Protein AF-0000000071171235 (afdb_homodimer)

Solvent-accessible surface area (backbone atoms only — not comparable to full-atom values): 55321 Å² total; per-residue (Å²): 133,82,75,66,75,70,84,72,61,79,34,48,53,86,42,77,66,57,67,64,59,34,47,54,54,20,49,47,51,46,42,49,50,52,54,53,43,47,44,52,38,50,55,49,35,57,58,43,65,51,60,91,65,40,45,61,52,24,51,51,37,17,49,45,43,26,45,26,19,49,37,15,32,46,30,28,69,70,31,54,55,41,51,48,46,33,30,72,34,66,66,34,40,50,47,46,43,57,58,43,53,75,60,66,70,66,53,70,66,52,48,62,66,48,37,73,67,46,42,48,53,50,32,28,53,49,50,12,38,41,20,22,23,42,31,52,43,16,49,50,36,28,48,38,19,67,69,62,42,46,63,60,46,44,49,69,58,15,56,54,27,44,38,29,23,52,53,38,48,51,59,68,47,44,64,61,38,47,56,33,25,62,72,35,50,66,56,10,50,48,32,44,51,39,26,48,44,27,42,60,64,30,36,78,51,51,49,67,42,73,40,68,44,88,83,84,47,69,45,58,48,63,34,39,53,39,38,70,43,12,60,52,49,22,50,52,51,45,48,51,50,29,42,51,36,43,73,66,60,72,52,61,92,82,41,57,52,38,60,70,82,58,57,63,26,40,75,67,38,56,65,64,55,79,85,45,74,44,70,56,43,74,56,42,82,49,70,49,48,38,59,65,37,45,57,38,48,53,48,46,51,53,50,37,50,52,50,52,41,50,46,22,52,74,66,72,38,78,52,44,68,67,46,48,27,36,34,38,24,44,34,10,50,40,20,30,54,31,15,44,51,64,33,64,44,45,46,30,63,46,69,64,45,54,54,40,29,71,62,63,26,48,34,30,26,61,35,47,42,52,31,18,54,52,40,36,56,51,28,34,34,23,50,56,28,29,52,58,65,45,57,29,49,14,54,43,16,27,51,46,48,50,50,48,36,52,51,46,34,53,41,57,56,42,54,71,51,34,56,78,85,38,65,65,53,40,44,42,34,38,48,15,42,53,50,10,53,48,50,17,50,47,42,68,74,39,52,64,66,60,60,67,74,45,80,53,63,67,60,36,62,44,44,50,62,49,50,53,30,36,35,53,41,11,27,48,45,18,46,52,46,60,69,66,45,76,60,89,47,96,45,50,38,39,34,37,43,42,44,42,48,52,39,41,52,48,43,54,56,61,52,59,54,49,58,63,52,50,61,65,55,66,69,63,78,81,76,71,75,78,78,82,71,80,73,74,59,82,61,53,62,61,55,54,70,74,100,134,81,75,66,75,71,85,72,61,78,34,48,54,86,40,77,68,56,67,65,60,34,47,53,52,17,50,48,52,48,42,50,52,50,54,52,43,50,43,51,36,50,54,48,36,58,59,43,64,50,62,90,66,43,45,62,53,26,51,52,37,19,49,46,43,27,44,25,18,48,36,16,30,45,29,29,70,70,31,54,55,39,50,49,45,33,31,72,34,66,66,34,39,50,48,47,43,57,60,43,53,75,60,65,72,68,52,72,66,53,48,63,67,49,36,74,66,45,42,49,53,49,30,28,53,50,50,12,38,41,21,22,24,41,31,53,41,15,49,50,36,28,49,37,18,68,67,60,40,46,63,60,47,46,48,69,56,16,55,52,27,44,37,31,23,52,54,37,48,49,59,68,46,43,64,60,38,47,56,33,24,62,72,35,49,65,57,10,50,47,32,42,49,40,28,48,44,27,42,59,65,30,34,77,51,51,50,65,43,73,39,68,43,89,82,84,48,69,45,57,47,64,34,39,53,38,39,69,42,13,58,52,50,22,51,54,51,43,49,50,49,28,44,52,36,43,73,67,60,72,52,61,92,82,42,57,55,40,60,70,83,60,57,64,28,40,76,68,36,55,63,64,56,79,87,46,74,45,70,56,43,74,57,41,82,46,70,50,48,38,59,65,38,45,58,38,47,53,47,47,51,52,51,35,48,52,50,52,40,52,46,23,52,73,64,71,37,78,52,45,69,67,46,48,24,38,35,38,24,42,34,11,49,41,18,30,54,31,15,45,50,64,34,67,45,46,48,30,63,46,69,64,45,54,53,39,30,70,60,63,25,48,35,29,24,61,34,48,42,52,30,18,54,52,41,36,56,51,28,33,34,22,50,56,30,29,52,56,67,45,56,28,50,15,55,42,17,29,51,47,47,51,50,48,35,51,52,47,34,53,41,58,57,42,55,72,50,33,57,78,86,38,66,65,53,39,45,42,35,36,46,15,41,52,51,10,54,48,51,16,51,46,42,68,75,38,52,63,66,59,58,67,74,46,79,52,64,67,60,38,60,45,43,49,63,48,49,53,29,36,34,52,41,11,28,48,47,18,46,51,46,60,70,66,44,76,60,88,48,97,46,50,38,40,33,39,43,41,43,43,48,54,39,40,52,47,43,52,56,61,52,57,54,49,57,62,53,50,60,66,55,65,70,64,77,82,78,72,75,78,77,83,70,89,70,65,66,81,62,52,61,59,55,53,69,76,97

Secondary structure (DSSP, 8-state):
---------SB-TT----HHHHHHHHHHHHHHHHHHHHHHHHHHHHHTT--TT-THHHHHHHHHHHHHHHHHHHIIIIIS-SS--EEE-HHHHHHHHHHHHTSPPPPHHHHHHTHHHHHHHHHHHHHHHHHHHHHHHHHHHHHHHHSSTHHHHHHHS-HHHHHHHHHHHHHHHHHHHHHHHHH-HHHHHHHHHHHHIIIIIGGG--EEEEEEETTTEEEEEEE-HHHHTHHHHHHHHHHHHHHHHHHTT-S-TT-TT-SSTTTHHHHHS-SB----TTTT-PPPP-HHHHHHHHHHHHHHHHHHHHHHHHHHHHTT----HHHHHHHHHHHHHHHHHHHHTT--S-EEE-HHHHHHHHHH-B--HHHHHHHHHHHHHHHHBHHHHHHHTTS-HHHHHHHHHHHHHHHHHHHHHHGGGS-TT-HHHHHHHHHHHHHHHHHHHHHHH-THHHHHH---HHHHHHHHHHHT-HHHHHHHHHHHHHHHS--SSTT-SHHHHHHHHHHHHHHHHHHHHHHHHHHHHHHS------------HHHHHHHHHH-/---------SB-TT----HHHHHHHHHHHHHHHHHHHHHHHHHHHHHTT--TT-THHHHHHHHHHHHHHHHHHHIIIIIS-SS--EEE-HHHHHHHHHHHHTSPPPPHHHHHHTHHHHHHHHHHHHHHHHHHHHHHHHHHHHHHHHSSTHHHHHHHS-HHHHHHHHHHHHHHHHHHHHHHHHH-HHHHHHHHHHHHIIIIIGGG--EEEEEEETTTEEEEEEE-HHHHTHHHHHHHHHHHHHHHHHHTT-S-TT-TT-SSTTTHHHHHS-SB----TTTT-PPPP-HHHHHHHHHHHHHHHHHHHHHHHHHHHHTT----HHHHHHHHHHHHHHHHHHHHTT--S-EEE-HHHHHHHHHH-B--HHHHHHHHHHHHHHHHBHHHHHHHTTS-HHHHHHHHHHHHHHHHHHHHHHHTTS-TT-HHHHHHHHHHHHHHHHHHHHHHH-THHHHHH---HHHHHHHHHHHT-HHHHHHHHHHHHHHHS--SSTT-SHHHHHHHHHHHHHHHHHHHHHHHHHHHHHHS-----------SHHHHHHHHHH-

Radius of gyration: 31.89 Å; Cα contacts (8 Å, |Δi|>4): 1685; chains: 2; bounding box: 91×94×74 Å

Foldseek 3Di:
DPCPVVLAFPAFAADDDDPVVLVLVLVLVLLVQLLVLLLLLVLQCVLLLHDLQDLVSLLLSLLQLQLQLVLLQCCCPPALVWQWGKHFAPLQSLLLSLVSPVPPDDPNVVLVVCDPVRVLVSSLVSLQQLLQQLLLLLVVLLVCLPVLCVLVVCLLLFLLLLLLLLVLSLVVCVVVLVVLCVLDVVLLVQLLVQLCCLQPVLQPVQDQDQPADVPPGRRRPSFSSSNLNRNSVSLVVSLVVLDVCQVVVVDDPPRLSHLPPRLVSLVVWDFFRDFDFCPSHHHDHDPLSNLSSNSVSSNQLVVQLVVSCLSCVLSVHQDASNSSSSSSNSQSVSSSVSSRRRNSGGMHTDPSSSVNCSRNSHTYSVSSNVSSVVSNVVSRGSSVSVSSSSRRSSSSSSSSVVSSVVSSVVSVVSCVLADDPDPLSVCLNVVLNVCLVVQLVCCVVCVVVLVPPDPPPVVSVSCSSQRNHSSNSSSVSSSVSLVVDDQPDDQNSSSRSVSCCVVVSNCVVVPVVPPVVVVVVPPDDDPPPPDPPPDDVVVPVVVVVVD/DPCPVVLDFPAFAADDDDPVVLVLVLVLVLLVQLLVLLLLLVLQCVLLLHDLQDLVSLLLSLLQLQLQLVLQQCCCPPALVWQWGKHFAPLQSLLLSLVSPVPPDDPNVVLVVCDPVRVLVSSLVSLQQLLQQLLLLLVVLLVCLPVLCVLVVCLLLFLLLLLLLLVLSLVVCVVVLVVLCVLDVVLLVQLLVQLCCQQPVLQPVQDQDQPADVPPGRHRPSFSSSNLNRNSVSLVVSLVVLDVCQVVVVDDPPRLSHLPPRLVSLVVWDFFRDFDFCPSHHHDHDPLSNLSSNSVSSNQLVVQLVVSCLSCVLSVHQDASNSSSSSSNSQSVSSNVSSRRRNSGGMHTDPSSSVNCSRNSHTYSVSSNVSSVVSNVVSRGSSVSVSSSSRRSSSSSSSSVVSSVVSSVVSVVSCVLADDPDPLSVCLNVVLNVCLVVQLVVCVVCVVVLVPPDPPPVVSVSCSSQRNHSSNSSSVSSSCSLVVDDQPDDRNSSSRSVSCCVVVSNCVVVPVVPPVVVVVVPPDDDPPCPDPPPDDVVVPVVVVVVD

Organism: Bemisia tabaci (NCBI:txid7038)

InterPro domains:
  IPR006043 Nucleobase cation symporter 2 family [PF00860] (23-441)

Sequence (1094 aa):
MNSEHSRKLIYNVNEKPPACVSFTLGFQKILNTLCNTVVTAHLLSTSFCILDEDPLRSHILSSIIFFSAAASFIQSSLGTRLPLSLNVNFLYVVSVVLFLRQDKCSTPGDVFAMGPDGRTKLWHSRIASVQGAVMLAAVLTVVIGSTGCLGKILRFVSPLTVFPMIVLTIFSIFNLVMEKVFLNWYISGGTLLLIVIFSQYLRSSPLPVPTLTFQRGCYMHRTEIFQILAVPFAVILAWIICWFLTYYDALSARDMARTDTHVAIISHTPIINIFSPFYYGFPTLSVSSFLLMLPAVLMTVMESVDQQNACCVLCQKIPSSKITHRGVLVEGVTSALASVFGVPAGMSPSQSDIADIESTKVSSRCVVQGASIILMLISLYGPLGAFLTLVPVPIIGALMLNSCVNSSCQALSYLWYIERKSKRNTFIITASIFLGYIIPNLVATHPELVETSVHSVDVVDSIKPLLKSYVFIGGLVAFLLDVSIPAAAPGESGLSLWRRKVSEDFNLSEVRTCSVCRASIAENGTPTSEHSNNVNVIDACFLAWLAMNSEHSRKLIYNVNEKPPACVSFTLGFQKILNTLCNTVVTAHLLSTSFCILDEDPLRSHILSSIIFFSAAASFIQSSLGTRLPLSLNVNFLYVVSVVLFLRQDKCSTPGDVFAMGPDGRTKLWHSRIASVQGAVMLAAVLTVVIGSTGCLGKILRFVSPLTVFPMIVLTIFSIFNLVMEKVFLNWYISGGTLLLIVIFSQYLRSSPLPVPTLTFQRGCYMHRTEIFQILAVPFAVILAWIICWFLTYYDALSARDMARTDTHVAIISHTPIINIFSPFYYGFPTLSVSSFLLMLPAVLMTVMESVDQQNACCVLCQKIPSSKITHRGVLVEGVTSALASVFGVPAGMSPSQSDIADIESTKVSSRCVVQGASIILMLISLYGPLGAFLTLVPVPIIGALMLNSCVNSSCQALSYLWYIERKSKRNTFIITASIFLGYIIPNLVATHPELVETSVHSVDVVDSIKPLLKSYVFIGGLVAFLLDVSIPAAAPGESGLSLWRRKVSEDFNLSEVRTCSVCRASIAENGTPTSEHSNNVNVIDACFLAWLA

Nearest PDB structures (foldseek):
  8jew-assembly1_A-2  TM=8.778E-01  e=1.219E-29  Homo sapiens
  8jez-assembly1_A-2  TM=8.797E-01  e=2.517E-29  Homo sapiens
  7ytw-assembly1_A  TM=9.002E-01  e=1.028E-26  Mus musculus
  8jf1-assembly1_A-2  TM=7.762E-01  e=1.949E-25  Homo sapiens
  8omz-assembly1_C  TM=7.749E-01  e=2.217E-13  Escherichia coli O157:H7

pLDDT: mean 76.77, std 19.83, range [20.0, 96.0]

Structure (mmCIF, N/CA/C/O backbone):
data_AF-0000000071171235-model_v1
#
loop_
_entity.id
_entity.type
_entity.pdbx_description
1 polymer 'Uncharacterized protein'
#
loop_
_atom_site.group_PDB
_atom_site.id
_atom_site.type_symbol
_atom_site.label_atom_id
_atom_site.label_alt_id
_atom_site.label_comp_id
_atom_site.label_asym_id
_atom_site.label_entity_id
_atom_site.label_seq_id
_atom_site.pdbx_PDB_ins_code
_atom_site.Cartn_x
_atom_site.Cartn_y
_atom_site.Cartn_z
_atom_site.occupancy
_atom_site.B_iso_or_equiv
_atom_site.auth_seq_id
_atom_site.auth_comp_id
_atom_site.auth_asym_id
_atom_site.auth_atom_id
_atom_site.pdbx_PDB_model_num
ATOM 1 N N . MET A 1 1 ? -39.375 -5.719 -12.508 1 20.89 1 MET A N 1
ATOM 2 C CA . MET A 1 1 ? -38.844 -6.918 -13.156 1 20.89 1 MET A CA 1
ATOM 3 C C . MET A 1 1 ? -37.438 -7.227 -12.656 1 20.89 1 MET A C 1
ATOM 5 O O . MET A 1 1 ? -36.5 -6.457 -12.891 1 20.89 1 MET A O 1
ATOM 9 N N . ASN A 1 2 ? -37.281 -7.785 -11.508 1 26.08 2 ASN A N 1
ATOM 10 C CA . ASN A 1 2 ? -36.156 -8.391 -10.797 1 26.08 2 ASN A CA 1
ATOM 11 C C . ASN A 1 2 ? -35.344 -9.32 -11.711 1 26.08 2 ASN A C 1
ATOM 13 O O . ASN A 1 2 ? -35.75 -10.461 -11.945 1 26.08 2 ASN A O 1
ATOM 17 N N . SER A 1 3 ? -35.094 -8.891 -12.875 1 30.05 3 SER A N 1
ATOM 18 C CA . SER A 1 3 ? -34.375 -9.766 -13.805 1 30.05 3 SER A CA 1
ATOM 19 C C . SER A 1 3 ? -33.25 -10.516 -13.102 1 30.05 3 SER A C 1
ATOM 21 O O . SER A 1 3 ? -32.219 -9.922 -12.719 1 30.05 3 SER A O 1
ATOM 23 N N . GLU A 1 4 ? -33.594 -11.297 -12.211 1 34.88 4 GLU A N 1
ATOM 24 C CA . GLU A 1 4 ? -32.75 -12.398 -11.742 1 34.88 4 GLU A CA 1
ATOM 25 C C . GLU A 1 4 ? -32 -13.055 -12.898 1 34.88 4 GLU A C 1
ATOM 27 O O . GLU A 1 4 ? -32.562 -13.875 -13.625 1 34.88 4 GLU A O 1
ATOM 32 N N . HIS A 1 5 ? -31.438 -12.352 -13.812 1 37.25 5 HIS A N 1
ATOM 33 C CA . HIS A 1 5 ? -30.578 -13.008 -14.781 1 37.25 5 HIS A CA 1
ATOM 34 C C . HIS A 1 5 ? -29.984 -14.289 -14.195 1 37.25 5 HIS A C 1
ATOM 36 O O . HIS A 1 5 ? -29.125 -14.227 -13.312 1 37.25 5 HIS A O 1
ATOM 42 N N . SER A 1 6 ? -30.781 -15.227 -13.922 1 40.75 6 SER A N 1
ATOM 43 C CA . SER A 1 6 ? -30.516 -16.609 -13.547 1 40.75 6 SER A CA 1
ATOM 44 C C . SER A 1 6 ? -29.234 -17.125 -14.188 1 40.75 6 SER A C 1
ATOM 46 O O . SER A 1 6 ? -29.125 -17.188 -15.414 1 40.75 6 SER A O 1
ATOM 48 N N . ARG A 1 7 ? -28.031 -16.859 -13.719 1 51.78 7 ARG A N 1
ATOM 49 C CA . ARG A 1 7 ? -26.719 -17.391 -14.023 1 51.78 7 ARG A CA 1
ATOM 50 C C . ARG A 1 7 ? -26.766 -18.906 -14.211 1 51.78 7 ARG A C 1
ATOM 52 O O . ARG A 1 7 ? -26.5 -19.672 -13.281 1 51.78 7 ARG A O 1
ATOM 59 N N . LYS A 1 8 ? -27.562 -19.438 -15.242 1 61.19 8 LYS A N 1
ATOM 60 C CA . LYS A 1 8 ? -27.703 -20.859 -15.5 1 61.19 8 LYS A CA 1
ATOM 61 C C . LYS A 1 8 ? -26.406 -21.453 -16.031 1 61.19 8 LYS A C 1
ATOM 63 O O . LYS A 1 8 ? -25.781 -20.906 -16.938 1 61.19 8 LYS A O 1
ATOM 68 N N . LEU A 1 9 ? -25.828 -22.422 -15.281 1 70.06 9 LEU A N 1
ATOM 69 C CA . LEU A 1 9 ? -24.641 -23.172 -15.672 1 70.06 9 LEU A CA 1
ATOM 70 C C . LEU A 1 9 ? -24.922 -24.047 -16.891 1 70.06 9 LEU A C 1
ATOM 72 O O . LEU A 1 9 ? -26.016 -24.594 -17.031 1 70.06 9 LEU A O 1
ATOM 76 N N . ILE A 1 10 ? -24.031 -24.062 -17.828 1 67.25 10 ILE A N 1
ATOM 77 C CA . ILE A 1 10 ? -24.172 -24.922 -19 1 67.25 10 ILE A CA 1
ATOM 78 C C . ILE A 1 10 ? -23.906 -26.375 -18.594 1 67.25 10 ILE A C 1
ATOM 80 O O . ILE A 1 10 ? -24.672 -27.266 -18.984 1 67.25 10 ILE A O 1
ATOM 84 N N . TYR A 1 11 ? -22.906 -26.547 -17.844 1 71.75 11 TYR A N 1
ATOM 85 C CA . TYR A 1 11 ? -22.578 -27.875 -17.328 1 71.75 11 TYR A CA 1
ATOM 86 C C . TYR A 1 11 ? -22.328 -27.844 -15.828 1 71.75 11 TYR A C 1
ATOM 88 O O . TYR A 1 11 ? -21.578 -26.984 -15.344 1 71.75 11 TYR A O 1
ATOM 96 N N . ASN A 1 12 ? -22.891 -28.781 -15.195 1 75.12 12 ASN A N 1
ATOM 97 C CA . ASN A 1 12 ? -22.797 -28.859 -13.742 1 75.12 12 ASN A CA 1
ATOM 98 C C . ASN A 1 12 ? -21.594 -29.672 -13.297 1 75.12 12 ASN A C 1
ATOM 100 O O . ASN A 1 12 ? -20.859 -30.203 -14.133 1 75.12 12 ASN A O 1
ATOM 104 N N . VAL A 1 13 ? -21.406 -29.812 -12.102 1 78.5 13 VAL A N 1
ATOM 105 C CA . VAL A 1 13 ? -20.203 -30.359 -11.469 1 78.5 13 VAL A CA 1
ATOM 106 C C . VAL A 1 13 ? -20.047 -31.844 -11.852 1 78.5 13 VAL A C 1
ATOM 108 O O . VAL A 1 13 ? -18.938 -32.312 -12.086 1 78.5 13 VAL A O 1
ATOM 111 N N . ASN A 1 14 ? -21.094 -32.5 -12.008 1 77.44 14 ASN A N 1
ATOM 112 C CA . ASN A 1 14 ? -21 -33.938 -12.25 1 77.44 14 ASN A CA 1
ATOM 113 C C . ASN A 1 14 ? -21.25 -34.281 -13.711 1 77.44 14 ASN A C 1
ATOM 115 O O . ASN A 1 14 ? -21.156 -35.438 -14.109 1 77.44 14 ASN A O 1
ATOM 119 N N . GLU A 1 15 ? -21.484 -33.25 -14.508 1 75.62 15 GLU A N 1
ATOM 120 C CA . GLU A 1 15 ? -21.719 -33.5 -15.93 1 75.62 15 GLU A CA 1
ATOM 121 C C . GLU A 1 15 ? -20.422 -33.438 -16.734 1 75.62 15 GLU A C 1
ATOM 123 O O . GLU A 1 15 ? -19.531 -32.625 -16.422 1 75.62 15 GLU A O 1
ATOM 128 N N . LYS A 1 16 ? -20.359 -34.406 -17.609 1 76.12 16 LYS A N 1
ATOM 129 C CA . LYS A 1 16 ? -19.188 -34.438 -18.469 1 76.12 16 LYS A CA 1
ATOM 130 C C . LYS A 1 16 ? -19.438 -33.656 -19.766 1 76.12 16 LYS A C 1
ATOM 132 O O . LYS A 1 16 ? -20.297 -34.062 -20.578 1 76.12 16 LYS A O 1
ATOM 137 N N . PRO A 1 17 ? -18.734 -32.656 -19.891 1 74.12 17 PRO A N 1
ATOM 138 C CA . PRO A 1 17 ? -18.906 -31.891 -21.141 1 74.12 17 PRO A CA 1
ATOM 139 C C . PRO A 1 17 ? -18.359 -32.656 -22.359 1 74.12 17 PRO A C 1
ATOM 141 O O . PRO A 1 17 ? -17.609 -33.625 -22.203 1 74.12 17 PRO A O 1
ATOM 144 N N . PRO A 1 18 ? -18.812 -32.219 -23.484 1 73.56 18 PRO A N 1
ATOM 145 C CA . PRO A 1 18 ? -18.25 -32.844 -24.688 1 73.56 18 PRO A CA 1
ATOM 146 C C . PRO A 1 18 ? -16.734 -32.719 -24.766 1 73.56 18 PRO A C 1
ATOM 148 O O . PRO A 1 18 ? -16.141 -31.859 -24.109 1 73.56 18 PRO A O 1
ATOM 151 N N . ALA A 1 19 ? -16.141 -33.594 -25.469 1 75.19 19 ALA A N 1
ATOM 152 C CA . ALA A 1 19 ? -14.68 -33.719 -25.516 1 75.19 19 ALA A CA 1
ATOM 153 C C . ALA A 1 19 ? -14.023 -32.438 -26.016 1 75.19 19 ALA A C 1
ATOM 155 O O . ALA A 1 19 ? -12.969 -32.031 -25.5 1 75.19 19 ALA A O 1
ATOM 156 N N . CYS A 1 20 ? -14.648 -31.766 -26.906 1 71.06 20 CYS A N 1
ATOM 157 C CA . CYS A 1 20 ? -14.055 -30.562 -27.453 1 71.06 20 CYS A CA 1
ATOM 158 C C . CYS A 1 20 ? -13.977 -29.453 -26.406 1 71.06 20 CYS A C 1
ATOM 160 O O . CYS A 1 20 ? -12.953 -28.781 -26.297 1 71.06 20 CYS A O 1
ATOM 162 N N . VAL A 1 21 ? -15.078 -29.344 -25.703 1 74.62 21 VAL A N 1
ATOM 163 C CA . VAL A 1 21 ? -15.109 -28.328 -24.656 1 74.62 21 VAL A CA 1
ATOM 164 C C . VAL A 1 21 ? -14.156 -28.703 -23.531 1 74.62 21 VAL A C 1
ATOM 166 O O . VAL A 1 21 ? -13.445 -27.844 -23 1 74.62 21 VAL A O 1
ATOM 169 N N . SER A 1 22 ? -14.086 -29.938 -23.266 1 80.38 22 SER A N 1
ATOM 170 C CA . SER A 1 22 ? -13.195 -30.422 -22.203 1 80.38 22 SER A CA 1
ATOM 171 C C . SER A 1 22 ? -11.734 -30.219 -22.594 1 80.38 22 SER A C 1
ATOM 173 O O . SER A 1 22 ? -10.898 -29.906 -21.734 1 80.38 22 SER A O 1
ATOM 175 N N . PHE A 1 23 ? -11.539 -30.391 -23.828 1 80.94 23 PHE A N 1
ATOM 176 C CA . PHE A 1 23 ? -10.164 -30.234 -24.297 1 80.94 23 PHE A CA 1
ATOM 177 C C . PHE A 1 23 ? -9.742 -28.766 -24.266 1 80.94 23 PHE A C 1
ATOM 179 O O . PHE A 1 23 ? -8.625 -28.438 -23.844 1 80.94 23 PHE A O 1
ATOM 186 N N . THR A 1 24 ? -10.602 -27.938 -24.688 1 77.44 24 THR A N 1
ATOM 187 C CA . THR A 1 24 ? -10.266 -26.531 -24.719 1 77.44 24 THR A CA 1
ATOM 188 C C . THR A 1 24 ? -10.102 -25.969 -23.297 1 77.44 24 THR A C 1
ATOM 190 O O . THR A 1 24 ? -9.148 -25.234 -23.031 1 77.44 24 THR A O 1
ATOM 193 N N . LEU A 1 25 ? -10.953 -26.375 -22.469 1 80.56 25 LEU A N 1
ATOM 194 C CA . LEU A 1 25 ? -10.875 -25.875 -21.109 1 80.56 25 LEU A CA 1
ATOM 195 C C . LEU A 1 25 ? -9.703 -26.516 -20.359 1 80.56 25 LEU A C 1
ATOM 197 O O . LEU A 1 25 ? -9.062 -25.859 -19.531 1 80.56 25 LEU A O 1
ATOM 201 N N . GLY A 1 26 ? -9.5 -27.75 -20.656 1 85.44 26 GLY A N 1
ATOM 202 C CA . GLY A 1 26 ? -8.336 -28.406 -20.078 1 85.44 26 GLY A CA 1
ATOM 203 C C . GLY A 1 26 ? -7.023 -27.812 -20.547 1 85.44 26 GLY A C 1
ATOM 204 O O . GLY A 1 26 ? -6.098 -27.641 -19.75 1 85.44 26 GLY A O 1
ATOM 205 N N . PHE A 1 27 ? -7 -27.484 -21.781 1 86.38 27 PHE A N 1
ATOM 206 C CA . PHE A 1 27 ? -5.812 -26.844 -22.328 1 86.38 27 PHE A CA 1
ATOM 207 C C . PHE A 1 27 ? -5.559 -25.5 -21.672 1 86.38 27 PHE A C 1
ATOM 209 O O . PHE A 1 27 ? -4.414 -25.141 -21.391 1 86.38 27 PHE A O 1
ATOM 216 N N . GLN A 1 28 ? -6.559 -24.859 -21.453 1 83.69 28 GLN A N 1
ATOM 217 C CA . GLN A 1 28 ? -6.449 -23.562 -20.766 1 83.69 28 GLN A CA 1
ATOM 218 C C . GLN A 1 28 ? -5.906 -23.734 -19.359 1 83.69 28 GLN A C 1
ATOM 220 O O . GLN A 1 28 ? -5.059 -22.953 -18.922 1 83.69 28 GLN A O 1
ATOM 225 N N . LYS A 1 29 ? -6.43 -24.672 -18.734 1 88.19 29 LYS A N 1
ATOM 226 C CA . LYS A 1 29 ? -5.98 -24.922 -17.359 1 88.19 29 LYS A CA 1
ATOM 227 C C . LYS A 1 29 ? -4.504 -25.312 -17.328 1 88.19 29 LYS A C 1
ATOM 229 O O . LYS A 1 29 ? -3.766 -24.891 -16.438 1 88.19 29 LYS A O 1
ATOM 234 N N . ILE A 1 30 ? -4.141 -26.047 -18.312 1 91.81 30 ILE A N 1
ATOM 235 C CA . ILE A 1 30 ? -2.754 -26.484 -18.422 1 91.81 30 ILE A CA 1
ATOM 236 C C . ILE A 1 30 ? -1.851 -25.266 -18.656 1 91.81 30 ILE A C 1
ATOM 238 O O . ILE A 1 30 ? -0.838 -25.094 -17.984 1 91.81 30 ILE A O 1
ATOM 242 N N . LEU A 1 31 ? -2.254 -24.391 -19.516 1 88.81 31 LEU A N 1
ATOM 243 C CA . LEU A 1 31 ? -1.444 -23.219 -19.844 1 88.81 31 LEU A CA 1
ATOM 244 C C . LEU A 1 31 ? -1.344 -22.266 -18.656 1 88.81 31 LEU A C 1
ATOM 246 O O . LEU A 1 31 ? -0.278 -21.703 -18.391 1 88.81 31 LEU A O 1
ATOM 250 N N . ASN A 1 32 ? -2.373 -22.125 -17.984 1 88.19 32 ASN A N 1
ATOM 251 C CA . ASN A 1 32 ? -2.363 -21.25 -16.812 1 88.19 32 ASN A CA 1
ATOM 252 C C . ASN A 1 32 ? -1.46 -21.797 -15.711 1 88.19 32 ASN A C 1
ATOM 254 O O . ASN A 1 32 ? -0.743 -21.047 -15.062 1 88.19 32 ASN A O 1
ATOM 258 N N . THR A 1 33 ? -1.573 -23.062 -15.523 1 91.12 33 THR A N 1
ATOM 259 C CA . THR A 1 33 ? -0.731 -23.703 -14.508 1 91.12 33 THR A CA 1
ATOM 260 C C . THR A 1 33 ? 0.743 -23.578 -14.883 1 91.12 33 THR A C 1
ATOM 262 O O . THR A 1 33 ? 1.591 -23.344 -14.023 1 91.12 33 THR A O 1
ATOM 265 N N . LEU A 1 34 ? 1.041 -23.719 -16.156 1 92.31 34 LEU A N 1
ATOM 266 C CA . LEU A 1 34 ? 2.42 -23.625 -16.609 1 92.31 34 LEU A CA 1
ATOM 267 C C . LEU A 1 34 ? 2.951 -22.203 -16.438 1 92.31 34 LEU A C 1
ATOM 269 O O . LEU A 1 34 ? 4.094 -22.016 -16.016 1 92.31 34 LEU A O 1
ATOM 273 N N . CYS A 1 35 ? 2.139 -21.25 -16.719 1 90.69 35 CYS A N 1
ATOM 274 C CA . CYS A 1 35 ? 2.557 -19.859 -16.547 1 90.69 35 CYS A CA 1
ATOM 275 C C . CYS A 1 35 ? 2.84 -19.547 -15.078 1 90.69 35 CYS A C 1
ATOM 277 O O . CYS A 1 35 ? 3.826 -18.875 -14.766 1 90.69 35 CYS A O 1
ATOM 279 N N . ASN A 1 36 ? 2.006 -20.016 -14.273 1 91.69 36 ASN A N 1
ATOM 280 C CA . ASN A 1 36 ? 2.203 -19.797 -12.836 1 91.69 36 ASN A CA 1
ATOM 281 C C . ASN A 1 36 ? 3.465 -20.5 -12.344 1 91.69 36 ASN A C 1
ATOM 283 O O . ASN A 1 36 ? 4.199 -19.953 -11.516 1 91.69 36 ASN A O 1
ATOM 287 N N . THR A 1 37 ? 3.717 -21.656 -12.82 1 93.44 37 THR A N 1
ATOM 288 C CA . THR A 1 37 ? 4.863 -22.438 -12.375 1 93.44 37 THR A CA 1
ATOM 289 C C . THR A 1 37 ? 6.168 -21.797 -12.844 1 93.44 37 THR A C 1
ATOM 291 O O . THR A 1 37 ? 7.176 -21.844 -12.133 1 93.44 37 THR A O 1
ATOM 294 N N . VAL A 1 38 ? 6.16 -21.266 -13.992 1 93.19 38 VAL A N 1
ATOM 295 C CA . VAL A 1 38 ? 7.363 -20.641 -14.523 1 93.19 38 VAL A CA 1
ATOM 296 C C . VAL A 1 38 ? 7.793 -19.484 -13.617 1 93.19 38 VAL A C 1
ATOM 298 O O . VAL A 1 38 ? 8.977 -19.344 -13.312 1 93.19 38 VAL A O 1
ATOM 301 N N . VAL A 1 39 ? 6.836 -18.766 -13.164 1 93.44 39 VAL A N 1
ATOM 302 C CA . VAL A 1 39 ? 7.117 -17.609 -12.305 1 93.44 39 VAL A CA 1
ATOM 303 C C . VAL A 1 39 ? 7.633 -18.094 -10.953 1 93.44 39 VAL A C 1
ATOM 305 O O . VAL A 1 39 ? 8.656 -17.609 -10.461 1 93.44 39 VAL A O 1
ATOM 308 N N . THR A 1 40 ? 6.988 -19.016 -10.406 1 93.81 40 THR A N 1
ATOM 309 C CA . THR A 1 40 ? 7.312 -19.484 -9.062 1 93.81 40 THR A CA 1
ATOM 310 C C . THR A 1 40 ? 8.633 -20.25 -9.055 1 93.81 40 THR A C 1
ATOM 312 O O . THR A 1 40 ? 9.438 -20.094 -8.141 1 93.81 40 THR A O 1
ATOM 315 N N . ALA A 1 41 ? 8.844 -21.016 -10.094 1 93.19 41 ALA A N 1
ATOM 316 C CA . ALA A 1 41 ? 10.086 -21.766 -10.172 1 93.19 41 ALA A CA 1
ATOM 317 C C . ALA A 1 41 ? 11.289 -20.844 -10.344 1 93.19 41 ALA A C 1
ATOM 319 O O . ALA A 1 41 ? 12.352 -21.078 -9.766 1 93.19 41 ALA A O 1
ATOM 320 N N . HIS A 1 42 ? 11.078 -19.875 -11.117 1 92.38 42 HIS A N 1
ATOM 321 C CA . HIS A 1 42 ? 12.164 -18.922 -11.32 1 92.38 42 HIS A CA 1
ATOM 322 C C . HIS A 1 42 ? 12.492 -18.188 -10.023 1 92.38 42 HIS A C 1
ATOM 324 O O . HIS A 1 42 ? 13.672 -18 -9.695 1 92.38 42 HIS A O 1
ATOM 330 N N . LEU A 1 43 ? 11.5 -17.766 -9.344 1 92.06 43 LEU A N 1
ATOM 331 C CA . LEU A 1 43 ? 11.688 -17.062 -8.086 1 92.06 43 LEU A CA 1
ATOM 332 C C . LEU A 1 43 ? 12.398 -17.938 -7.066 1 92.06 43 LEU A C 1
ATOM 334 O O . LEU A 1 43 ? 13.312 -17.484 -6.379 1 92.06 43 LEU A O 1
ATOM 338 N N . LEU A 1 44 ? 12.062 -19.156 -7.031 1 92.12 44 LEU A N 1
ATOM 339 C CA . LEU A 1 44 ? 12.641 -20.078 -6.066 1 92.12 44 LEU A CA 1
ATOM 340 C C . LEU A 1 44 ? 14.07 -20.438 -6.457 1 92.12 44 LEU A C 1
ATOM 342 O O . LEU A 1 44 ? 14.969 -20.453 -5.613 1 92.12 44 LEU A O 1
ATOM 346 N N . SER A 1 45 ? 14.297 -20.688 -7.695 1 90.19 45 SER A N 1
ATOM 347 C CA . SER A 1 45 ? 15.625 -21.094 -8.156 1 90.19 45 SER A CA 1
ATOM 348 C C . SER A 1 45 ? 16.656 -19.984 -7.934 1 90.19 45 SER A C 1
ATOM 350 O O . SER A 1 45 ? 17.781 -20.266 -7.539 1 90.19 45 SER A O 1
ATOM 352 N N . THR A 1 46 ? 16.203 -18.812 -8.188 1 87.56 46 THR A N 1
ATOM 353 C CA . THR A 1 46 ? 17.094 -17.672 -7.973 1 87.56 46 THR A CA 1
ATOM 354 C C . THR A 1 46 ? 17.391 -17.484 -6.484 1 87.56 46 THR A C 1
ATOM 356 O O . THR A 1 46 ? 18.5 -17.125 -6.105 1 87.56 46 THR A O 1
ATOM 359 N N . SER A 1 47 ? 16.438 -17.781 -5.66 1 88.56 47 SER A N 1
ATOM 360 C CA . SER A 1 47 ? 16.609 -17.609 -4.223 1 88.56 47 SER A CA 1
ATOM 361 C C . SER A 1 47 ? 17.453 -18.734 -3.629 1 88.56 47 SER A C 1
ATOM 363 O O . SER A 1 47 ? 18.062 -18.578 -2.564 1 88.56 47 SER A O 1
ATOM 365 N N . PHE A 1 48 ? 17.562 -19.906 -4.309 1 88.94 48 PHE A N 1
ATOM 366 C CA . PHE A 1 48 ? 18.406 -21.016 -3.881 1 88.94 48 PHE A CA 1
ATOM 367 C C . PHE A 1 48 ? 19.828 -20.828 -4.371 1 88.94 48 PHE A C 1
ATOM 369 O O . PHE A 1 48 ? 20.703 -21.656 -4.074 1 88.94 48 PHE A O 1
ATOM 376 N N . CYS A 1 49 ? 20.094 -19.812 -5.047 1 86.19 49 CYS A N 1
ATOM 377 C CA . CYS A 1 49 ? 21.406 -19.484 -5.578 1 86.19 49 CYS A CA 1
ATOM 378 C C . CYS A 1 49 ? 21.844 -20.5 -6.621 1 86.19 49 CYS A C 1
ATOM 380 O O . CYS A 1 49 ? 23.016 -20.906 -6.648 1 86.19 49 CYS A O 1
ATOM 382 N N . ILE A 1 50 ? 20.891 -20.984 -7.367 1 86.12 50 ILE A N 1
ATOM 383 C CA . ILE A 1 50 ? 21.203 -21.906 -8.453 1 86.12 50 ILE A CA 1
ATOM 384 C C . ILE A 1 50 ? 21.516 -21.125 -9.719 1 86.12 50 ILE A C 1
ATOM 386 O O . ILE A 1 50 ? 20.797 -20.188 -10.086 1 86.12 50 ILE A O 1
ATOM 390 N N . LEU A 1 51 ? 22.547 -21.484 -10.305 1 81.75 51 LEU A N 1
ATOM 391 C CA . LEU A 1 51 ? 22.984 -20.797 -11.508 1 81.75 51 LEU A CA 1
ATOM 392 C C . LEU A 1 51 ? 21.969 -20.984 -12.633 1 81.75 51 LEU A C 1
ATOM 394 O O . LEU A 1 51 ? 21.219 -21.953 -12.641 1 81.75 51 LEU A O 1
ATOM 398 N N . ASP A 1 52 ? 21.875 -20.156 -13.594 1 77.5 52 ASP A N 1
ATOM 399 C CA . ASP A 1 52 ? 20.875 -20.125 -14.664 1 77.5 52 ASP A CA 1
ATOM 400 C C . ASP A 1 52 ? 21.016 -21.344 -15.578 1 77.5 52 ASP A C 1
ATOM 402 O O . ASP A 1 52 ? 20.031 -21.812 -16.156 1 77.5 52 ASP A O 1
ATOM 406 N N . GLU A 1 53 ? 22.188 -21.875 -15.641 1 77.62 53 GLU A N 1
ATOM 407 C CA . GLU A 1 53 ? 22.406 -22.969 -16.578 1 77.62 53 GLU A CA 1
ATOM 408 C C . GLU A 1 53 ? 22.344 -24.328 -15.883 1 77.62 53 GLU A C 1
ATOM 410 O O . GLU A 1 53 ? 22.438 -25.375 -16.531 1 77.62 53 GLU A O 1
ATOM 415 N N . ASP A 1 54 ? 22.047 -24.312 -14.711 1 82.75 54 ASP A N 1
ATOM 416 C CA . ASP A 1 54 ? 22.016 -25.562 -13.953 1 82.75 54 ASP A CA 1
ATOM 417 C C . ASP A 1 54 ? 20.75 -26.359 -14.242 1 82.75 54 ASP A C 1
ATOM 419 O O . ASP A 1 54 ? 19.641 -25.828 -14.156 1 82.75 54 ASP A O 1
ATOM 423 N N . PRO A 1 55 ? 20.953 -27.609 -14.578 1 84.62 55 PRO A N 1
ATOM 424 C CA . PRO A 1 55 ? 19.797 -28.453 -14.875 1 84.62 55 PRO A CA 1
ATOM 425 C C . PRO A 1 55 ? 18.875 -28.641 -13.672 1 84.62 55 PRO A C 1
ATOM 427 O O . PRO A 1 55 ? 17.734 -29.062 -13.82 1 84.62 55 PRO A O 1
ATOM 430 N N . LEU A 1 56 ? 19.312 -28.344 -12.547 1 85.06 56 LEU A N 1
ATOM 431 C CA . LEU A 1 56 ? 18.516 -28.469 -11.336 1 85.06 56 LEU A CA 1
ATOM 432 C C . LEU A 1 56 ? 17.281 -27.547 -11.406 1 85.06 56 LEU A C 1
ATOM 434 O O . LEU A 1 56 ? 16.25 -27.844 -10.797 1 85.06 56 LEU A O 1
ATOM 438 N N . ARG A 1 57 ? 17.359 -26.453 -12.117 1 88.81 57 ARG A N 1
ATOM 439 C CA . ARG A 1 57 ? 16.219 -25.547 -12.266 1 88.81 57 ARG A CA 1
ATOM 440 C C . ARG A 1 57 ? 15.055 -26.234 -12.969 1 88.81 57 ARG A C 1
ATOM 442 O O . ARG A 1 57 ? 13.898 -26.031 -12.602 1 88.81 57 ARG A O 1
ATOM 449 N N . SER A 1 58 ? 15.5 -27.016 -14 1 89.62 58 SER A N 1
ATOM 450 C CA . SER A 1 58 ? 14.469 -27.75 -14.727 1 89.62 58 SER A CA 1
ATOM 451 C C . SER A 1 58 ? 13.844 -28.828 -13.852 1 89.62 58 SER A C 1
ATOM 453 O O . SER A 1 58 ? 12.648 -29.109 -13.969 1 89.62 58 SER A O 1
ATOM 455 N N . HIS A 1 59 ? 14.609 -29.391 -13.008 1 89.5 59 HIS A N 1
ATOM 456 C CA . HIS A 1 59 ? 14.109 -30.422 -12.109 1 89.5 59 HIS A CA 1
ATOM 457 C C . HIS A 1 59 ? 13.125 -29.859 -11.094 1 89.5 59 HIS A C 1
ATOM 459 O O . HIS A 1 59 ? 12.109 -30.469 -10.797 1 89.5 59 HIS A O 1
ATOM 465 N N . ILE A 1 60 ? 13.438 -28.719 -10.57 1 90.06 60 ILE A N 1
ATOM 466 C CA . ILE A 1 60 ? 12.562 -28.062 -9.609 1 90.06 60 ILE A CA 1
ATOM 467 C C . ILE A 1 60 ? 11.25 -27.688 -10.289 1 90.06 60 ILE A C 1
ATOM 469 O O . ILE A 1 60 ? 10.172 -27.891 -9.734 1 90.06 60 ILE A O 1
ATOM 473 N N . LEU A 1 61 ? 11.32 -27.141 -11.453 1 93.25 61 LEU A N 1
ATOM 474 C CA . LEU A 1 61 ? 10.141 -26.734 -12.203 1 93.25 61 LEU A CA 1
ATOM 475 C C . LEU A 1 61 ? 9.242 -27.938 -12.492 1 93.25 61 LEU A C 1
ATOM 477 O O . LEU A 1 61 ? 8.023 -27.875 -12.289 1 93.25 61 LEU A O 1
ATOM 481 N N . SER A 1 62 ? 9.859 -29.016 -12.906 1 93.19 62 SER A N 1
ATOM 482 C CA . SER A 1 62 ? 9.094 -30.219 -13.219 1 93.19 62 SER A CA 1
ATOM 483 C C . SER A 1 62 ? 8.469 -30.828 -11.969 1 93.19 62 SER A C 1
ATOM 485 O O . SER A 1 62 ? 7.363 -31.359 -12.016 1 93.19 62 SER A O 1
ATOM 487 N N . SER A 1 63 ? 9.172 -30.781 -10.922 1 92.44 63 SER A N 1
ATOM 488 C CA . SER A 1 63 ? 8.625 -31.281 -9.664 1 92.44 63 SER A CA 1
ATOM 489 C C . SER A 1 63 ? 7.418 -30.469 -9.219 1 92.44 63 SER A C 1
ATOM 491 O O . SER A 1 63 ? 6.441 -31.016 -8.711 1 92.44 63 SER A O 1
ATOM 493 N N . ILE A 1 64 ? 7.434 -29.156 -9.352 1 94.38 64 ILE A N 1
ATOM 494 C CA . ILE A 1 64 ? 6.324 -28.297 -8.977 1 94.38 64 ILE A CA 1
ATOM 495 C C . ILE A 1 64 ? 5.102 -28.625 -9.836 1 94.38 64 ILE A C 1
ATOM 497 O O . ILE A 1 64 ? 3.984 -28.719 -9.32 1 94.38 64 ILE A O 1
ATOM 501 N N . ILE A 1 65 ? 5.34 -28.844 -11.109 1 94.81 65 ILE A N 1
ATOM 502 C CA . ILE A 1 65 ? 4.238 -29.156 -12.008 1 94.81 65 ILE A CA 1
ATOM 503 C C . ILE A 1 65 ? 3.609 -30.5 -11.602 1 94.81 65 ILE A C 1
ATOM 505 O O . ILE A 1 65 ? 2.387 -30.609 -11.492 1 94.81 65 ILE A O 1
ATOM 509 N N . PHE A 1 66 ? 4.398 -31.406 -11.344 1 95.25 66 PHE A N 1
ATOM 510 C CA . PHE A 1 66 ? 3.924 -32.75 -11.039 1 95.25 66 PHE A CA 1
ATOM 511 C C . PHE A 1 66 ? 3.088 -32.75 -9.766 1 95.25 66 PHE A C 1
ATOM 513 O O . PHE A 1 66 ? 1.973 -33.281 -9.75 1 95.25 66 PHE A O 1
ATOM 520 N N . PHE A 1 67 ? 3.545 -32.281 -8.805 1 94.81 67 PHE A N 1
ATOM 521 C CA . PHE A 1 67 ? 2.861 -32.375 -7.52 1 94.81 67 PHE A CA 1
ATOM 522 C C . PHE A 1 67 ? 1.681 -31.406 -7.465 1 94.81 67 PHE A C 1
ATOM 524 O O . PHE A 1 67 ? 0.707 -31.656 -6.75 1 94.81 67 PHE A O 1
ATOM 531 N N . SER A 1 68 ? 1.751 -30.219 -8.125 1 94.88 68 SER A N 1
ATOM 532 C CA . SER A 1 68 ? 0.566 -29.375 -8.258 1 94.88 68 SER A CA 1
ATOM 533 C C . SER A 1 68 ? -0.559 -30.109 -8.977 1 94.88 68 SER A C 1
ATOM 535 O O . SER A 1 68 ? -1.723 -30.016 -8.586 1 94.88 68 SER A O 1
ATOM 537 N N . ALA A 1 69 ? -0.168 -30.812 -10.047 1 95.5 69 ALA A N 1
ATOM 538 C CA . ALA A 1 69 ? -1.147 -31.594 -10.797 1 95.5 69 ALA A CA 1
ATOM 539 C C . ALA A 1 69 ? -1.708 -32.75 -9.961 1 95.5 69 ALA A C 1
ATOM 541 O O . ALA A 1 69 ? -2.91 -33 -10 1 95.5 69 ALA A O 1
ATOM 542 N N . ALA A 1 70 ? -0.863 -33.375 -9.234 1 95.44 70 ALA A N 1
ATOM 543 C CA . ALA A 1 70 ? -1.31 -34.438 -8.359 1 95.44 70 ALA A CA 1
ATOM 544 C C . ALA A 1 70 ? -2.256 -33.906 -7.281 1 95.44 70 ALA A C 1
ATOM 546 O O . ALA A 1 70 ? -3.262 -34.562 -6.961 1 95.44 70 ALA A O 1
ATOM 547 N N . ALA A 1 71 ? -1.85 -32.844 -6.746 1 95.75 71 ALA A N 1
ATOM 548 C CA . ALA A 1 71 ? -2.695 -32.219 -5.727 1 95.75 71 ALA A CA 1
ATOM 549 C C . ALA A 1 71 ? -4.059 -31.844 -6.301 1 95.75 71 ALA A C 1
ATOM 551 O O . ALA A 1 71 ? -5.086 -32 -5.641 1 95.75 71 ALA A O 1
ATOM 552 N N . SER A 1 72 ? -4.062 -31.266 -7.48 1 95.38 72 SER A N 1
ATOM 553 C CA . SER A 1 72 ? -5.312 -30.906 -8.141 1 95.38 72 SER A CA 1
ATOM 554 C C . SER A 1 72 ? -6.188 -32.125 -8.367 1 95.38 72 SER A C 1
ATOM 556 O O . SER A 1 72 ? -7.406 -32.094 -8.195 1 95.38 72 SER A O 1
ATOM 558 N N . PHE A 1 73 ? -5.555 -33.188 -8.75 1 96 73 PHE A N 1
ATOM 559 C CA . PHE A 1 73 ? -6.277 -34.438 -8.992 1 96 73 PHE A CA 1
ATOM 560 C C . PHE A 1 73 ? -6.898 -34.969 -7.707 1 96 73 PHE A C 1
ATOM 562 O O . PHE A 1 73 ? -8.062 -35.375 -7.688 1 96 73 PHE A O 1
ATOM 569 N N . ILE A 1 74 ? -6.172 -34.969 -6.656 1 95.56 74 ILE A N 1
ATOM 570 C CA . ILE A 1 74 ? -6.645 -35.469 -5.375 1 95.56 74 ILE A CA 1
ATOM 571 C C . ILE A 1 74 ? -7.754 -34.594 -4.84 1 95.56 74 ILE A C 1
ATOM 573 O O . ILE A 1 74 ? -8.766 -35.062 -4.324 1 95.56 74 ILE A O 1
ATOM 577 N N . GLN A 1 75 ? -7.59 -33.281 -4.961 1 94.25 75 GLN A N 1
ATOM 578 C CA . GLN A 1 75 ? -8.578 -32.312 -4.465 1 94.25 75 GLN A CA 1
ATOM 579 C C . GLN A 1 75 ? -9.906 -32.469 -5.195 1 94.25 75 GLN A C 1
ATOM 581 O O . GLN A 1 75 ? -10.969 -32.438 -4.574 1 94.25 75 GLN A O 1
ATOM 586 N N . SER A 1 76 ? -9.891 -32.625 -6.5 1 92.12 76 SER A N 1
ATOM 587 C CA . SER A 1 76 ? -11.102 -32.719 -7.301 1 92.12 76 SER A CA 1
ATOM 588 C C . SER A 1 76 ? -11.758 -34.094 -7.137 1 92.12 76 SER A C 1
ATOM 590 O O . SER A 1 76 ? -12.961 -34.25 -7.348 1 92.12 76 SER A O 1
ATOM 592 N N . SER A 1 77 ? -11.016 -35.094 -6.758 1 92.31 77 SER A N 1
ATOM 593 C CA . SER A 1 77 ? -11.555 -36.438 -6.641 1 92.31 77 SER A CA 1
ATOM 594 C C . SER A 1 77 ? -11.992 -36.75 -5.211 1 92.31 77 SER A C 1
ATOM 596 O O . SER A 1 77 ? -13.062 -37.312 -4.988 1 92.31 77 SER A O 1
ATOM 598 N N . LEU A 1 78 ? -11.117 -36.344 -4.238 1 90.75 78 LEU A N 1
ATOM 599 C CA . LEU A 1 78 ? -11.367 -36.781 -2.863 1 90.75 78 LEU A CA 1
ATOM 600 C C . LEU A 1 78 ? -11.602 -35.562 -1.966 1 90.75 78 LEU A C 1
ATOM 602 O O . LEU A 1 78 ? -12.195 -35.688 -0.893 1 90.75 78 LEU A O 1
ATOM 606 N N . GLY A 1 79 ? -11.164 -34.5 -2.33 1 91.25 79 GLY A N 1
ATOM 607 C CA . GLY A 1 79 ? -11.234 -33.312 -1.478 1 91.25 79 GLY A CA 1
ATOM 608 C C . GLY A 1 79 ? -12.594 -32.625 -1.507 1 91.25 79 GLY A C 1
ATOM 609 O O . GLY A 1 79 ? -13.57 -33.188 -0.98 1 91.25 79 GLY A O 1
ATOM 610 N N . THR A 1 80 ? -12.68 -31.5 -2.137 1 88.62 80 THR A N 1
ATOM 611 C CA . THR A 1 80 ? -13.922 -30.75 -2.217 1 88.62 80 THR A CA 1
ATOM 612 C C . THR A 1 80 ? -14.836 -31.328 -3.295 1 88.62 80 THR A C 1
ATOM 614 O O . THR A 1 80 ? -16.047 -31.094 -3.277 1 88.62 80 THR A O 1
ATOM 617 N N . ARG A 1 81 ? -14.328 -32.031 -4.273 1 89.69 81 ARG A N 1
ATOM 618 C CA . ARG A 1 81 ? -15.055 -32.562 -5.43 1 89.69 81 ARG A CA 1
ATOM 619 C C . ARG A 1 81 ? -15.664 -31.406 -6.246 1 89.69 81 ARG A C 1
ATOM 621 O O . ARG A 1 81 ? -16.812 -31.516 -6.699 1 89.69 81 ARG A O 1
ATOM 628 N N . LEU A 1 82 ? -14.984 -30.328 -6.148 1 90.38 82 LEU A N 1
ATOM 629 C CA . LEU A 1 82 ? -15.289 -29.156 -6.965 1 90.38 82 LEU A CA 1
ATOM 630 C C . LEU A 1 82 ? -14.234 -28.969 -8.055 1 90.38 82 LEU A C 1
ATOM 632 O O . LEU A 1 82 ? -13.156 -29.562 -7.988 1 90.38 82 LEU A O 1
ATOM 636 N N . PRO A 1 83 ? -14.578 -28.375 -9.102 1 89.88 83 PRO A N 1
ATOM 637 C CA . PRO A 1 83 ? -13.609 -28.141 -10.164 1 89.88 83 PRO A CA 1
ATOM 638 C C . PRO A 1 83 ? -12.562 -27.094 -9.797 1 89.88 83 PRO A C 1
ATOM 640 O O . PRO A 1 83 ? -12.469 -26.047 -10.445 1 89.88 83 PRO A O 1
ATOM 643 N N . LEU A 1 84 ? -11.812 -27.359 -8.789 1 91.06 84 LEU A N 1
ATOM 644 C CA . LEU A 1 84 ? -10.758 -26.469 -8.32 1 91.06 84 LEU A CA 1
ATOM 645 C C . LEU A 1 84 ? -9.383 -27.125 -8.484 1 91.06 84 LEU A C 1
ATOM 647 O O . LEU A 1 84 ? -9.18 -28.25 -8.062 1 91.06 84 LEU A O 1
ATOM 651 N N . SER A 1 85 ? -8.602 -26.438 -9.18 1 92.88 85 SER A N 1
ATOM 652 C CA . SER A 1 85 ? -7.219 -26.875 -9.32 1 92.88 85 SER A CA 1
ATOM 653 C C . SER A 1 85 ? -6.336 -26.266 -8.234 1 92.88 85 SER A C 1
ATOM 655 O O . SER A 1 85 ? -6.617 -25.172 -7.738 1 92.88 85 SER A O 1
ATOM 657 N N . LEU A 1 86 ? -5.324 -27 -7.812 1 94.38 86 LEU A N 1
ATOM 658 C CA . LEU A 1 86 ? -4.367 -26.516 -6.82 1 94.38 86 LEU A CA 1
ATOM 659 C C . LEU A 1 86 ? -3.039 -26.156 -7.477 1 94.38 86 LEU A C 1
ATOM 661 O O . LEU A 1 86 ? -2.561 -26.875 -8.352 1 94.38 86 LEU A O 1
ATOM 665 N N . ASN A 1 87 ? -2.582 -25.016 -7.238 1 92.56 87 ASN A N 1
ATOM 666 C CA . ASN A 1 87 ? -1.28 -24.531 -7.695 1 92.56 87 ASN A CA 1
ATOM 667 C C . ASN A 1 87 ? -0.457 -23.969 -6.543 1 92.56 87 ASN A C 1
ATOM 669 O O . ASN A 1 87 ? -0.981 -23.734 -5.453 1 92.56 87 ASN A O 1
ATOM 673 N N . VAL A 1 88 ? 0.792 -23.844 -6.859 1 93 88 VAL A N 1
ATOM 674 C CA . VAL A 1 88 ? 1.656 -23.188 -5.875 1 93 88 VAL A CA 1
ATOM 675 C C . VAL A 1 88 ? 1.227 -21.734 -5.688 1 93 88 VAL A C 1
ATOM 677 O O . VAL A 1 88 ? 0.979 -21.031 -6.664 1 93 88 VAL A O 1
ATOM 680 N N . ASN A 1 89 ? 1.051 -21.391 -4.516 1 92.56 89 ASN A N 1
ATOM 681 C CA . ASN A 1 89 ? 0.571 -20.047 -4.184 1 92.56 89 ASN A CA 1
ATOM 682 C C . ASN A 1 89 ? 1.69 -19.016 -4.27 1 92.56 89 ASN A C 1
ATOM 684 O O . ASN A 1 89 ? 2.766 -19.203 -3.699 1 92.56 89 ASN A O 1
ATOM 688 N N . PHE A 1 90 ? 1.41 -17.953 -4.93 1 91.38 90 PHE A N 1
ATOM 689 C CA . PHE A 1 90 ? 2.404 -16.906 -5.129 1 91.38 90 PHE A CA 1
ATOM 690 C C . PHE A 1 90 ? 2.828 -16.297 -3.793 1 91.38 90 PHE A C 1
ATOM 692 O O . PHE A 1 90 ? 4.016 -16.062 -3.566 1 91.38 90 PHE A O 1
ATOM 699 N N . LEU A 1 91 ? 1.9 -16.016 -2.895 1 89.94 91 LEU A N 1
ATOM 700 C CA . LEU A 1 91 ? 2.205 -15.414 -1.604 1 89.94 91 LEU A CA 1
ATOM 701 C C . LEU A 1 91 ? 3.062 -16.344 -0.753 1 89.94 91 LEU A C 1
ATOM 703 O O . LEU A 1 91 ? 3.928 -15.883 -0.003 1 89.94 91 LEU A O 1
ATOM 707 N N . TYR A 1 92 ? 2.805 -17.578 -0.893 1 91.5 92 TYR A N 1
ATOM 708 C CA . TYR A 1 92 ? 3.613 -18.562 -0.188 1 91.5 92 TYR A CA 1
ATOM 709 C C . TYR A 1 92 ? 5.051 -18.547 -0.694 1 91.5 92 TYR A C 1
ATOM 711 O O . TYR A 1 92 ? 5.996 -18.594 0.098 1 91.5 92 TYR A O 1
ATOM 719 N N . VAL A 1 93 ? 5.207 -18.469 -1.919 1 92.75 93 VAL A N 1
ATOM 720 C CA . VAL A 1 93 ? 6.527 -18.453 -2.545 1 92.75 93 VAL A CA 1
ATOM 721 C C . VAL A 1 93 ? 7.285 -17.188 -2.121 1 92.75 93 VAL A C 1
ATOM 723 O O . VAL A 1 93 ? 8.477 -17.25 -1.813 1 92.75 93 VAL A O 1
ATOM 726 N N . VAL A 1 94 ? 6.566 -16.125 -2.104 1 90.19 94 VAL A N 1
ATOM 727 C CA . VAL A 1 94 ? 7.195 -14.867 -1.72 1 90.19 94 VAL A CA 1
ATOM 728 C C . VAL A 1 94 ? 7.676 -14.945 -0.273 1 90.19 94 VAL A C 1
ATOM 730 O O . VAL A 1 94 ? 8.766 -14.469 0.053 1 90.19 94 VAL A O 1
ATOM 733 N N . SER A 1 95 ? 6.906 -15.562 0.522 1 89.31 95 SER A N 1
ATOM 734 C CA . SER A 1 95 ? 7.297 -15.711 1.921 1 89.31 95 SER A CA 1
ATOM 735 C C . SER A 1 95 ? 8.547 -16.562 2.059 1 89.31 95 SER A C 1
ATOM 737 O O . SER A 1 95 ? 9.406 -16.297 2.896 1 89.31 95 SER A O 1
ATOM 739 N N . VAL A 1 96 ? 8.672 -17.531 1.242 1 90.56 96 VAL A N 1
ATOM 740 C CA . VAL A 1 96 ? 9.852 -18.391 1.245 1 90.56 96 VAL A CA 1
ATOM 741 C C . VAL A 1 96 ? 11.07 -17.609 0.762 1 90.56 96 VAL A C 1
ATOM 743 O O . VAL A 1 96 ? 12.156 -17.734 1.325 1 90.56 96 VAL A O 1
ATOM 746 N N . VAL A 1 97 ? 10.844 -16.844 -0.223 1 89.12 97 VAL A N 1
ATOM 747 C CA . VAL A 1 97 ? 11.93 -16.047 -0.78 1 89.12 97 VAL A CA 1
ATOM 748 C C . VAL A 1 97 ? 12.43 -15.055 0.268 1 89.12 97 VAL A C 1
ATOM 750 O O . VAL A 1 97 ? 13.633 -14.859 0.42 1 89.12 97 VAL A O 1
ATOM 753 N N . LEU A 1 98 ? 11.453 -14.492 0.979 1 82.56 98 LEU A N 1
ATOM 754 C CA . LEU A 1 98 ? 11.82 -13.531 2.016 1 82.56 98 LEU A CA 1
ATOM 755 C C . LEU A 1 98 ? 12.578 -14.219 3.146 1 82.56 98 LEU A C 1
ATOM 757 O O . LEU A 1 98 ? 13.492 -13.625 3.732 1 82.56 98 LEU A O 1
ATOM 761 N N . PHE A 1 99 ? 12.211 -15.43 3.363 1 82.81 99 PHE A N 1
ATOM 762 C CA . PHE A 1 99 ? 12.906 -16.25 4.355 1 82.81 99 PHE A CA 1
ATOM 763 C C . PHE A 1 99 ? 14.344 -16.516 3.924 1 82.81 99 PHE A C 1
ATOM 765 O O . PHE A 1 99 ? 15.273 -16.375 4.723 1 82.81 99 PHE A O 1
ATOM 772 N N . LEU A 1 100 ? 14.586 -16.75 2.717 1 86.62 100 LEU A N 1
ATOM 773 C CA . LEU A 1 100 ? 15.898 -17.109 2.195 1 86.62 100 LEU A CA 1
ATOM 774 C C . LEU A 1 100 ? 16.766 -15.859 2.045 1 86.62 100 LEU A C 1
ATOM 776 O O . LEU A 1 100 ? 18 -15.953 2.088 1 86.62 100 LEU A O 1
ATOM 780 N N . ARG A 1 101 ? 16.141 -14.75 1.918 1 79.44 101 ARG A N 1
ATOM 781 C CA . ARG A 1 101 ? 16.875 -13.516 1.675 1 79.44 101 ARG A CA 1
ATOM 782 C C . ARG A 1 101 ? 17.5 -12.992 2.961 1 79.44 101 ARG A C 1
ATOM 784 O O . ARG A 1 101 ? 18.359 -12.109 2.924 1 79.44 101 ARG A O 1
ATOM 791 N N . GLN A 1 102 ? 17.062 -13.5 3.994 1 73.94 102 GLN A N 1
ATOM 792 C CA . GLN A 1 102 ? 17.719 -13.125 5.246 1 73.94 102 GLN A CA 1
ATOM 793 C C . GLN A 1 102 ? 19.203 -13.5 5.23 1 73.94 102 GLN A C 1
ATOM 795 O O . GLN A 1 102 ? 20.016 -12.836 5.855 1 73.94 102 GLN A O 1
ATOM 800 N N . ASP A 1 103 ? 19.469 -14.578 4.516 1 71 103 ASP A N 1
ATOM 801 C CA . ASP A 1 103 ? 20.859 -14.992 4.262 1 71 103 ASP A CA 1
ATOM 802 C C . ASP A 1 103 ? 21.219 -14.797 2.791 1 71 103 ASP A C 1
ATOM 804 O O . ASP A 1 103 ? 20.969 -15.672 1.96 1 71 103 ASP A O 1
ATOM 808 N N . LYS A 1 104 ? 21.719 -13.609 2.514 1 66.75 104 LYS A N 1
ATOM 809 C CA . LYS A 1 104 ? 21.938 -13.211 1.124 1 66.75 104 LYS A CA 1
ATOM 810 C C . LYS A 1 104 ? 22.969 -14.102 0.448 1 66.75 104 LYS A C 1
ATOM 812 O O . LYS A 1 104 ? 23.938 -14.523 1.081 1 66.75 104 LYS A O 1
ATOM 817 N N . CYS A 1 105 ? 22.484 -14.484 -0.766 1 67.75 105 CYS A N 1
ATOM 818 C CA . CYS A 1 105 ? 23.422 -15.227 -1.614 1 67.75 105 CYS A CA 1
ATOM 819 C C . CYS A 1 105 ? 24.656 -14.398 -1.914 1 67.75 105 CYS A C 1
ATOM 821 O O . CYS A 1 105 ? 24.578 -13.18 -2.059 1 67.75 105 CYS A O 1
ATOM 823 N N . SER A 1 106 ? 25.719 -15.031 -1.687 1 65.75 106 SER A N 1
ATOM 824 C CA . SER A 1 106 ? 26.922 -14.359 -2.152 1 65.75 106 SER A CA 1
ATOM 825 C C . SER A 1 106 ? 26.828 -14.016 -3.633 1 65.75 106 SER A C 1
ATOM 827 O O . SER A 1 106 ? 25.875 -14.406 -4.309 1 65.75 106 SER A O 1
ATOM 829 N N . THR A 1 107 ? 27.578 -13.164 -4.168 1 64.56 107 THR A N 1
ATOM 830 C CA . THR A 1 107 ? 27.609 -12.742 -5.566 1 64.56 107 THR A CA 1
ATOM 831 C C . THR A 1 107 ? 27.734 -13.945 -6.492 1 64.56 107 THR A C 1
ATOM 833 O O . THR A 1 107 ? 28.266 -14.984 -6.105 1 64.56 107 THR A O 1
ATOM 836 N N . PRO A 1 108 ? 26.938 -13.867 -7.578 1 63.38 108 PRO A N 1
ATOM 837 C CA . PRO A 1 108 ? 27.047 -14.969 -8.539 1 63.38 108 PRO A CA 1
ATOM 838 C C . PRO A 1 108 ? 28.5 -15.406 -8.766 1 63.38 108 PRO A C 1
ATOM 840 O O . PRO A 1 108 ? 28.766 -16.594 -8.945 1 63.38 108 PRO A O 1
ATOM 843 N N . GLY A 1 109 ? 29.281 -14.453 -8.719 1 61.97 109 GLY A N 1
ATOM 844 C CA . GLY A 1 109 ? 30.688 -14.773 -8.859 1 61.97 109 GLY A CA 1
ATOM 845 C C . GLY A 1 109 ? 31.219 -15.633 -7.727 1 61.97 109 GLY A C 1
ATOM 846 O O . GLY A 1 109 ? 31.984 -16.578 -7.961 1 61.97 109 GLY A O 1
ATOM 847 N N . ASP A 1 110 ? 30.734 -15.352 -6.609 1 70.94 110 ASP A N 1
ATOM 848 C CA . ASP A 1 110 ? 31.188 -16.109 -5.449 1 70.94 110 ASP A CA 1
ATOM 849 C C . ASP A 1 110 ? 30.625 -17.531 -5.48 1 70.94 110 ASP A C 1
ATOM 851 O O . ASP A 1 110 ? 31.328 -18.484 -5.102 1 70.94 110 ASP A O 1
ATOM 855 N N . VAL A 1 111 ? 29.531 -17.672 -6.039 1 72.12 111 VAL A N 1
ATOM 856 C CA . VAL A 1 111 ? 28.875 -18.969 -6.117 1 72.12 111 VAL A CA 1
ATOM 857 C C . VAL A 1 111 ? 29.594 -19.844 -7.148 1 72.12 111 VAL A C 1
ATOM 859 O O . VAL A 1 111 ? 29.766 -21.047 -6.941 1 72.12 111 VAL A O 1
ATOM 862 N N . PHE A 1 112 ? 29.938 -19.156 -8.234 1 70.75 112 PHE A N 1
ATOM 863 C CA . PHE A 1 112 ? 30.688 -19.859 -9.266 1 70.75 112 PHE A CA 1
ATOM 864 C C . PHE A 1 112 ? 32.031 -20.328 -8.734 1 70.75 112 PHE A C 1
ATOM 866 O O . PHE A 1 112 ? 32.5 -21.422 -9.055 1 70.75 112 PHE A O 1
ATOM 873 N N . ALA A 1 113 ? 32.531 -19.516 -7.871 1 70.62 113 ALA A N 1
ATOM 874 C CA . ALA A 1 113 ? 33.875 -19.766 -7.352 1 70.62 113 ALA A CA 1
ATOM 875 C C . ALA A 1 113 ? 33.875 -20.906 -6.336 1 70.62 113 ALA A C 1
ATOM 877 O O . ALA A 1 113 ? 34.906 -21.531 -6.09 1 70.62 113 ALA A O 1
ATOM 878 N N . MET A 1 114 ? 32.781 -21.172 -5.754 1 77.56 114 MET A N 1
ATOM 879 C CA . MET A 1 114 ? 32.656 -22.203 -4.73 1 77.56 114 MET A CA 1
ATOM 880 C C . MET A 1 114 ? 32.875 -23.594 -5.34 1 77.56 114 MET A C 1
ATOM 882 O O . MET A 1 114 ? 33.188 -24.547 -4.625 1 77.56 114 MET A O 1
ATOM 886 N N . GLY A 1 115 ? 32.844 -23.719 -6.695 1 73.44 115 GLY A N 1
ATOM 887 C CA . GLY A 1 115 ? 32.969 -25.031 -7.32 1 73.44 115 GLY A CA 1
ATOM 888 C C . GLY A 1 115 ? 31.656 -25.797 -7.355 1 73.44 115 GLY A C 1
ATOM 889 O O . GLY A 1 115 ? 30.688 -25.406 -6.711 1 73.44 115 GLY A O 1
ATOM 890 N N . PRO A 1 116 ? 31.672 -26.875 -8.094 1 76.06 116 PRO A N 1
ATOM 891 C CA . PRO A 1 116 ? 30.438 -27.656 -8.227 1 76.06 116 PRO A CA 1
ATOM 892 C C . PRO A 1 116 ? 29.984 -28.266 -6.902 1 76.06 116 PRO A C 1
ATOM 894 O O . PRO A 1 116 ? 28.781 -28.266 -6.598 1 76.06 116 PRO A O 1
ATOM 897 N N . ASP A 1 117 ? 30.906 -28.719 -6.129 1 79.38 117 ASP A N 1
ATOM 898 C CA . ASP A 1 117 ? 30.578 -29.328 -4.848 1 79.38 117 ASP A CA 1
ATOM 899 C C . ASP A 1 117 ? 30.078 -28.281 -3.852 1 79.38 117 ASP A C 1
ATOM 901 O O . ASP A 1 117 ? 29.156 -28.531 -3.088 1 79.38 117 ASP A O 1
ATOM 905 N N . GLY A 1 118 ? 30.75 -27.188 -3.883 1 78.75 118 GLY A N 1
ATOM 906 C CA . GLY A 1 118 ? 30.359 -26.109 -3.002 1 78.75 118 GLY A CA 1
ATOM 907 C C . GLY A 1 118 ? 28.969 -25.562 -3.311 1 78.75 118 GLY A C 1
ATOM 908 O O . GLY A 1 118 ? 28.203 -25.25 -2.398 1 78.75 118 GLY A O 1
ATOM 909 N N . ARG A 1 119 ? 28.688 -25.562 -4.531 1 82.38 119 ARG A N 1
ATOM 910 C CA . ARG A 1 119 ? 27.375 -25.078 -4.961 1 82.38 119 ARG A CA 1
ATOM 911 C C . ARG A 1 119 ? 26.281 -26.062 -4.566 1 82.38 119 ARG A C 1
ATOM 913 O O . ARG A 1 119 ? 25.188 -25.641 -4.156 1 82.38 119 ARG A O 1
ATOM 920 N N . THR A 1 120 ? 26.641 -27.312 -4.68 1 80.25 120 THR A N 1
ATOM 921 C CA . THR A 1 120 ? 25.656 -28.344 -4.34 1 80.25 120 THR A CA 1
ATOM 922 C C . THR A 1 120 ? 25.344 -28.328 -2.846 1 80.25 120 THR A C 1
ATOM 924 O O . THR A 1 120 ? 24.188 -28.469 -2.449 1 80.25 120 THR A O 1
ATOM 927 N N . LYS A 1 121 ? 26.344 -28.109 -2.084 1 80.94 121 LYS A N 1
ATOM 928 C CA . LYS A 1 121 ? 26.125 -28.031 -0.643 1 80.94 121 LYS A CA 1
ATOM 929 C C . LYS A 1 121 ? 25.297 -26.812 -0.272 1 80.94 121 LYS A C 1
ATOM 931 O O . LYS A 1 121 ? 24.453 -26.875 0.628 1 80.94 121 LYS A O 1
ATOM 936 N N . LEU A 1 122 ? 25.531 -25.812 -0.991 1 82.19 122 LEU A N 1
ATOM 937 C CA . LEU A 1 122 ? 24.844 -24.562 -0.71 1 82.19 122 LEU A CA 1
ATOM 938 C C . LEU A 1 122 ? 23.344 -24.688 -1.01 1 82.19 122 LEU A C 1
ATOM 940 O O . LEU A 1 122 ? 22.516 -24.359 -0.163 1 82.19 122 LEU A O 1
ATOM 944 N N . TRP A 1 123 ? 23.094 -25.156 -2.176 1 83 123 TRP A N 1
ATOM 945 C CA . TRP A 1 123 ? 21.672 -25.203 -2.518 1 83 123 TRP A CA 1
ATOM 946 C C . TRP A 1 123 ? 20.969 -26.328 -1.757 1 83 123 TRP A C 1
ATOM 948 O O . TRP A 1 123 ? 19.781 -26.219 -1.425 1 83 123 TRP A O 1
ATOM 958 N N . HIS A 1 124 ? 21.688 -27.344 -1.405 1 83.5 124 HIS A N 1
ATOM 959 C CA . HIS A 1 124 ? 21.094 -28.422 -0.613 1 83.5 124 HIS A CA 1
ATOM 960 C C . HIS A 1 124 ? 20.703 -27.922 0.774 1 83.5 124 HIS A C 1
ATOM 962 O O . HIS A 1 124 ? 19.625 -28.266 1.273 1 83.5 124 HIS A O 1
ATOM 968 N N . SER A 1 125 ? 21.531 -27.219 1.311 1 83.31 125 SER A N 1
ATOM 969 C CA . SER A 1 125 ? 21.25 -26.703 2.65 1 83.31 125 SER A CA 1
ATOM 970 C C . SER A 1 125 ? 20.062 -25.734 2.637 1 83.31 125 SER A C 1
ATOM 972 O O . SER A 1 125 ? 19.219 -25.766 3.537 1 83.31 125 SER A O 1
ATOM 974 N N . ARG A 1 126 ? 19.969 -24.953 1.629 1 86.88 126 ARG A N 1
ATOM 975 C CA . ARG A 1 126 ? 18.891 -23.969 1.529 1 86.88 126 ARG A CA 1
ATOM 976 C C . ARG A 1 126 ? 17.562 -24.641 1.241 1 86.88 126 ARG A C 1
ATOM 978 O O . ARG A 1 126 ? 16.547 -24.297 1.842 1 86.88 126 ARG A O 1
ATOM 985 N N . ILE A 1 127 ? 17.641 -25.641 0.395 1 88 127 ILE A N 1
ATOM 986 C CA . ILE A 1 127 ? 16.406 -26.344 0.048 1 88 127 ILE A CA 1
ATOM 987 C C . ILE A 1 127 ? 15.93 -27.172 1.236 1 88 127 ILE A C 1
ATOM 989 O O . ILE A 1 127 ? 14.734 -27.234 1.516 1 88 127 ILE A O 1
ATOM 993 N N . ALA A 1 128 ? 16.844 -27.703 1.931 1 87.75 128 ALA A N 1
ATOM 994 C CA . ALA A 1 128 ? 16.5 -28.516 3.1 1 87.75 128 ALA A CA 1
ATOM 995 C C . ALA A 1 128 ? 15.859 -27.656 4.191 1 87.75 128 ALA A C 1
ATOM 997 O O . ALA A 1 128 ? 14.938 -28.094 4.875 1 87.75 128 ALA A O 1
ATOM 998 N N . SER A 1 129 ? 16.359 -26.531 4.324 1 87 129 SER A N 1
ATOM 999 C CA . SER A 1 129 ? 15.805 -25.625 5.324 1 87 129 SER A CA 1
ATOM 1000 C C . SER A 1 129 ? 14.383 -25.219 4.965 1 87 129 SER A C 1
ATOM 1002 O O . SER A 1 129 ? 13.508 -25.172 5.832 1 87 129 SER A O 1
ATOM 1004 N N . VAL A 1 130 ? 14.203 -24.953 3.723 1 89.38 130 VAL A N 1
ATOM 1005 C CA . VAL A 1 130 ? 12.875 -24.531 3.271 1 89.38 130 VAL A CA 1
ATOM 1006 C C . VAL A 1 130 ? 11.914 -25.719 3.332 1 89.38 130 VAL A C 1
ATOM 1008 O O . VAL A 1 130 ? 10.742 -25.562 3.688 1 89.38 130 VAL A O 1
ATOM 1011 N N . GLN A 1 131 ? 12.438 -26.828 2.973 1 89.56 131 GLN A N 1
ATOM 1012 C CA . GLN A 1 131 ? 11.617 -28.031 3.02 1 89.56 131 GLN A CA 1
ATOM 1013 C C . GLN A 1 131 ? 11.109 -28.297 4.434 1 89.56 131 GLN A C 1
ATOM 1015 O O . GLN A 1 131 ? 9.953 -28.688 4.621 1 89.56 131 GLN A O 1
ATOM 1020 N N . GLY A 1 132 ? 11.922 -28.078 5.34 1 88.81 132 GLY A N 1
ATOM 1021 C CA . GLY A 1 132 ? 11.508 -28.25 6.723 1 88.81 132 GLY A CA 1
ATOM 1022 C C . GLY A 1 132 ? 10.469 -27.234 7.164 1 88.81 132 GLY A C 1
ATOM 1023 O O . GLY A 1 132 ? 9.5 -27.578 7.844 1 88.81 132 GLY A O 1
ATOM 1024 N N . ALA A 1 133 ? 10.672 -26.078 6.773 1 90.31 133 ALA A N 1
ATOM 1025 C CA . ALA A 1 133 ? 9.742 -25.016 7.141 1 90.31 133 ALA A CA 1
ATOM 1026 C C . ALA A 1 133 ? 8.367 -25.234 6.512 1 90.31 133 ALA A C 1
ATOM 1028 O O . ALA A 1 133 ? 7.344 -25.062 7.176 1 90.31 133 ALA A O 1
ATOM 1029 N N . VAL A 1 134 ? 8.352 -25.625 5.285 1 90.5 134 VAL A N 1
ATOM 1030 C CA . VAL A 1 134 ? 7.102 -25.828 4.566 1 90.5 134 VAL A CA 1
ATOM 1031 C C . VAL A 1 134 ? 6.395 -27.062 5.094 1 90.5 134 VAL A C 1
ATOM 1033 O O . VAL A 1 134 ? 5.164 -27.109 5.172 1 90.5 134 VAL A O 1
ATOM 1036 N N . MET A 1 135 ? 7.152 -28.047 5.441 1 91.44 135 MET A N 1
ATOM 1037 C CA . MET A 1 135 ? 6.566 -29.266 6 1 91.44 135 MET A CA 1
ATOM 1038 C C . MET A 1 135 ? 5.836 -28.969 7.305 1 91.44 135 MET A C 1
ATOM 1040 O O . MET A 1 135 ? 4.711 -29.422 7.508 1 91.44 135 MET A O 1
ATOM 1044 N N . LEU A 1 136 ? 6.469 -28.203 8.102 1 90.62 136 LEU A N 1
ATOM 1045 C CA . LEU A 1 136 ? 5.84 -27.828 9.359 1 90.62 136 LEU A CA 1
ATOM 1046 C C . LEU A 1 136 ? 4.605 -26.969 9.117 1 90.62 136 LEU A C 1
ATOM 1048 O O . LEU A 1 136 ? 3.596 -27.109 9.812 1 90.62 136 LEU A O 1
ATOM 1052 N N . ALA A 1 137 ? 4.73 -26.109 8.203 1 90.94 137 ALA A N 1
ATOM 1053 C CA . ALA A 1 137 ? 3.598 -25.25 7.855 1 90.94 137 ALA A CA 1
ATOM 1054 C C . ALA A 1 137 ? 2.439 -26.078 7.305 1 90.94 137 ALA A C 1
ATOM 1056 O O . ALA A 1 137 ? 1.273 -25.797 7.586 1 90.94 137 ALA A O 1
ATOM 1057 N N . ALA A 1 138 ? 2.785 -27.047 6.516 1 92.69 138 ALA A N 1
ATOM 1058 C CA . ALA A 1 138 ? 1.766 -27.922 5.945 1 92.69 138 ALA A CA 1
ATOM 1059 C C . ALA A 1 138 ? 1.071 -28.734 7.035 1 92.69 138 ALA A C 1
ATOM 1061 O O . ALA A 1 138 ? -0.135 -28.984 6.961 1 92.69 138 ALA A O 1
ATOM 1062 N N . VAL A 1 139 ? 1.786 -29.109 7.988 1 90.88 139 VAL A N 1
ATOM 1063 C CA . VAL A 1 139 ? 1.209 -29.844 9.102 1 90.88 139 VAL A CA 1
ATOM 1064 C C . VAL A 1 139 ? 0.224 -28.969 9.859 1 90.88 139 VAL A C 1
ATOM 1066 O O . VAL A 1 139 ? -0.834 -29.422 10.289 1 90.88 139 VAL A O 1
ATOM 1069 N N . LEU A 1 140 ? 0.587 -27.781 9.984 1 89.56 140 LEU A N 1
ATOM 1070 C CA . LEU A 1 140 ? -0.328 -26.844 10.625 1 89.56 140 LEU A CA 1
ATOM 1071 C C . LEU A 1 140 ? -1.62 -26.719 9.828 1 89.56 140 LEU A C 1
ATOM 1073 O O . LEU A 1 140 ? -2.707 -26.625 10.406 1 89.56 140 LEU A O 1
ATOM 1077 N N . THR A 1 141 ? -1.501 -26.656 8.57 1 91 141 THR A N 1
ATOM 1078 C CA . THR A 1 141 ? -2.68 -26.578 7.715 1 91 141 THR A CA 1
ATOM 1079 C C . THR A 1 141 ? -3.539 -27.828 7.855 1 91 141 THR A C 1
ATOM 1081 O O . THR A 1 141 ? -4.77 -27.75 7.844 1 91 141 THR A O 1
ATOM 1084 N N . VAL A 1 142 ? -2.895 -28.953 8 1 92.06 142 VAL A N 1
ATOM 1085 C CA . VAL A 1 142 ? -3.607 -30.219 8.188 1 92.06 142 VAL A CA 1
ATOM 1086 C C . VAL A 1 142 ? -4.359 -30.188 9.516 1 92.06 142 VAL A C 1
ATOM 1088 O O . VAL A 1 142 ? -5.512 -30.625 9.594 1 92.06 142 VAL A O 1
ATOM 1091 N N . VAL A 1 143 ? -3.727 -29.641 10.477 1 89.12 143 VAL A N 1
ATOM 1092 C CA . VAL A 1 143 ? -4.34 -29.562 11.797 1 89.12 143 VAL A CA 1
ATOM 1093 C C . VAL A 1 143 ? -5.543 -28.625 11.758 1 89.12 143 VAL A C 1
ATOM 1095 O O . VAL A 1 143 ? -6.594 -28.922 12.328 1 89.12 143 VAL A O 1
ATOM 1098 N N . ILE A 1 144 ? -5.395 -27.562 11.086 1 85.25 144 ILE A N 1
ATOM 1099 C CA . ILE A 1 144 ? -6.48 -26.609 10.961 1 85.25 144 ILE A CA 1
ATOM 1100 C C . ILE A 1 144 ? -7.652 -27.234 10.219 1 85.25 144 ILE A C 1
ATOM 1102 O O . ILE A 1 144 ? -8.812 -27.078 10.602 1 85.25 144 ILE A O 1
ATOM 1106 N N . GLY A 1 145 ? -7.375 -27.969 9.188 1 85 145 GLY A N 1
ATOM 1107 C CA . GLY A 1 145 ? -8.406 -28.609 8.383 1 85 145 GLY A CA 1
ATOM 1108 C C . GLY A 1 145 ? -9.078 -29.781 9.086 1 85 145 GLY A C 1
ATOM 1109 O O . GLY A 1 145 ? -10.273 -30 8.914 1 85 145 GLY A O 1
ATOM 1110 N N . SER A 1 146 ? -8.367 -30.469 9.945 1 86.06 146 SER A N 1
ATOM 1111 C CA . SER A 1 146 ? -8.891 -31.688 10.578 1 86.06 146 SER A CA 1
ATOM 1112 C C . SER A 1 146 ? -9.672 -31.359 11.844 1 86.06 146 SER A C 1
ATOM 1114 O O . SER A 1 146 ? -10.648 -32.031 12.172 1 86.06 146 SER A O 1
ATOM 1116 N N . THR A 1 147 ? -9.211 -30.422 12.711 1 78.5 147 THR A N 1
ATOM 1117 C CA . THR A 1 147 ? -9.828 -30.141 14 1 78.5 147 THR A CA 1
ATOM 1118 C C . THR A 1 147 ? -11.055 -29.25 13.836 1 78.5 147 THR A C 1
ATOM 1120 O O . THR A 1 147 ? -11.805 -29.031 14.797 1 78.5 147 THR A O 1
ATOM 1123 N N . GLY A 1 148 ? -11.43 -28.938 12.758 1 67.25 148 GLY A N 1
ATOM 1124 C CA . GLY A 1 148 ? -12.578 -28.047 12.586 1 67.25 148 GLY A CA 1
ATOM 1125 C C . GLY A 1 148 ? -12.367 -26.672 13.195 1 67.25 148 GLY A C 1
ATOM 1126 O O . GLY A 1 148 ? -13.328 -25.938 13.422 1 67.25 148 GLY A O 1
ATOM 1127 N N . CYS A 1 149 ? -11.195 -26.375 13.664 1 65.38 149 CYS A N 1
ATOM 1128 C CA . CYS A 1 149 ? -10.906 -25.109 14.32 1 65.38 149 CYS A CA 1
ATOM 1129 C C . CYS A 1 149 ? -10.82 -23.969 13.312 1 65.38 149 CYS A C 1
ATOM 1131 O O . CYS A 1 149 ? -10.406 -22.859 13.648 1 65.38 149 CYS A O 1
ATOM 1133 N N . LEU A 1 150 ? -11.07 -24.375 12.148 1 67.06 150 LEU A N 1
ATOM 1134 C CA . LEU A 1 150 ? -11.023 -23.344 11.117 1 67.06 150 LEU A CA 1
ATOM 1135 C C . LEU A 1 150 ? -11.859 -22.141 11.523 1 67.06 150 LEU A C 1
ATOM 1137 O O . LEU A 1 150 ? -11.438 -21 11.336 1 67.06 150 LEU A O 1
ATOM 1141 N N . GLY A 1 151 ? -12.977 -22.469 12.102 1 60.72 151 GLY A N 1
ATOM 1142 C CA . GLY A 1 151 ? -13.844 -21.391 12.547 1 60.72 151 GLY A CA 1
ATOM 1143 C C . GLY A 1 151 ? -13.211 -20.516 13.617 1 60.72 151 GLY A C 1
ATOM 1144 O O . GLY A 1 151 ? -13.32 -19.281 13.578 1 60.72 151 GLY A O 1
ATOM 1145 N N . LYS A 1 152 ? -12.539 -21.219 14.516 1 63.28 152 LYS A N 1
ATOM 1146 C CA . LYS A 1 152 ? -11.906 -20.484 15.609 1 63.28 152 LYS A CA 1
ATOM 1147 C C . LYS A 1 152 ? -10.719 -19.672 15.109 1 63.28 152 LYS A C 1
ATOM 1149 O O . LYS A 1 152 ? -10.508 -18.531 15.562 1 63.28 152 LYS A O 1
ATOM 1154 N N . ILE A 1 153 ? -10.023 -20.281 14.234 1 65.19 153 ILE A N 1
ATOM 1155 C CA . ILE A 1 153 ? -8.844 -19.594 13.711 1 65.19 153 ILE A CA 1
ATOM 1156 C C . ILE A 1 153 ? -9.281 -18.422 12.836 1 65.19 153 ILE A C 1
ATOM 1158 O O . ILE A 1 153 ? -8.664 -17.359 12.867 1 65.19 153 ILE A O 1
ATOM 1162 N N . LEU A 1 154 ? -10.305 -18.719 12.156 1 61.44 154 LEU A N 1
ATOM 1163 C CA . LEU A 1 154 ? -10.797 -17.656 11.289 1 61.44 154 LEU A CA 1
ATOM 1164 C C . LEU A 1 154 ? -11.297 -16.469 12.117 1 61.44 154 LEU A C 1
ATOM 1166 O O . LEU A 1 154 ? -11.383 -15.344 11.609 1 61.44 154 LEU A O 1
ATOM 1170 N N . ARG A 1 155 ? -11.523 -16.812 13.359 1 58.81 155 ARG A N 1
ATOM 1171 C CA . ARG A 1 155 ? -11.875 -15.719 14.258 1 58.81 155 ARG A CA 1
ATOM 1172 C C . ARG A 1 155 ? -10.664 -14.844 14.555 1 58.81 155 ARG A C 1
ATOM 1174 O O . ARG A 1 155 ? -10.805 -13.633 14.75 1 58.81 155 ARG A O 1
ATOM 1181 N N . PHE A 1 156 ? -9.57 -15.555 14.594 1 60.75 156 PHE A N 1
ATOM 1182 C CA . PHE A 1 156 ? -8.336 -14.836 14.898 1 60.75 156 PHE A CA 1
ATOM 1183 C C . PHE A 1 156 ? -7.695 -14.289 13.625 1 60.75 156 PHE A C 1
ATOM 1185 O O . PHE A 1 156 ? -7.027 -13.258 13.656 1 60.75 156 PHE A O 1
ATOM 1192 N N . VAL A 1 157 ? -7.914 -15.055 12.594 1 69.5 157 VAL A N 1
ATOM 1193 C CA . VAL A 1 157 ? -7.379 -14.625 11.305 1 69.5 157 VAL A CA 1
ATOM 1194 C C . VAL A 1 157 ? -8.406 -13.766 10.578 1 69.5 157 VAL A C 1
ATOM 1196 O O . VAL A 1 157 ? -9.148 -14.266 9.727 1 69.5 157 VAL A O 1
ATOM 1199 N N . SER A 1 158 ? -8.609 -12.57 11.07 1 74.19 158 SER A N 1
ATOM 1200 C CA . SER A 1 158 ? -9.555 -11.602 10.539 1 74.19 158 SER A CA 1
ATOM 1201 C C . SER A 1 158 ? -8.984 -10.875 9.32 1 74.19 158 SER A C 1
ATOM 1203 O O . SER A 1 158 ? -7.77 -10.859 9.117 1 74.19 158 SER A O 1
ATOM 1205 N N . PRO A 1 159 ? -9.906 -10.609 8.453 1 81.44 159 PRO A N 1
ATOM 1206 C CA . PRO A 1 159 ? -9.445 -9.789 7.328 1 81.44 159 PRO A CA 1
ATOM 1207 C C . PRO A 1 159 ? -8.609 -8.586 7.77 1 81.44 159 PRO A C 1
ATOM 1209 O O . PRO A 1 159 ? -7.812 -8.062 6.992 1 81.44 159 PRO A O 1
ATOM 1212 N N . LEU A 1 160 ? -8.695 -8.266 9.086 1 85.25 160 LEU A N 1
ATOM 1213 C CA . LEU A 1 160 ? -7.938 -7.148 9.633 1 85.25 160 LEU A CA 1
ATOM 1214 C C . LEU A 1 160 ? -6.461 -7.504 9.75 1 85.25 160 LEU A C 1
ATOM 1216 O O . LEU A 1 160 ? -5.598 -6.625 9.68 1 85.25 160 LEU A O 1
ATOM 1220 N N . THR A 1 161 ? -6.203 -8.758 9.93 1 87.12 161 THR A N 1
ATOM 1221 C CA . THR A 1 161 ? -4.82 -9.195 10.078 1 87.12 161 THR A CA 1
ATOM 1222 C C . THR A 1 161 ? -4.254 -9.672 8.75 1 87.12 161 THR A C 1
ATOM 1224 O O . THR A 1 161 ? -3.074 -9.461 8.461 1 87.12 161 THR A O 1
ATOM 1227 N N . VAL A 1 162 ? -5.094 -10.203 7.902 1 89.69 162 VAL A N 1
ATOM 1228 C CA . VAL A 1 162 ? -4.633 -10.828 6.664 1 89.69 162 VAL A CA 1
ATOM 1229 C C . VAL A 1 162 ? -4.34 -9.75 5.621 1 89.69 162 VAL A C 1
ATOM 1231 O O . VAL A 1 162 ? -3.379 -9.867 4.855 1 89.69 162 VAL A O 1
ATOM 1234 N N . PHE A 1 163 ? -5.141 -8.688 5.621 1 91.62 163 PHE A N 1
ATOM 1235 C CA . PHE A 1 163 ? -4.961 -7.637 4.629 1 91.62 163 PHE A CA 1
ATOM 1236 C C . PHE A 1 163 ? -3.576 -7.012 4.75 1 91.62 163 PHE A C 1
ATOM 1238 O O . PHE A 1 163 ? -2.826 -6.953 3.775 1 91.62 163 PHE A O 1
ATOM 1245 N N . PRO A 1 164 ? -3.213 -6.578 5.965 1 93.19 164 PRO A N 1
ATOM 1246 C CA . PRO A 1 164 ? -1.874 -5.996 6.094 1 93.19 164 PRO A CA 1
ATOM 1247 C C . PRO A 1 164 ? -0.765 -6.996 5.773 1 93.19 164 PRO A C 1
ATOM 1249 O O . PRO A 1 164 ? 0.284 -6.613 5.25 1 93.19 164 PRO A O 1
ATOM 1252 N N . MET A 1 165 ? -0.973 -8.227 6.062 1 93.69 165 MET A N 1
ATOM 1253 C CA . MET A 1 165 ? 0.032 -9.25 5.777 1 93.69 165 MET A CA 1
ATOM 1254 C C . MET A 1 165 ? 0.264 -9.375 4.273 1 93.69 165 MET A C 1
ATOM 1256 O O . MET A 1 165 ? 1.408 -9.438 3.822 1 93.69 165 MET A O 1
ATOM 1260 N N . ILE A 1 166 ? -0.802 -9.414 3.514 1 94.44 166 ILE A N 1
ATOM 1261 C CA . ILE A 1 166 ? -0.692 -9.562 2.066 1 94.44 166 ILE A CA 1
ATOM 1262 C C . ILE A 1 166 ? -0.01 -8.328 1.476 1 94.44 166 ILE A C 1
ATOM 1264 O O . ILE A 1 166 ? 0.897 -8.453 0.649 1 94.44 166 ILE A O 1
ATOM 1268 N N . VAL A 1 167 ? -0.398 -7.148 1.946 1 94 167 VAL A N 1
ATOM 1269 C CA . VAL A 1 167 ? 0.155 -5.902 1.433 1 94 167 VAL A CA 1
ATOM 1270 C C . VAL A 1 167 ? 1.656 -5.848 1.708 1 94 167 VAL A C 1
ATOM 1272 O O . VAL A 1 167 ? 2.445 -5.516 0.82 1 94 167 VAL A O 1
ATOM 1275 N N . LEU A 1 168 ? 2.043 -6.238 2.881 1 94.62 168 LEU A N 1
ATOM 1276 C CA . LEU A 1 168 ? 3.451 -6.184 3.258 1 94.62 168 LEU A CA 1
ATOM 1277 C C . LEU A 1 168 ? 4.254 -7.246 2.51 1 94.62 168 LEU A C 1
ATOM 1279 O O . LEU A 1 168 ? 5.422 -7.023 2.178 1 94.62 168 LEU A O 1
ATOM 1283 N N . THR A 1 169 ? 3.594 -8.391 2.229 1 93.94 169 THR A N 1
ATOM 1284 C CA . THR A 1 169 ? 4.25 -9.43 1.438 1 93.94 169 THR A CA 1
ATOM 1285 C C . THR A 1 169 ? 4.551 -8.93 0.028 1 93.94 169 THR A C 1
ATOM 1287 O O . THR A 1 169 ? 5.668 -9.078 -0.466 1 93.94 169 THR A O 1
ATOM 1290 N N . ILE A 1 170 ? 3.6 -8.328 -0.552 1 93 170 ILE A N 1
ATOM 1291 C CA . ILE A 1 170 ? 3.738 -7.832 -1.916 1 93 170 ILE A CA 1
ATOM 1292 C C . ILE A 1 170 ? 4.773 -6.707 -1.952 1 93 170 ILE A C 1
ATOM 1294 O O . ILE A 1 170 ? 5.629 -6.672 -2.838 1 93 170 ILE A O 1
ATOM 1298 N N . PHE A 1 171 ? 4.773 -5.879 -0.917 1 88.94 171 PHE A N 1
ATOM 1299 C CA . PHE A 1 171 ? 5.703 -4.758 -0.866 1 88.94 171 PHE A CA 1
ATOM 1300 C C . PHE A 1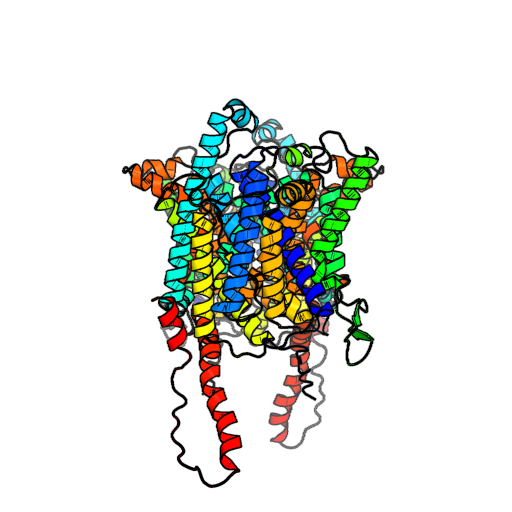 171 ? 7.137 -5.246 -0.694 1 88.94 171 PHE A C 1
ATOM 1302 O O . PHE A 1 171 ? 8.07 -4.633 -1.209 1 88.94 171 PHE A O 1
ATOM 1309 N N . SER A 1 172 ? 7.285 -6.258 -0.058 1 89.19 172 SER A N 1
ATOM 1310 C CA . SER A 1 172 ? 8.617 -6.77 0.251 1 89.19 172 SER A CA 1
ATOM 1311 C C . SER A 1 172 ? 9.289 -7.332 -0.994 1 89.19 172 SER A C 1
ATOM 1313 O O . SER A 1 172 ? 10.523 -7.305 -1.104 1 89.19 172 SER A O 1
ATOM 1315 N N . ILE A 1 173 ? 8.508 -7.848 -1.901 1 91 173 ILE A N 1
ATOM 1316 C CA . ILE A 1 173 ? 9.109 -8.492 -3.062 1 91 173 ILE A CA 1
ATOM 1317 C C . ILE A 1 173 ? 9.133 -7.52 -4.238 1 91 173 ILE A C 1
ATOM 1319 O O . ILE A 1 173 ? 9.758 -7.793 -5.266 1 91 173 ILE A O 1
ATOM 1323 N N . PHE A 1 174 ? 8.617 -6.379 -4.113 1 89.44 174 PHE A N 1
ATOM 1324 C CA . PHE A 1 174 ? 8.391 -5.473 -5.234 1 89.44 174 PHE A CA 1
ATOM 1325 C C . PHE A 1 174 ? 9.711 -4.996 -5.824 1 89.44 174 PHE A C 1
ATOM 1327 O O . PHE A 1 174 ? 9.82 -4.781 -7.031 1 89.44 174 PHE A O 1
ATOM 1334 N N . ASN A 1 175 ? 10.734 -4.855 -5.016 1 87.62 175 ASN A N 1
ATOM 1335 C CA . ASN A 1 175 ? 12.039 -4.465 -5.531 1 87.62 175 ASN A CA 1
ATOM 1336 C C . ASN A 1 175 ? 12.609 -5.516 -6.477 1 87.62 175 ASN A C 1
ATOM 1338 O O . ASN A 1 175 ? 13.25 -5.18 -7.477 1 87.62 175 ASN A O 1
ATOM 1342 N N . LEU A 1 176 ? 12.367 -6.723 -6.133 1 89 176 LEU A N 1
ATOM 1343 C CA . LEU A 1 176 ? 12.828 -7.816 -6.98 1 89 176 LEU A CA 1
ATOM 1344 C C . LEU A 1 176 ? 12.07 -7.832 -8.305 1 89 176 LEU A C 1
ATOM 1346 O O . LEU A 1 176 ? 12.664 -8.102 -9.359 1 89 176 LEU A O 1
ATOM 1350 N N . VAL A 1 177 ? 10.805 -7.59 -8.25 1 92.75 177 VAL A N 1
ATOM 1351 C CA . VAL A 1 177 ? 9.992 -7.531 -9.461 1 92.75 177 VAL A CA 1
ATOM 1352 C C . VAL A 1 177 ? 10.484 -6.402 -10.359 1 92.75 177 VAL A C 1
ATOM 1354 O O . VAL A 1 177 ? 10.641 -6.586 -11.57 1 92.75 177 VAL A O 1
ATOM 1357 N N . MET A 1 178 ? 10.797 -5.32 -9.773 1 92 178 MET A N 1
ATOM 1358 C CA . MET A 1 178 ? 11.25 -4.16 -10.539 1 92 178 MET A CA 1
ATOM 1359 C C . MET A 1 178 ? 12.586 -4.441 -11.211 1 92 178 MET A C 1
ATOM 1361 O O . MET A 1 178 ? 12.797 -4.047 -12.359 1 92 178 MET A O 1
ATOM 1365 N N . GLU A 1 179 ? 13.453 -5.109 -10.539 1 90.62 179 GLU A N 1
ATOM 1366 C CA . GLU A 1 179 ? 14.758 -5.449 -11.094 1 90.62 179 GLU A CA 1
ATOM 1367 C C . GLU A 1 179 ? 14.617 -6.309 -12.352 1 90.62 179 GLU A C 1
ATOM 1369 O O . GLU A 1 179 ? 15.336 -6.113 -13.328 1 90.62 179 GLU A O 1
ATOM 1374 N N . LYS A 1 180 ? 13.68 -7.211 -12.281 1 92.25 180 LYS A N 1
ATOM 1375 C CA . LYS A 1 180 ? 13.469 -8.094 -13.422 1 92.25 180 LYS A CA 1
ATOM 1376 C C . LYS A 1 180 ? 12.781 -7.363 -14.57 1 92.25 180 LYS A C 1
ATOM 1378 O O . LYS A 1 180 ? 13.094 -7.605 -15.742 1 92.25 180 LYS A O 1
ATOM 1383 N N . VAL A 1 181 ? 11.938 -6.461 -14.266 1 91.88 181 VAL A N 1
ATOM 1384 C CA . VAL A 1 181 ? 11.219 -5.695 -15.273 1 91.88 181 VAL A CA 1
ATOM 1385 C C . VAL A 1 181 ? 12.164 -4.723 -15.969 1 91.88 181 VAL A C 1
ATOM 1387 O O . VAL A 1 181 ? 12.055 -4.477 -17.172 1 91.88 181 VAL A O 1
ATOM 1390 N N . PHE A 1 182 ? 13.188 -4.219 -15.25 1 90.56 182 PHE A N 1
ATOM 1391 C CA . PHE A 1 182 ? 14.078 -3.18 -15.75 1 90.56 182 PHE A CA 1
ATOM 1392 C C . PHE A 1 182 ? 15.133 -3.773 -16.672 1 90.56 182 PHE A C 1
ATOM 1394 O O . PHE A 1 182 ? 15.805 -3.045 -17.406 1 90.56 182 PHE A O 1
ATOM 1401 N N . LEU A 1 183 ? 15.32 -5.148 -16.641 1 87.94 183 LEU A N 1
ATOM 1402 C CA . LEU A 1 183 ? 16.312 -5.777 -17.516 1 87.94 183 LEU A CA 1
ATOM 1403 C C . LEU A 1 183 ? 16.031 -5.477 -18.984 1 87.94 183 LEU A C 1
ATOM 1405 O O . LEU A 1 183 ? 16.938 -5.207 -19.75 1 87.94 183 LEU A O 1
ATOM 1409 N N . ASN A 1 184 ? 14.805 -5.582 -19.391 1 89.56 184 ASN A N 1
ATOM 1410 C CA . ASN A 1 184 ? 14.297 -5.168 -20.703 1 89.56 184 ASN A CA 1
ATOM 1411 C C . ASN A 1 184 ? 12.883 -4.605 -20.594 1 89.56 184 ASN A C 1
ATOM 1413 O O . ASN A 1 184 ? 11.898 -5.352 -20.688 1 89.56 184 ASN A O 1
ATOM 1417 N N . TRP A 1 185 ? 12.82 -3.348 -20.562 1 86.75 185 TRP A N 1
ATOM 1418 C CA . TRP A 1 185 ? 11.555 -2.691 -20.25 1 86.75 185 TRP A CA 1
ATOM 1419 C C . TRP A 1 185 ? 10.609 -2.74 -21.438 1 86.75 185 TRP A C 1
ATOM 1421 O O . TRP A 1 185 ? 9.391 -2.676 -21.281 1 86.75 185 TRP A O 1
ATOM 1431 N N . TYR A 1 186 ? 11.102 -2.932 -22.641 1 85.94 186 TYR A N 1
ATOM 1432 C CA . TYR A 1 186 ? 10.25 -3.02 -23.812 1 85.94 186 TYR A CA 1
ATOM 1433 C C . TYR A 1 186 ? 9.453 -4.316 -23.812 1 85.94 186 TYR A C 1
ATOM 1435 O O . TYR A 1 186 ? 8.242 -4.312 -24.062 1 85.94 186 TYR A O 1
ATOM 1443 N N . ILE A 1 187 ? 10.195 -5.312 -23.516 1 90.94 187 ILE A N 1
ATOM 1444 C CA . ILE A 1 187 ? 9.547 -6.621 -23.547 1 90.94 187 ILE A CA 1
ATOM 1445 C C . ILE A 1 187 ? 8.625 -6.77 -22.344 1 90.94 187 ILE A C 1
ATOM 1447 O O . ILE A 1 187 ? 7.5 -7.258 -22.484 1 90.94 187 ILE A O 1
ATOM 1451 N N . SER A 1 188 ? 9.086 -6.328 -21.188 1 92.88 188 SER A N 1
ATOM 1452 C CA . SER A 1 188 ? 8.258 -6.43 -19.984 1 92.88 188 SER A CA 1
ATOM 1453 C C . SER A 1 188 ? 7.008 -5.566 -20.109 1 92.88 188 SER A C 1
ATOM 1455 O O . SER A 1 188 ? 5.902 -6.02 -19.812 1 92.88 188 SER A O 1
ATOM 1457 N N . GLY A 1 189 ? 7.219 -4.324 -20.547 1 90.44 189 GLY A N 1
ATOM 1458 C CA . GLY A 1 189 ? 6.086 -3.432 -20.734 1 90.44 189 GLY A CA 1
ATOM 1459 C C . GLY A 1 189 ? 5.125 -3.91 -21.812 1 90.44 189 GLY A C 1
ATOM 1460 O O . GLY A 1 189 ? 3.908 -3.791 -21.672 1 90.44 189 GLY A O 1
ATOM 1461 N N . GLY A 1 190 ? 5.711 -4.426 -22.891 1 90.56 190 GLY A N 1
ATOM 1462 C CA . GLY A 1 190 ? 4.883 -4.977 -23.953 1 90.56 190 GLY A CA 1
ATOM 1463 C C . GLY A 1 190 ? 4.059 -6.168 -23.5 1 90.56 190 GLY A C 1
ATOM 1464 O O . GLY A 1 190 ? 2.887 -6.289 -23.875 1 90.56 190 GLY A O 1
ATOM 1465 N N . THR A 1 191 ? 4.68 -6.992 -22.766 1 91.5 191 THR A N 1
ATOM 1466 C CA . THR A 1 191 ? 3.979 -8.164 -22.266 1 91.5 191 THR A CA 1
ATOM 1467 C C . THR A 1 191 ? 2.832 -7.758 -21.344 1 91.5 191 THR A C 1
ATOM 1469 O O . THR A 1 191 ? 1.727 -8.297 -21.453 1 91.5 191 THR A O 1
ATOM 1472 N N . LEU A 1 192 ? 3.066 -6.832 -20.469 1 91.19 192 LEU A N 1
ATOM 1473 C CA . LEU A 1 192 ? 2.029 -6.352 -19.562 1 91.19 192 LEU A CA 1
ATOM 1474 C C . LEU A 1 192 ? 0.883 -5.711 -20.344 1 91.19 192 LEU A C 1
ATOM 1476 O O . LEU A 1 192 ? -0.287 -5.91 -20 1 91.19 192 LEU A O 1
ATOM 1480 N N . LEU A 1 193 ? 1.239 -4.941 -21.297 1 88.38 193 LEU A N 1
ATOM 1481 C CA . LEU A 1 193 ? 0.23 -4.312 -22.141 1 88.38 193 LEU A CA 1
ATOM 1482 C C . LEU A 1 193 ? -0.631 -5.367 -22.828 1 88.38 193 LEU A C 1
ATOM 1484 O O . LEU A 1 193 ? -1.849 -5.207 -22.938 1 88.38 193 LEU A O 1
ATOM 1488 N N . LEU A 1 194 ? 0.005 -6.379 -23.297 1 89.38 194 LEU A N 1
ATOM 1489 C CA . LEU A 1 194 ? -0.724 -7.465 -23.938 1 89.38 194 LEU A CA 1
ATOM 1490 C C . LEU A 1 194 ? -1.666 -8.148 -22.953 1 89.38 194 LEU A C 1
ATOM 1492 O O . LEU A 1 194 ? -2.797 -8.492 -23.312 1 89.38 194 LEU A O 1
ATOM 1496 N N . ILE A 1 195 ? -1.223 -8.336 -21.797 1 87.56 195 ILE A N 1
ATOM 1497 C CA . ILE A 1 195 ? -2.055 -8.961 -20.781 1 87.56 195 ILE A CA 1
ATOM 1498 C C . ILE A 1 195 ? -3.279 -8.094 -20.5 1 87.56 195 ILE A C 1
ATOM 1500 O O . ILE A 1 195 ? -4.402 -8.594 -20.438 1 87.56 195 ILE A O 1
ATOM 1504 N N . VAL A 1 196 ? -3.074 -6.805 -20.391 1 84.5 196 VAL A N 1
ATOM 1505 C CA . VAL A 1 196 ? -4.156 -5.875 -20.078 1 84.5 196 VAL A CA 1
ATOM 1506 C C . VAL A 1 196 ? -5.137 -5.82 -21.25 1 84.5 196 VAL A C 1
ATOM 1508 O O . VAL A 1 196 ? -6.355 -5.828 -21.047 1 84.5 196 VAL A O 1
ATOM 1511 N N . ILE A 1 197 ? -4.641 -5.801 -22.406 1 82.88 197 ILE A N 1
ATOM 1512 C CA . ILE A 1 197 ? -5.484 -5.727 -23.594 1 82.88 197 ILE A CA 1
ATOM 1513 C C . ILE A 1 197 ? -6.34 -6.984 -23.703 1 82.88 197 ILE A C 1
ATOM 1515 O O . ILE A 1 197 ? -7.547 -6.906 -23.938 1 82.88 197 ILE A O 1
ATOM 1519 N N . PHE A 1 198 ? -5.77 -8.094 -23.453 1 81.5 198 PHE A N 1
ATOM 1520 C CA . PHE A 1 198 ? -6.484 -9.359 -23.594 1 81.5 198 PHE A CA 1
ATOM 1521 C C . PHE A 1 198 ? -7.441 -9.57 -22.422 1 81.5 198 PHE A C 1
ATOM 1523 O O . PHE A 1 198 ? -8.531 -10.125 -22.609 1 81.5 198 PHE A O 1
ATOM 1530 N N . SER A 1 199 ? -7.078 -9.18 -21.328 1 76.81 199 SER A N 1
ATOM 1531 C CA . SER A 1 199 ? -7.875 -9.445 -20.125 1 76.81 199 SER A CA 1
ATOM 1532 C C . SER A 1 199 ? -9.008 -8.438 -19.984 1 76.81 199 SER A C 1
ATOM 1534 O O . SER A 1 199 ? -10.117 -8.789 -19.578 1 76.81 199 SER A O 1
ATOM 1536 N N . GLN A 1 200 ? -8.75 -7.203 -20.297 1 71.69 200 GLN A N 1
ATOM 1537 C CA . GLN A 1 200 ? -9.734 -6.172 -20 1 71.69 200 GLN A CA 1
ATOM 1538 C C . GLN A 1 200 ? -10.477 -5.734 -21.25 1 71.69 200 GLN A C 1
ATOM 1540 O O . GLN A 1 200 ? -11.688 -5.492 -21.219 1 71.69 200 GLN A O 1
ATOM 1545 N N . TYR A 1 201 ? -9.852 -5.609 -22.281 1 66.62 201 TYR A N 1
ATOM 1546 C CA . TYR A 1 201 ? -10.461 -5.012 -23.453 1 66.62 201 TYR A CA 1
ATOM 1547 C C . TYR A 1 201 ? -11.164 -6.066 -24.297 1 66.62 201 TYR A C 1
ATOM 1549 O O . TYR A 1 201 ? -12.188 -5.785 -24.922 1 66.62 201 TYR A O 1
ATOM 1557 N N . LEU A 1 202 ? -10.641 -7.141 -24.328 1 59.66 202 LEU A N 1
ATOM 1558 C CA . LEU A 1 202 ? -11.219 -8.141 -25.219 1 59.66 202 LEU A CA 1
ATOM 1559 C C . LEU A 1 202 ? -12.133 -9.086 -24.453 1 59.66 202 LEU A C 1
ATOM 1561 O O . LEU A 1 202 ? -12.406 -10.203 -24.922 1 59.66 202 LEU A O 1
ATOM 1565 N N . ARG A 1 203 ? -12.414 -8.641 -23.344 1 59.25 203 ARG A N 1
ATOM 1566 C CA . ARG A 1 203 ? -13.32 -9.438 -22.516 1 59.25 203 ARG A CA 1
ATOM 1567 C C . ARG A 1 203 ? -14.641 -9.695 -23.25 1 59.25 203 ARG A C 1
ATOM 1569 O O . ARG A 1 203 ? -15.18 -10.797 -23.188 1 59.25 203 ARG A O 1
ATOM 1576 N N . SER A 1 204 ? -15.086 -8.656 -23.891 1 54.91 204 SER A N 1
ATOM 1577 C CA . SER A 1 204 ? -16.422 -8.758 -24.484 1 54.91 204 SER A CA 1
ATOM 1578 C C . SER A 1 204 ? -16.328 -9.219 -25.938 1 54.91 204 SER A C 1
ATOM 1580 O O . SER A 1 204 ? -17.359 -9.297 -26.625 1 54.91 204 SER A O 1
ATOM 1582 N N . SER A 1 205 ? -15.141 -9.438 -26.422 1 55.41 205 SER A N 1
ATOM 1583 C CA . SER A 1 205 ? -15.156 -9.852 -27.812 1 55.41 205 SER A CA 1
ATOM 1584 C C . SER A 1 205 ? -15.344 -11.359 -27.938 1 55.41 205 SER A C 1
ATOM 1586 O O . SER A 1 205 ? -14.422 -12.133 -27.656 1 55.41 205 SER A O 1
ATOM 1588 N N . PRO A 1 206 ? -16.578 -11.828 -27.969 1 52.12 206 PRO A N 1
ATOM 1589 C CA . PRO A 1 206 ? -16.891 -13.258 -28.062 1 52.12 206 PRO A CA 1
ATOM 1590 C C . PRO A 1 206 ? -16.266 -13.914 -29.297 1 52.12 206 PRO A C 1
ATOM 1592 O O . PRO A 1 206 ? -16.375 -13.383 -30.391 1 52.12 206 PRO A O 1
ATOM 1595 N N . LEU A 1 207 ? -15.133 -14.43 -29.25 1 50.66 207 LEU A N 1
ATOM 1596 C CA . LEU A 1 207 ? -14.727 -15.242 -30.391 1 50.66 207 LEU A CA 1
ATOM 1597 C C . LEU A 1 207 ? -15.562 -16.516 -30.469 1 50.66 207 LEU A C 1
ATOM 1599 O O . LEU A 1 207 ? -15.719 -17.219 -29.469 1 50.66 207 LEU A O 1
ATOM 1603 N N . PRO A 1 208 ? -16.391 -16.672 -31.547 1 46.19 208 PRO A N 1
ATOM 1604 C CA . PRO A 1 208 ? -17.203 -17.859 -31.734 1 46.19 208 PRO A CA 1
ATOM 1605 C C . PRO A 1 208 ? -16.375 -19.156 -31.703 1 46.19 208 PRO A C 1
ATOM 1607 O O . PRO A 1 208 ? -15.398 -19.281 -32.438 1 46.19 208 PRO A O 1
ATOM 1610 N N . VAL A 1 209 ? -16.234 -19.734 -30.641 1 48.81 209 VAL A N 1
ATOM 1611 C CA . VAL A 1 209 ? -15.586 -21.047 -30.656 1 48.81 209 VAL A CA 1
ATOM 1612 C C . VAL A 1 209 ? -16.578 -22.094 -31.141 1 48.81 209 VAL A C 1
ATOM 1614 O O . VAL A 1 209 ? -17.688 -22.219 -30.609 1 48.81 209 VAL A O 1
ATOM 1617 N N . PRO A 1 210 ? -16.328 -22.672 -32.375 1 44.81 210 PRO A N 1
ATOM 1618 C CA . PRO A 1 210 ? -17.219 -23.703 -32.938 1 44.81 210 PRO A CA 1
ATOM 1619 C C . PRO A 1 210 ? -17.344 -24.906 -32.031 1 44.81 210 PRO A C 1
ATOM 1621 O O . PRO A 1 210 ? -16.344 -25.438 -31.547 1 44.81 210 PRO A O 1
ATOM 1624 N N . THR A 1 211 ? -18.188 -24.969 -31.078 1 45.88 211 THR A N 1
ATOM 1625 C CA . THR A 1 211 ? -18.406 -26.156 -30.266 1 45.88 211 THR A CA 1
ATOM 1626 C C . THR A 1 211 ? -19.156 -27.234 -31.062 1 45.88 211 THR A C 1
ATOM 1628 O O . THR A 1 211 ? -20.234 -26.953 -31.609 1 45.88 211 THR A O 1
ATOM 1631 N N . LEU A 1 212 ? -18.438 -28.125 -31.672 1 40.12 212 LEU A N 1
ATOM 1632 C CA . LEU A 1 212 ? -19.016 -29.234 -32.406 1 40.12 212 LEU A CA 1
ATOM 1633 C C . LEU A 1 212 ? -19.641 -30.25 -31.453 1 40.12 212 LEU A C 1
ATOM 1635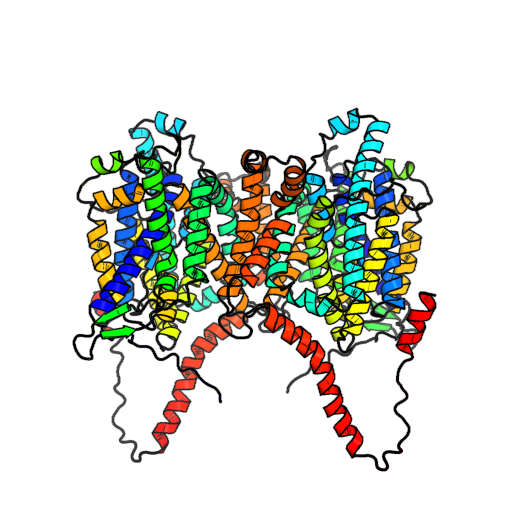 O O . LEU A 1 212 ? -18.953 -30.797 -30.594 1 40.12 212 LEU A O 1
ATOM 1639 N N . THR A 1 213 ? -20.812 -30.078 -30.938 1 43.84 213 THR A N 1
ATOM 1640 C CA . THR A 1 213 ? -21.438 -31.188 -30.219 1 43.84 213 THR A CA 1
ATOM 1641 C C . THR A 1 213 ? -21.875 -32.281 -31.188 1 43.84 213 THR A C 1
ATOM 1643 O O . THR A 1 213 ? -22.344 -31.984 -32.281 1 43.84 213 THR A O 1
ATOM 1646 N N . PHE A 1 214 ? -21.328 -33.469 -31.078 1 39.44 214 PHE A N 1
ATOM 1647 C CA . PHE A 1 214 ? -21.766 -34.594 -31.891 1 39.44 214 PHE A CA 1
ATOM 1648 C C . PHE A 1 214 ? -23.281 -34.562 -32.094 1 39.44 214 PHE A C 1
ATOM 1650 O O . PHE A 1 214 ? -23.781 -34.969 -33.125 1 39.44 214 PHE A O 1
ATOM 1657 N N . GLN A 1 215 ? -24 -34.469 -30.938 1 38.44 215 GLN A N 1
ATOM 1658 C CA . GLN A 1 215 ? -25.438 -34.625 -31.172 1 38.44 215 GLN A CA 1
ATOM 1659 C C . GLN A 1 215 ? -26 -33.438 -31.906 1 38.44 215 GLN A C 1
ATOM 1661 O O . GLN A 1 215 ? -26.938 -33.562 -32.719 1 38.44 215 GLN A O 1
ATOM 1666 N N . ARG A 1 216 ? -26.125 -32.219 -31.172 1 45.38 216 ARG A N 1
ATOM 1667 C CA . ARG A 1 216 ? -27.047 -31.172 -31.625 1 45.38 216 ARG A CA 1
ATOM 1668 C C . ARG A 1 216 ? -26.328 -30.141 -32.469 1 45.38 216 ARG A C 1
ATOM 1670 O O . ARG A 1 216 ? -26.906 -29.078 -32.781 1 45.38 216 ARG A O 1
ATOM 1677 N N . GLY A 1 217 ? -25.484 -30.312 -33.375 1 40.56 217 GLY A N 1
ATOM 1678 C CA . GLY A 1 217 ? -24.953 -29.391 -34.375 1 40.56 217 GLY A CA 1
ATOM 1679 C C . GLY A 1 217 ? -23.938 -28.406 -33.812 1 40.56 217 GLY A C 1
ATOM 1680 O O . GLY A 1 217 ? -23.688 -28.406 -32.625 1 40.56 217 GLY A O 1
ATOM 1681 N N . CYS A 1 218 ? -23.109 -27.641 -34.719 1 39.72 218 CYS A N 1
ATOM 1682 C CA . CYS A 1 218 ? -22.016 -26.672 -34.5 1 39.72 218 CYS A CA 1
ATOM 1683 C C . CYS A 1 218 ? -22.516 -25.453 -33.719 1 39.72 218 CYS A C 1
ATOM 1685 O O . CYS A 1 218 ? -23.328 -24.688 -34.219 1 39.72 218 CYS A O 1
ATOM 1687 N N . TYR A 1 219 ? -22.922 -25.547 -32.562 1 42.59 219 TYR A N 1
ATOM 1688 C CA . TYR A 1 219 ? -23.359 -24.312 -31.922 1 42.59 219 TYR A CA 1
ATOM 1689 C C . TYR A 1 219 ? -22.156 -23.484 -31.469 1 42.59 219 TYR A C 1
ATOM 1691 O O . TYR A 1 219 ? -21.109 -24.047 -31.141 1 42.59 219 TYR A O 1
ATOM 1699 N N . MET A 1 220 ? -22 -22.359 -32.125 1 43.16 220 MET A N 1
ATOM 1700 C CA . MET A 1 220 ? -20.984 -21.359 -31.844 1 43.16 220 MET A CA 1
ATOM 1701 C C . MET A 1 220 ? -21.203 -20.734 -30.469 1 43.16 220 MET A C 1
ATOM 1703 O O . MET A 1 220 ? -22.281 -20.172 -30.203 1 43.16 220 MET A O 1
ATOM 1707 N N . HIS A 1 221 ? -20.844 -21.406 -29.438 1 48.38 221 HIS A N 1
ATOM 1708 C CA . HIS A 1 221 ? -20.984 -20.766 -28.141 1 48.38 221 HIS A CA 1
ATOM 1709 C C . HIS A 1 221 ? -20 -19.609 -27.984 1 48.38 221 HIS A C 1
ATOM 1711 O O . HIS A 1 221 ? -18.812 -19.766 -28.328 1 48.38 221 HIS A O 1
ATOM 1717 N N . ARG A 1 222 ? -20.5 -18.453 -28.047 1 48.75 222 ARG A N 1
ATOM 1718 C CA . ARG A 1 222 ? -19.75 -17.219 -27.844 1 48.75 222 ARG A CA 1
ATOM 1719 C C . ARG A 1 222 ? -19.078 -17.188 -26.484 1 48.75 222 ARG A C 1
ATOM 1721 O O . ARG A 1 222 ? -19.75 -16.953 -25.469 1 48.75 222 ARG A O 1
ATOM 1728 N N . THR A 1 223 ? -18.078 -18.094 -26.391 1 53.22 223 THR A N 1
ATOM 1729 C CA . THR A 1 223 ? -17.375 -18.078 -25.109 1 53.22 223 THR A CA 1
ATOM 1730 C C . THR A 1 223 ? -16.281 -17.016 -25.094 1 53.22 223 THR A C 1
ATOM 1732 O O . THR A 1 223 ? -15.703 -16.703 -26.141 1 53.22 223 THR A O 1
ATOM 1735 N N . GLU A 1 224 ? -16.281 -16.266 -24.125 1 57.94 224 GLU A N 1
ATOM 1736 C CA . GLU A 1 224 ? -15.281 -15.219 -23.938 1 57.94 224 GLU A CA 1
ATOM 1737 C C . GLU A 1 224 ? -13.914 -15.82 -23.656 1 57.94 224 GLU A C 1
ATOM 1739 O O . GLU A 1 224 ? -13.414 -15.742 -22.531 1 57.94 224 GLU A O 1
ATOM 1744 N N . ILE A 1 225 ? -13.344 -16.5 -24.703 1 55.38 225 ILE A N 1
ATOM 1745 C CA . ILE A 1 225 ? -12.102 -17.25 -24.594 1 55.38 225 ILE A CA 1
ATOM 1746 C C . ILE A 1 225 ? -10.945 -16.297 -24.281 1 55.38 225 ILE A C 1
ATOM 1748 O O . ILE A 1 225 ? -10.023 -16.656 -23.547 1 55.38 225 ILE A O 1
ATOM 1752 N N . PHE A 1 226 ? -11.023 -15.148 -24.734 1 58.44 226 PHE A N 1
ATOM 1753 C CA . PHE A 1 226 ? -9.906 -14.227 -24.547 1 58.44 226 PHE A CA 1
ATOM 1754 C C . PHE A 1 226 ? -9.781 -13.789 -23.094 1 58.44 226 PHE A C 1
ATOM 1756 O O . PHE A 1 226 ? -8.688 -13.508 -22.609 1 58.44 226 PHE A O 1
ATOM 1763 N N . GLN A 1 227 ? -10.852 -13.867 -22.516 1 62.03 227 GLN A N 1
ATOM 1764 C CA . GLN A 1 227 ? -10.781 -13.438 -21.125 1 62.03 227 GLN A CA 1
ATOM 1765 C C . GLN A 1 227 ? -10.086 -14.484 -20.266 1 62.03 227 GLN A C 1
ATOM 1767 O O . GLN A 1 227 ? -9.328 -14.141 -19.359 1 62.03 227 GLN A O 1
ATOM 1772 N N . ILE A 1 228 ? -10.273 -15.672 -20.766 1 64.44 228 ILE A N 1
ATOM 1773 C CA . ILE A 1 228 ? -9.781 -16.75 -19.922 1 64.44 228 ILE A CA 1
ATOM 1774 C C . ILE A 1 228 ? -8.328 -17.078 -20.266 1 64.44 228 ILE A C 1
ATOM 1776 O O . ILE A 1 228 ? -7.547 -17.469 -19.406 1 64.44 228 ILE A O 1
ATOM 1780 N N . LEU A 1 229 ? -7.953 -16.766 -21.469 1 75.62 229 LEU A N 1
ATOM 1781 C CA . LEU A 1 229 ? -6.609 -17.109 -21.922 1 75.62 229 LEU A CA 1
ATOM 1782 C C . LEU A 1 229 ? -5.77 -15.859 -22.141 1 75.62 229 LEU A C 1
ATOM 1784 O O . LEU A 1 229 ? -4.867 -15.852 -22.984 1 75.62 229 LEU A O 1
ATOM 1788 N N . ALA A 1 230 ? -6.035 -14.938 -21.328 1 79.69 230 ALA A N 1
ATOM 1789 C CA . ALA A 1 230 ? -5.363 -13.656 -21.547 1 79.69 230 ALA A CA 1
ATOM 1790 C C . ALA A 1 230 ? -3.879 -13.75 -21.219 1 79.69 230 ALA A C 1
ATOM 1792 O O . ALA A 1 230 ? -3.031 -13.367 -22.031 1 79.69 230 ALA A O 1
ATOM 1793 N N . VAL A 1 231 ? -3.58 -14.398 -20.172 1 84.44 231 VAL A N 1
ATOM 1794 C CA . VAL A 1 231 ? -2.207 -14.383 -19.688 1 84.44 231 VAL A CA 1
ATOM 1795 C C . VAL A 1 231 ? -1.349 -15.336 -20.516 1 84.44 231 VAL A C 1
ATOM 1797 O O . VAL A 1 231 ? -0.304 -14.945 -21.031 1 84.44 231 VAL A O 1
ATOM 1800 N N . PRO A 1 232 ? -1.827 -16.531 -20.781 1 87.38 232 PRO A N 1
ATOM 1801 C CA . PRO A 1 232 ? -1.007 -17.438 -21.594 1 87.38 232 PRO A CA 1
ATOM 1802 C C . PRO A 1 232 ? -0.803 -16.938 -23.016 1 87.38 232 PRO A C 1
ATOM 1804 O O . PRO A 1 232 ? 0.287 -17.078 -23.578 1 87.38 232 PRO A O 1
ATOM 1807 N N . PHE A 1 233 ? -1.75 -16.328 -23.531 1 87.94 233 PHE A N 1
ATOM 1808 C CA . PHE A 1 233 ? -1.623 -15.805 -24.891 1 87.94 233 PHE A CA 1
ATOM 1809 C C . PHE A 1 233 ? -0.615 -14.664 -24.938 1 87.94 233 PHE A C 1
ATOM 1811 O O . PHE A 1 233 ? 0.15 -14.539 -25.891 1 87.94 233 PHE A O 1
ATOM 1818 N N . ALA A 1 234 ? -0.707 -13.898 -23.953 1 90.69 234 ALA A N 1
ATOM 1819 C CA . ALA A 1 234 ? 0.242 -12.789 -23.875 1 90.69 234 ALA A CA 1
ATOM 1820 C C . ALA A 1 234 ? 1.676 -13.305 -23.766 1 90.69 234 ALA A C 1
ATOM 1822 O O . ALA A 1 234 ? 2.582 -12.766 -24.406 1 90.69 234 ALA A O 1
ATOM 1823 N N . VAL A 1 235 ? 1.856 -14.344 -23.062 1 91.31 235 VAL A N 1
ATOM 1824 C CA . VAL A 1 235 ? 3.189 -14.898 -22.844 1 91.31 235 VAL A CA 1
ATOM 1825 C C . VAL A 1 235 ? 3.701 -15.539 -24.125 1 91.31 235 VAL A C 1
ATOM 1827 O O . VAL A 1 235 ? 4.863 -15.352 -24.5 1 91.31 235 VAL A O 1
ATOM 1830 N N . ILE A 1 236 ? 2.871 -16.25 -24.766 1 91.12 236 ILE A N 1
ATOM 1831 C CA . ILE A 1 236 ? 3.25 -16.906 -26.016 1 91.12 236 ILE A CA 1
ATOM 1832 C C . ILE A 1 236 ? 3.607 -15.852 -27.062 1 91.12 236 ILE A C 1
ATOM 1834 O O . ILE A 1 236 ? 4.629 -15.969 -27.75 1 91.12 236 ILE A O 1
ATOM 1838 N N . LEU A 1 237 ? 2.789 -14.852 -27.141 1 91.69 237 LEU A N 1
ATOM 1839 C CA . LEU A 1 237 ? 3.051 -13.789 -28.109 1 91.69 237 LEU A CA 1
ATOM 1840 C C . LEU A 1 237 ? 4.34 -13.047 -27.766 1 91.69 237 LEU A C 1
ATOM 1842 O O . LEU A 1 237 ? 5.109 -12.695 -28.656 1 91.69 237 LEU A O 1
ATOM 1846 N N . ALA A 1 238 ? 4.52 -12.789 -26.547 1 93.56 238 ALA A N 1
ATOM 1847 C CA . ALA A 1 238 ? 5.746 -12.125 -26.125 1 93.56 238 ALA A CA 1
ATOM 1848 C C . ALA A 1 238 ? 6.973 -12.977 -26.453 1 93.56 238 ALA A C 1
ATOM 1850 O O . ALA A 1 238 ? 8.016 -12.453 -26.859 1 93.56 238 ALA A O 1
ATOM 1851 N N . TRP A 1 239 ? 6.895 -14.258 -26.25 1 91.62 239 TRP A N 1
ATOM 1852 C CA . TRP A 1 239 ? 7.992 -15.172 -26.562 1 91.62 239 TRP A CA 1
ATOM 1853 C C . TRP A 1 239 ? 8.297 -15.164 -28.047 1 91.62 239 TRP A C 1
ATOM 1855 O O . TRP A 1 239 ? 9.461 -15.188 -28.453 1 91.62 239 TRP A O 1
ATOM 1865 N N . ILE A 1 240 ? 7.25 -15.141 -28.812 1 92.38 240 ILE A N 1
ATOM 1866 C CA . ILE A 1 240 ? 7.418 -15.109 -30.25 1 92.38 240 ILE A CA 1
ATOM 1867 C C . ILE A 1 240 ? 8.125 -13.82 -30.672 1 92.38 240 ILE A C 1
ATOM 1869 O O . ILE A 1 240 ? 9.016 -13.844 -31.516 1 92.38 240 ILE A O 1
ATOM 1873 N N . ILE A 1 241 ? 7.73 -12.797 -30.078 1 92.88 241 ILE A N 1
ATOM 1874 C CA . ILE A 1 241 ? 8.367 -11.516 -30.375 1 92.88 241 ILE A CA 1
ATOM 1875 C C . ILE A 1 241 ? 9.844 -11.57 -29.984 1 92.88 241 ILE A C 1
ATOM 1877 O O . ILE A 1 241 ? 10.703 -11.094 -30.734 1 92.88 241 ILE A O 1
ATOM 1881 N N . CYS A 1 242 ? 10.125 -12.125 -28.844 1 91.44 242 CYS A N 1
ATOM 1882 C CA . CYS A 1 242 ? 11.516 -12.266 -28.406 1 91.44 242 CYS A CA 1
ATOM 1883 C C . CYS A 1 242 ? 12.297 -13.148 -29.359 1 91.44 242 CYS A C 1
ATOM 1885 O O . CYS A 1 242 ? 13.469 -12.891 -29.641 1 91.44 242 CYS A O 1
ATOM 1887 N N . TRP A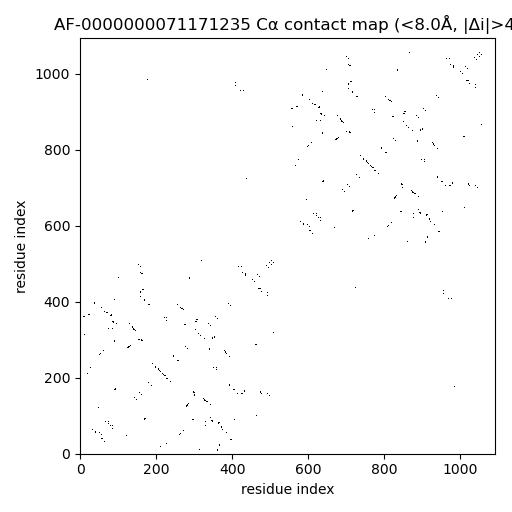 1 243 ? 11.664 -14.148 -29.812 1 90.12 243 TRP A N 1
ATOM 1888 C CA . TRP A 1 243 ? 12.312 -15.047 -30.766 1 90.12 243 TRP A CA 1
ATOM 1889 C C . TRP A 1 243 ? 12.656 -14.32 -32.062 1 90.12 243 TRP A C 1
ATOM 1891 O O . TRP A 1 243 ? 13.742 -14.492 -32.625 1 90.12 243 TRP A O 1
ATOM 1901 N N . PHE A 1 244 ? 11.719 -13.523 -32.531 1 91.5 244 PHE A N 1
ATOM 1902 C CA . PHE A 1 244 ? 11.945 -12.75 -33.75 1 91.5 244 PHE A CA 1
ATOM 1903 C C . PHE A 1 244 ? 13.062 -11.734 -33.562 1 91.5 244 PHE A C 1
ATOM 1905 O O . PHE A 1 244 ? 13.891 -11.531 -34.438 1 91.5 244 PHE A O 1
ATOM 1912 N N . LEU A 1 245 ? 13.023 -11.109 -32.438 1 90.38 245 LEU A N 1
ATOM 1913 C CA . LEU A 1 245 ? 14.047 -10.109 -32.125 1 90.38 245 LEU A CA 1
ATOM 1914 C C . LEU A 1 245 ? 15.422 -10.766 -32 1 90.38 245 LEU A C 1
ATOM 1916 O O . LEU A 1 245 ? 16.438 -10.156 -32.375 1 90.38 245 LEU A O 1
ATOM 1920 N N . THR A 1 246 ? 15.469 -11.938 -31.438 1 87.56 246 THR A N 1
ATOM 1921 C CA . THR A 1 246 ? 16.719 -12.672 -31.312 1 87.56 246 THR A CA 1
ATOM 1922 C C . THR A 1 246 ? 17.219 -13.141 -32.688 1 87.56 246 THR A C 1
ATOM 1924 O O . THR A 1 246 ? 18.406 -13.07 -32.969 1 87.56 246 THR A O 1
ATOM 1927 N N . TYR A 1 247 ? 16.281 -13.562 -33.5 1 87.56 247 TYR A N 1
ATOM 1928 C CA . TYR A 1 247 ? 16.609 -14.055 -34.844 1 87.56 247 TYR A CA 1
ATOM 1929 C C . TYR A 1 247 ? 17.188 -12.938 -35.688 1 87.56 247 TYR A C 1
ATOM 1931 O O . TYR A 1 247 ? 18.141 -13.148 -36.438 1 87.56 247 TYR A O 1
ATOM 1939 N N . TYR A 1 248 ? 16.656 -11.781 -35.562 1 89.69 248 TYR A N 1
ATOM 1940 C CA . TYR A 1 248 ? 17.125 -10.648 -36.344 1 89.69 248 TYR A CA 1
ATOM 1941 C C . TYR A 1 248 ? 18.266 -9.914 -35.625 1 89.69 248 TYR A C 1
ATOM 1943 O O . TYR A 1 248 ? 18.703 -8.859 -36.094 1 89.69 248 TYR A O 1
ATOM 1951 N N . ASP A 1 249 ? 18.766 -10.375 -34.562 1 84.19 249 ASP A N 1
ATOM 1952 C CA . ASP A 1 249 ? 19.906 -9.836 -33.812 1 84.19 249 ASP A CA 1
ATOM 1953 C C . ASP A 1 249 ? 19.656 -8.383 -33.438 1 84.19 249 ASP A C 1
ATOM 1955 O O . ASP A 1 249 ? 20.531 -7.535 -33.562 1 84.19 249 ASP A O 1
ATOM 1959 N N . ALA A 1 250 ? 18.453 -8.133 -33.062 1 83.81 250 ALA A N 1
ATOM 1960 C CA . ALA A 1 250 ? 18.094 -6.781 -32.656 1 83.81 250 ALA A CA 1
ATOM 1961 C C . ALA A 1 250 ? 18.406 -6.559 -31.172 1 83.81 250 ALA A C 1
ATOM 1963 O O . ALA A 1 250 ? 18.469 -5.418 -30.719 1 83.81 250 ALA A O 1
ATOM 1964 N N . LEU A 1 251 ? 18.703 -7.578 -30.531 1 83.31 251 LEU A N 1
ATOM 1965 C CA . LEU A 1 251 ? 19.016 -7.504 -29.109 1 83.31 251 LEU A CA 1
ATOM 1966 C C . LEU A 1 251 ? 20.5 -7.684 -28.859 1 83.31 251 LEU A C 1
ATOM 1968 O O . LEU A 1 251 ? 21.188 -8.398 -29.609 1 83.31 251 LEU A O 1
ATOM 1972 N N . SER A 1 252 ? 20.906 -6.973 -27.906 1 79.38 252 SER A N 1
ATOM 1973 C CA . SER A 1 252 ? 22.312 -7.117 -27.562 1 79.38 252 SER A CA 1
ATOM 1974 C C . SER A 1 252 ? 22.625 -8.531 -27.078 1 79.38 252 SER A C 1
ATOM 1976 O O . SER A 1 252 ? 21.719 -9.258 -26.641 1 79.38 252 SER A O 1
ATOM 1978 N N . ALA A 1 253 ? 23.844 -8.938 -27.172 1 71.69 253 ALA A N 1
ATOM 1979 C CA . ALA A 1 253 ? 24.266 -10.297 -26.844 1 71.69 253 ALA A CA 1
ATOM 1980 C C . ALA A 1 253 ? 24 -10.609 -25.375 1 71.69 253 ALA A C 1
ATOM 1982 O O . ALA A 1 253 ? 23.828 -11.766 -25 1 71.69 253 ALA A O 1
ATOM 1983 N N . ARG A 1 254 ? 23.938 -9.586 -24.578 1 71.81 254 ARG A N 1
ATOM 1984 C CA . ARG A 1 254 ? 23.797 -9.844 -23.141 1 71.81 254 ARG A CA 1
ATOM 1985 C C . ARG A 1 254 ? 22.391 -9.516 -22.656 1 71.81 254 ARG A C 1
ATOM 1987 O O . ARG A 1 254 ? 22.141 -9.477 -21.453 1 71.81 254 ARG A O 1
ATOM 1994 N N . ASP A 1 255 ? 21.609 -9.406 -23.656 1 81.12 255 ASP A N 1
ATOM 1995 C CA . ASP A 1 255 ? 20.25 -9.039 -23.297 1 81.12 255 ASP A CA 1
ATOM 1996 C C . ASP A 1 255 ? 19.469 -10.25 -22.766 1 81.12 255 ASP A C 1
ATOM 1998 O O . ASP A 1 255 ? 19.531 -11.328 -23.359 1 81.12 255 ASP A O 1
ATOM 2002 N N . MET A 1 256 ? 18.828 -10.148 -21.75 1 79.62 256 MET A N 1
ATOM 2003 C CA . MET A 1 256 ? 18.141 -11.242 -21.062 1 79.62 256 MET A CA 1
ATOM 2004 C C . MET A 1 256 ? 16.828 -11.562 -21.766 1 79.62 256 MET A C 1
ATOM 2006 O O . MET A 1 256 ? 16.125 -12.5 -21.375 1 79.62 256 MET A O 1
ATOM 2010 N N . ALA A 1 257 ? 16.562 -10.836 -22.859 1 81.06 257 ALA A N 1
ATOM 2011 C CA . ALA A 1 257 ? 15.352 -11.102 -23.641 1 81.06 257 ALA A CA 1
ATOM 2012 C C . ALA A 1 257 ? 15.641 -12.109 -24.75 1 81.06 257 ALA A C 1
ATOM 2014 O O . ALA A 1 257 ? 14.719 -12.57 -25.438 1 81.06 257 ALA A O 1
ATOM 2015 N N . ARG A 1 258 ? 16.859 -12.492 -24.812 1 79.81 258 ARG A N 1
ATOM 2016 C CA . ARG A 1 258 ? 17.219 -13.422 -25.891 1 79.81 258 ARG A CA 1
ATOM 2017 C C . ARG A 1 258 ? 16.766 -14.836 -25.562 1 79.81 258 ARG A C 1
ATOM 2019 O O . ARG A 1 258 ? 16.719 -15.234 -24.391 1 79.81 258 ARG A O 1
ATOM 2026 N N . THR A 1 259 ? 16.375 -15.531 -26.594 1 79.94 259 THR A N 1
ATOM 2027 C CA . THR A 1 259 ? 15.844 -16.875 -26.422 1 79.94 259 THR A CA 1
ATOM 2028 C C . THR A 1 259 ? 16.922 -17.922 -26.656 1 79.94 259 THR A C 1
ATOM 2030 O O . THR A 1 259 ? 16.703 -19.109 -26.422 1 79.94 259 THR A O 1
ATOM 2033 N N . ASP A 1 260 ? 18.156 -17.531 -27 1 76.44 260 ASP A N 1
ATOM 2034 C CA . ASP A 1 260 ? 19.172 -18.5 -27.391 1 76.44 260 ASP A CA 1
ATOM 2035 C C . ASP A 1 260 ? 20.234 -18.656 -26.297 1 76.44 260 ASP A C 1
ATOM 2037 O O . ASP A 1 260 ? 21.141 -19.484 -26.406 1 76.44 260 ASP A O 1
ATOM 2041 N N . THR A 1 261 ? 20.281 -17.984 -25.266 1 68.88 261 THR A N 1
ATOM 2042 C CA . THR A 1 261 ? 21.406 -17.922 -24.328 1 68.88 261 THR A CA 1
ATOM 2043 C C . THR A 1 261 ? 21.469 -19.188 -23.469 1 68.88 261 THR A C 1
ATOM 2045 O O . THR A 1 261 ? 22.547 -19.625 -23.094 1 68.88 261 THR A O 1
ATOM 2048 N N . HIS A 1 262 ? 20.406 -19.891 -23.188 1 70.56 262 HIS A N 1
ATOM 2049 C CA . HIS A 1 262 ? 20.453 -20.984 -22.219 1 70.56 262 HIS A CA 1
ATOM 2050 C C . HIS A 1 262 ? 19.891 -22.266 -22.812 1 70.56 262 HIS A C 1
ATOM 2052 O O . HIS A 1 262 ? 19.359 -23.109 -22.078 1 70.56 262 HIS A O 1
ATOM 2058 N N . VAL A 1 263 ? 20.188 -22.422 -24.031 1 76.94 263 VAL A N 1
ATOM 2059 C CA . VAL A 1 263 ? 19.625 -23.578 -24.719 1 76.94 263 VAL A CA 1
ATOM 2060 C C . VAL A 1 263 ? 20.359 -24.844 -24.312 1 76.94 263 VAL A C 1
ATOM 2062 O O . VAL A 1 263 ? 19.812 -25.953 -24.406 1 76.94 263 VAL A O 1
ATOM 2065 N N . ALA A 1 264 ? 21.5 -24.703 -23.672 1 74.75 264 ALA A N 1
ATOM 2066 C CA . ALA A 1 264 ? 22.328 -25.828 -23.25 1 74.75 264 ALA A CA 1
ATOM 2067 C C . ALA A 1 264 ? 21.641 -26.641 -22.156 1 74.75 264 ALA A C 1
ATOM 2069 O O . ALA A 1 264 ? 21.906 -27.828 -21.984 1 74.75 264 ALA A O 1
ATOM 2070 N N . ILE A 1 265 ? 20.812 -26.047 -21.516 1 77.19 265 ILE A N 1
ATOM 2071 C CA . ILE A 1 265 ? 20.125 -26.703 -20.406 1 77.19 265 ILE A CA 1
ATOM 2072 C C . ILE A 1 265 ? 19.281 -27.859 -20.938 1 77.19 265 ILE A C 1
ATOM 2074 O O . ILE A 1 265 ? 19.125 -28.891 -20.266 1 77.19 265 ILE A O 1
ATOM 2078 N N . ILE A 1 266 ? 18.828 -27.797 -22.172 1 81.81 266 ILE A N 1
ATOM 2079 C CA . ILE A 1 266 ? 17.953 -28.812 -22.75 1 81.81 266 ILE A CA 1
ATOM 2080 C C . ILE A 1 266 ? 18.75 -30.094 -22.984 1 81.81 266 ILE A C 1
ATOM 2082 O O . ILE A 1 266 ? 18.25 -31.203 -22.703 1 81.81 266 ILE A O 1
ATOM 2086 N N . SER A 1 267 ? 19.984 -29.875 -23.344 1 79.75 267 SER A N 1
ATOM 2087 C CA . SER A 1 267 ? 20.812 -31.047 -23.641 1 79.75 267 SER A CA 1
ATOM 2088 C C . SER A 1 267 ? 21.359 -31.688 -22.375 1 79.75 267 SER A C 1
ATOM 2090 O O . SER A 1 267 ? 21.688 -32.875 -22.359 1 79.75 267 SER A O 1
ATOM 2092 N N . HIS A 1 268 ? 21.375 -30.953 -21.312 1 81.25 268 HIS A N 1
ATOM 2093 C CA . HIS A 1 268 ? 21.969 -31.469 -20.078 1 81.25 268 HIS A CA 1
ATOM 2094 C C . HIS A 1 268 ? 20.891 -32.031 -19.141 1 81.25 268 HIS A C 1
ATOM 2096 O O . HIS A 1 268 ? 21.219 -32.562 -18.078 1 81.25 268 HIS A O 1
ATOM 2102 N N . THR A 1 269 ? 19.656 -31.969 -19.578 1 83.69 269 THR A N 1
ATOM 2103 C CA . THR A 1 269 ? 18.578 -32.469 -18.734 1 83.69 269 THR A CA 1
ATOM 2104 C C . THR A 1 269 ? 18.203 -33.906 -19.109 1 83.69 269 THR A C 1
ATOM 2106 O O . THR A 1 269 ? 18.172 -34.25 -20.281 1 83.69 269 THR A O 1
ATOM 2109 N N . PRO A 1 270 ? 18.031 -34.75 -18.125 1 86.19 270 PRO A N 1
ATOM 2110 C CA . PRO A 1 270 ? 17.594 -36.125 -18.406 1 86.19 270 PRO A CA 1
ATOM 2111 C C . PRO A 1 270 ? 16.234 -36.188 -19.078 1 86.19 270 PRO A C 1
ATOM 2113 O O . PRO A 1 270 ? 15.398 -35.281 -18.875 1 86.19 270 PRO A O 1
ATOM 2116 N N . ILE A 1 271 ? 15.961 -37.188 -19.828 1 87.62 271 ILE A N 1
ATOM 2117 C CA . ILE A 1 271 ? 14.734 -37.344 -20.609 1 87.62 271 ILE A CA 1
ATOM 2118 C C . ILE A 1 271 ? 13.562 -37.625 -19.656 1 87.62 271 ILE A C 1
ATOM 2120 O O . ILE A 1 271 ? 12.461 -37.094 -19.875 1 87.62 271 ILE A O 1
ATOM 2124 N N . ILE A 1 272 ? 13.852 -38.406 -18.672 1 90.06 272 ILE A N 1
ATOM 2125 C CA . ILE A 1 272 ? 12.805 -38.719 -17.703 1 90.06 272 ILE A CA 1
ATOM 2126 C C . ILE A 1 272 ? 13.211 -38.188 -16.328 1 90.06 272 ILE A C 1
ATOM 2128 O O . ILE A 1 272 ? 14.312 -38.469 -15.852 1 90.06 272 ILE A O 1
ATOM 2132 N N . ASN A 1 273 ? 12.289 -37.375 -15.82 1 87.62 273 ASN A N 1
ATOM 2133 C CA . ASN A 1 273 ? 12.516 -36.875 -14.477 1 87.62 273 ASN A CA 1
ATOM 2134 C C . ASN A 1 273 ? 12.008 -37.812 -13.406 1 87.62 273 ASN A C 1
ATOM 2136 O O . ASN A 1 273 ? 10.859 -38.281 -13.461 1 87.62 273 ASN A O 1
ATOM 2140 N N . ILE A 1 274 ? 12.891 -38.188 -12.555 1 85.25 274 ILE A N 1
ATOM 2141 C CA . ILE A 1 274 ? 12.5 -39.031 -11.422 1 85.25 274 ILE A CA 1
ATOM 2142 C C . ILE A 1 274 ? 12.555 -38.219 -10.133 1 85.25 274 ILE A C 1
ATOM 2144 O O . ILE A 1 274 ? 13.562 -37.562 -9.844 1 85.25 274 ILE A O 1
ATOM 2148 N N . PHE A 1 275 ? 11.375 -38.25 -9.461 1 87.38 275 PHE A N 1
ATOM 2149 C CA . PHE A 1 275 ? 11.305 -37.5 -8.211 1 87.38 275 PHE A CA 1
ATOM 2150 C C . PHE A 1 275 ? 11.477 -38.406 -7.012 1 87.38 275 PHE A C 1
ATOM 2152 O O . PHE A 1 275 ? 10.742 -39.406 -6.863 1 87.38 275 PHE A O 1
ATOM 2159 N N . SER A 1 276 ? 12.555 -38.281 -6.289 1 85.81 276 SER A N 1
ATOM 2160 C CA . SER A 1 276 ? 12.836 -39.062 -5.098 1 85.81 276 SER A CA 1
ATOM 2161 C C . SER A 1 276 ? 12.578 -38.281 -3.824 1 85.81 276 SER A C 1
ATOM 2163 O O . SER A 1 276 ? 12.82 -37.062 -3.787 1 85.81 276 SER A O 1
ATOM 2165 N N . PRO A 1 277 ? 11.969 -39 -2.855 1 88.06 277 PRO A N 1
ATOM 2166 C CA . PRO A 1 277 ? 11.75 -38.312 -1.582 1 88.06 277 PRO A CA 1
ATOM 2167 C C . PRO A 1 277 ? 13.055 -37.906 -0.907 1 88.06 277 PRO A C 1
ATOM 2169 O O . PRO A 1 277 ? 14.039 -38.625 -0.934 1 88.06 277 PRO A O 1
ATOM 2172 N N . PHE A 1 278 ? 13.156 -36.688 -0.398 1 84.81 278 PHE A N 1
ATOM 2173 C CA . PHE A 1 278 ? 14.297 -36.156 0.326 1 84.81 278 PHE A CA 1
ATOM 2174 C C . PHE A 1 278 ? 15.547 -36.156 -0.551 1 84.81 278 PHE A C 1
ATOM 2176 O O . PHE A 1 278 ? 16.625 -36.531 -0.097 1 84.81 278 PHE A O 1
ATOM 2183 N N . TYR A 1 279 ? 15.289 -35.812 -1.808 1 78.56 279 TYR A N 1
ATOM 2184 C CA . TYR A 1 279 ? 16.375 -35.75 -2.777 1 78.56 279 TYR A CA 1
ATOM 2185 C C . TYR A 1 279 ? 17.422 -34.719 -2.334 1 78.56 279 TYR A C 1
ATOM 2187 O O . TYR A 1 279 ? 18.625 -34.938 -2.564 1 78.56 279 TYR A O 1
ATOM 2195 N N . TYR A 1 280 ? 17.016 -33.75 -1.616 1 80.25 280 TYR A N 1
ATOM 2196 C CA . TYR A 1 280 ? 17.922 -32.688 -1.257 1 80.25 280 TYR A CA 1
ATOM 2197 C C . TYR A 1 280 ? 18.406 -32.812 0.177 1 80.25 280 TYR A C 1
ATOM 2199 O O . TYR A 1 280 ? 19.078 -31.922 0.708 1 80.25 280 TYR A O 1
ATOM 2207 N N . GLY A 1 281 ? 18.141 -33.844 0.838 1 78.94 281 GLY A N 1
ATOM 2208 C CA . GLY A 1 281 ? 18.547 -34.094 2.215 1 78.94 281 GLY A CA 1
ATOM 2209 C C . GLY A 1 281 ? 17.391 -34.031 3.195 1 78.94 281 GLY A C 1
ATOM 2210 O O . GLY A 1 281 ? 16.25 -33.719 2.814 1 78.94 281 GLY A O 1
ATOM 2211 N N . PHE A 1 282 ? 17.766 -34.281 4.367 1 84.75 282 PHE A N 1
ATOM 2212 C CA . PHE A 1 282 ? 16.734 -34.312 5.41 1 84.75 282 PHE A CA 1
ATOM 2213 C C . PHE A 1 282 ? 16.391 -32.875 5.828 1 84.75 282 PHE A C 1
ATOM 2215 O O . PHE A 1 282 ? 17.266 -32 5.918 1 84.75 282 PHE A O 1
ATOM 2222 N N . PRO A 1 283 ? 15.148 -32.656 5.973 1 86.81 283 PRO A N 1
ATOM 2223 C CA . PRO A 1 283 ? 14.68 -31.312 6.332 1 86.81 283 PRO A CA 1
ATOM 2224 C C . PRO A 1 283 ? 15.227 -30.844 7.68 1 86.81 283 PRO A C 1
ATOM 2226 O O . PRO A 1 283 ? 15.383 -31.656 8.602 1 86.81 283 PRO A O 1
ATOM 2229 N N . THR A 1 284 ? 15.648 -29.609 7.719 1 84.75 284 THR A N 1
ATOM 2230 C CA . THR A 1 284 ? 16.078 -28.984 8.961 1 84.75 284 THR A CA 1
ATOM 2231 C C . THR A 1 284 ? 14.93 -28.219 9.617 1 84.75 284 THR A C 1
ATOM 2233 O O . THR A 1 284 ? 14.312 -27.359 8.977 1 84.75 284 THR A O 1
ATOM 2236 N N . LEU A 1 285 ? 14.664 -28.625 10.852 1 84.25 285 LEU A N 1
ATOM 2237 C CA . LEU A 1 285 ? 13.555 -28 11.562 1 84.25 285 LEU A CA 1
ATOM 2238 C C . LEU A 1 285 ? 14.055 -26.906 12.5 1 84.25 285 LEU A C 1
ATOM 2240 O O . LEU A 1 285 ? 15.008 -27.109 13.242 1 84.25 285 LEU A O 1
ATOM 2244 N N . SER A 1 286 ? 13.648 -25.734 12.211 1 82.44 286 SER A N 1
ATOM 2245 C CA . SER A 1 286 ? 13.938 -24.594 13.078 1 82.44 286 SER A CA 1
ATOM 2246 C C . SER A 1 286 ? 12.656 -23.875 13.5 1 82.44 286 SER A C 1
ATOM 2248 O O . SER A 1 286 ? 11.719 -23.766 12.711 1 82.44 286 SER A O 1
ATOM 2250 N N . VAL A 1 287 ? 12.594 -23.5 14.734 1 82.12 287 VAL A N 1
ATOM 2251 C CA . VAL A 1 287 ? 11.422 -22.797 15.258 1 82.12 287 VAL A CA 1
ATOM 2252 C C . VAL A 1 287 ? 11.266 -21.453 14.562 1 82.12 287 VAL A C 1
ATOM 2254 O O . VAL A 1 287 ? 10.148 -21.016 14.281 1 82.12 287 VAL A O 1
ATOM 2257 N N . SER A 1 288 ? 12.391 -20.812 14.328 1 82.5 288 SER A N 1
ATOM 2258 C CA . SER A 1 288 ? 12.352 -19.516 13.664 1 82.5 288 SER A CA 1
ATOM 2259 C C . SER A 1 288 ? 11.773 -19.641 12.258 1 82.5 288 SER A C 1
ATOM 2261 O O . SER A 1 288 ? 10.992 -18.781 11.82 1 82.5 288 SER A O 1
ATOM 2263 N N . SER A 1 289 ? 12.188 -20.766 11.656 1 84.06 289 SER A N 1
ATOM 2264 C CA . SER A 1 289 ? 11.688 -20.953 10.305 1 84.06 289 SER A CA 1
ATOM 2265 C C . SER A 1 289 ? 10.188 -21.25 10.305 1 84.06 289 SER A C 1
ATOM 2267 O O . SER A 1 289 ? 9.469 -20.828 9.406 1 84.06 289 SER A O 1
ATOM 2269 N N . PHE A 1 290 ? 9.758 -21.922 11.289 1 85.88 290 PHE A N 1
ATOM 2270 C CA . PHE A 1 290 ? 8.344 -22.25 11.414 1 85.88 290 PHE A CA 1
ATOM 2271 C C . PHE A 1 290 ? 7.512 -20.984 11.641 1 85.88 290 PHE A C 1
ATOM 2273 O O . PHE A 1 290 ? 6.488 -20.781 10.992 1 85.88 290 PHE A O 1
ATOM 2280 N N . LEU A 1 291 ? 7.984 -20.141 12.484 1 85.88 291 LEU A N 1
ATOM 2281 C CA . LEU A 1 291 ? 7.242 -18.922 12.82 1 85.88 291 LEU A CA 1
ATOM 2282 C C . LEU A 1 291 ? 7.227 -17.953 11.648 1 85.88 291 LEU A C 1
ATOM 2284 O O . LEU A 1 291 ? 6.254 -17.219 11.453 1 85.88 291 LEU A O 1
ATOM 2288 N N . LEU A 1 292 ? 8.25 -18 10.93 1 86.19 292 LEU A N 1
ATOM 2289 C CA . LEU A 1 292 ? 8.336 -17.109 9.773 1 86.19 292 LEU A CA 1
ATOM 2290 C C . LEU A 1 292 ? 7.355 -17.531 8.688 1 86.19 292 LEU A C 1
ATOM 2292 O O . LEU A 1 292 ? 6.945 -16.719 7.859 1 86.19 292 LEU A O 1
ATOM 2296 N N . MET A 1 293 ? 6.945 -18.859 8.703 1 90.06 293 MET A N 1
ATOM 2297 C CA . MET A 1 293 ? 6.035 -19.359 7.672 1 90.06 293 MET A CA 1
ATOM 2298 C C . MET A 1 293 ? 4.586 -19.266 8.141 1 90.06 293 MET A C 1
ATOM 2300 O O . MET A 1 293 ? 3.66 -19.453 7.344 1 90.06 293 MET A O 1
ATOM 2304 N N . LEU A 1 294 ? 4.363 -18.859 9.32 1 88.31 294 LEU A N 1
ATOM 2305 C CA . LEU A 1 294 ? 3.02 -18.812 9.891 1 88.31 294 LEU A CA 1
ATOM 2306 C C . LEU A 1 294 ? 2.139 -17.828 9.117 1 88.31 294 LEU A C 1
ATOM 2308 O O . LEU A 1 294 ? 1.002 -18.156 8.766 1 88.31 294 LEU A O 1
ATOM 2312 N N . PRO A 1 295 ? 2.648 -16.609 8.859 1 89.06 295 PRO A N 1
ATOM 2313 C CA . PRO A 1 295 ? 1.798 -15.688 8.102 1 89.06 295 PRO A CA 1
ATOM 2314 C C . PRO A 1 295 ? 1.409 -16.25 6.73 1 89.06 295 PRO A C 1
ATOM 2316 O O . PRO A 1 295 ? 0.283 -16.031 6.273 1 89.06 295 PRO A O 1
ATOM 2319 N N . ALA A 1 296 ? 2.307 -16.969 6.109 1 90.25 296 ALA A N 1
ATOM 2320 C CA . ALA A 1 296 ? 2.01 -17.562 4.809 1 90.25 296 ALA A CA 1
ATOM 2321 C C . ALA A 1 296 ? 0.87 -18.578 4.91 1 90.25 296 ALA A C 1
ATOM 2323 O O . ALA A 1 296 ? -0.002 -18.625 4.039 1 90.25 296 ALA A O 1
ATOM 2324 N N . VAL A 1 297 ? 0.874 -19.312 5.953 1 90.06 297 VAL A N 1
ATOM 2325 C CA . VAL A 1 297 ? -0.162 -20.312 6.168 1 90.06 297 VAL A CA 1
ATOM 2326 C C . VAL A 1 297 ? -1.507 -19.625 6.398 1 90.06 297 VAL A C 1
ATOM 2328 O O . VAL A 1 297 ? -2.521 -20.031 5.824 1 90.06 297 VAL A O 1
ATOM 2331 N N . LEU A 1 298 ? -1.47 -18.594 7.121 1 88 298 LEU A N 1
ATOM 2332 C CA . LEU A 1 298 ? -2.709 -17.906 7.445 1 88 298 LEU A CA 1
ATOM 2333 C C . LEU A 1 298 ? -3.301 -17.234 6.211 1 88 298 LEU A C 1
ATOM 2335 O O . LEU A 1 298 ? -4.512 -17.297 5.984 1 88 298 LEU A O 1
ATOM 2339 N N . MET A 1 299 ? -2.488 -16.641 5.457 1 89.75 299 MET A N 1
ATOM 2340 C CA . MET A 1 299 ? -2.959 -15.977 4.242 1 89.75 299 MET A CA 1
ATOM 2341 C C . MET A 1 299 ? -3.512 -17 3.25 1 89.75 299 MET A C 1
ATOM 2343 O O . MET A 1 299 ? -4.547 -16.766 2.625 1 89.75 299 MET A O 1
ATOM 2347 N N . THR A 1 300 ? -2.885 -18.109 3.127 1 89.44 300 THR A N 1
ATOM 2348 C CA . THR A 1 300 ? -3.301 -19.109 2.148 1 89.44 300 THR A CA 1
ATOM 2349 C C . THR A 1 300 ? -4.59 -19.797 2.588 1 89.44 300 THR A C 1
ATOM 2351 O O . THR A 1 300 ? -5.438 -20.125 1.757 1 89.44 300 THR A O 1
ATOM 2354 N N . VAL A 1 301 ? -4.688 -20.031 3.85 1 87.12 301 VAL A N 1
ATOM 2355 C CA . VAL A 1 301 ? -5.906 -20.656 4.352 1 87.12 301 VAL A CA 1
ATOM 2356 C C . VAL A 1 301 ? -7.102 -19.734 4.109 1 87.12 301 VAL A C 1
ATOM 2358 O O . VAL A 1 301 ? -8.164 -20.188 3.686 1 87.12 301 VAL A O 1
ATOM 2361 N N . MET A 1 302 ? -6.895 -18.469 4.34 1 85.88 302 MET A N 1
ATOM 2362 C CA . MET A 1 302 ? -7.969 -17.516 4.09 1 85.88 302 MET A CA 1
ATOM 2363 C C . MET A 1 302 ? -8.336 -17.469 2.609 1 85.88 302 MET A C 1
ATOM 2365 O O . MET A 1 302 ? -9.516 -17.422 2.256 1 85.88 302 MET A O 1
ATOM 2369 N N . GLU A 1 303 ? -7.348 -17.484 1.866 1 87.06 303 GLU A N 1
ATOM 2370 C CA . GLU A 1 303 ? -7.562 -17.469 0.422 1 87.06 303 GLU A CA 1
ATOM 2371 C C . GLU A 1 303 ? -8.297 -18.734 -0.033 1 87.06 303 GLU A C 1
ATOM 2373 O O . GLU A 1 303 ? -9.172 -18.672 -0.894 1 87.06 303 GLU A O 1
ATOM 2378 N N . SER A 1 304 ? -7.914 -19.844 0.525 1 89.38 304 SER A N 1
ATOM 2379 C CA . SER A 1 304 ? -8.531 -21.109 0.16 1 89.38 304 SER A CA 1
ATOM 2380 C C . SER A 1 304 ? -10.008 -21.141 0.552 1 89.38 304 SER A C 1
ATOM 2382 O O . SER A 1 304 ? -10.852 -21.594 -0.224 1 89.38 304 SER A O 1
ATOM 2384 N N . VAL A 1 305 ? -10.273 -20.672 1.69 1 84.75 305 VAL A N 1
ATOM 2385 C CA . VAL A 1 305 ? -11.656 -20.656 2.156 1 84.75 305 VAL A CA 1
ATOM 2386 C C . VAL A 1 305 ? -12.492 -19.75 1.271 1 84.75 305 VAL A C 1
ATOM 2388 O O . VAL A 1 305 ? -13.617 -20.078 0.898 1 84.75 305 VAL A O 1
ATOM 2391 N N . ASP A 1 306 ? -11.938 -18.672 0.972 1 82.75 306 ASP A N 1
ATOM 2392 C CA . ASP A 1 306 ? -12.641 -17.703 0.122 1 82.75 306 ASP A CA 1
ATOM 2393 C C . ASP A 1 306 ? -12.906 -18.297 -1.262 1 82.75 306 ASP A C 1
ATOM 2395 O O . ASP A 1 306 ? -14.016 -18.172 -1.786 1 82.75 306 ASP A O 1
ATOM 2399 N N . GLN A 1 307 ? -11.953 -18.922 -1.822 1 88.38 307 GLN A N 1
ATOM 2400 C CA . GLN A 1 307 ? -12.094 -19.469 -3.168 1 88.38 307 GLN A CA 1
ATOM 2401 C C . GLN A 1 307 ? -13.031 -20.672 -3.178 1 88.38 307 GLN A C 1
ATOM 2403 O O . GLN A 1 307 ? -13.789 -20.875 -4.129 1 88.38 307 GLN A O 1
ATOM 2408 N N . GLN A 1 308 ? -12.969 -21.438 -2.199 1 89.12 308 GLN A N 1
ATOM 2409 C CA . GLN A 1 308 ? -13.852 -22.609 -2.125 1 89.12 308 GLN A CA 1
ATOM 2410 C C . GLN A 1 308 ? -15.312 -22.172 -1.959 1 89.12 308 GLN A C 1
ATOM 2412 O O . GLN A 1 308 ? -16.203 -22.75 -2.572 1 89.12 308 GLN A O 1
ATOM 2417 N N . ASN A 1 309 ? -15.469 -21.188 -1.169 1 83.38 309 ASN A N 1
ATOM 2418 C CA . ASN A 1 309 ? -16.828 -20.656 -1.017 1 83.38 309 ASN A CA 1
ATOM 2419 C C . ASN A 1 309 ? -17.328 -20.031 -2.311 1 83.38 309 ASN A C 1
ATOM 2421 O O . ASN A 1 309 ? -18.5 -20.219 -2.682 1 83.38 309 ASN A O 1
ATOM 2425 N N . ALA A 1 310 ? -16.5 -19.328 -2.9 1 82.31 310 ALA A N 1
ATOM 2426 C CA . ALA A 1 310 ? -16.875 -18.719 -4.18 1 82.31 310 ALA A CA 1
ATOM 2427 C C . ALA A 1 310 ? -17.203 -19.797 -5.215 1 82.31 310 ALA A C 1
ATOM 2429 O O . ALA A 1 310 ? -18.141 -19.641 -6 1 82.31 310 ALA A O 1
ATOM 2430 N N . CYS A 1 311 ? -16.453 -20.844 -5.219 1 87.62 311 CYS A N 1
ATOM 2431 C CA . CYS A 1 311 ? -16.672 -21.938 -6.16 1 87.62 311 CYS A CA 1
ATOM 2432 C C . CYS A 1 311 ? -17.984 -22.656 -5.863 1 87.62 311 CYS A C 1
ATOM 2434 O O . CYS A 1 311 ? -18.703 -23.047 -6.785 1 87.62 311 CYS A O 1
ATOM 2436 N N . CYS A 1 312 ? -18.297 -22.766 -4.633 1 85.06 312 CYS A N 1
ATOM 2437 C CA . CYS A 1 312 ? -19.547 -23.406 -4.25 1 85.06 312 CYS A CA 1
ATOM 2438 C C . CYS A 1 312 ? -20.734 -22.594 -4.75 1 85.06 312 CYS A C 1
ATOM 2440 O O . CYS A 1 312 ? -21.688 -23.156 -5.301 1 85.06 312 CYS A O 1
ATOM 2442 N N . VAL A 1 313 ? -20.578 -21.375 -4.594 1 80 313 VAL A N 1
ATOM 2443 C CA . VAL A 1 313 ? -21.672 -20.5 -5.008 1 80 313 VAL A CA 1
ATOM 2444 C C . VAL A 1 313 ? -21.828 -20.562 -6.527 1 80 313 VAL A C 1
ATOM 2446 O O . VAL A 1 313 ? -22.938 -20.625 -7.043 1 80 313 VAL A O 1
ATOM 2449 N N . LEU A 1 314 ? -20.75 -20.578 -7.18 1 81.5 314 LEU A N 1
ATOM 2450 C CA . LEU A 1 314 ? -20.781 -20.594 -8.641 1 81.5 314 LEU A CA 1
ATOM 2451 C C . LEU A 1 314 ? -21.312 -21.938 -9.148 1 81.5 314 LEU A C 1
ATOM 2453 O O . LEU A 1 314 ? -21.953 -22 -10.195 1 81.5 314 LEU A O 1
ATOM 2457 N N . CYS A 1 315 ? -21.047 -22.984 -8.438 1 82.75 315 CYS A N 1
ATOM 2458 C CA . CYS A 1 315 ? -21.5 -24.312 -8.805 1 82.75 315 CYS A CA 1
ATOM 2459 C C . CYS A 1 315 ? -22.906 -24.578 -8.281 1 82.75 315 CYS A C 1
ATOM 2461 O O . CYS A 1 315 ? -23.422 -25.688 -8.398 1 82.75 315 CYS A O 1
ATOM 2463 N N . GLN A 1 316 ? -23.469 -23.516 -7.68 1 79.12 316 GLN A N 1
ATOM 2464 C CA . GLN A 1 316 ? -24.828 -23.578 -7.156 1 79.12 316 GLN A CA 1
ATOM 2465 C C . GLN A 1 316 ? -24.938 -24.609 -6.035 1 79.12 316 GLN A C 1
ATOM 2467 O O . GLN A 1 316 ? -25.875 -25.391 -5.996 1 79.12 316 GLN A O 1
ATOM 2472 N N . LYS A 1 317 ? -23.891 -24.703 -5.406 1 80.06 317 LYS A N 1
ATOM 2473 C CA . LYS A 1 317 ? -23.859 -25.5 -4.184 1 80.06 317 LYS A CA 1
ATOM 2474 C C . LYS A 1 317 ? -23.828 -24.609 -2.943 1 80.06 317 LYS A C 1
ATOM 2476 O O . LYS A 1 317 ? -23.359 -23.469 -3.002 1 80.06 317 LYS A O 1
ATOM 2481 N N . ILE A 1 318 ? -24.344 -25.031 -1.902 1 73.31 318 ILE A N 1
ATOM 2482 C CA . ILE A 1 318 ? -24.328 -24.281 -0.652 1 73.31 318 ILE A CA 1
ATOM 2483 C C . ILE A 1 318 ? -22.984 -24.469 0.05 1 73.31 318 ILE A C 1
ATOM 2485 O O . ILE A 1 318 ? -22.547 -25.594 0.279 1 73.31 318 ILE A O 1
ATOM 2489 N N . PRO A 1 319 ? -22.422 -23.406 0.233 1 79.38 319 PRO A N 1
ATOM 2490 C CA . PRO A 1 319 ? -21.141 -23.484 0.958 1 79.38 319 PRO A CA 1
ATOM 2491 C C . PRO A 1 319 ? -21.297 -24.125 2.334 1 79.38 319 PRO A C 1
ATOM 2493 O O . PRO A 1 319 ? -22.25 -23.828 3.061 1 79.38 319 PRO A O 1
ATOM 2496 N N . SER A 1 320 ? -20.531 -25.141 2.584 1 75.75 320 SER A N 1
ATOM 2497 C CA . SER A 1 320 ? -20.578 -25.875 3.85 1 75.75 320 SER A CA 1
ATOM 2498 C C . SER A 1 320 ? -19.203 -25.906 4.508 1 75.75 320 SER A C 1
ATOM 2500 O O . SER A 1 320 ? -18.172 -25.906 3.82 1 75.75 320 SER A O 1
ATOM 2502 N N . SER A 1 321 ? -19.219 -25.844 5.816 1 77.88 321 SER A N 1
ATOM 2503 C CA . SER A 1 321 ? -17.984 -25.922 6.57 1 77.88 321 SER A CA 1
ATOM 2504 C C . SER A 1 321 ? -17.281 -27.266 6.359 1 77.88 321 SER A C 1
ATOM 2506 O O . SER A 1 321 ? -16.062 -27.359 6.426 1 77.88 321 SER A O 1
ATOM 2508 N N . LYS A 1 322 ? -18.125 -28.203 6.078 1 79.75 322 LYS A N 1
ATOM 2509 C CA . LYS A 1 322 ? -17.562 -29.531 5.871 1 79.75 322 LYS A CA 1
ATOM 2510 C C . LYS A 1 322 ? -16.719 -29.578 4.598 1 79.75 322 LYS A C 1
ATOM 2512 O O . LYS A 1 322 ? -15.648 -30.188 4.574 1 79.75 322 LYS A O 1
ATOM 2517 N N . ILE A 1 323 ? -17.203 -28.938 3.602 1 85.31 323 ILE A N 1
ATOM 2518 C CA . ILE A 1 323 ? -16.5 -28.922 2.324 1 85.31 323 ILE A CA 1
ATOM 2519 C C . ILE A 1 323 ? -15.219 -28.109 2.463 1 85.31 323 ILE A C 1
ATOM 2521 O O . ILE A 1 323 ? -14.164 -28.516 1.956 1 85.31 323 ILE A O 1
ATOM 2525 N N . THR A 1 324 ? -15.344 -27.047 3.201 1 85.06 324 THR A N 1
ATOM 2526 C CA . THR A 1 324 ? -14.18 -26.188 3.367 1 85.06 324 THR A CA 1
ATOM 2527 C C . THR A 1 324 ? -13.125 -26.859 4.234 1 85.06 324 THR A C 1
ATOM 2529 O O . THR A 1 324 ? -11.922 -26.719 3.977 1 85.06 324 THR A O 1
ATOM 2532 N N . HIS A 1 325 ? -13.539 -27.609 5.227 1 86.12 325 HIS A N 1
ATOM 2533 C CA . HIS A 1 325 ? -12.602 -28.328 6.082 1 86.12 325 HIS A CA 1
ATOM 2534 C C . HIS A 1 325 ? -11.883 -29.438 5.309 1 86.12 325 HIS A C 1
ATOM 2536 O O . HIS A 1 325 ? -10.68 -29.625 5.465 1 86.12 325 HIS A O 1
ATOM 2542 N N . ARG A 1 326 ? -12.594 -30.078 4.516 1 89.31 326 ARG A N 1
ATOM 2543 C CA . ARG A 1 326 ? -12 -31.141 3.707 1 89.31 326 ARG A CA 1
ATOM 2544 C C . ARG A 1 326 ? -11.039 -30.562 2.674 1 89.31 326 ARG A C 1
ATOM 2546 O O . ARG A 1 326 ? -10.008 -31.172 2.379 1 89.31 326 ARG A O 1
ATOM 2553 N N . GLY A 1 327 ? -11.453 -29.469 2.129 1 92 327 GLY A N 1
ATOM 2554 C CA . GLY A 1 327 ? -10.578 -28.828 1.168 1 92 327 GLY A CA 1
ATOM 2555 C C . GLY A 1 327 ? -9.25 -28.391 1.768 1 92 327 GLY A C 1
ATOM 2556 O O . GLY A 1 327 ? -8.188 -28.641 1.191 1 92 327 GLY A O 1
ATOM 2557 N N . VAL A 1 328 ? -9.328 -27.828 2.918 1 91.44 328 VAL A N 1
ATOM 2558 C CA . VAL A 1 328 ? -8.133 -27.344 3.588 1 91.44 328 VAL A CA 1
ATOM 2559 C C . VAL A 1 328 ? -7.273 -28.531 4.035 1 91.44 328 VAL A C 1
ATOM 2561 O O . VAL A 1 328 ? -6.043 -28.469 3.986 1 91.44 328 VAL A O 1
ATOM 2564 N N . LEU A 1 329 ? -7.902 -29.547 4.438 1 92.56 329 LEU A N 1
ATOM 2565 C CA . LEU A 1 329 ? -7.188 -30.75 4.848 1 92.56 329 LEU A CA 1
ATOM 2566 C C . LEU A 1 329 ? -6.398 -31.328 3.684 1 92.56 329 LEU A C 1
ATOM 2568 O O . LEU A 1 329 ? -5.223 -31.672 3.834 1 92.56 329 LEU A O 1
ATOM 2572 N N . VAL A 1 330 ? -7.039 -31.484 2.564 1 94.12 330 VAL A N 1
ATOM 2573 C CA . VAL A 1 330 ? -6.375 -32.031 1.394 1 94.12 330 VAL A CA 1
ATOM 2574 C C . VAL A 1 330 ? -5.246 -31.125 0.941 1 94.12 330 VAL A C 1
ATOM 2576 O O . VAL A 1 330 ? -4.199 -31.578 0.49 1 94.12 330 VAL A O 1
ATOM 2579 N N . GLU A 1 331 ? -5.441 -29.828 1.047 1 94.31 331 GLU A N 1
ATOM 2580 C CA . GLU A 1 331 ? -4.395 -28.875 0.717 1 94.31 331 GLU A CA 1
ATOM 2581 C C . GLU A 1 331 ? -3.172 -29.047 1.614 1 94.31 331 GLU A C 1
ATOM 2583 O O . GLU A 1 331 ? -2.035 -29 1.142 1 94.31 331 GLU A O 1
ATOM 2588 N N . GLY A 1 332 ? -3.467 -29.25 2.875 1 93.56 332 GLY A N 1
ATOM 2589 C CA . GLY A 1 332 ? -2.373 -29.484 3.805 1 93.56 332 GLY A CA 1
ATOM 2590 C C . GLY A 1 332 ? -1.629 -30.781 3.543 1 93.56 332 GLY A C 1
ATOM 2591 O O . GLY A 1 332 ? -0.397 -30.797 3.535 1 93.56 332 GLY A O 1
ATOM 2592 N N . VAL A 1 333 ? -2.32 -31.781 3.232 1 94.31 333 VAL A N 1
ATOM 2593 C CA . VAL A 1 333 ? -1.727 -33.094 3.014 1 94.31 333 VAL A CA 1
ATOM 2594 C C . VAL A 1 333 ? -0.906 -33.094 1.726 1 94.31 333 VAL A C 1
ATOM 2596 O O . VAL A 1 333 ? 0.208 -33.594 1.688 1 94.31 333 VAL A O 1
ATOM 2599 N N . THR A 1 334 ? -1.483 -32.531 0.749 1 94.62 334 THR A N 1
ATOM 2600 C CA . THR A 1 334 ? -0.777 -32.5 -0.528 1 94.62 334 THR A CA 1
ATOM 2601 C C . THR A 1 334 ? 0.442 -31.594 -0.451 1 94.62 334 THR A C 1
ATOM 2603 O O . THR A 1 334 ? 1.468 -31.875 -1.081 1 94.62 334 THR A O 1
ATOM 2606 N N . SER A 1 335 ? 0.358 -30.484 0.286 1 94.5 335 SER A N 1
ATOM 2607 C CA . SER A 1 335 ? 1.519 -29.625 0.48 1 94.5 335 SER A CA 1
ATOM 2608 C C . SER A 1 335 ? 2.613 -30.344 1.265 1 94.5 335 SER A C 1
ATOM 2610 O O . SER A 1 335 ? 3.801 -30.156 0.982 1 94.5 335 SER A O 1
ATOM 2612 N N . ALA A 1 336 ? 2.193 -31.125 2.258 1 92.81 336 ALA A N 1
ATOM 2613 C CA . ALA A 1 336 ? 3.158 -31.922 3.023 1 92.81 336 ALA A CA 1
ATOM 2614 C C . ALA A 1 336 ? 3.842 -32.969 2.143 1 92.81 336 ALA A C 1
ATOM 2616 O O . ALA A 1 336 ? 5.059 -33.156 2.223 1 92.81 336 ALA A O 1
ATOM 2617 N N . LEU A 1 337 ? 3.078 -33.562 1.34 1 91.62 337 LEU A N 1
ATOM 2618 C CA . LEU A 1 337 ? 3.629 -34.562 0.426 1 91.62 337 LEU A CA 1
ATOM 2619 C C . LEU A 1 337 ? 4.582 -33.938 -0.572 1 91.62 337 LEU A C 1
ATOM 2621 O O . LEU A 1 337 ? 5.656 -34.469 -0.852 1 91.62 337 LEU A O 1
ATOM 2625 N N . ALA A 1 338 ? 4.145 -32.844 -1.098 1 92.31 338 ALA A N 1
ATOM 2626 C CA . ALA A 1 338 ? 4.984 -32.125 -2.057 1 92.31 338 ALA A CA 1
ATOM 2627 C C . ALA A 1 338 ? 6.301 -31.703 -1.417 1 92.31 338 ALA A C 1
ATOM 2629 O O . ALA A 1 338 ? 7.352 -31.734 -2.059 1 92.31 338 ALA A O 1
ATOM 2630 N N . SER A 1 339 ? 6.266 -31.297 -0.184 1 90.75 339 SER A N 1
ATOM 2631 C CA . SER A 1 339 ? 7.469 -30.844 0.506 1 90.75 339 SER A CA 1
ATOM 2632 C C . SER A 1 339 ? 8.453 -31.984 0.713 1 90.75 339 SER A C 1
ATOM 2634 O O . SER A 1 339 ? 9.664 -31.781 0.701 1 90.75 339 SER A O 1
ATOM 2636 N N . VAL A 1 340 ? 7.992 -33.125 0.898 1 89.62 340 VAL A N 1
ATOM 2637 C CA . VAL A 1 340 ? 8.844 -34.312 1.074 1 89.62 340 VAL A CA 1
ATOM 2638 C C . VAL A 1 340 ? 9.648 -34.562 -0.201 1 89.62 340 VAL A C 1
ATOM 2640 O O . VAL A 1 340 ? 10.797 -35 -0.141 1 89.62 340 VAL A O 1
ATOM 2643 N N . PHE A 1 341 ? 9.062 -34.188 -1.31 1 89 341 PHE A N 1
ATOM 2644 C CA . PHE A 1 341 ? 9.719 -34.438 -2.586 1 89 341 PHE A CA 1
ATOM 2645 C C . PHE A 1 341 ? 10.484 -33.219 -3.055 1 89 341 PHE A C 1
ATOM 2647 O O . PHE A 1 341 ? 10.969 -33.156 -4.188 1 89 341 PHE A O 1
ATOM 2654 N N . GLY A 1 342 ? 10.508 -32.188 -2.273 1 83.94 342 GLY A N 1
ATOM 2655 C CA . GLY A 1 342 ? 11.383 -31.078 -2.562 1 83.94 342 GLY A CA 1
ATOM 2656 C C . GLY A 1 342 ? 10.648 -29.859 -3.109 1 83.94 342 GLY A C 1
ATOM 2657 O O . GLY A 1 342 ? 11.281 -28.906 -3.568 1 83.94 342 GLY A O 1
ATOM 2658 N N . VAL A 1 343 ? 9.367 -29.844 -3.135 1 86.69 343 VAL A N 1
ATOM 2659 C CA . VAL A 1 343 ? 8.617 -28.656 -3.545 1 86.69 343 VAL A CA 1
ATOM 2660 C C . VAL A 1 343 ? 8.523 -27.688 -2.379 1 86.69 343 VAL A C 1
ATOM 2662 O O . VAL A 1 343 ? 7.898 -27.969 -1.36 1 86.69 343 VAL A O 1
ATOM 2665 N N . PRO A 1 344 ? 9.164 -26.547 -2.51 1 81.38 344 PRO A N 1
ATOM 2666 C CA . PRO A 1 344 ? 9.289 -25.641 -1.366 1 81.38 344 PRO A CA 1
ATOM 2667 C C . PRO A 1 344 ? 8.156 -24.625 -1.292 1 81.38 344 PRO A C 1
ATOM 2669 O O . PRO A 1 344 ? 8.406 -23.438 -1.092 1 81.38 344 PRO A O 1
ATOM 2672 N N . ALA A 1 345 ? 6.945 -25 -1.501 1 86 345 ALA A N 1
ATOM 2673 C CA . ALA A 1 345 ? 5.848 -24.047 -1.391 1 86 345 ALA A CA 1
ATOM 2674 C C . ALA A 1 345 ? 4.516 -24.766 -1.181 1 86 345 ALA A C 1
ATOM 2676 O O . ALA A 1 345 ? 4.363 -25.922 -1.549 1 86 345 ALA A O 1
ATOM 2677 N N . GLY A 1 346 ? 3.664 -24.062 -0.55 1 89.12 346 GLY A N 1
ATOM 2678 C CA . GLY A 1 346 ? 2.334 -24.609 -0.313 1 89.12 346 GLY A CA 1
ATOM 2679 C C . GLY A 1 346 ? 1.408 -24.453 -1.504 1 89.12 346 GLY A C 1
ATOM 2680 O O . GLY A 1 346 ? 1.617 -23.594 -2.355 1 89.12 346 GLY A O 1
ATOM 2681 N N . MET A 1 347 ? 0.417 -25.344 -1.527 1 92 347 MET A N 1
ATOM 2682 C CA . MET A 1 347 ? -0.548 -25.359 -2.623 1 92 347 MET A CA 1
ATOM 2683 C C . MET A 1 347 ? -1.864 -24.719 -2.197 1 92 347 MET A C 1
ATOM 2685 O O . MET A 1 347 ? -2.273 -24.844 -1.042 1 92 347 MET A O 1
ATOM 2689 N N . SER A 1 348 ? -2.381 -23.922 -3.092 1 91.81 348 SER A N 1
ATOM 2690 C CA . SER A 1 348 ? -3.676 -23.281 -2.875 1 91.81 348 SER A CA 1
ATOM 2691 C C . SER A 1 348 ? -4.508 -23.266 -4.152 1 91.81 348 SER A C 1
ATOM 2693 O O . SER A 1 348 ? -3.971 -23.453 -5.25 1 91.81 348 SER A O 1
ATOM 2695 N N . PRO A 1 349 ? -5.812 -23.141 -3.969 1 92.06 349 PRO A N 1
ATOM 2696 C CA . PRO A 1 349 ? -6.668 -23.109 -5.16 1 92.06 349 PRO A CA 1
ATOM 2697 C C . PRO A 1 349 ? -6.375 -21.906 -6.059 1 92.06 349 PRO A C 1
ATOM 2699 O O . PRO A 1 349 ? -6.059 -20.828 -5.562 1 92.06 349 PRO A O 1
ATOM 2702 N N . SER A 1 350 ? -6.473 -22.172 -7.309 1 86.62 350 SER A N 1
ATOM 2703 C CA . SER A 1 350 ? -6.16 -21.141 -8.297 1 86.62 350 SER A CA 1
ATOM 2704 C C . SER A 1 350 ? -7.34 -20.203 -8.5 1 86.62 350 SER A C 1
ATOM 2706 O O . SER A 1 350 ? -8.484 -20.641 -8.633 1 86.62 350 SER A O 1
ATOM 2708 N N . GLN A 1 351 ? -7.035 -18.984 -8.578 1 83.5 351 GLN A N 1
ATOM 2709 C CA . GLN A 1 351 ? -8.055 -17.953 -8.812 1 83.5 351 GLN A CA 1
ATOM 2710 C C . GLN A 1 351 ? -8.562 -18.016 -10.25 1 83.5 351 GLN A C 1
ATOM 2712 O O . GLN A 1 351 ? -9.688 -17.594 -10.523 1 83.5 351 GLN A O 1
ATOM 2717 N N . SER A 1 352 ? -7.789 -18.562 -11.086 1 82.31 352 SER A N 1
ATOM 2718 C CA . SER A 1 352 ? -8.164 -18.625 -12.492 1 82.31 352 SER A CA 1
ATOM 2719 C C . SER A 1 352 ? -9.344 -19.562 -12.711 1 82.31 352 SER A C 1
ATOM 2721 O O . SER A 1 352 ? -10.117 -19.391 -13.648 1 82.31 352 SER A O 1
ATOM 2723 N N . ASP A 1 353 ? -9.523 -20.5 -11.797 1 87.81 353 ASP A N 1
ATOM 2724 C CA . ASP A 1 353 ? -10.633 -21.438 -11.938 1 87.81 353 ASP A CA 1
ATOM 2725 C C . ASP A 1 353 ? -11.977 -20.75 -11.711 1 87.81 353 ASP A C 1
ATOM 2727 O O . ASP A 1 353 ? -12.961 -21.031 -12.391 1 87.81 353 ASP A O 1
ATOM 2731 N N . ILE A 1 354 ? -11.93 -19.875 -10.797 1 83.62 354 ILE A N 1
ATOM 2732 C CA . ILE A 1 354 ? -13.148 -19.125 -10.492 1 83.62 354 ILE A CA 1
ATOM 2733 C C . ILE A 1 354 ? -13.508 -18.219 -11.672 1 83.62 354 ILE A C 1
ATOM 2735 O O . ILE A 1 354 ? -14.672 -18.141 -12.062 1 83.62 354 ILE A O 1
ATOM 2739 N N . ALA A 1 355 ? -12.531 -17.641 -12.125 1 76.5 355 ALA A N 1
ATOM 2740 C CA . ALA A 1 355 ? -12.75 -16.781 -13.273 1 76.5 355 ALA A CA 1
ATOM 2741 C C . ALA A 1 355 ? -13.234 -17.578 -14.484 1 76.5 355 ALA A C 1
ATOM 2743 O O . ALA A 1 355 ? -14.078 -17.094 -15.25 1 76.5 355 ALA A O 1
ATOM 2744 N N . ASP A 1 356 ? -12.758 -18.719 -14.633 1 79.12 356 ASP A N 1
ATOM 2745 C CA . ASP A 1 356 ? -13.133 -19.578 -15.742 1 79.12 356 ASP A CA 1
ATOM 2746 C C . ASP A 1 356 ? -14.594 -20.016 -15.633 1 79.12 356 ASP A C 1
ATOM 2748 O O . ASP A 1 356 ? -15.32 -20.016 -16.625 1 79.12 356 ASP A O 1
ATOM 2752 N N . ILE A 1 357 ? -14.984 -20.359 -14.5 1 82.31 357 ILE A N 1
ATOM 2753 C CA . ILE A 1 357 ? -16.344 -20.844 -14.281 1 82.31 357 ILE A CA 1
ATOM 2754 C C . ILE A 1 357 ? -17.344 -19.703 -14.492 1 82.31 357 ILE A C 1
ATOM 2756 O O . ILE A 1 357 ? -18.422 -19.891 -15.055 1 82.31 357 ILE A O 1
ATOM 2760 N N . GLU A 1 358 ? -16.875 -18.578 -14 1 76.19 358 GLU A N 1
ATOM 2761 C CA . GLU A 1 358 ? -17.75 -17.422 -14.148 1 76.19 358 GLU A CA 1
ATOM 2762 C C . GLU A 1 358 ? -17.938 -17.047 -15.617 1 76.19 358 GLU A C 1
ATOM 2764 O O . GLU A 1 358 ? -19.031 -16.641 -16.016 1 76.19 358 GLU A O 1
ATOM 2769 N N . SER A 1 359 ? -16.938 -17.25 -16.359 1 72.44 359 SER A N 1
ATOM 2770 C CA . SER A 1 359 ? -16.969 -16.812 -17.75 1 72.44 359 SER A CA 1
ATOM 2771 C C . SER A 1 359 ? -17.562 -17.891 -18.656 1 72.44 359 SER A C 1
ATOM 2773 O O . SER A 1 359 ? -18.297 -17.578 -19.594 1 72.44 359 SER A O 1
ATOM 2775 N N . THR A 1 360 ? -17.266 -19.125 -18.5 1 73.62 360 THR A N 1
ATOM 2776 C CA . THR A 1 360 ? -17.672 -20.203 -19.391 1 73.62 360 THR A CA 1
ATOM 2777 C C . THR A 1 360 ? -18.938 -20.875 -18.875 1 73.62 360 THR A C 1
ATOM 2779 O O . THR A 1 360 ? -19.625 -21.578 -19.625 1 73.62 360 THR A O 1
ATOM 2782 N N . LYS A 1 361 ? -19.188 -20.734 -17.578 1 77.62 361 LYS A N 1
ATOM 2783 C CA . LYS A 1 361 ? -20.344 -21.344 -16.922 1 77.62 361 LYS A CA 1
ATOM 2784 C C . LYS A 1 361 ? -20.25 -22.875 -16.969 1 77.62 361 LYS A C 1
ATOM 2786 O O . LYS A 1 361 ? -21.281 -23.562 -16.984 1 77.62 361 LYS A O 1
ATOM 2791 N N . VAL A 1 362 ? -19.031 -23.344 -17.188 1 78.25 362 VAL A N 1
ATOM 2792 C CA . VAL A 1 362 ? -18.766 -24.781 -17.141 1 78.25 362 VAL A CA 1
ATOM 2793 C C . VAL A 1 362 ? -18.109 -25.141 -15.812 1 78.25 362 VAL A C 1
ATOM 2795 O O . VAL A 1 362 ? -17 -24.672 -15.508 1 78.25 362 VAL A O 1
ATOM 2798 N N . SER A 1 363 ? -18.797 -25.953 -15.07 1 80.62 363 SER A N 1
ATOM 2799 C CA . SER A 1 363 ? -18.281 -26.312 -13.758 1 80.62 363 SER A CA 1
ATOM 2800 C C . SER A 1 363 ? -18.062 -27.812 -13.641 1 80.62 363 SER A C 1
ATOM 2802 O O . SER A 1 363 ? -18.406 -28.422 -12.625 1 80.62 363 SER A O 1
ATOM 2804 N N . SER A 1 364 ? -17.391 -28.391 -14.562 1 85 364 SER A N 1
ATOM 2805 C CA . SER A 1 364 ? -17.219 -29.844 -14.539 1 85 364 SER A CA 1
ATOM 2806 C C . SER A 1 364 ? -15.906 -30.219 -13.852 1 85 364 SER A C 1
ATOM 2808 O O . SER A 1 364 ? -14.852 -29.688 -14.18 1 85 364 SER A O 1
ATOM 2810 N N . ARG A 1 365 ? -16 -31.219 -12.992 1 89.06 365 ARG A N 1
ATOM 2811 C CA . ARG A 1 365 ? -14.812 -31.672 -12.289 1 89.06 365 ARG A CA 1
ATOM 2812 C C . ARG A 1 365 ? -13.953 -32.562 -13.195 1 89.06 365 ARG A C 1
ATOM 2814 O O . ARG A 1 365 ? -12.75 -32.688 -12.984 1 89.06 365 ARG A O 1
ATOM 2821 N N . CYS A 1 366 ? -14.484 -33.156 -14.195 1 89.38 366 CYS A N 1
ATOM 2822 C CA . CYS A 1 366 ? -13.773 -34.031 -15.109 1 89.38 366 CYS A CA 1
ATOM 2823 C C . CYS A 1 366 ? -12.742 -33.281 -15.922 1 89.38 366 CYS A C 1
ATOM 2825 O O . CYS A 1 366 ? -11.703 -33.812 -16.297 1 89.38 366 CYS A O 1
ATOM 2827 N N . VAL A 1 367 ? -13.062 -32.125 -16.125 1 88.31 367 VAL A N 1
ATOM 2828 C CA . VAL A 1 367 ? -12.133 -31.281 -16.891 1 88.31 367 VAL A CA 1
ATOM 2829 C C . VAL A 1 367 ? -10.852 -31.078 -16.078 1 88.31 367 VAL A C 1
ATOM 2831 O O . VAL A 1 367 ? -9.75 -31.172 -16.625 1 88.31 367 VAL A O 1
ATOM 2834 N N . VAL A 1 368 ? -10.992 -30.828 -14.789 1 91.69 368 VAL A N 1
ATOM 2835 C CA . VAL A 1 368 ? -9.844 -30.609 -13.914 1 91.69 368 VAL A CA 1
ATOM 2836 C C . VAL A 1 368 ? -9.062 -31.906 -13.742 1 91.69 368 VAL A C 1
ATOM 2838 O O . VAL A 1 368 ? -7.828 -31.906 -13.758 1 91.69 368 VAL A O 1
ATOM 2841 N N . GLN A 1 369 ? -9.727 -33 -13.664 1 93.56 369 GLN A N 1
ATOM 2842 C CA . GLN A 1 369 ? -9.086 -34.312 -13.5 1 93.56 369 GLN A CA 1
ATOM 2843 C C . GLN A 1 369 ? -8.32 -34.688 -14.758 1 93.56 369 GLN A C 1
ATOM 2845 O O . GLN A 1 369 ? -7.188 -35.188 -14.68 1 93.56 369 GLN A O 1
ATOM 2850 N N . GLY A 1 370 ? -8.93 -34.469 -15.836 1 92 370 GLY A N 1
ATOM 2851 C CA . GLY A 1 370 ? -8.25 -34.75 -17.094 1 92 370 GLY A CA 1
ATOM 2852 C C . GLY A 1 370 ? -7.027 -33.906 -17.328 1 92 370 GLY A C 1
ATOM 2853 O O . GLY A 1 370 ? -5.984 -34.406 -17.75 1 92 370 GLY A O 1
ATOM 2854 N N . ALA A 1 371 ? -7.176 -32.656 -17.047 1 93.19 371 ALA A N 1
ATOM 2855 C CA . ALA A 1 371 ? -6.055 -31.75 -17.203 1 93.19 371 ALA A CA 1
ATOM 2856 C C . ALA A 1 371 ? -4.914 -32.094 -16.266 1 93.19 371 ALA A C 1
ATOM 2858 O O . ALA A 1 371 ? -3.74 -31.984 -16.625 1 93.19 371 ALA A O 1
ATOM 2859 N N . SER A 1 372 ? -5.23 -32.531 -15.078 1 95.56 372 SER A N 1
ATOM 2860 C CA . SER A 1 372 ? -4.223 -32.875 -14.078 1 95.56 372 SER A CA 1
ATOM 2861 C C . SER A 1 372 ? -3.439 -34.125 -14.508 1 95.56 372 SER A C 1
ATOM 2863 O O . SER A 1 372 ? -2.225 -34.188 -14.305 1 95.56 372 SER A O 1
ATOM 2865 N N . ILE A 1 373 ? -4.039 -35.031 -15.094 1 95.38 373 ILE A N 1
ATOM 2866 C CA . ILE A 1 373 ? -3.371 -36.25 -15.547 1 95.38 373 ILE A CA 1
ATOM 2867 C C . ILE A 1 373 ? -2.406 -35.938 -16.688 1 95.38 373 ILE A C 1
ATOM 2869 O O . ILE A 1 373 ? -1.277 -36.438 -16.703 1 95.38 373 ILE A O 1
ATOM 2873 N N . ILE A 1 374 ? -2.836 -35.125 -17.531 1 94.62 374 ILE A N 1
ATOM 2874 C CA . ILE A 1 374 ? -1.988 -34.719 -18.641 1 94.62 374 ILE A CA 1
ATOM 2875 C C . ILE A 1 374 ? -0.776 -33.938 -18.125 1 94.62 374 ILE A C 1
ATOM 2877 O O . ILE A 1 374 ? 0.345 -34.156 -18.594 1 94.62 374 ILE A O 1
ATOM 2881 N N . LEU A 1 375 ? -1.007 -33.094 -17.188 1 95.56 375 LEU A N 1
ATOM 2882 C CA . LEU A 1 375 ? 0.077 -32.312 -16.609 1 95.56 375 LEU A CA 1
ATOM 2883 C C . LEU A 1 375 ? 1.081 -33.219 -15.898 1 95.56 375 LEU A C 1
ATOM 2885 O O . LEU A 1 375 ? 2.287 -32.969 -15.945 1 95.56 375 LEU A O 1
ATOM 2889 N N . MET A 1 376 ? 0.634 -34.219 -15.242 1 95.69 376 MET A N 1
ATOM 2890 C CA . MET A 1 376 ? 1.523 -35.156 -14.57 1 95.69 376 MET A CA 1
ATOM 2891 C C . MET A 1 376 ? 2.406 -35.875 -15.578 1 95.69 376 MET A C 1
ATOM 2893 O O . MET A 1 376 ? 3.607 -36.062 -15.359 1 95.69 376 MET A O 1
ATOM 2897 N N . LEU A 1 377 ? 1.871 -36.156 -16.688 1 94 377 LEU A N 1
ATOM 2898 C CA . LEU A 1 377 ? 2.617 -36.875 -17.719 1 94 377 LEU A CA 1
ATOM 2899 C C . LEU A 1 377 ? 3.635 -35.938 -18.375 1 94 377 LEU A C 1
ATOM 2901 O O . LEU A 1 377 ? 4.777 -36.344 -18.625 1 94 377 LEU A O 1
ATOM 2905 N N . ILE A 1 378 ? 3.186 -34.781 -18.594 1 91.81 378 ILE A N 1
ATOM 2906 C CA . ILE A 1 378 ? 4.059 -33.812 -19.234 1 91.81 378 ILE A CA 1
ATOM 2907 C C . ILE A 1 378 ? 5.223 -33.469 -18.312 1 91.81 378 ILE A C 1
ATOM 2909 O O . ILE A 1 378 ? 6.344 -33.25 -18.766 1 91.81 378 ILE A O 1
ATOM 2913 N N . SER A 1 379 ? 5.004 -33.438 -17.047 1 93.5 379 SER A N 1
ATOM 2914 C CA . SER A 1 379 ? 6.035 -33.062 -16.078 1 93.5 379 SER A CA 1
ATOM 2915 C C . SER A 1 379 ? 7.121 -34.125 -16 1 93.5 379 SER A C 1
ATOM 2917 O O . SER A 1 379 ? 8.25 -33.844 -15.602 1 93.5 379 SER A O 1
ATOM 2919 N N . LEU A 1 380 ? 6.855 -35.344 -16.406 1 93.88 380 LEU A N 1
ATOM 2920 C CA . LEU A 1 380 ? 7.828 -36.406 -16.391 1 93.88 380 LEU A CA 1
ATOM 2921 C C . LEU A 1 380 ? 8.781 -36.312 -17.562 1 93.88 380 LEU A C 1
ATOM 2923 O O . LEU A 1 380 ? 9.859 -36.906 -17.547 1 93.88 380 LEU A O 1
ATOM 2927 N N . TYR A 1 381 ? 8.359 -35.594 -18.547 1 92.94 381 TYR A N 1
ATOM 2928 C CA . TYR A 1 381 ? 9.211 -35.344 -19.703 1 92.94 381 TYR A CA 1
ATOM 2929 C C . TYR A 1 381 ? 10.203 -34.219 -19.422 1 92.94 381 TYR A C 1
ATOM 2931 O O . TYR A 1 381 ? 9.844 -33.062 -19.422 1 92.94 381 TYR A O 1
ATOM 2939 N N . GLY A 1 382 ? 11.453 -34.5 -19.297 1 87.81 382 GLY A N 1
ATOM 2940 C CA . GLY A 1 382 ? 12.508 -33.594 -18.859 1 87.81 382 GLY A CA 1
ATOM 2941 C C . GLY A 1 382 ? 12.719 -32.406 -19.797 1 87.81 382 GLY A C 1
ATOM 2942 O O . GLY A 1 382 ? 12.742 -31.266 -19.359 1 87.81 382 GLY A O 1
ATOM 2943 N N . PRO A 1 383 ? 12.797 -32.594 -21.078 1 88.88 383 PRO A N 1
ATOM 2944 C CA . PRO A 1 383 ? 13.07 -31.516 -22.016 1 88.88 383 PRO A CA 1
ATOM 2945 C C . PRO A 1 383 ? 12 -30.422 -22 1 88.88 383 PRO A C 1
ATOM 2947 O O . PRO A 1 383 ? 12.289 -29.266 -22.281 1 88.88 383 PRO A O 1
ATOM 2950 N N . LEU A 1 384 ? 10.805 -30.766 -21.625 1 88.81 384 LEU A N 1
ATOM 2951 C CA . LEU A 1 384 ? 9.766 -29.75 -21.516 1 88.81 384 LEU A CA 1
ATOM 2952 C C . LEU A 1 384 ? 10.039 -28.797 -20.359 1 88.81 384 LEU A C 1
ATOM 2954 O O . LEU A 1 384 ? 9.828 -27.594 -20.469 1 88.81 384 LEU A O 1
ATOM 2958 N N . GLY A 1 385 ? 10.375 -29.375 -19.297 1 87.31 385 GLY A N 1
ATOM 2959 C CA . GLY A 1 385 ? 10.766 -28.547 -18.172 1 87.31 385 GLY A CA 1
ATOM 2960 C C . GLY A 1 385 ? 11.906 -27.609 -18.5 1 87.31 385 GLY A C 1
ATOM 2961 O O . GLY A 1 385 ? 11.891 -26.438 -18.109 1 87.31 385 GLY A O 1
ATOM 2962 N N . ALA A 1 386 ? 12.875 -28.125 -19.188 1 88.19 386 ALA A N 1
ATOM 2963 C CA . ALA A 1 386 ? 14.016 -27.312 -19.594 1 88.19 386 ALA A CA 1
ATOM 2964 C C . ALA A 1 386 ? 13.594 -26.203 -20.547 1 88.19 386 ALA A C 1
ATOM 2966 O O . ALA A 1 386 ? 14.117 -25.078 -20.469 1 88.19 386 ALA A O 1
ATOM 2967 N N . PHE A 1 387 ? 12.672 -26.5 -21.359 1 87.62 387 PHE A N 1
ATOM 2968 C CA . PHE A 1 387 ? 12.172 -25.516 -22.297 1 87.62 387 PHE A CA 1
ATOM 2969 C C . PHE A 1 387 ? 11.477 -24.359 -21.578 1 87.62 387 PHE A C 1
ATOM 2971 O O . PHE A 1 387 ? 11.625 -23.203 -21.953 1 87.62 387 PHE A O 1
ATOM 2978 N N . LEU A 1 388 ? 10.734 -24.656 -20.609 1 88.81 388 LEU A N 1
ATOM 2979 C CA . LEU A 1 388 ? 9.992 -23.656 -19.859 1 88.81 388 LEU A CA 1
ATOM 2980 C C . LEU A 1 388 ? 10.93 -22.766 -19.047 1 88.81 388 LEU A C 1
ATOM 2982 O O . LEU A 1 388 ? 10.594 -21.625 -18.734 1 88.81 388 LEU A O 1
ATOM 2986 N N . THR A 1 389 ? 12.086 -23.25 -18.734 1 85.75 389 THR A N 1
ATOM 2987 C CA . THR A 1 389 ? 13.047 -22.453 -17.984 1 85.75 389 THR A CA 1
ATOM 2988 C C . THR A 1 389 ? 13.719 -21.438 -18.906 1 85.75 389 THR A C 1
ATOM 2990 O O . THR A 1 389 ? 14.367 -20.5 -18.422 1 85.75 389 THR A O 1
ATOM 2993 N N . LEU A 1 390 ? 13.508 -21.594 -20.234 1 84.5 390 LEU A N 1
ATOM 2994 C CA . LEU A 1 390 ? 14.156 -20.719 -21.188 1 84.5 390 LEU A CA 1
ATOM 2995 C C . LEU A 1 390 ? 13.32 -19.469 -21.438 1 84.5 390 LEU A C 1
ATOM 2997 O O . LEU A 1 390 ? 13.711 -18.594 -22.234 1 84.5 390 LEU A O 1
ATOM 3001 N N . VAL A 1 391 ? 12.211 -19.359 -20.781 1 89.88 391 VAL A N 1
ATOM 3002 C CA . VAL A 1 391 ? 11.414 -18.141 -20.922 1 89.88 391 VAL A CA 1
ATOM 3003 C C . VAL A 1 391 ? 12.242 -16.938 -20.5 1 89.88 391 VAL A C 1
ATOM 3005 O O . VAL A 1 391 ? 12.836 -16.922 -19.422 1 89.88 391 VAL A O 1
ATOM 3008 N N . PRO A 1 392 ? 12.305 -15.93 -21.344 1 91.94 392 PRO A N 1
ATOM 3009 C CA . PRO A 1 392 ? 13.117 -14.75 -21.047 1 91.94 392 PRO A CA 1
ATOM 3010 C C . PRO A 1 392 ? 12.719 -14.086 -19.719 1 91.94 392 PRO A C 1
ATOM 3012 O O . PRO A 1 392 ? 11.531 -14.008 -19.406 1 91.94 392 PRO A O 1
ATOM 3015 N N . VAL A 1 393 ? 13.688 -13.602 -19.016 1 92.31 393 VAL A N 1
ATOM 3016 C CA . VAL A 1 393 ? 13.516 -13.07 -17.672 1 92.31 393 VAL A CA 1
ATOM 3017 C C . VAL A 1 393 ? 12.594 -11.859 -17.703 1 92.31 393 VAL A C 1
ATOM 3019 O O . VAL A 1 393 ? 11.742 -11.695 -16.828 1 92.31 393 VAL A O 1
ATOM 3022 N N . PRO A 1 394 ? 12.656 -10.992 -18.734 1 93.81 394 PRO A N 1
ATOM 3023 C CA . PRO A 1 394 ? 11.734 -9.852 -18.75 1 93.81 394 PRO A CA 1
ATOM 3024 C C . PRO A 1 394 ? 10.273 -10.273 -18.828 1 93.81 394 PRO A C 1
ATOM 3026 O O . PRO A 1 394 ? 9.398 -9.586 -18.312 1 93.81 394 PRO A O 1
ATOM 3029 N N . ILE A 1 395 ? 10.008 -11.375 -19.531 1 95 395 ILE A N 1
ATOM 3030 C CA . ILE A 1 395 ? 8.648 -11.898 -19.578 1 95 395 ILE A CA 1
ATOM 3031 C C . ILE A 1 395 ? 8.234 -12.391 -18.188 1 95 395 ILE A C 1
ATOM 3033 O O . ILE A 1 395 ? 7.102 -12.148 -17.75 1 95 395 ILE A O 1
ATOM 3037 N N . ILE A 1 396 ? 9.141 -13.031 -17.5 1 94.56 396 ILE A N 1
ATOM 3038 C CA . ILE A 1 396 ? 8.891 -13.5 -16.156 1 94.56 396 ILE A CA 1
ATOM 3039 C C . ILE A 1 396 ? 8.625 -12.312 -15.227 1 94.56 396 ILE A C 1
ATOM 3041 O O . ILE A 1 396 ? 7.754 -12.367 -14.359 1 94.56 396 ILE A O 1
ATOM 3045 N N . GLY A 1 397 ? 9.391 -11.258 -15.461 1 94.31 397 GLY A N 1
ATOM 3046 C CA . GLY A 1 397 ? 9.156 -10.047 -14.695 1 94.31 397 GLY A CA 1
ATOM 3047 C C . GLY A 1 397 ? 7.746 -9.508 -14.852 1 94.31 397 GLY A C 1
ATOM 3048 O O . GLY A 1 397 ? 7.121 -9.102 -13.875 1 94.31 397 GLY A O 1
ATOM 3049 N N . ALA A 1 398 ? 7.262 -9.508 -16.031 1 94.94 398 ALA A N 1
ATOM 3050 C CA . ALA A 1 398 ? 5.898 -9.055 -16.297 1 94.94 398 ALA A CA 1
ATOM 3051 C C . ALA A 1 398 ? 4.871 -9.969 -15.641 1 94.94 398 ALA A C 1
ATOM 3053 O O . ALA A 1 398 ? 3.859 -9.5 -15.117 1 94.94 398 ALA A O 1
ATOM 3054 N N . LEU A 1 399 ? 5.145 -11.234 -15.68 1 94.81 399 LEU A N 1
ATOM 3055 C CA . LEU A 1 399 ? 4.242 -12.195 -15.055 1 94.81 399 LEU A CA 1
ATOM 3056 C C . LEU A 1 399 ? 4.238 -12.031 -13.539 1 94.81 399 LEU A C 1
ATOM 3058 O O . LEU A 1 399 ? 3.193 -12.18 -12.898 1 94.81 399 LEU A O 1
ATOM 3062 N N . MET A 1 400 ? 5.363 -11.75 -13.008 1 95.19 400 MET A N 1
ATOM 3063 C CA . MET A 1 400 ? 5.449 -11.5 -11.578 1 95.19 400 MET A CA 1
ATOM 3064 C C . MET A 1 400 ? 4.648 -10.258 -11.195 1 95.19 400 MET A C 1
ATOM 3066 O O . MET A 1 400 ? 3.951 -10.25 -10.18 1 95.19 400 MET A O 1
ATOM 3070 N N . LEU A 1 401 ? 4.754 -9.25 -11.977 1 94.94 401 LEU A N 1
ATOM 3071 C CA . LEU A 1 401 ? 3.982 -8.039 -11.742 1 94.94 401 LEU A CA 1
ATOM 3072 C C . LEU A 1 401 ? 2.486 -8.328 -11.812 1 94.94 401 LEU A C 1
ATOM 3074 O O . LEU A 1 401 ? 1.711 -7.805 -11.008 1 94.94 401 LEU A O 1
ATOM 3078 N N . ASN A 1 402 ? 2.135 -9.086 -12.758 1 93.19 402 ASN A N 1
ATOM 3079 C CA . ASN A 1 402 ? 0.733 -9.477 -12.867 1 93.19 402 ASN A CA 1
ATOM 3080 C C . ASN A 1 402 ? 0.262 -10.234 -11.633 1 93.19 402 ASN A C 1
ATOM 3082 O O . ASN A 1 402 ? -0.872 -10.062 -11.188 1 93.19 402 ASN A O 1
ATOM 3086 N N . SER A 1 403 ? 1.072 -11.102 -11.148 1 93 403 SER A N 1
ATOM 3087 C CA . SER A 1 403 ? 0.725 -11.844 -9.945 1 93 403 SER A CA 1
ATOM 3088 C C . SER A 1 403 ? 0.59 -10.922 -8.742 1 93 403 SER A C 1
ATOM 3090 O O . SER A 1 403 ? -0.266 -11.133 -7.879 1 93 403 SER A O 1
ATOM 3092 N N . CYS A 1 404 ? 1.406 -9.906 -8.672 1 94.25 404 CYS A N 1
ATOM 3093 C CA . CYS A 1 404 ? 1.305 -8.914 -7.605 1 94.25 404 CYS A CA 1
ATOM 3094 C C . CYS A 1 404 ? -0.01 -8.148 -7.699 1 94.25 404 CYS A C 1
ATOM 3096 O O . CYS A 1 404 ? -0.675 -7.922 -6.688 1 94.25 404 CYS A O 1
ATOM 3098 N N . VAL A 1 405 ? -0.329 -7.785 -8.898 1 93.25 405 VAL A N 1
ATOM 3099 C CA . VAL A 1 405 ? -1.576 -7.059 -9.109 1 93.25 405 VAL A CA 1
ATOM 3100 C C . VAL A 1 405 ? -2.762 -7.934 -8.711 1 93.25 405 VAL A C 1
ATOM 3102 O O . VAL A 1 405 ? -3.656 -7.484 -7.992 1 93.25 405 VAL A O 1
ATOM 3105 N N . ASN A 1 406 ? -2.766 -9.188 -9.078 1 90.31 406 ASN A N 1
ATOM 3106 C CA . ASN A 1 406 ? -3.861 -10.102 -8.766 1 90.31 406 ASN A CA 1
ATOM 3107 C C . ASN A 1 406 ? -3.969 -10.359 -7.27 1 90.31 406 ASN A C 1
ATOM 3109 O O . ASN A 1 406 ? -5.07 -10.43 -6.723 1 90.31 406 ASN A O 1
ATOM 3113 N N . SER A 1 407 ? -2.883 -10.523 -6.688 1 92.5 407 SER A N 1
ATOM 3114 C CA . SER A 1 407 ? -2.896 -10.734 -5.246 1 92.5 407 SER A CA 1
ATOM 3115 C C . SER A 1 407 ? -3.404 -9.5 -4.508 1 92.5 407 SER A C 1
ATOM 3117 O O . SER A 1 407 ? -4.082 -9.617 -3.486 1 92.5 407 SER A O 1
ATOM 3119 N N . SER A 1 408 ? -3.082 -8.352 -4.988 1 93.38 408 SER A N 1
ATOM 3120 C CA . SER A 1 408 ? -3.57 -7.117 -4.383 1 93.38 408 SER A CA 1
ATOM 3121 C C . SER A 1 408 ? -5.074 -6.961 -4.582 1 93.38 408 SER A C 1
ATOM 3123 O O . SER A 1 408 ? -5.77 -6.426 -3.717 1 93.38 408 SER A O 1
ATOM 3125 N N . CYS A 1 409 ? -5.488 -7.367 -5.75 1 90.62 409 CYS A N 1
ATOM 3126 C CA . CYS A 1 409 ? -6.926 -7.348 -5.984 1 90.62 409 CYS A CA 1
ATOM 3127 C C . CYS A 1 409 ? -7.656 -8.242 -4.984 1 90.62 409 CYS A C 1
ATOM 3129 O O . CYS A 1 409 ? -8.703 -7.859 -4.453 1 90.62 409 CYS A O 1
ATOM 3131 N N . GLN A 1 410 ? -7.074 -9.312 -4.762 1 88.31 410 GLN A N 1
ATOM 3132 C CA . GLN A 1 410 ? -7.66 -10.227 -3.789 1 88.31 410 GLN A CA 1
ATOM 3133 C C . GLN A 1 410 ? -7.621 -9.633 -2.385 1 88.31 410 GLN A C 1
ATOM 3135 O O . GLN A 1 410 ? -8.578 -9.773 -1.62 1 88.31 410 GLN A O 1
ATOM 3140 N N . ALA A 1 411 ? -6.598 -9.023 -2.072 1 90.19 411 ALA A N 1
ATOM 3141 C CA . ALA A 1 411 ? -6.477 -8.383 -0.767 1 90.19 411 ALA A CA 1
ATOM 3142 C C . ALA A 1 411 ? -7.559 -7.32 -0.58 1 90.19 411 ALA A C 1
ATOM 3144 O O . ALA A 1 411 ? -8.18 -7.238 0.484 1 90.19 411 ALA A O 1
ATOM 3145 N N . LEU A 1 412 ? -7.801 -6.535 -1.59 1 88.5 412 LEU A N 1
ATOM 3146 C CA . LEU A 1 412 ? -8.805 -5.48 -1.519 1 88.5 412 LEU A CA 1
ATOM 3147 C C . LEU A 1 412 ? -10.203 -6.07 -1.329 1 88.5 412 LEU A C 1
ATOM 3149 O O . LEU A 1 412 ? -11.047 -5.473 -0.664 1 88.5 412 LEU A O 1
ATOM 3153 N N . SER A 1 413 ? -10.375 -7.199 -1.868 1 83.38 413 SER A N 1
ATOM 3154 C CA . SER A 1 413 ? -11.68 -7.84 -1.737 1 83.38 413 SER A CA 1
ATOM 3155 C C . SER A 1 413 ? -11.961 -8.234 -0.291 1 83.38 413 SER A C 1
ATOM 3157 O O . SER A 1 413 ? -13.117 -8.328 0.121 1 83.38 413 SER A O 1
ATOM 3159 N N . TYR A 1 414 ? -10.93 -8.43 0.428 1 83.81 414 TYR A N 1
ATOM 3160 C CA . TYR A 1 414 ? -11.094 -8.805 1.83 1 83.81 414 TYR A CA 1
ATOM 3161 C C . TYR A 1 414 ? -11.594 -7.617 2.65 1 83.81 414 TYR A C 1
ATOM 3163 O O . TYR A 1 414 ? -12.195 -7.801 3.713 1 83.81 414 TYR A O 1
ATOM 3171 N N . LEU A 1 415 ? -11.398 -6.406 2.197 1 82.19 415 LEU A N 1
ATOM 3172 C CA . LEU A 1 415 ? -11.82 -5.219 2.928 1 82.19 415 LEU A CA 1
ATOM 3173 C C . LEU A 1 415 ? -13.344 -5.102 2.939 1 82.19 415 LEU A C 1
ATOM 3175 O O . LEU A 1 415 ? -13.914 -4.438 3.811 1 82.19 415 LEU A O 1
ATOM 3179 N N . TRP A 1 416 ? -13.906 -5.762 2.014 1 76.25 416 TRP A N 1
ATOM 3180 C CA . TRP A 1 416 ? -15.359 -5.668 1.912 1 76.25 416 TRP A CA 1
ATOM 3181 C C . TRP A 1 416 ? -16.031 -6.477 3.016 1 76.25 416 TRP A C 1
ATOM 3183 O O . TRP A 1 416 ? -17.219 -6.301 3.281 1 76.25 416 TRP A O 1
ATOM 3193 N N . TYR A 1 417 ? -15.172 -7.246 3.615 1 71.62 417 TYR A N 1
ATOM 3194 C CA . TYR A 1 417 ? -15.727 -8.062 4.688 1 71.62 417 TYR A CA 1
ATOM 3195 C C . TYR A 1 417 ? -15.664 -7.328 6.023 1 71.62 417 TYR A C 1
ATOM 3197 O O . TYR A 1 417 ? -16.188 -7.812 7.031 1 71.62 417 TYR A O 1
ATOM 3205 N N . ILE A 1 418 ? -15.086 -6.168 6.008 1 72.44 418 ILE A N 1
ATOM 3206 C CA . ILE A 1 418 ? -14.938 -5.391 7.234 1 72.44 418 ILE A CA 1
ATOM 3207 C C . ILE A 1 418 ? -15.992 -4.293 7.285 1 72.44 418 ILE A C 1
ATOM 3209 O O . ILE A 1 418 ? -16.469 -3.83 6.242 1 72.44 418 ILE A O 1
ATOM 3213 N N . GLU A 1 419 ? -16.328 -4.047 8.523 1 65.62 419 GLU A N 1
ATOM 3214 C CA . GLU A 1 419 ? -17.281 -2.961 8.688 1 65.62 419 GLU A CA 1
ATOM 3215 C C . GLU A 1 419 ? -16.719 -1.636 8.203 1 65.62 419 GLU A C 1
ATOM 3217 O O . GLU A 1 419 ? -15.656 -1.199 8.672 1 65.62 419 GLU A O 1
ATOM 3222 N N . ARG A 1 420 ? -17.375 -1.172 7.301 1 63 420 ARG A N 1
ATOM 3223 C CA . ARG A 1 420 ? -16.875 -0.03 6.539 1 63 420 ARG A CA 1
ATOM 3224 C C . ARG A 1 420 ? -16.75 1.207 7.422 1 63 420 ARG A C 1
ATOM 3226 O O . ARG A 1 420 ? -15.836 2.01 7.246 1 63 420 ARG A O 1
ATOM 3233 N N . LYS A 1 421 ? -17.641 1.307 8.289 1 63.28 421 LYS A N 1
ATOM 3234 C CA . LYS A 1 421 ? -17.734 2.615 8.93 1 63.28 421 LYS A CA 1
ATOM 3235 C C . LYS A 1 421 ? -16.969 2.641 10.25 1 63.28 421 LYS A C 1
ATOM 3237 O O . LYS A 1 421 ? -16.906 3.672 10.922 1 63.28 421 LYS A O 1
ATOM 3242 N N . SER A 1 422 ? -16.188 1.63 10.383 1 75.25 422 SER A N 1
ATOM 3243 C CA . SER A 1 422 ? -15.508 1.62 11.672 1 75.25 422 SER A CA 1
ATOM 3244 C C . SER A 1 422 ? -14.133 2.27 11.57 1 75.25 422 SER A C 1
ATOM 3246 O O . SER A 1 422 ? -13.258 1.776 10.859 1 75.25 422 SER A O 1
ATOM 3248 N N . LYS A 1 423 ? -13.945 3.344 12.305 1 76.94 423 LYS A N 1
ATOM 3249 C CA . LYS A 1 423 ? -12.664 4.035 12.367 1 76.94 423 LYS A CA 1
ATOM 3250 C C . LYS A 1 423 ? -11.602 3.17 13.039 1 76.94 423 LYS A C 1
ATOM 3252 O O . LYS A 1 423 ? -10.414 3.27 12.719 1 76.94 423 LYS A O 1
ATOM 3257 N N . ARG A 1 424 ? -12.062 2.324 13.891 1 82 424 ARG A N 1
ATOM 3258 C CA . ARG A 1 424 ? -11.156 1.416 14.578 1 82 424 ARG A CA 1
ATOM 3259 C C . ARG A 1 424 ? -10.477 0.467 13.594 1 82 424 ARG A C 1
ATOM 3261 O O . ARG A 1 424 ? -9.258 0.303 13.625 1 82 424 ARG A O 1
ATOM 3268 N N . ASN A 1 425 ? -11.297 -0.088 12.734 1 85.62 425 ASN A N 1
ATOM 3269 C CA . ASN A 1 425 ? -10.773 -1.073 11.789 1 85.62 425 ASN A CA 1
ATOM 3270 C C . ASN A 1 425 ? -9.82 -0.439 10.781 1 85.62 425 ASN A C 1
ATOM 3272 O O . ASN A 1 425 ? -8.781 -1.02 10.453 1 85.62 425 ASN A O 1
ATOM 3276 N N . THR A 1 426 ? -10.195 0.704 10.398 1 87.31 426 THR A N 1
ATOM 3277 C CA . THR A 1 426 ? -9.328 1.37 9.43 1 87.31 426 THR A CA 1
ATOM 3278 C C . THR A 1 426 ? -8.008 1.772 10.078 1 87.31 426 THR A C 1
ATOM 3280 O O . THR A 1 426 ? -6.949 1.714 9.445 1 87.31 426 THR A O 1
ATOM 3283 N N . PHE A 1 427 ? -8.062 2.105 11.344 1 89.5 427 PHE A N 1
ATOM 3284 C CA . PHE A 1 427 ? -6.844 2.459 12.062 1 89.5 427 PHE A CA 1
ATOM 3285 C C . PHE A 1 427 ? -5.945 1.24 12.234 1 89.5 427 PHE A C 1
ATOM 3287 O O . PHE A 1 427 ? -4.73 1.325 12.047 1 89.5 427 PHE A O 1
ATOM 3294 N N . ILE A 1 428 ? -6.473 0.168 12.562 1 89.81 428 ILE A N 1
ATOM 3295 C CA . ILE A 1 428 ? -5.703 -1.05 12.797 1 89.81 428 ILE A CA 1
ATOM 3296 C C . ILE A 1 428 ? -4.996 -1.475 11.516 1 89.81 428 ILE A C 1
ATOM 3298 O O . ILE A 1 428 ? -3.809 -1.802 11.531 1 89.81 428 ILE A O 1
ATOM 3302 N N . ILE A 1 429 ? -5.707 -1.41 10.43 1 92 429 ILE A N 1
ATOM 3303 C CA . ILE A 1 429 ? -5.168 -1.835 9.141 1 92 429 ILE A CA 1
ATOM 3304 C C . ILE A 1 429 ? -3.994 -0.936 8.75 1 92 429 ILE A C 1
ATOM 3306 O O . ILE A 1 429 ? -2.912 -1.426 8.422 1 92 429 ILE A O 1
ATOM 3310 N N . THR A 1 430 ? -4.16 0.301 8.898 1 92.75 430 THR A N 1
ATOM 3311 C CA . THR A 1 430 ? -3.154 1.243 8.422 1 92.75 430 THR A CA 1
ATOM 3312 C C . THR A 1 430 ? -1.968 1.291 9.383 1 92.75 430 THR A C 1
ATOM 3314 O O . THR A 1 430 ? -0.812 1.271 8.953 1 92.75 430 THR A O 1
ATOM 3317 N N . ALA A 1 431 ? -2.238 1.291 10.633 1 93.25 431 ALA A N 1
ATOM 3318 C CA . ALA A 1 431 ? -1.163 1.318 11.625 1 93.25 431 ALA A CA 1
ATOM 3319 C C . ALA A 1 431 ? -0.293 0.068 11.523 1 93.25 431 ALA A C 1
ATOM 3321 O O . ALA A 1 431 ? 0.93 0.143 11.656 1 93.25 431 ALA A O 1
ATOM 3322 N N . SER A 1 432 ? -0.937 -0.999 11.242 1 94.38 432 SER A N 1
ATOM 3323 C CA . SER A 1 432 ? -0.199 -2.254 11.148 1 94.38 432 SER A CA 1
ATOM 3324 C C . SER A 1 432 ? 0.705 -2.271 9.922 1 94.38 432 SER A C 1
ATOM 3326 O O . SER A 1 432 ? 1.817 -2.801 9.969 1 94.38 432 SER A O 1
ATOM 3328 N N . ILE A 1 433 ? 0.271 -1.742 8.852 1 94.94 433 ILE A N 1
ATOM 3329 C CA . ILE A 1 433 ? 1.069 -1.704 7.637 1 94.94 433 ILE A CA 1
ATOM 3330 C C . ILE A 1 433 ? 2.307 -0.837 7.855 1 94.94 433 ILE A C 1
ATOM 3332 O O . ILE A 1 433 ? 3.424 -1.244 7.527 1 94.94 433 ILE A O 1
ATOM 3336 N N . PHE A 1 434 ? 2.17 0.278 8.508 1 94.06 434 PHE A N 1
ATOM 3337 C CA . PHE A 1 434 ? 3.277 1.21 8.68 1 94.06 434 PHE A CA 1
ATOM 3338 C C . PHE A 1 434 ? 4.254 0.7 9.734 1 94.06 434 PHE A C 1
ATOM 3340 O O . PHE A 1 434 ? 5.469 0.728 9.523 1 94.06 434 PHE A O 1
ATOM 3347 N N . LEU A 1 435 ? 3.719 0.195 10.812 1 93.56 435 LEU A N 1
ATOM 3348 C CA . LEU A 1 435 ? 4.598 -0.334 11.852 1 93.56 435 LEU A CA 1
ATOM 3349 C C . LEU A 1 435 ? 5.285 -1.611 11.383 1 93.56 435 LEU A C 1
ATOM 3351 O O . LEU A 1 435 ? 6.426 -1.882 11.766 1 93.56 435 LEU A O 1
ATOM 3355 N N . GLY A 1 436 ? 4.527 -2.361 10.57 1 93.38 436 GLY A N 1
ATOM 3356 C CA . GLY A 1 436 ? 5.121 -3.559 10 1 93.38 436 GLY A CA 1
ATOM 3357 C C . GLY A 1 436 ? 6.281 -3.262 9.07 1 93.38 436 GLY A C 1
ATOM 3358 O O . GLY A 1 436 ? 7.184 -4.086 8.906 1 93.38 436 GLY A O 1
ATOM 3359 N N . TYR A 1 437 ? 6.258 -2.16 8.508 1 91.5 437 TYR A N 1
ATOM 3360 C CA . TYR A 1 437 ? 7.324 -1.772 7.594 1 91.5 437 TYR A CA 1
ATOM 3361 C C . TYR A 1 437 ? 8.461 -1.082 8.336 1 91.5 437 TYR A C 1
ATOM 3363 O O . TYR A 1 437 ? 9.633 -1.308 8.039 1 91.5 437 TYR A O 1
ATOM 3371 N N . ILE A 1 438 ? 8.203 -0.293 9.383 1 91.75 438 ILE A N 1
ATOM 3372 C CA . ILE A 1 438 ? 9.18 0.561 10.055 1 91.75 438 ILE A CA 1
ATOM 3373 C C . ILE A 1 438 ? 10.023 -0.275 11.016 1 91.75 438 ILE A C 1
ATOM 3375 O O . ILE A 1 438 ? 11.242 -0.12 11.078 1 91.75 438 ILE A O 1
ATOM 3379 N N . ILE A 1 439 ? 9.445 -1.201 11.766 1 90.38 439 ILE A N 1
ATOM 3380 C CA . ILE A 1 439 ? 10.117 -1.924 12.836 1 90.38 439 ILE A CA 1
ATOM 3381 C C . ILE A 1 439 ? 11.211 -2.814 12.25 1 90.38 439 ILE A C 1
ATOM 3383 O O . ILE A 1 439 ? 12.352 -2.789 12.711 1 90.38 439 ILE A O 1
ATOM 3387 N N . PRO A 1 440 ? 10.914 -3.574 11.234 1 89.5 440 PRO A N 1
ATOM 3388 C CA . PRO A 1 440 ? 11.984 -4.391 10.656 1 89.5 440 PRO A CA 1
ATOM 3389 C C . PRO A 1 440 ? 13.125 -3.547 10.086 1 89.5 440 PRO A C 1
ATOM 3391 O O . PRO A 1 440 ? 14.289 -3.939 10.172 1 89.5 440 PRO A O 1
ATOM 3394 N N . ASN A 1 441 ? 12.812 -2.443 9.5 1 88.12 441 ASN A N 1
ATOM 3395 C CA . ASN A 1 441 ? 13.852 -1.564 8.977 1 88.12 441 ASN A CA 1
ATOM 3396 C C . ASN A 1 441 ? 14.672 -0.938 10.102 1 88.12 441 ASN A C 1
ATOM 3398 O O . ASN A 1 441 ? 15.867 -0.675 9.93 1 88.12 441 ASN A O 1
ATOM 3402 N N . LEU A 1 442 ? 14.016 -0.709 11.227 1 88.38 442 LEU A N 1
ATOM 3403 C CA . LEU A 1 442 ? 14.727 -0.203 12.391 1 88.38 442 LEU A CA 1
ATOM 3404 C C . LEU A 1 442 ? 15.742 -1.226 12.898 1 88.38 442 LEU A C 1
ATOM 3406 O O . LEU A 1 442 ? 16.875 -0.874 13.211 1 88.38 442 LEU A O 1
ATOM 3410 N N . VAL A 1 443 ? 15.336 -2.443 12.914 1 84.81 443 VAL A N 1
ATOM 3411 C CA . VAL A 1 443 ? 16.203 -3.516 13.391 1 84.81 443 VAL A CA 1
ATOM 3412 C C . VAL A 1 443 ? 17.328 -3.744 12.398 1 84.81 443 VAL A C 1
ATOM 3414 O O . VAL A 1 443 ? 18.469 -4.047 12.797 1 84.81 443 VAL A O 1
ATOM 3417 N N . ALA A 1 444 ? 17.031 -3.553 11.156 1 81.94 444 ALA A N 1
ATOM 3418 C CA . ALA A 1 444 ? 18.047 -3.725 10.117 1 81.94 444 ALA A CA 1
ATOM 3419 C C . ALA A 1 444 ? 19.094 -2.613 10.18 1 81.94 444 ALA A C 1
ATOM 3421 O O . ALA A 1 444 ? 20.281 -2.854 9.938 1 81.94 444 ALA A O 1
ATOM 3422 N N . THR A 1 445 ? 18.688 -1.403 10.477 1 81.12 445 THR A N 1
ATOM 3423 C CA . THR A 1 445 ? 19.578 -0.258 10.523 1 81.12 445 THR A CA 1
ATOM 3424 C C . THR A 1 445 ? 20.344 -0.212 11.844 1 81.12 445 THR A C 1
ATOM 3426 O O . THR A 1 445 ? 21.484 0.239 11.898 1 81.12 445 THR A O 1
ATOM 3429 N N . HIS A 1 446 ? 19.578 -0.635 12.859 1 80.12 446 HIS A N 1
ATOM 3430 C CA . HIS A 1 446 ? 20.188 -0.648 14.18 1 80.12 446 HIS A CA 1
ATOM 3431 C C . HIS A 1 446 ? 20.203 -2.055 14.766 1 80.12 446 HIS A C 1
ATOM 3433 O O . HIS A 1 446 ? 19.5 -2.33 15.742 1 80.12 446 HIS A O 1
ATOM 3439 N N . PRO A 1 447 ? 21.094 -2.865 14.172 1 73.44 447 PRO A N 1
ATOM 3440 C CA . PRO A 1 447 ? 21.125 -4.242 14.672 1 73.44 447 PRO A CA 1
ATOM 3441 C C . PRO A 1 447 ? 21.531 -4.328 16.141 1 73.44 447 PRO A C 1
ATOM 3443 O O . PRO A 1 447 ? 21.234 -5.32 16.812 1 73.44 447 PRO A O 1
ATOM 3446 N N . GLU A 1 448 ? 22.188 -3.314 16.641 1 71.62 448 GLU A N 1
ATOM 3447 C CA . GLU A 1 448 ? 22.656 -3.273 18.016 1 71.62 448 GLU A CA 1
ATOM 3448 C C . GLU A 1 448 ? 21.484 -3.326 19 1 71.62 448 GLU A C 1
ATOM 3450 O O . GLU A 1 448 ? 21.656 -3.721 20.156 1 71.62 448 GLU A O 1
ATOM 3455 N N . LEU A 1 449 ? 20.375 -2.955 18.547 1 64.38 449 LEU A N 1
ATOM 3456 C CA . LEU A 1 449 ? 19.188 -2.896 19.375 1 64.38 449 LEU A CA 1
ATOM 3457 C C . LEU A 1 449 ? 18.828 -4.277 19.922 1 64.38 449 LEU A C 1
ATOM 3459 O O . LEU A 1 449 ? 18.359 -4.402 21.062 1 64.38 449 LEU A O 1
ATOM 3463 N N . VAL A 1 450 ? 18.969 -5.25 19.109 1 62.94 450 VAL A N 1
ATOM 3464 C CA . VAL A 1 450 ? 18.547 -6.594 19.484 1 62.94 450 VAL A CA 1
ATOM 3465 C C . VAL A 1 450 ? 19.688 -7.312 20.188 1 62.94 450 VAL A C 1
ATOM 3467 O O . VAL A 1 450 ? 19.453 -8.156 21.062 1 62.94 450 VAL A O 1
ATOM 3470 N N . GLU A 1 451 ? 20.891 -6.973 19.812 1 60.78 451 GLU A N 1
ATOM 3471 C CA . GLU A 1 451 ? 22.031 -7.66 20.406 1 60.78 451 GLU A CA 1
ATOM 3472 C C . GLU A 1 451 ? 22.188 -7.309 21.875 1 60.78 451 GLU A C 1
ATOM 3474 O O . GLU A 1 451 ? 22.641 -8.133 22.672 1 60.78 451 GLU A O 1
ATOM 3479 N N . THR A 1 452 ? 22.016 -6.121 22.219 1 51.31 452 THR A N 1
ATOM 3480 C CA . THR A 1 452 ? 22.375 -5.676 23.562 1 51.31 452 THR A CA 1
ATOM 3481 C C . THR A 1 452 ? 21.406 -6.23 24.609 1 51.31 452 THR A C 1
ATOM 3483 O O . THR A 1 452 ? 21.797 -6.516 25.734 1 51.31 452 THR A O 1
ATOM 3486 N N . SER A 1 453 ? 20.109 -6.23 24.281 1 49.16 453 SER A N 1
ATOM 3487 C CA . SER A 1 453 ? 19.234 -6.328 25.453 1 49.16 453 SER A CA 1
ATOM 3488 C C . SER A 1 453 ? 19.172 -7.762 25.969 1 49.16 453 SER A C 1
ATOM 3490 O O . SER A 1 453 ? 18.656 -8.008 27.062 1 49.16 453 SER A O 1
ATOM 3492 N N . VAL A 1 454 ? 19.141 -8.773 25.141 1 49.06 454 VAL A N 1
ATOM 3493 C CA . VAL A 1 454 ? 18.938 -10.117 25.656 1 49.06 454 VAL A CA 1
ATOM 3494 C C . VAL A 1 454 ? 20.234 -10.914 25.578 1 49.06 454 VAL A C 1
ATOM 3496 O O . VAL A 1 454 ? 20.797 -11.094 24.5 1 49.06 454 VAL A O 1
ATOM 3499 N N . HIS A 1 455 ? 20.875 -11.062 26.594 1 52.72 455 HIS A N 1
ATOM 3500 C CA . HIS A 1 455 ? 22.109 -11.82 26.781 1 52.72 455 HIS A CA 1
ATOM 3501 C C . HIS A 1 455 ? 21.984 -13.227 26.188 1 52.72 455 HIS A C 1
ATOM 3503 O O . HIS A 1 455 ? 22.984 -13.922 26.031 1 52.72 455 HIS A O 1
ATOM 3509 N N . SER A 1 456 ? 20.828 -13.758 26.188 1 53.03 456 SER A N 1
ATOM 3510 C CA . SER A 1 456 ? 20.859 -15.141 25.734 1 53.03 456 SER A CA 1
ATOM 3511 C C . SER A 1 456 ? 20.859 -15.227 24.219 1 53.03 456 SER A C 1
ATOM 3513 O O . SER A 1 456 ? 19.906 -14.828 23.562 1 53.03 456 SER A O 1
ATOM 3515 N N . VAL A 1 457 ? 22.031 -15.477 23.703 1 54.25 457 VAL A N 1
ATOM 3516 C CA . VAL A 1 457 ? 22.453 -15.516 22.312 1 54.25 457 VAL A CA 1
ATOM 3517 C C . VAL A 1 457 ? 21.438 -16.297 21.484 1 54.25 457 VAL A C 1
ATOM 3519 O O . VAL A 1 457 ? 21.078 -15.883 20.375 1 54.25 457 VAL A O 1
ATOM 3522 N N . ASP A 1 458 ? 20.891 -17.391 22.062 1 57.97 458 ASP A N 1
ATOM 3523 C CA . ASP A 1 458 ? 20.031 -18.297 21.297 1 57.97 458 ASP A CA 1
ATOM 3524 C C . ASP A 1 458 ? 18.672 -17.656 21.016 1 57.97 458 ASP A C 1
ATOM 3526 O O . ASP A 1 458 ? 18.156 -17.766 19.891 1 57.97 458 ASP A O 1
ATOM 3530 N N . VAL A 1 459 ? 18.234 -16.953 22.078 1 60.81 459 VAL A N 1
ATOM 3531 C CA . VAL A 1 459 ? 16.906 -16.359 21.938 1 60.81 459 VAL A CA 1
ATOM 3532 C C . VAL A 1 459 ? 16.984 -15.156 20.984 1 60.81 459 VAL A C 1
ATOM 3534 O O . VAL A 1 459 ? 16.094 -14.961 20.156 1 60.81 459 VAL A O 1
ATOM 3537 N N . VAL A 1 460 ? 18.094 -14.633 21.062 1 62.91 460 VAL A N 1
ATOM 3538 C CA . VAL A 1 460 ? 18.297 -13.469 20.219 1 62.91 460 VAL A CA 1
ATOM 3539 C C . VAL A 1 460 ? 18.375 -13.906 18.75 1 62.91 460 VAL A C 1
ATOM 3541 O O . VAL A 1 460 ? 17.812 -13.258 17.875 1 62.91 460 VAL A O 1
ATOM 3544 N N . ASP A 1 461 ? 19.016 -15.008 18.609 1 67.88 461 ASP A N 1
ATOM 3545 C CA . ASP A 1 461 ? 19.188 -15.492 17.25 1 67.88 461 ASP A CA 1
ATOM 3546 C C . ASP A 1 461 ? 17.875 -15.984 16.672 1 67.88 461 ASP A C 1
ATOM 3548 O O . ASP A 1 461 ? 17.672 -15.945 15.453 1 67.88 461 ASP A O 1
ATOM 3552 N N . SER A 1 462 ? 17.062 -16.391 17.562 1 73.69 462 SER A N 1
ATOM 3553 C CA . SER A 1 462 ? 15.773 -16.891 17.109 1 73.69 462 SER A CA 1
ATOM 3554 C C . SER A 1 462 ? 14.789 -15.742 16.859 1 73.69 462 SER A C 1
ATOM 3556 O O . SER A 1 462 ? 13.906 -15.844 16.016 1 73.69 462 SER A O 1
ATOM 3558 N N . ILE A 1 463 ? 15.016 -14.68 17.484 1 78.44 463 ILE A N 1
ATOM 3559 C CA . ILE A 1 463 ? 14.031 -13.602 17.438 1 78.44 463 ILE A CA 1
ATOM 3560 C C . ILE A 1 463 ? 14.445 -12.578 16.375 1 78.44 463 ILE A C 1
ATOM 3562 O O . ILE A 1 463 ? 13.586 -11.938 15.758 1 78.44 463 ILE A O 1
ATOM 3566 N N . LYS A 1 464 ? 15.711 -12.578 16.078 1 81.12 464 LYS A N 1
ATOM 3567 C CA . LYS A 1 464 ? 16.234 -11.57 15.164 1 81.12 464 LYS A CA 1
ATOM 3568 C C . LYS A 1 464 ? 15.609 -11.719 13.781 1 81.12 464 LYS A C 1
ATOM 3570 O O . LYS A 1 464 ? 15.133 -10.742 13.195 1 81.12 464 LYS A O 1
ATOM 3575 N N . PRO A 1 465 ? 15.523 -13.031 13.367 1 82.31 465 PRO A N 1
ATOM 3576 C CA . PRO A 1 465 ? 14.914 -13.164 12.039 1 82.31 465 PRO A CA 1
ATOM 3577 C C . PRO A 1 465 ? 13.43 -12.797 12.031 1 82.31 465 PRO A C 1
ATOM 3579 O O . PRO A 1 465 ? 12.922 -12.312 11.016 1 82.31 465 PRO A O 1
ATOM 3582 N N . LEU A 1 466 ? 12.836 -12.961 13.125 1 86.94 466 LEU A N 1
ATOM 3583 C CA . LEU A 1 466 ? 11.422 -12.633 13.234 1 86.94 466 LEU A CA 1
ATOM 3584 C C . LEU A 1 466 ? 11.203 -11.125 13.219 1 86.94 466 LEU A C 1
ATOM 3586 O O . LEU A 1 466 ? 10.25 -10.633 12.617 1 86.94 466 LEU A O 1
ATOM 3590 N N . LEU A 1 467 ? 12.102 -10.43 13.797 1 87 467 LEU A N 1
ATOM 3591 C CA . LEU A 1 467 ? 11.977 -8.984 13.906 1 87 467 LEU A CA 1
ATOM 3592 C C . LEU A 1 467 ? 12.336 -8.312 12.586 1 87 467 LEU A C 1
ATOM 3594 O O . LEU A 1 467 ? 11.977 -7.152 12.359 1 87 467 LEU A O 1
ATOM 3598 N N . LYS A 1 468 ? 12.953 -9.047 11.758 1 86.44 468 LYS A N 1
ATOM 3599 C CA . LYS A 1 468 ? 13.344 -8.492 10.461 1 86.44 468 LYS A CA 1
ATOM 3600 C C . LYS A 1 468 ? 12.305 -8.805 9.391 1 86.44 468 LYS A C 1
ATOM 3602 O O . LYS A 1 468 ? 12.398 -8.312 8.266 1 86.44 468 LYS A O 1
ATOM 3607 N N . SER A 1 469 ? 11.32 -9.562 9.766 1 89.69 469 SER A N 1
ATOM 3608 C CA . SER A 1 469 ? 10.289 -9.93 8.805 1 89.69 469 SER A CA 1
ATOM 3609 C C . SER A 1 469 ? 9.148 -8.922 8.797 1 89.69 469 SER A C 1
ATOM 3611 O O . SER A 1 469 ? 8.445 -8.766 9.797 1 89.69 469 SER A O 1
ATOM 3613 N N . TYR A 1 470 ? 8.906 -8.273 7.621 1 91.94 470 TYR A N 1
ATOM 3614 C CA . TYR A 1 470 ? 7.828 -7.301 7.473 1 91.94 470 TYR A CA 1
ATOM 3615 C C . TYR A 1 470 ? 6.473 -7.941 7.742 1 91.94 470 TYR A C 1
ATOM 3617 O O . TYR A 1 470 ? 5.641 -7.367 8.445 1 91.94 470 TYR A O 1
ATOM 3625 N N . VAL A 1 471 ? 6.32 -9.133 7.219 1 92.5 471 VAL A N 1
ATOM 3626 C CA . VAL A 1 471 ? 5.02 -9.789 7.227 1 92.5 471 VAL A CA 1
ATOM 3627 C C . VAL A 1 471 ? 4.688 -10.258 8.641 1 92.5 471 VAL A C 1
ATOM 3629 O O . VAL A 1 471 ? 3.559 -10.086 9.109 1 92.5 471 VAL A O 1
ATOM 3632 N N . PHE A 1 472 ? 5.633 -10.797 9.281 1 91.25 472 PHE A N 1
ATOM 3633 C CA . PHE A 1 472 ? 5.41 -11.297 10.633 1 91.25 472 PHE A CA 1
ATOM 3634 C C . PHE A 1 472 ? 5.086 -10.156 11.586 1 91.25 472 PHE A C 1
ATOM 3636 O O . PHE A 1 472 ? 4.129 -10.242 12.359 1 91.25 472 PHE A O 1
ATOM 3643 N N . ILE A 1 473 ? 5.859 -9.117 11.555 1 92.69 473 ILE A N 1
ATOM 3644 C CA . ILE A 1 473 ? 5.664 -7.992 12.461 1 92.69 473 ILE A CA 1
ATOM 3645 C C . ILE A 1 473 ? 4.336 -7.305 12.141 1 92.69 473 ILE A C 1
ATOM 3647 O O . ILE A 1 473 ? 3.592 -6.93 13.055 1 92.69 473 ILE A O 1
ATOM 3651 N N . GLY A 1 474 ? 4.078 -7.078 10.883 1 93.25 474 GLY A N 1
ATOM 3652 C CA . GLY A 1 474 ? 2.805 -6.484 10.508 1 93.25 474 GLY A CA 1
ATOM 3653 C C . GLY A 1 474 ? 1.609 -7.277 11 1 93.25 474 GLY A C 1
ATOM 3654 O O . GLY A 1 474 ? 0.649 -6.707 11.516 1 93.25 474 GLY A O 1
ATOM 3655 N N . GLY A 1 475 ? 1.681 -8.602 10.797 1 90.94 475 GLY A N 1
ATOM 3656 C CA . GLY A 1 475 ? 0.614 -9.461 11.289 1 90.94 475 GLY A CA 1
ATOM 3657 C C . GLY A 1 475 ? 0.49 -9.453 12.797 1 90.94 475 GLY A C 1
ATOM 3658 O O . GLY A 1 475 ? -0.62 -9.438 13.336 1 90.94 475 GLY A O 1
ATOM 3659 N N . LEU A 1 476 ? 1.592 -9.461 13.438 1 91.25 476 LEU A N 1
ATOM 3660 C CA . LEU A 1 476 ? 1.593 -9.461 14.891 1 91.25 476 LEU A CA 1
ATOM 3661 C C . LEU A 1 476 ? 0.992 -8.172 15.438 1 91.25 476 LEU A C 1
ATOM 3663 O O . LEU A 1 476 ? 0.195 -8.195 16.375 1 91.25 476 LEU A O 1
ATOM 3667 N N . VAL A 1 477 ? 1.387 -7.082 14.875 1 92.69 477 VAL A N 1
ATOM 3668 C CA . VAL A 1 477 ? 0.869 -5.793 15.32 1 92.69 477 VAL A CA 1
ATOM 3669 C C . VAL A 1 477 ? -0.637 -5.727 15.07 1 92.69 477 VAL A C 1
ATOM 3671 O O . VAL A 1 477 ? -1.392 -5.25 15.922 1 92.69 477 VAL A O 1
ATOM 3674 N N . ALA A 1 478 ? -1.028 -6.141 13.914 1 91.62 478 ALA A N 1
ATOM 3675 C CA . ALA A 1 478 ? -2.457 -6.152 13.609 1 91.62 478 ALA A CA 1
ATOM 3676 C C . ALA A 1 478 ? -3.225 -7.012 14.609 1 91.62 478 ALA A C 1
ATOM 3678 O O . ALA A 1 478 ? -4.289 -6.617 15.086 1 91.62 478 ALA A O 1
ATOM 3679 N N . PHE A 1 479 ? -2.666 -8.102 14.922 1 87.31 479 PHE A N 1
ATOM 3680 C CA . PHE A 1 479 ? -3.293 -9.023 15.867 1 87.31 479 PHE A CA 1
ATOM 3681 C C . PHE A 1 479 ? -3.357 -8.406 17.25 1 87.31 479 PHE A C 1
ATOM 3683 O O . PHE A 1 479 ? -4.395 -8.469 17.922 1 87.31 479 PHE A O 1
ATOM 3690 N N . LEU A 1 480 ? -2.281 -7.848 17.688 1 88.38 480 LEU A N 1
ATOM 3691 C CA . LEU A 1 480 ? -2.221 -7.246 19.016 1 88.38 480 LEU A CA 1
ATOM 3692 C C . LEU A 1 480 ? -3.18 -6.066 19.125 1 88.38 480 LEU A C 1
ATOM 3694 O O . LEU A 1 480 ? -3.852 -5.895 20.141 1 88.38 480 LEU A O 1
ATOM 3698 N N . LEU A 1 481 ? -3.23 -5.266 18.141 1 87.81 481 LEU A N 1
ATOM 3699 C CA . LEU A 1 481 ? -4.133 -4.121 18.156 1 87.81 481 LEU A CA 1
ATOM 3700 C C . LEU A 1 481 ? -5.586 -4.574 18.094 1 87.81 481 LEU A C 1
ATOM 3702 O O . LEU A 1 481 ? -6.461 -3.971 18.719 1 87.81 481 LEU A O 1
ATOM 3706 N N . ASP A 1 482 ? -5.84 -5.562 17.281 1 83 482 ASP A N 1
ATOM 3707 C CA . ASP A 1 482 ? -7.203 -6.07 17.141 1 83 482 ASP A CA 1
ATOM 3708 C C . ASP A 1 482 ? -7.723 -6.617 18.469 1 83 482 ASP A C 1
ATOM 3710 O O . ASP A 1 482 ? -8.891 -6.422 18.812 1 83 482 ASP A O 1
ATOM 3714 N N . VAL A 1 483 ? -6.824 -7.23 19.203 1 80.31 483 VAL A N 1
ATOM 3715 C CA . VAL A 1 483 ? -7.23 -7.84 20.469 1 80.31 483 VAL A CA 1
ATOM 3716 C C . VAL A 1 483 ? -7.246 -6.789 21.578 1 80.31 483 VAL A C 1
ATOM 3718 O O . VAL A 1 483 ? -8.078 -6.844 22.484 1 80.31 483 VAL A O 1
ATOM 3721 N N . SER A 1 484 ? -6.414 -5.867 21.562 1 81.38 484 SER A N 1
ATOM 3722 C CA . SER A 1 484 ? -6.25 -4.906 22.656 1 81.38 484 SER A CA 1
ATOM 3723 C C . SER A 1 484 ? -7.273 -3.779 22.547 1 81.38 484 SER A C 1
ATOM 3725 O O . SER A 1 484 ? -7.727 -3.254 23.562 1 81.38 484 SER A O 1
ATOM 3727 N N . ILE A 1 485 ? -7.59 -3.309 21.375 1 77.88 485 ILE A N 1
ATOM 3728 C CA . ILE A 1 485 ? -8.516 -2.195 21.219 1 77.88 485 ILE A CA 1
ATOM 3729 C C . ILE A 1 485 ? -9.953 -2.709 21.297 1 77.88 485 ILE A C 1
ATOM 3731 O O . ILE A 1 485 ? -10.352 -3.588 20.531 1 77.88 485 ILE A O 1
ATOM 3735 N N . PRO A 1 486 ? -10.602 -2.215 22.266 1 70.94 486 PRO A N 1
ATOM 3736 C CA . PRO A 1 486 ? -11.977 -2.688 22.438 1 70.94 486 PRO A CA 1
ATOM 3737 C C . PRO A 1 486 ? -12.898 -2.273 21.297 1 70.94 486 PRO A C 1
ATOM 3739 O O . PRO A 1 486 ? -12.734 -1.194 20.719 1 70.94 486 PRO A O 1
ATOM 3742 N N . ALA A 1 487 ? -13.711 -3.158 20.797 1 62.53 487 ALA A N 1
ATOM 3743 C CA . ALA A 1 487 ? -14.664 -2.871 19.734 1 62.53 487 ALA A CA 1
ATOM 3744 C C . ALA A 1 487 ? -15.852 -2.064 20.266 1 62.53 487 ALA A C 1
ATOM 3746 O O . ALA A 1 487 ? -16.312 -2.287 21.391 1 62.53 487 ALA A O 1
ATOM 3747 N N . ALA A 1 488 ? -16 -0.75 19.859 1 56.25 488 ALA A N 1
ATOM 3748 C CA . ALA A 1 488 ? -17.078 0.105 20.344 1 56.25 488 ALA A CA 1
ATOM 3749 C C . ALA A 1 488 ? -18.438 -0.597 20.219 1 56.25 488 ALA A C 1
ATOM 3751 O O . ALA A 1 488 ? -19.312 -0.41 21.047 1 56.25 488 ALA A O 1
ATOM 3752 N N . ALA A 1 489 ? -18.922 -1.073 19.078 1 51.69 489 ALA A N 1
ATOM 3753 C CA . ALA A 1 489 ? -20.203 -1.745 18.891 1 51.69 489 ALA A CA 1
ATOM 3754 C C . ALA A 1 489 ? -20 -3.229 18.594 1 51.69 489 ALA A C 1
ATOM 3756 O O . ALA A 1 489 ? -18.969 -3.625 18.031 1 51.69 489 ALA A O 1
ATOM 3757 N N . PRO A 1 490 ? -20.922 -3.922 19.172 1 46.41 490 PRO A N 1
ATOM 3758 C CA . PRO A 1 490 ? -20.984 -5.344 18.828 1 46.41 490 PRO A CA 1
ATOM 3759 C C . PRO A 1 490 ? -20.953 -5.582 17.312 1 46.41 490 PRO A C 1
ATOM 3761 O O . PRO A 1 490 ? -21.609 -4.855 16.562 1 46.41 490 PRO A O 1
ATOM 3764 N N . GLY A 1 491 ? -19.797 -6.047 16.641 1 48.56 491 GLY A N 1
ATOM 3765 C CA . GLY A 1 491 ? -19.719 -6.312 15.211 1 48.56 491 GLY A CA 1
ATOM 3766 C C . GLY A 1 491 ? -18.516 -5.648 14.555 1 48.56 491 GLY A C 1
ATOM 3767 O O . GLY A 1 491 ? -18.234 -5.895 13.375 1 48.56 491 GLY A O 1
ATOM 3768 N N . GLU A 1 492 ? -18.25 -4.641 15.375 1 51.47 492 GLU A N 1
ATOM 3769 C CA . GLU A 1 492 ? -17.172 -3.84 14.797 1 51.47 492 GLU A CA 1
ATOM 3770 C C . GLU A 1 492 ? -15.859 -4.621 14.758 1 51.47 492 GLU A C 1
ATOM 3772 O O . GLU A 1 492 ? -14.93 -4.254 14.031 1 51.47 492 GLU A O 1
ATOM 3777 N N . SER A 1 493 ? -15.93 -5.566 15.57 1 49.09 493 SER A N 1
ATOM 3778 C CA . SER A 1 493 ? -14.695 -6.336 15.477 1 49.09 493 SER A CA 1
ATOM 3779 C C . SER A 1 493 ? -14.578 -7.031 14.125 1 49.09 493 SER A C 1
ATOM 3781 O O . SER A 1 493 ? -15.586 -7.477 13.562 1 49.09 493 SER A O 1
ATOM 3783 N N . GLY A 1 494 ? -13.758 -6.652 13.297 1 48.78 494 GLY A N 1
ATOM 3784 C CA . GLY A 1 494 ? -13.57 -7.324 12.023 1 48.78 494 GLY A CA 1
ATOM 3785 C C . GLY A 1 494 ? -13.922 -8.797 12.07 1 48.78 494 GLY A C 1
ATOM 3786 O O . GLY A 1 494 ? -14.305 -9.383 11.047 1 48.78 494 GLY A O 1
ATOM 3787 N N . LEU A 1 495 ? -13.914 -9.289 13.266 1 49.03 495 LEU A N 1
ATOM 3788 C CA . LEU A 1 495 ? -14.188 -10.711 13.469 1 49.03 495 LEU A CA 1
ATOM 3789 C C . LEU A 1 495 ? -15.688 -10.992 13.406 1 49.03 495 LEU A C 1
ATOM 3791 O O . LEU A 1 495 ? -16.109 -12.062 12.953 1 49.03 495 LEU A O 1
ATOM 3795 N N . SER A 1 496 ? -16.375 -10.016 13.734 1 48.34 496 SER A N 1
ATOM 3796 C CA . SER A 1 496 ? -17.781 -10.32 13.922 1 48.34 496 SER A CA 1
ATOM 3797 C C . SER A 1 496 ? -18.5 -10.469 12.578 1 48.34 496 SER A C 1
ATOM 3799 O O . SER A 1 496 ? -19.281 -11.406 12.391 1 48.34 496 SER A O 1
ATOM 3801 N N . LEU A 1 497 ? -18.281 -9.5 11.758 1 48.69 497 LEU A N 1
ATOM 3802 C CA . LEU A 1 497 ? -19 -9.602 10.484 1 48.69 497 LEU A CA 1
ATOM 3803 C C . LEU A 1 497 ? -18.516 -10.812 9.695 1 48.69 497 LEU A C 1
ATOM 3805 O O . LEU A 1 497 ? -19.312 -11.492 9.047 1 48.69 497 LEU A O 1
ATOM 3809 N N . TRP A 1 498 ? -17.281 -10.992 9.898 1 48.59 498 TRP A N 1
ATOM 3810 C CA . TRP A 1 498 ? -16.703 -12.172 9.258 1 48.59 498 TRP A CA 1
ATOM 3811 C C . TRP A 1 498 ? -17.297 -13.453 9.844 1 48.59 498 TRP A C 1
ATOM 3813 O O . TRP A 1 498 ? -17.625 -14.375 9.102 1 48.59 498 TRP A O 1
ATOM 3823 N N . ARG A 1 499 ? -17.469 -13.391 11.125 1 50.69 499 ARG A N 1
ATOM 3824 C CA . ARG A 1 499 ? -18.078 -14.531 11.797 1 50.69 499 ARG A CA 1
ATOM 3825 C C . ARG A 1 499 ? -19.516 -14.727 11.352 1 50.69 499 ARG A C 1
ATOM 3827 O O . ARG A 1 499 ? -19.969 -15.859 11.172 1 50.69 499 ARG A O 1
ATOM 3834 N N . ARG A 1 500 ? -20.125 -13.555 11.273 1 50.03 500 ARG A N 1
ATOM 3835 C CA . ARG A 1 500 ? -21.516 -13.641 10.875 1 50.03 500 ARG A CA 1
ATOM 3836 C C . ARG A 1 500 ? -21.641 -14.133 9.438 1 50.03 500 ARG A C 1
ATOM 3838 O O . ARG A 1 500 ? -22.531 -14.938 9.125 1 50.03 500 ARG A O 1
ATOM 3845 N N . LYS A 1 501 ? -20.844 -13.602 8.703 1 49.5 501 LYS A N 1
ATOM 3846 C CA . LYS A 1 501 ? -20.875 -14.062 7.316 1 49.5 501 LYS A CA 1
ATOM 3847 C C . LYS A 1 501 ? -20.5 -15.539 7.215 1 49.5 501 LYS A C 1
ATOM 3849 O O . LYS A 1 501 ? -21.156 -16.297 6.484 1 49.5 501 LYS A O 1
ATOM 3854 N N . VAL A 1 502 ? -19.516 -15.773 8.008 1 47.06 502 VAL A N 1
ATOM 3855 C CA . VAL A 1 502 ? -19.125 -17.172 8.039 1 47.06 502 VAL A CA 1
ATOM 3856 C C . VAL A 1 502 ? -20.234 -18 8.68 1 47.06 502 VAL A C 1
ATOM 3858 O O . VAL A 1 502 ? -20.547 -19.094 8.211 1 47.06 502 VAL A O 1
ATOM 3861 N N . SER A 1 503 ? -20.734 -17.422 9.703 1 45.66 503 SER A N 1
ATOM 3862 C CA . SER A 1 503 ? -21.828 -18.109 10.375 1 45.66 503 SER A CA 1
ATOM 3863 C C . SER A 1 503 ? -23.094 -18.094 9.523 1 45.66 503 SER A C 1
ATOM 3865 O O . SER A 1 503 ? -23.828 -19.094 9.477 1 45.66 503 SER A O 1
ATOM 3867 N N . GLU A 1 504 ? -23.453 -16.875 9.062 1 45.81 504 GLU A N 1
ATOM 3868 C CA . GLU A 1 504 ? -24.656 -16.797 8.227 1 45.81 504 GLU A CA 1
ATOM 3869 C C . GLU A 1 504 ? -24.516 -17.688 6.984 1 45.81 504 GLU A C 1
ATOM 3871 O O . GLU A 1 504 ? -25.469 -18.328 6.566 1 45.81 504 GLU A O 1
ATOM 3876 N N . ASP A 1 505 ? -23.484 -17.5 6.418 1 42.44 505 ASP A N 1
ATOM 3877 C CA . ASP A 1 505 ? -23.266 -18.422 5.309 1 42.44 505 ASP A CA 1
ATOM 3878 C C . ASP A 1 505 ? -23.297 -19.875 5.785 1 42.44 505 ASP A C 1
ATOM 3880 O O . ASP A 1 505 ? -23.797 -20.75 5.078 1 42.44 505 ASP A O 1
ATOM 3884 N N . PHE A 1 506 ? -22.875 -20 7.012 1 38.09 506 PHE A N 1
ATOM 3885 C CA . PHE A 1 506 ? -23 -21.312 7.613 1 38.09 506 PHE A CA 1
ATOM 3886 C C . PHE A 1 506 ? -24.422 -21.562 8.094 1 38.09 506 PHE A C 1
ATOM 3888 O O . PHE A 1 506 ? -24.922 -22.688 8.008 1 38.09 506 PHE A O 1
ATOM 3895 N N . ASN A 1 507 ? -25.078 -20.547 8.664 1 36.47 507 ASN A N 1
ATOM 3896 C CA . ASN A 1 507 ? -26.438 -20.766 9.148 1 36.47 507 ASN A CA 1
ATOM 3897 C C . ASN A 1 507 ? -27.453 -20.703 8.016 1 36.47 507 ASN A C 1
ATOM 3899 O O . ASN A 1 507 ? -28.578 -21.188 8.148 1 36.47 507 ASN A O 1
ATOM 3903 N N . LEU A 1 508 ? -27.359 -19.859 7.09 1 33.5 508 LEU A N 1
ATOM 3904 C CA . LEU A 1 508 ? -28.344 -19.938 6.012 1 33.5 508 LEU A CA 1
ATOM 3905 C C . LEU A 1 508 ? -28.422 -21.359 5.461 1 33.5 508 LEU A C 1
ATOM 3907 O O . LEU A 1 508 ? -29.359 -21.688 4.727 1 33.5 508 LEU A O 1
ATOM 3911 N N . SER A 1 509 ? -27.562 -22.125 5.633 1 32.62 509 SER A N 1
ATOM 3912 C CA . SER A 1 509 ? -27.75 -23.531 5.289 1 32.62 509 SER A CA 1
ATOM 3913 C C . SER A 1 509 ? -28.844 -24.156 6.156 1 32.62 509 SER A C 1
ATOM 3915 O O . SER A 1 509 ? -29.594 -25.016 5.688 1 32.62 509 SER A O 1
ATOM 3917 N N . GLU A 1 510 ? -28.984 -23.719 7.383 1 31.2 510 GLU A N 1
ATOM 3918 C CA . GLU A 1 510 ? -29.984 -24.391 8.203 1 31.2 510 GLU A CA 1
ATOM 3919 C C . GLU A 1 510 ? -31.391 -23.859 7.898 1 31.2 510 GLU A C 1
ATOM 3921 O O . GLU A 1 510 ? -32.375 -24.625 7.922 1 31.2 510 GLU A O 1
ATOM 3926 N N . VAL A 1 511 ? -31.5 -22.547 7.633 1 30.92 511 VAL A N 1
ATOM 3927 C CA . VAL A 1 511 ? -32.875 -22.094 7.547 1 30.92 511 VAL A CA 1
ATOM 3928 C C . VAL A 1 511 ? -33.469 -22.422 6.176 1 30.92 511 VAL A C 1
ATOM 3930 O O . VAL A 1 511 ? -34.656 -22.672 6.043 1 30.92 511 VAL A O 1
ATOM 3933 N N . ARG A 1 512 ? -32.75 -22.312 5.051 1 32.56 512 ARG A N 1
ATOM 3934 C CA . ARG A 1 512 ? -33.469 -22.625 3.822 1 32.56 512 ARG A CA 1
ATOM 3935 C C . ARG A 1 512 ? -33.844 -24.094 3.75 1 32.56 512 ARG A C 1
ATOM 3937 O O . ARG A 1 512 ? -34.562 -24.516 2.861 1 32.56 512 ARG A O 1
ATOM 3944 N N . THR A 1 513 ? -33.281 -24.953 4.492 1 29.28 513 THR A N 1
ATOM 3945 C CA . THR A 1 513 ? -33.875 -26.281 4.48 1 29.28 513 THR A CA 1
ATOM 3946 C C . THR A 1 513 ? -35.312 -26.203 4.992 1 29.28 513 THR A C 1
ATOM 3948 O O . THR A 1 513 ? -36.188 -26.969 4.535 1 29.28 513 THR A O 1
ATOM 3951 N N . CYS A 1 514 ? -35.562 -25.281 5.922 1 27.53 514 CYS A N 1
ATOM 3952 C CA . CYS A 1 514 ? -36.906 -25.438 6.488 1 27.53 514 CYS A CA 1
ATOM 3953 C C . CYS A 1 514 ? -37.969 -24.859 5.57 1 27.53 514 CYS A C 1
ATOM 3955 O O . CYS A 1 514 ? -39.031 -25.422 5.43 1 27.53 514 CYS A O 1
ATOM 3957 N N . SER A 1 515 ? -37.75 -23.672 4.949 1 30.05 515 SER A N 1
ATOM 3958 C CA . SER A 1 515 ? -38.969 -23.109 4.336 1 30.05 515 SER A CA 1
ATOM 3959 C C . SER A 1 515 ? -39.25 -23.797 3.006 1 30.05 515 SER A C 1
ATOM 3961 O O . SER A 1 515 ? -40.438 -23.969 2.646 1 30.05 515 SER A O 1
ATOM 3963 N N . VAL A 1 516 ? -38.25 -24.156 2.189 1 29.36 516 VAL A N 1
ATOM 3964 C CA . VAL A 1 516 ? -38.656 -24.812 0.957 1 29.36 516 VAL A CA 1
ATOM 3965 C C . VAL A 1 516 ? -39.188 -26.203 1.275 1 29.36 516 VAL A C 1
ATOM 3967 O O . VAL A 1 516 ? -40.094 -26.703 0.605 1 29.36 516 VAL A O 1
ATOM 3970 N N . CYS A 1 517 ? -38.656 -26.812 2.324 1 28.56 517 CYS A N 1
ATOM 3971 C CA . CYS A 1 517 ? -39.25 -28.109 2.625 1 28.56 517 CYS A CA 1
ATOM 3972 C C . CYS A 1 517 ? -40.688 -27.953 3.145 1 28.56 517 CYS A C 1
ATOM 3974 O O . CYS A 1 517 ? -41.469 -28.875 3.043 1 28.56 517 CYS A O 1
ATOM 3976 N N . ARG A 1 518 ? -40.969 -26.812 3.766 1 29.33 518 ARG A N 1
ATOM 3977 C CA . ARG A 1 518 ? -42.312 -26.75 4.305 1 29.33 518 ARG A CA 1
ATOM 3978 C C . ARG A 1 518 ? -43.344 -26.578 3.188 1 29.33 518 ARG A C 1
ATOM 3980 O O . ARG A 1 518 ? -44.5 -27.031 3.309 1 29.33 518 ARG A O 1
ATOM 3987 N N . ALA A 1 519 ? -43 -25.844 2.109 1 30.73 519 ALA A N 1
ATOM 3988 C CA . ALA A 1 519 ? -44.125 -25.625 1.177 1 30.73 519 ALA A CA 1
ATOM 3989 C C . ALA A 1 519 ? -44.438 -26.906 0.406 1 30.73 519 ALA A C 1
ATOM 3991 O O . ALA A 1 519 ? -45.594 -27.156 0.063 1 30.73 519 ALA A O 1
ATOM 3992 N N . SER A 1 520 ? -43.406 -27.75 0.049 1 28.42 520 SER A N 1
ATOM 3993 C CA . SER A 1 520 ? -43.812 -28.922 -0.715 1 28.42 520 SER A CA 1
ATOM 3994 C C . SER A 1 520 ? -44.562 -29.922 0.158 1 28.42 520 SER A C 1
ATOM 3996 O O . SER A 1 520 ? -45.219 -30.828 -0.354 1 28.42 520 SER A O 1
ATOM 3998 N N . ILE A 1 521 ? -44.281 -29.875 1.508 1 30.33 521 ILE A N 1
ATOM 3999 C CA . ILE A 1 521 ? -44.938 -30.891 2.336 1 30.33 521 ILE A CA 1
ATOM 4000 C C . ILE A 1 521 ? -46.438 -30.625 2.42 1 30.33 521 ILE A C 1
ATOM 4002 O O . ILE A 1 521 ? -47.219 -31.516 2.73 1 30.33 521 ILE A O 1
ATOM 4006 N N . ALA A 1 522 ? -46.844 -29.375 2.332 1 29.48 522 ALA A N 1
ATOM 4007 C CA . ALA A 1 522 ? -48.25 -29.188 2.701 1 29.48 522 ALA A CA 1
ATOM 4008 C C . ALA A 1 522 ? -49.188 -29.812 1.665 1 29.48 522 ALA A C 1
ATOM 4010 O O . ALA A 1 522 ? -50.375 -29.969 1.904 1 29.48 522 ALA A O 1
ATOM 4011 N N . GLU A 1 523 ? -48.781 -29.75 0.354 1 30.77 523 GLU A N 1
ATOM 4012 C CA . GLU A 1 523 ? -49.938 -30.172 -0.464 1 30.77 523 GLU A CA 1
ATOM 4013 C C . GLU A 1 523 ? -50.188 -31.656 -0.299 1 30.77 523 GLU A C 1
ATOM 4015 O O . GLU A 1 523 ? -51.375 -32.094 -0.279 1 30.77 523 GLU A O 1
ATOM 4020 N N . ASN A 1 524 ? -49.25 -32.562 -0.704 1 28.14 524 ASN A N 1
ATOM 4021 C CA . ASN A 1 524 ? -49.75 -33.938 -0.844 1 28.14 524 ASN A CA 1
ATOM 4022 C C . ASN A 1 524 ? -49.969 -34.594 0.514 1 28.14 524 ASN A C 1
ATOM 4024 O O . ASN A 1 524 ? -49.312 -34.219 1.494 1 28.14 524 ASN A O 1
ATOM 4028 N N . GLY A 1 525 ? -51.094 -35.406 0.733 1 27.81 525 GLY A N 1
ATOM 4029 C CA . GLY A 1 525 ? -51.719 -36.094 1.826 1 27.81 525 GLY A CA 1
ATOM 4030 C C . GLY A 1 525 ? -50.75 -36.75 2.787 1 27.81 525 GLY A C 1
ATOM 4031 O O . GLY A 1 525 ? -49.625 -36.312 2.91 1 27.81 525 GLY A O 1
ATOM 4032 N N . THR A 1 526 ? -50.938 -38.219 2.893 1 26.44 526 THR A N 1
ATOM 4033 C CA . THR A 1 526 ? -50.719 -39.156 3.98 1 26.44 526 THR A CA 1
ATOM 4034 C C . THR A 1 526 ? -49.219 -39.344 4.215 1 26.44 526 THR A C 1
ATOM 4036 O O . THR A 1 526 ? -48.469 -39.625 3.277 1 26.44 526 THR A O 1
ATOM 4039 N N . PRO A 1 527 ? -48.656 -38.75 5.281 1 27.98 527 PRO A N 1
ATOM 4040 C CA . PRO A 1 527 ? -47.25 -38.812 5.652 1 27.98 527 PRO A CA 1
ATOM 4041 C C . PRO A 1 527 ? -46.719 -40.219 5.797 1 27.98 527 PRO A C 1
ATOM 4043 O O . PRO A 1 527 ? -47.156 -40.969 6.68 1 27.98 527 PRO A O 1
ATOM 4046 N N . THR A 1 528 ? -47 -41.156 4.703 1 27.19 528 THR A N 1
ATOM 4047 C CA . THR A 1 528 ? -46.562 -42.5 5.039 1 27.19 528 THR A CA 1
ATOM 4048 C C . THR A 1 528 ? -45.219 -42.469 5.746 1 27.19 528 THR A C 1
ATOM 4050 O O . THR A 1 528 ? -44.344 -41.656 5.418 1 27.19 528 THR A O 1
ATOM 4053 N N . SER A 1 529 ? -45.156 -43 7.02 1 25.89 529 SER A N 1
ATOM 4054 C CA . SER A 1 529 ? -44.156 -43.125 8.062 1 25.89 529 SER A CA 1
ATOM 4055 C C . SER A 1 529 ? -42.812 -43.656 7.496 1 25.89 529 SER A C 1
ATOM 4057 O O . SER A 1 529 ? -41.938 -44.094 8.242 1 25.89 529 SER A O 1
ATOM 4059 N N . GLU A 1 530 ? -42.812 -43.938 6.16 1 25.75 530 GLU A N 1
ATOM 4060 C CA . GLU A 1 530 ? -41.625 -44.75 5.863 1 25.75 530 GLU A CA 1
ATOM 4061 C C . GLU A 1 530 ? -40.375 -44.094 6.402 1 25.75 530 GLU A C 1
ATOM 4063 O O . GLU A 1 530 ? -40.188 -42.875 6.262 1 25.75 530 GLU A O 1
ATOM 4068 N N . HIS A 1 531 ? -39.719 -44.75 7.418 1 25.11 531 HIS A N 1
ATOM 4069 C CA . HIS A 1 531 ? -38.531 -44.688 8.242 1 25.11 531 HIS A CA 1
ATOM 4070 C C . HIS A 1 531 ? -37.344 -44.125 7.449 1 25.11 531 HIS A C 1
ATOM 4072 O O . HIS A 1 531 ? -37.094 -44.531 6.309 1 25.11 531 HIS A O 1
ATOM 4078 N N . SER A 1 532 ? -36.969 -42.938 7.785 1 24.66 532 SER A N 1
ATOM 4079 C CA . SER A 1 532 ? -35.969 -41.938 7.496 1 24.66 532 SER A CA 1
ATOM 4080 C C . SER A 1 532 ? -34.562 -42.531 7.535 1 24.66 532 SER A C 1
ATOM 4082 O O . SER A 1 532 ? -33.781 -42.281 8.469 1 24.66 532 SER A O 1
ATOM 4084 N N . ASN A 1 533 ? -34.375 -43.844 7.191 1 22.97 533 ASN A N 1
ATOM 4085 C CA . ASN A 1 533 ? -33.062 -44.469 7.281 1 22.97 533 ASN A CA 1
ATOM 4086 C C . ASN A 1 533 ? -32.031 -43.75 6.406 1 22.97 533 ASN A C 1
ATOM 4088 O O . ASN A 1 533 ? -31.547 -44.312 5.426 1 22.97 533 ASN A O 1
ATOM 4092 N N . ASN A 1 534 ? -32.344 -42.719 5.871 1 25.14 534 ASN A N 1
ATOM 4093 C CA . ASN A 1 534 ? -31.328 -42.125 5.004 1 25.14 534 ASN A CA 1
ATOM 4094 C C . ASN A 1 534 ? -30.016 -41.938 5.742 1 25.14 534 ASN A C 1
ATOM 4096 O O . ASN A 1 534 ? -29.828 -40.938 6.441 1 25.14 534 ASN A O 1
ATOM 4100 N N . VAL A 1 535 ? -29.391 -43.031 6.387 1 24.84 535 VAL A N 1
ATOM 4101 C CA . VAL A 1 535 ? -28.109 -43.281 7.043 1 24.84 535 VAL A CA 1
ATOM 4102 C C . VAL A 1 535 ? -26.984 -42.594 6.246 1 24.84 535 VAL A C 1
ATOM 4104 O O . VAL A 1 535 ? -27.125 -42.344 5.051 1 24.84 535 VAL A O 1
ATOM 4107 N N . ASN A 1 536 ? -25.766 -42.406 7.02 1 25.91 536 ASN A N 1
ATOM 4108 C CA . ASN A 1 536 ? -24.469 -41.75 7.145 1 25.91 536 ASN A CA 1
ATOM 4109 C C . ASN A 1 536 ? -23.469 -42.25 6.094 1 25.91 536 ASN A C 1
ATOM 4111 O O . ASN A 1 536 ? -22.672 -43.156 6.367 1 25.91 536 ASN A O 1
ATOM 4115 N N . VAL A 1 537 ? -23.891 -42.656 5.008 1 26.78 537 VAL A N 1
ATOM 4116 C CA . VAL A 1 537 ? -23.016 -43.312 4.027 1 26.78 537 VAL A CA 1
ATOM 4117 C C . VAL A 1 537 ? -21.797 -42.438 3.762 1 26.78 537 VAL A C 1
ATOM 4119 O O . VAL A 1 537 ? -20.703 -42.969 3.486 1 26.78 537 VAL A O 1
ATOM 4122 N N . ILE A 1 538 ? -21.953 -41.281 3.848 1 25.95 538 ILE A N 1
ATOM 4123 C CA . ILE A 1 538 ? -20.828 -40.438 3.398 1 25.95 538 ILE A CA 1
ATOM 4124 C C . ILE A 1 538 ? -19.672 -40.562 4.391 1 25.95 538 ILE A C 1
ATOM 4126 O O . ILE A 1 538 ? -18.516 -40.438 4.012 1 25.95 538 ILE A O 1
ATOM 4130 N N . ASP A 1 539 ? -19.891 -41.031 5.633 1 27.05 539 ASP A N 1
ATOM 4131 C CA . ASP A 1 539 ? -18.859 -41.281 6.637 1 27.05 539 ASP A CA 1
ATOM 4132 C C . ASP A 1 539 ? -18.094 -42.562 6.34 1 27.05 539 ASP A C 1
ATOM 4134 O O . ASP A 1 539 ? -16.891 -42.625 6.582 1 27.05 539 ASP A O 1
ATOM 4138 N N . ALA A 1 540 ? -18.656 -43.594 5.801 1 27.66 540 ALA A N 1
ATOM 4139 C CA . ALA A 1 540 ? -18.016 -44.906 5.688 1 27.66 540 ALA A CA 1
ATOM 4140 C C . ALA A 1 540 ? -16.844 -44.875 4.711 1 27.66 540 ALA A C 1
ATOM 4142 O O . ALA A 1 540 ? -15.82 -45.5 4.938 1 27.66 540 ALA A O 1
ATOM 4143 N N . CYS A 1 541 ? -16.906 -44.281 3.635 1 25.23 541 CYS A N 1
ATOM 4144 C CA . CYS A 1 541 ? -15.844 -44.406 2.645 1 25.23 541 CYS A CA 1
ATOM 4145 C C . CYS A 1 541 ? -14.562 -43.75 3.133 1 25.23 541 CYS A C 1
ATOM 4147 O O . CYS A 1 541 ? -13.469 -44.281 2.926 1 25.23 541 CYS A O 1
ATOM 4149 N N . PHE A 1 542 ? -14.609 -42.781 3.879 1 26.11 542 PHE A N 1
ATOM 4150 C CA . PHE A 1 542 ? -13.383 -42.188 4.383 1 26.11 542 PHE A CA 1
ATOM 4151 C C . PHE A 1 542 ? -12.68 -43.125 5.359 1 26.11 542 PHE A C 1
ATOM 4153 O O . PHE A 1 542 ? -11.461 -43.281 5.305 1 26.11 542 PHE A O 1
ATOM 4160 N N . LEU A 1 543 ? -13.375 -43.875 6.164 1 26.44 543 LEU A N 1
ATOM 4161 C CA . LEU A 1 543 ? -12.75 -44.781 7.125 1 26.44 543 LEU A CA 1
ATOM 4162 C C . LEU A 1 543 ? -12.039 -45.938 6.406 1 26.44 543 LEU A C 1
ATOM 4164 O O . LEU A 1 543 ? -10.969 -46.375 6.836 1 26.44 543 LEU A O 1
ATOM 4168 N N . ALA A 1 544 ? -12.586 -46.438 5.402 1 27.2 544 ALA A N 1
ATOM 4169 C CA . ALA A 1 544 ? -11.945 -47.562 4.754 1 27.2 544 ALA A CA 1
ATOM 4170 C C . ALA A 1 544 ? -10.594 -47.188 4.168 1 27.2 544 ALA A C 1
ATOM 4172 O O . ALA A 1 544 ? -9.641 -47.969 4.215 1 27.2 544 ALA A O 1
ATOM 4173 N N . TRP A 1 545 ? -10.461 -46.031 3.607 1 26.06 545 TRP A N 1
ATOM 4174 C CA . TRP A 1 545 ? -9.18 -45.719 2.982 1 26.06 545 TRP A CA 1
ATOM 4175 C C . TRP A 1 545 ? -8.102 -45.5 4.039 1 26.06 545 TRP A C 1
ATOM 4177 O O . TRP A 1 545 ? -6.945 -45.875 3.83 1 26.06 545 TRP A O 1
ATOM 4187 N N . LEU A 1 546 ? -8.461 -45.094 5.203 1 25.03 546 LEU A N 1
ATOM 4188 C CA . LEU A 1 546 ? -7.449 -45.062 6.258 1 25.03 546 LEU A CA 1
ATOM 4189 C C . LEU A 1 546 ? -7.102 -46.469 6.73 1 25.03 546 LEU A C 1
ATOM 4191 O O . LEU A 1 546 ? -6.023 -46.688 7.293 1 25.03 546 LEU A O 1
ATOM 4195 N N . ALA A 1 547 ? -7.824 -47.469 6.598 1 28.05 547 ALA A N 1
ATOM 4196 C CA . ALA A 1 547 ? -7.434 -48.812 7.023 1 28.05 547 ALA A CA 1
ATOM 4197 C C . ALA A 1 547 ? -6.551 -49.5 5.977 1 28.05 547 ALA A C 1
ATOM 4199 O O . ALA A 1 547 ? -6.832 -49.406 4.777 1 28.05 547 ALA A O 1
ATOM 4200 N N . MET B 1 1 ? -37.312 -2.479 18.094 1 20 1 MET B N 1
ATOM 4201 C CA . MET B 1 1 ? -36.969 -1.195 18.672 1 20 1 MET B CA 1
ATOM 4202 C C . MET B 1 1 ? -35.719 -0.606 17.984 1 20 1 MET B C 1
ATOM 4204 O O . MET B 1 1 ? -34.625 -1.161 18.062 1 20 1 MET B O 1
ATOM 4208 N N . ASN B 1 2 ? -35.875 -0.037 16.828 1 25.67 2 ASN B N 1
ATOM 4209 C CA . ASN B 1 2 ? -35.031 0.781 15.984 1 25.67 2 ASN B CA 1
ATOM 4210 C C . ASN B 1 2 ? -34.312 1.879 16.781 1 25.67 2 ASN B C 1
ATOM 4212 O O . ASN B 1 2 ? -34.906 2.93 17.047 1 25.67 2 ASN B O 1
ATOM 4216 N N . SER B 1 3 ? -33.812 1.568 17.906 1 29.77 3 SER B N 1
ATOM 4217 C CA . SER B 1 3 ? -33.188 2.588 18.75 1 29.77 3 SER B CA 1
ATOM 4218 C C . SER B 1 3 ? -32.312 3.541 17.906 1 29.77 3 SER B C 1
ATOM 4220 O O . SER B 1 3 ? -31.266 3.158 17.406 1 29.77 3 SER B O 1
ATOM 4222 N N . GLU B 1 4 ? -32.938 4.211 17.078 1 34.56 4 GLU B N 1
ATOM 4223 C CA . GLU B 1 4 ? -32.438 5.453 16.516 1 34.56 4 GLU B CA 1
ATOM 4224 C C . GLU B 1 4 ? -31.672 6.266 17.578 1 34.56 4 GLU B C 1
ATOM 4226 O O . GLU B 1 4 ? -32.312 6.953 18.391 1 34.56 4 GLU B O 1
ATOM 4231 N N . HIS B 1 5 ? -30.875 5.727 18.406 1 37.19 5 HIS B N 1
ATOM 4232 C CA . HIS B 1 5 ? -30.047 6.574 19.25 1 37.19 5 HIS B CA 1
ATOM 4233 C C . HIS B 1 5 ? -29.797 7.93 18.609 1 37.19 5 HIS B C 1
ATOM 4235 O O . HIS B 1 5 ? -29.078 8.031 17.609 1 37.19 5 HIS B O 1
ATOM 4241 N N . SER B 1 6 ? -30.797 8.695 18.453 1 40.53 6 SER B N 1
ATOM 4242 C CA . SER B 1 6 ? -30.875 10.102 18.062 1 40.53 6 SER B CA 1
ATOM 4243 C C . SER B 1 6 ? -29.656 10.875 18.516 1 40.53 6 SER B C 1
ATOM 4245 O O . SER B 1 6 ? -29.375 10.969 19.719 1 40.53 6 SER B O 1
ATOM 4247 N N . ARG B 1 7 ? -28.531 10.859 17.875 1 51.75 7 ARG B N 1
ATOM 4248 C CA . ARG B 1 7 ? -27.312 11.664 18 1 51.75 7 ARG B CA 1
ATOM 4249 C C . ARG B 1 7 ? -27.656 13.133 18.234 1 51.75 7 ARG B C 1
ATOM 4251 O O . ARG B 1 7 ? -27.703 13.922 17.281 1 51.75 7 ARG B O 1
ATOM 4258 N N . LYS B 1 8 ? -28.375 13.492 19.375 1 60.81 8 LYS B N 1
ATOM 4259 C CA . LYS B 1 8 ? -28.766 14.859 19.688 1 60.81 8 LYS B CA 1
ATOM 4260 C C . LYS B 1 8 ? -27.547 15.727 20.016 1 60.81 8 LYS B C 1
ATOM 4262 O O . LYS B 1 8 ? -26.703 15.328 20.828 1 60.81 8 LYS B O 1
ATOM 4267 N N . LEU B 1 9 ? -27.312 16.781 19.219 1 69.81 9 LEU B N 1
ATOM 4268 C CA . LEU B 1 9 ? -26.266 17.766 19.453 1 69.81 9 LEU B CA 1
ATOM 4269 C C . LEU B 1 9 ? -26.547 18.578 20.703 1 69.81 9 LEU B C 1
ATOM 4271 O O . LEU B 1 9 ? -27.703 18.875 21.016 1 69.81 9 LEU B O 1
ATOM 4275 N N . ILE B 1 10 ? -25.531 18.797 21.484 1 66.69 10 ILE B N 1
ATOM 4276 C CA . ILE B 1 10 ? -25.672 19.625 22.672 1 66.69 10 ILE B CA 1
ATOM 4277 C C . ILE B 1 10 ? -25.797 21.094 22.281 1 66.69 10 ILE B C 1
ATOM 4279 O O . ILE B 1 10 ? -26.672 21.812 22.781 1 66.69 10 ILE B O 1
ATOM 4283 N N . TYR B 1 11 ? -24.984 21.469 21.375 1 71 11 TYR B N 1
ATOM 4284 C CA . TYR B 1 11 ? -25.016 22.828 20.844 1 71 11 TYR B CA 1
ATOM 4285 C C . TYR B 1 11 ? -25.016 22.828 19.328 1 71 11 TYR B C 1
ATOM 4287 O O . TYR B 1 11 ? -24.188 22.141 18.703 1 71 11 TYR B O 1
ATOM 4295 N N . ASN B 1 12 ? -25.859 23.609 18.812 1 74.62 12 ASN B N 1
ATOM 4296 C CA . ASN B 1 12 ? -26 23.688 17.359 1 74.62 12 ASN B CA 1
ATOM 4297 C C . ASN B 1 12 ? -25.078 24.719 16.75 1 74.62 12 ASN B C 1
ATOM 4299 O O . ASN B 1 12 ? -24.359 25.422 17.469 1 74.62 12 ASN B O 1
ATOM 4303 N N . VAL B 1 13 ? -25.109 24.891 15.531 1 78.25 13 VAL B N 1
ATOM 4304 C CA . VAL B 1 13 ? -24.156 25.656 14.742 1 78.25 13 VAL B CA 1
ATOM 4305 C C . VAL B 1 13 ? -24.266 27.141 15.117 1 78.25 13 VAL B C 1
ATOM 4307 O O . VAL B 1 13 ? -23.25 27.844 15.18 1 78.25 13 VAL B O 1
ATOM 4310 N N . ASN B 1 14 ? -25.391 27.578 15.445 1 76.5 14 ASN B N 1
ATOM 4311 C CA . ASN B 1 14 ? -25.562 29 15.703 1 76.5 14 ASN B CA 1
ATOM 4312 C C . ASN B 1 14 ? -25.641 29.312 17.188 1 76.5 14 ASN B C 1
ATOM 4314 O O . ASN B 1 14 ? -25.734 30.469 17.594 1 76.5 14 ASN B O 1
ATOM 4318 N N . GLU B 1 15 ? -25.531 28.266 18 1 75.25 15 GLU B N 1
ATOM 4319 C CA . GLU B 1 15 ? -25.594 28.469 19.438 1 75.25 15 GLU B CA 1
ATOM 4320 C C . GLU B 1 15 ? -24.203 28.688 20.031 1 75.25 15 GLU B C 1
ATOM 4322 O O . GLU B 1 15 ? -23.234 28.094 19.578 1 75.25 15 GLU B O 1
ATOM 4327 N N . LYS B 1 16 ? -24.219 29.672 20.906 1 75.81 16 LYS B N 1
ATOM 4328 C CA . LYS B 1 16 ? -22.953 29.969 21.578 1 75.81 16 LYS B CA 1
ATOM 4329 C C . LYS B 1 16 ? -22.828 29.188 22.875 1 75.81 16 LYS B C 1
ATOM 4331 O O . LYS B 1 16 ? -23.609 29.391 23.812 1 75.81 16 LYS B O 1
ATOM 4336 N N . PRO B 1 17 ? -21.922 28.344 22.875 1 73.56 17 PRO B N 1
ATOM 4337 C CA . PRO B 1 17 ? -21.734 27.578 24.125 1 73.56 17 PRO B CA 1
ATOM 4338 C C . PRO B 1 17 ? -21.172 28.453 25.25 1 73.56 17 PRO B C 1
ATOM 4340 O O . PRO B 1 17 ? -20.688 29.547 25 1 73.56 17 PRO B O 1
ATOM 4343 N N . PRO B 1 18 ? -21.344 27.953 26.422 1 72.44 18 PRO B N 1
ATOM 4344 C CA . PRO B 1 18 ? -20.75 28.688 27.547 1 72.44 18 PRO B CA 1
ATOM 4345 C C . PRO B 1 18 ? -19.25 28.891 27.391 1 72.44 18 PRO B C 1
ATOM 4347 O O . PRO B 1 18 ? -18.594 28.172 26.641 1 72.44 18 PRO B O 1
ATOM 4350 N N . ALA B 1 19 ? -18.75 29.875 28 1 74.44 19 ALA B N 1
ATOM 4351 C CA . ALA B 1 19 ? -17.359 30.312 27.828 1 74.44 19 ALA B CA 1
ATOM 4352 C C . ALA B 1 19 ? -16.375 29.203 28.188 1 74.44 19 ALA B C 1
ATOM 4354 O O . ALA B 1 19 ? -15.359 29.031 27.516 1 74.44 19 ALA B O 1
ATOM 4355 N N . CYS B 1 20 ? -16.688 28.453 29.172 1 70.5 20 CYS B N 1
ATOM 4356 C CA . CYS B 1 20 ? -15.781 27.391 29.594 1 70.5 20 CYS B CA 1
ATOM 4357 C C . CYS B 1 20 ? -15.641 26.328 28.531 1 70.5 20 CYS B C 1
ATOM 4359 O O . CYS B 1 20 ? -14.531 25.859 28.25 1 70.5 20 CYS B O 1
ATOM 4361 N N . VAL B 1 21 ? -16.797 25.969 28 1 74.25 21 VAL B N 1
ATOM 4362 C CA . VAL B 1 21 ? -16.766 24.938 26.953 1 74.25 21 VAL B CA 1
ATOM 4363 C C . VAL B 1 21 ? -16.109 25.5 25.703 1 74.25 21 VAL B C 1
ATOM 4365 O O . VAL B 1 21 ? -15.32 24.797 25.047 1 74.25 21 VAL B O 1
ATOM 4368 N N . SER B 1 22 ? -16.328 26.719 25.453 1 80 22 SER B N 1
ATOM 4369 C CA . SER B 1 22 ? -15.734 27.359 24.281 1 80 22 SER B CA 1
ATOM 4370 C C . SER B 1 22 ? -14.227 27.484 24.422 1 80 22 SER B C 1
ATOM 4372 O O . SER B 1 22 ? -13.484 27.328 23.453 1 80 22 SER B O 1
ATOM 4374 N N . PHE B 1 23 ? -13.883 27.703 25.609 1 80.62 23 PHE B N 1
ATOM 4375 C CA . PHE B 1 23 ? -12.453 27.844 25.859 1 80.62 23 PHE B CA 1
ATOM 4376 C C . PHE B 1 23 ? -11.742 26.5 25.734 1 80.62 23 PHE B C 1
ATOM 4378 O O . PHE B 1 23 ? -10.664 26.406 25.156 1 80.62 23 PHE B O 1
ATOM 4385 N N . THR B 1 24 ? -12.328 25.516 26.281 1 77.25 24 THR B N 1
ATOM 4386 C CA . THR B 1 24 ? -11.703 24.203 26.234 1 77.25 24 THR B CA 1
ATOM 4387 C C . THR B 1 24 ? -11.641 23.688 24.797 1 77.25 24 THR B C 1
ATOM 4389 O O . THR B 1 24 ? -10.617 23.156 24.359 1 77.25 24 THR B O 1
ATOM 4392 N N . LEU B 1 25 ? -12.68 23.891 24.125 1 80.19 25 LEU B N 1
ATOM 4393 C CA . LEU B 1 25 ? -12.719 23.406 22.734 1 80.19 25 LEU B CA 1
ATOM 4394 C C . LEU B 1 25 ? -11.828 24.25 21.844 1 80.19 25 LEU B C 1
ATOM 4396 O O . LEU B 1 25 ? -11.203 23.734 20.906 1 80.19 25 LEU B O 1
ATOM 4400 N N . GLY B 1 26 ? -11.859 25.516 22.125 1 85.12 26 GLY B N 1
ATOM 4401 C CA . GLY B 1 26 ? -10.961 26.391 21.391 1 85.12 26 GLY B CA 1
ATOM 4402 C C . GLY B 1 26 ? -9.5 26.094 21.625 1 85.12 26 GLY B C 1
ATOM 4403 O O . GLY B 1 26 ? -8.688 26.125 20.703 1 85.12 26 GLY B O 1
ATOM 4404 N N . PHE B 1 27 ? -9.211 25.781 22.844 1 86 27 PHE B N 1
ATOM 4405 C CA . PHE B 1 27 ? -7.848 25.422 23.203 1 86 27 PHE B CA 1
ATOM 4406 C C . PHE B 1 27 ? -7.422 24.141 22.484 1 86 27 PHE B C 1
ATOM 4408 O O . PHE B 1 27 ? -6.285 24.031 22.031 1 86 27 PHE B O 1
ATOM 4415 N N . GLN B 1 28 ? -8.289 23.312 22.406 1 83.62 28 GLN B N 1
ATOM 4416 C CA . GLN B 1 28 ? -8.016 22.062 21.688 1 83.62 28 GLN B CA 1
ATOM 4417 C C . GLN B 1 28 ? -7.746 22.312 20.219 1 83.62 28 GLN B C 1
ATOM 4419 O O . GLN B 1 28 ? -6.832 21.734 19.625 1 83.62 28 GLN B O 1
ATOM 4424 N N . LYS B 1 29 ? -8.547 23.109 19.688 1 88.12 29 LYS B N 1
ATOM 4425 C CA . LYS B 1 29 ? -8.375 23.438 18.281 1 88.12 29 LYS B CA 1
ATOM 4426 C C . LYS B 1 29 ? -7.035 24.125 18.031 1 88.12 29 LYS B C 1
ATOM 4428 O O . LYS B 1 29 ? -6.379 23.859 17.016 1 88.12 29 LYS B O 1
ATOM 4433 N N . ILE B 1 30 ? -6.695 24.938 18.953 1 91.69 30 ILE B N 1
ATOM 4434 C CA . ILE B 1 30 ? -5.43 25.656 18.844 1 91.69 30 ILE B CA 1
ATOM 4435 C C . ILE B 1 30 ? -4.266 24.672 18.922 1 91.69 30 ILE B C 1
ATOM 4437 O O . ILE B 1 30 ? -3.359 24.703 18.094 1 91.69 30 ILE B O 1
ATOM 4441 N N . LEU B 1 31 ? -4.328 23.734 19.828 1 88.62 31 LEU B N 1
ATOM 4442 C CA . LEU B 1 31 ? -3.25 22.766 20 1 88.62 31 LEU B CA 1
ATOM 4443 C C . LEU B 1 31 ? -3.139 21.844 18.797 1 88.62 31 LEU B C 1
ATOM 4445 O O . LEU B 1 31 ? -2.031 21.516 18.375 1 88.62 31 LEU B O 1
ATOM 4449 N N . ASN B 1 32 ? -4.211 21.469 18.297 1 88.12 32 ASN B N 1
ATOM 4450 C CA . ASN B 1 32 ? -4.199 20.609 17.125 1 88.12 32 ASN B CA 1
ATOM 4451 C C . ASN B 1 32 ? -3.611 21.312 15.906 1 88.12 32 ASN B C 1
ATOM 4453 O O . ASN B 1 32 ? -2.863 20.703 15.133 1 88.12 32 ASN B O 1
ATOM 4457 N N . THR B 1 33 ? -4.016 22.516 15.758 1 91 33 THR B N 1
ATOM 4458 C CA . THR B 1 33 ? -3.49 23.297 14.633 1 91 33 THR B CA 1
ATOM 4459 C C . THR B 1 33 ? -1.984 23.5 14.781 1 91 33 THR B C 1
ATOM 4461 O O . THR B 1 33 ? -1.246 23.422 13.797 1 91 33 THR B O 1
ATOM 4464 N N . LEU B 1 34 ? -1.532 23.734 15.984 1 92.19 34 LEU B N 1
ATOM 4465 C CA . LEU B 1 34 ? -0.108 23.922 16.234 1 92.19 34 LEU B CA 1
ATOM 4466 C C . LEU B 1 34 ? 0.676 22.656 15.938 1 92.19 34 LEU B C 1
ATOM 4468 O O . LEU B 1 34 ? 1.755 22.703 15.344 1 92.19 34 LEU B O 1
ATOM 4472 N N . CYS B 1 35 ? 0.136 21.547 16.312 1 90.62 35 CYS B N 1
ATOM 4473 C CA . CYS B 1 35 ? 0.806 20.281 16.062 1 90.62 35 CYS B CA 1
ATOM 4474 C C . CYS B 1 35 ? 0.921 20.016 14.57 1 90.62 35 CYS B C 1
ATOM 4476 O O . CYS B 1 35 ? 1.965 19.562 14.094 1 90.62 35 CYS B O 1
ATOM 4478 N N . ASN B 1 36 ? -0.106 20.266 13.906 1 91.56 36 ASN B N 1
ATOM 4479 C CA . ASN B 1 36 ? -0.091 20.094 12.461 1 91.56 36 ASN B CA 1
ATOM 4480 C C . ASN B 1 36 ? 0.905 21.031 11.781 1 91.56 36 ASN B C 1
ATOM 4482 O O . ASN B 1 36 ? 1.595 20.641 10.844 1 91.56 36 ASN B O 1
ATOM 4486 N N . THR B 1 37 ? 0.98 22.219 12.234 1 93.31 37 THR B N 1
ATOM 4487 C CA . THR B 1 37 ? 1.852 23.219 11.641 1 93.31 37 THR B CA 1
ATOM 4488 C C . THR B 1 37 ? 3.318 22.891 11.891 1 93.31 37 THR B C 1
ATOM 4490 O O . THR B 1 37 ? 4.172 23.125 11.031 1 93.31 37 THR B O 1
ATOM 4493 N N . VAL B 1 38 ? 3.602 22.375 13.023 1 93.06 38 VAL B N 1
ATOM 4494 C CA . VAL B 1 38 ? 4.98 22.031 13.352 1 93.06 38 VAL B CA 1
ATOM 4495 C C . VAL B 1 38 ? 5.496 20.984 12.367 1 93.06 38 VAL B C 1
ATOM 4497 O O . VAL B 1 38 ? 6.625 21.078 11.891 1 93.06 38 VAL B O 1
ATOM 4500 N N . VAL B 1 39 ? 4.656 20.062 12.055 1 93.31 39 VAL B N 1
ATOM 4501 C CA . VAL B 1 39 ? 5.039 18.984 11.141 1 93.31 39 VAL B CA 1
ATOM 4502 C C . VAL B 1 39 ? 5.227 19.531 9.734 1 93.31 39 VAL B C 1
ATOM 4504 O O . VAL B 1 39 ? 6.246 19.281 9.086 1 93.31 39 VAL B O 1
ATOM 4507 N N . THR B 1 40 ? 4.324 20.297 9.312 1 93.75 40 THR B N 1
ATOM 4508 C CA . THR B 1 40 ? 4.328 20.797 7.945 1 93.75 40 THR B CA 1
ATOM 4509 C C . THR B 1 40 ? 5.441 21.812 7.75 1 93.75 40 THR B C 1
ATOM 4511 O O . THR B 1 40 ? 6.117 21.828 6.715 1 93.75 40 THR B O 1
ATOM 4514 N N . ALA B 1 41 ? 5.648 22.625 8.742 1 93.06 41 ALA B N 1
ATOM 4515 C CA . ALA B 1 41 ? 6.699 23.625 8.648 1 93.06 41 ALA B CA 1
ATOM 4516 C C . ALA B 1 41 ? 8.078 22.984 8.617 1 93.06 41 ALA B C 1
ATOM 4518 O O . ALA B 1 41 ? 8.969 23.422 7.891 1 93.06 41 ALA B O 1
ATOM 4519 N N . HIS B 1 42 ? 8.203 22 9.398 1 92.31 42 HIS B N 1
ATOM 4520 C CA . HIS B 1 42 ? 9.477 21.297 9.414 1 92.31 42 HIS B CA 1
ATOM 4521 C C . HIS B 1 42 ? 9.758 20.625 8.07 1 92.31 42 HIS B C 1
ATOM 4523 O O . HIS B 1 42 ? 10.875 20.688 7.562 1 92.31 42 HIS B O 1
ATOM 4529 N N . LEU B 1 43 ? 8.773 20 7.543 1 92 43 LEU B N 1
ATOM 4530 C CA . LEU B 1 43 ? 8.914 19.328 6.254 1 92 43 LEU B CA 1
ATOM 4531 C C . LEU B 1 43 ? 9.258 20.328 5.156 1 92 43 LEU B C 1
ATOM 4533 O O . LEU B 1 43 ? 10.133 20.062 4.324 1 92 43 LEU B O 1
ATOM 4537 N N . LEU B 1 44 ? 8.68 21.438 5.199 1 92.06 44 LEU B N 1
ATOM 4538 C CA . LEU B 1 44 ? 8.898 22.453 4.176 1 92.06 44 LEU B CA 1
ATOM 4539 C C . LEU B 1 44 ? 10.258 23.125 4.352 1 92.06 44 LEU B C 1
ATOM 4541 O O . LEU B 1 44 ? 10.992 23.297 3.381 1 92.06 44 LEU B O 1
ATOM 4545 N N . SER B 1 45 ? 10.617 23.422 5.539 1 90.06 45 SER B N 1
ATOM 4546 C CA . SER B 1 45 ? 11.883 24.109 5.801 1 90.06 45 SER B CA 1
ATOM 4547 C C . SER B 1 45 ? 13.07 23.25 5.406 1 90.06 45 SER B C 1
ATOM 4549 O O . SER B 1 45 ? 14.047 23.734 4.848 1 90.06 45 SER B O 1
ATOM 4551 N N . THR B 1 46 ? 12.922 22 5.703 1 87.44 46 THR B N 1
ATOM 4552 C CA . THR B 1 46 ? 14 21.078 5.332 1 87.44 46 THR B CA 1
ATOM 4553 C C . THR B 1 46 ? 14.094 20.938 3.816 1 87.44 46 THR B C 1
ATOM 4555 O O . THR B 1 46 ? 15.188 20.797 3.268 1 87.44 46 THR B O 1
ATOM 4558 N N . SER B 1 47 ? 12.992 21.016 3.154 1 88.5 47 SER B N 1
ATOM 4559 C CA . SER B 1 47 ? 12.977 20.859 1.703 1 88.5 47 SER B CA 1
ATOM 4560 C C . SER B 1 47 ? 13.461 22.125 1.009 1 88.5 47 SER B C 1
ATOM 4562 O O . SER B 1 47 ? 13.898 22.078 -0.141 1 88.5 47 SER B O 1
ATOM 4564 N N . PHE B 1 48 ? 13.422 23.297 1.69 1 88.81 48 PHE B N 1
ATOM 4565 C CA . PHE B 1 48 ? 13.93 24.562 1.16 1 88.81 48 PHE B CA 1
ATOM 4566 C C . PHE B 1 48 ? 15.43 24.688 1.423 1 88.81 48 PHE B C 1
ATOM 4568 O O . PHE B 1 48 ? 16.047 25.672 1.009 1 88.81 48 PHE B O 1
ATOM 4575 N N . CYS B 1 49 ? 15.992 23.75 2.02 1 85.94 49 CYS B N 1
ATOM 4576 C CA . CYS B 1 49 ? 17.422 23.719 2.338 1 85.94 49 CYS B CA 1
ATOM 4577 C C . CYS B 1 49 ? 17.781 24.828 3.324 1 85.94 49 CYS B C 1
ATOM 4579 O O . CYS B 1 49 ? 18.828 25.469 3.182 1 85.94 49 CYS B O 1
ATOM 4581 N N . ILE B 1 50 ? 16.875 25.094 4.211 1 85.94 50 ILE B N 1
ATOM 4582 C CA . ILE B 1 50 ? 17.141 26.078 5.25 1 85.94 50 ILE B CA 1
ATOM 4583 C C . ILE B 1 50 ? 17.812 25.406 6.445 1 85.94 50 ILE B C 1
ATOM 4585 O O . ILE B 1 50 ? 17.375 24.344 6.898 1 85.94 50 ILE B O 1
ATOM 4589 N N . LEU B 1 51 ? 18.828 25.984 6.863 1 81.25 51 LEU B N 1
ATOM 4590 C CA . LEU B 1 51 ? 19.562 25.406 7.977 1 81.25 51 LEU B CA 1
ATOM 4591 C C . LEU B 1 51 ? 18.734 25.406 9.25 1 81.25 51 LEU B C 1
ATOM 4593 O O . LEU B 1 51 ? 17.797 26.203 9.391 1 81.25 51 LEU B O 1
ATOM 4597 N N . ASP B 1 52 ? 18.953 24.594 10.195 1 77.25 52 ASP B N 1
ATOM 4598 C CA . ASP B 1 52 ? 18.172 24.375 11.406 1 77.25 52 ASP B CA 1
ATOM 4599 C C . ASP B 1 52 ? 18.188 25.594 12.312 1 77.25 52 ASP B C 1
ATOM 4601 O O . ASP B 1 52 ? 17.234 25.859 13.039 1 77.25 52 ASP B O 1
ATOM 4605 N N . GLU B 1 53 ? 19.203 26.375 12.211 1 77.31 53 GLU B N 1
ATOM 4606 C CA . GLU B 1 53 ? 19.344 27.5 13.125 1 77.31 53 GLU B CA 1
ATOM 4607 C C . GLU B 1 53 ? 18.891 28.797 12.469 1 77.31 53 GLU B C 1
ATOM 4609 O O . GLU B 1 53 ? 18.875 29.859 13.102 1 77.31 53 GLU B O 1
ATOM 4614 N N . ASP B 1 54 ? 18.406 28.703 11.359 1 82.56 54 ASP B N 1
ATOM 4615 C CA . ASP B 1 54 ? 18.016 29.906 10.633 1 82.56 54 ASP B CA 1
ATOM 4616 C C . ASP B 1 54 ? 16.656 30.422 11.117 1 82.56 54 ASP B C 1
ATOM 4618 O O . ASP B 1 54 ? 15.688 29.672 11.203 1 82.56 54 ASP B O 1
ATOM 4622 N N . PRO B 1 55 ? 16.656 31.688 11.453 1 84.31 55 PRO B N 1
ATOM 4623 C CA . PRO B 1 55 ? 15.398 32.281 11.93 1 84.31 55 PRO B CA 1
ATOM 4624 C C . PRO B 1 55 ? 14.289 32.25 10.883 1 84.31 55 PRO B C 1
ATOM 4626 O O . PRO B 1 55 ? 13.117 32.438 11.219 1 84.31 55 PRO B O 1
ATOM 4629 N N . LEU B 1 56 ? 14.594 32.031 9.711 1 84.62 56 LEU B N 1
ATOM 4630 C CA . LEU B 1 56 ? 13.609 31.969 8.641 1 84.62 56 LEU B CA 1
ATOM 4631 C C . LEU B 1 56 ? 12.633 30.828 8.875 1 84.62 56 LEU B C 1
ATOM 4633 O O . LEU B 1 56 ? 11.477 30.875 8.438 1 84.62 56 LEU B O 1
ATOM 4637 N N . ARG B 1 57 ? 13.031 29.781 9.539 1 88.69 57 ARG B N 1
ATOM 4638 C CA . ARG B 1 57 ? 12.148 28.656 9.844 1 88.69 57 ARG B CA 1
ATOM 4639 C C . ARG B 1 57 ? 10.992 29.078 10.727 1 88.69 57 ARG B C 1
ATOM 4641 O O . ARG B 1 57 ? 9.859 28.641 10.539 1 88.69 57 ARG B O 1
ATOM 4648 N N . SER B 1 58 ? 11.414 29.953 11.703 1 89.44 58 SER B N 1
ATOM 4649 C CA . SER B 1 58 ? 10.375 30.469 12.594 1 89.44 58 SER B CA 1
ATOM 4650 C C . SER B 1 58 ? 9.414 31.375 11.844 1 89.44 58 SER B C 1
ATOM 4652 O O . SER B 1 58 ? 8.211 31.406 12.141 1 89.44 58 SER B O 1
ATOM 4654 N N . HIS B 1 59 ? 9.906 32.094 10.891 1 89.31 59 HIS B N 1
ATOM 4655 C CA . HIS B 1 59 ? 9.062 32.969 10.102 1 89.31 59 HIS B CA 1
ATOM 4656 C C . HIS B 1 59 ? 8.078 32.188 9.234 1 89.31 59 HIS B C 1
ATOM 4658 O O . HIS B 1 59 ? 6.918 32.594 9.102 1 89.31 59 HIS B O 1
ATOM 4664 N N . ILE B 1 60 ? 8.539 31.141 8.656 1 89.88 60 ILE B N 1
ATOM 4665 C CA . ILE B 1 60 ? 7.684 30.297 7.832 1 89.88 60 ILE B CA 1
ATOM 4666 C C . ILE B 1 60 ? 6.598 29.656 8.695 1 89.88 60 ILE B C 1
ATOM 4668 O O . ILE B 1 60 ? 5.426 29.625 8.312 1 89.88 60 ILE B O 1
ATOM 4672 N N . LEU B 1 61 ? 6.957 29.172 9.82 1 93.19 61 LEU B N 1
ATOM 4673 C CA . LEU B 1 61 ? 6.02 28.531 10.742 1 93.19 61 LEU B CA 1
ATOM 4674 C C . LEU B 1 61 ? 4.941 29.516 11.18 1 93.19 61 LEU B C 1
ATOM 4676 O O . LEU B 1 61 ? 3.752 29.188 11.172 1 93.19 61 LEU B O 1
ATOM 4680 N N . SER B 1 62 ? 5.383 30.703 11.508 1 93 62 SER B N 1
ATOM 4681 C CA . SER B 1 62 ? 4.438 31.734 11.961 1 93 62 SER B CA 1
ATOM 4682 C C . SER B 1 62 ? 3.514 32.156 10.828 1 93 62 SER B C 1
ATOM 4684 O O . SER B 1 62 ? 2.34 32.469 11.055 1 93 62 SER B O 1
ATOM 4686 N N . SER B 1 63 ? 4.047 32.25 9.688 1 92.25 63 SER B N 1
ATOM 4687 C CA . SER B 1 63 ? 3.217 32.625 8.547 1 92.25 63 SER B CA 1
ATOM 4688 C C . SER B 1 63 ? 2.156 31.562 8.273 1 92.25 63 SER B C 1
ATOM 4690 O O . SER B 1 63 ? 1.019 31.875 7.93 1 92.25 63 SER B O 1
ATOM 4692 N N . ILE B 1 64 ? 2.461 30.297 8.375 1 94.25 64 ILE B N 1
ATOM 4693 C CA . ILE B 1 64 ? 1.519 29.203 8.156 1 94.25 64 ILE B CA 1
ATOM 4694 C C . ILE B 1 64 ? 0.398 29.266 9.195 1 94.25 64 ILE B C 1
ATOM 4696 O O . ILE B 1 64 ? -0.778 29.125 8.859 1 94.25 64 ILE B O 1
ATOM 4700 N N . ILE B 1 65 ? 0.782 29.562 10.43 1 94.69 65 ILE B N 1
ATOM 4701 C CA . ILE B 1 65 ? -0.214 29.656 11.492 1 94.69 65 ILE B CA 1
ATOM 4702 C C . ILE B 1 65 ? -1.161 30.812 11.211 1 94.69 65 ILE B C 1
ATOM 4704 O O . ILE B 1 65 ? -2.383 30.656 11.289 1 94.69 65 ILE B O 1
ATOM 4708 N N . PHE B 1 66 ? -0.628 31.875 10.852 1 95.12 66 PHE B N 1
ATOM 4709 C CA . PHE B 1 66 ? -1.417 33.094 10.648 1 95.12 66 PHE B CA 1
ATOM 4710 C C . PHE B 1 66 ? -2.422 32.906 9.516 1 95.12 66 PHE B C 1
ATOM 4712 O O . PHE B 1 66 ? -3.609 33.188 9.68 1 95.12 66 PHE B O 1
ATOM 4719 N N . PHE B 1 67 ? -2.031 32.5 8.492 1 94.69 67 PHE B N 1
ATOM 4720 C CA . PHE B 1 67 ? -2.908 32.438 7.324 1 94.69 67 PHE B CA 1
ATOM 4721 C C . PHE B 1 67 ? -3.854 31.25 7.434 1 94.69 67 PHE B C 1
ATOM 4723 O O . PHE B 1 67 ? -4.957 31.266 6.883 1 94.69 67 PHE B O 1
ATOM 4730 N N . SER B 1 68 ? -3.434 30.109 8.062 1 94.81 68 SER B N 1
ATOM 4731 C CA . SER B 1 68 ? -4.379 29.031 8.359 1 94.81 68 SER B CA 1
ATOM 4732 C C . SER B 1 68 ? -5.508 29.531 9.258 1 94.81 68 SER B C 1
ATOM 4734 O O . SER B 1 68 ? -6.676 29.188 9.039 1 94.81 68 SER B O 1
ATOM 4736 N N . ALA B 1 69 ? -5.117 30.312 10.258 1 95.38 69 ALA B N 1
ATOM 4737 C CA . ALA B 1 69 ? -6.109 30.875 11.172 1 95.38 69 ALA B CA 1
ATOM 4738 C C . ALA B 1 69 ? -7.02 31.875 10.445 1 95.38 69 ALA B C 1
ATOM 4740 O O . ALA B 1 69 ? -8.234 31.891 10.672 1 95.38 69 ALA B O 1
ATOM 4741 N N . ALA B 1 70 ? -6.453 32.656 9.609 1 95.31 70 ALA B N 1
ATOM 4742 C CA . ALA B 1 70 ? -7.246 33.594 8.828 1 95.31 70 ALA B CA 1
ATOM 4743 C C . ALA B 1 70 ? -8.219 32.875 7.906 1 95.31 70 ALA B C 1
ATOM 4745 O O . ALA B 1 70 ? -9.367 33.281 7.758 1 95.31 70 ALA B O 1
ATOM 4746 N N . ALA B 1 71 ? -7.676 31.875 7.293 1 95.62 71 ALA B N 1
ATOM 4747 C CA . ALA B 1 71 ? -8.523 31.078 6.406 1 95.62 71 ALA B CA 1
ATOM 4748 C C . ALA B 1 71 ? -9.664 30.438 7.18 1 95.62 71 ALA B C 1
ATOM 4750 O O . ALA B 1 71 ? -10.797 30.359 6.688 1 95.62 71 ALA B O 1
ATOM 4751 N N . SER B 1 72 ? -9.367 29.891 8.336 1 95.31 72 SER B N 1
ATOM 4752 C CA . SER B 1 72 ? -10.398 29.297 9.172 1 95.31 72 SER B CA 1
ATOM 4753 C C . SER B 1 72 ? -11.469 30.312 9.555 1 95.31 72 SER B C 1
ATOM 4755 O O . SER B 1 72 ? -12.664 29.984 9.57 1 95.31 72 SER B O 1
ATOM 4757 N N . PHE B 1 73 ? -11.023 31.484 9.852 1 95.81 73 PHE B N 1
ATOM 4758 C CA . PHE B 1 73 ? -11.953 32.531 10.227 1 95.81 73 PHE B CA 1
ATOM 4759 C C . PHE B 1 73 ? -12.852 32.906 9.055 1 95.81 73 PHE B C 1
ATOM 4761 O O . PHE B 1 73 ? -14.07 33.062 9.219 1 95.81 73 PHE B O 1
ATOM 4768 N N . ILE B 1 74 ? -12.305 33.062 7.91 1 95.38 74 ILE B N 1
ATOM 4769 C CA . ILE B 1 74 ? -13.07 33.438 6.723 1 95.38 74 ILE B CA 1
ATOM 4770 C C . ILE B 1 74 ? -14.031 32.312 6.344 1 95.38 74 ILE B C 1
ATOM 4772 O O . ILE B 1 74 ? -15.188 32.562 5.996 1 95.38 74 ILE B O 1
ATOM 4776 N N . GLN B 1 75 ? -13.586 31.062 6.418 1 94.12 75 GLN B N 1
ATOM 4777 C CA . GLN B 1 75 ? -14.414 29.922 6.066 1 94.12 75 GLN B CA 1
ATOM 4778 C C . GLN B 1 75 ? -15.617 29.812 6.992 1 94.12 75 GLN B C 1
ATOM 4780 O O . GLN B 1 75 ? -16.734 29.531 6.543 1 94.12 75 GLN B O 1
ATOM 4785 N N . SER B 1 76 ? -15.438 29.969 8.281 1 91.88 76 SER B N 1
ATOM 4786 C CA . SER B 1 76 ? -16.516 29.828 9.258 1 91.88 76 SER B CA 1
ATOM 4787 C C . SER B 1 76 ? -17.453 31.031 9.219 1 91.88 76 SER B C 1
ATOM 4789 O O . SER B 1 76 ? -18.609 30.922 9.617 1 91.88 76 SER B O 1
ATOM 4791 N N . SER B 1 77 ? -17.016 32.156 8.75 1 92.06 77 SER B N 1
ATOM 4792 C CA . SER B 1 77 ? -17.828 33.375 8.75 1 92.06 77 SER B CA 1
ATOM 4793 C C . SER B 1 77 ? -18.531 33.531 7.406 1 92.06 77 SER B C 1
ATOM 4795 O O . SER B 1 77 ? -19.719 33.875 7.359 1 92.06 77 SER B O 1
ATOM 4797 N N . LEU B 1 78 ? -17.75 33.312 6.309 1 90.38 78 LEU B N 1
ATOM 4798 C CA . LEU B 1 78 ? -18.297 33.656 4.992 1 90.38 78 LEU B CA 1
ATOM 4799 C C . LEU B 1 78 ? -18.406 32.406 4.121 1 90.38 78 LEU B C 1
ATOM 4801 O O . LEU B 1 78 ? -19.172 32.375 3.156 1 90.38 78 LEU B O 1
ATOM 4805 N N . GLY B 1 79 ? -17.703 31.469 4.391 1 91.06 79 GLY B N 1
ATOM 4806 C CA . GLY B 1 79 ? -17.672 30.281 3.539 1 91.06 79 GLY B CA 1
ATOM 4807 C C . GLY B 1 79 ? -18.828 29.344 3.768 1 91.06 79 GLY B C 1
ATOM 4808 O O . GLY B 1 79 ? -19.969 29.656 3.404 1 91.06 79 GLY B O 1
ATOM 4809 N N . THR B 1 80 ? -18.578 28.219 4.379 1 88.25 80 THR B N 1
ATOM 4810 C CA . THR B 1 80 ? -19.609 27.219 4.641 1 88.25 80 THR B CA 1
ATOM 4811 C C . THR B 1 80 ? -20.438 27.609 5.855 1 88.25 80 THR B C 1
ATOM 4813 O O . THR B 1 80 ? -21.562 27.141 6.023 1 88.25 80 THR B O 1
ATOM 4816 N N . ARG B 1 81 ? -19.953 28.422 6.754 1 89.38 81 ARG B N 1
ATOM 4817 C CA . ARG B 1 81 ? -20.594 28.797 8.016 1 89.38 81 ARG B CA 1
ATOM 4818 C C . ARG B 1 81 ? -20.812 27.578 8.898 1 89.38 81 ARG B C 1
ATOM 4820 O O . ARG B 1 81 ? -21.859 27.438 9.523 1 89.38 81 ARG B O 1
ATOM 4827 N N . LEU B 1 82 ? -19.938 26.656 8.672 1 90.06 82 LEU B N 1
ATOM 4828 C CA . LEU B 1 82 ? -19.844 25.469 9.508 1 90.06 82 LEU B CA 1
ATOM 4829 C C . LEU B 1 82 ? -18.625 25.531 10.414 1 90.06 82 LEU B C 1
ATOM 4831 O O . LEU B 1 82 ? -17.719 26.328 10.195 1 90.06 82 LEU B O 1
ATOM 4835 N N . PRO B 1 83 ? -18.672 24.891 11.492 1 89.62 83 PRO B N 1
ATOM 4836 C CA . PRO B 1 83 ? -17.531 24.875 12.391 1 89.62 83 PRO B CA 1
ATOM 4837 C C . PRO B 1 83 ? -16.359 24.062 11.844 1 89.62 83 PRO B C 1
ATOM 4839 O O . PRO B 1 83 ? -15.945 23.078 12.453 1 89.62 83 PRO B O 1
ATOM 4842 N N . LEU B 1 84 ? -15.836 24.469 10.75 1 90.81 84 LEU B N 1
ATOM 4843 C CA . LEU B 1 84 ? -14.703 23.812 10.109 1 90.81 84 LEU B CA 1
ATOM 4844 C C . LEU B 1 84 ? -13.484 24.734 10.07 1 90.81 84 LEU B C 1
ATOM 4846 O O . LEU B 1 84 ? -13.594 25.891 9.648 1 90.81 84 LEU B O 1
ATOM 4850 N N . SER B 1 85 ? -12.484 24.25 10.625 1 92.75 85 SER B N 1
ATOM 4851 C CA . SER B 1 85 ? -11.219 24.969 10.555 1 92.75 85 SER B CA 1
ATOM 4852 C C . SER B 1 85 ? -10.406 24.547 9.336 1 92.75 85 SER B C 1
ATOM 4854 O O . SER B 1 85 ? -10.516 23.406 8.875 1 92.75 85 SER B O 1
ATOM 4856 N N . LEU B 1 86 ? -9.648 25.453 8.781 1 94.38 86 LEU B N 1
ATOM 4857 C CA . LEU B 1 86 ? -8.773 25.172 7.645 1 94.38 86 LEU B CA 1
ATOM 4858 C C . LEU B 1 86 ? -7.312 25.109 8.086 1 94.38 86 LEU B C 1
ATOM 4860 O O . LEU B 1 86 ? -6.871 25.938 8.891 1 94.38 86 LEU B O 1
ATOM 4864 N N . ASN B 1 87 ? -6.672 24.094 7.754 1 92.62 87 ASN B N 1
ATOM 4865 C CA . ASN B 1 87 ? -5.246 23.906 7.996 1 92.62 87 ASN B CA 1
ATOM 4866 C C . ASN B 1 87 ? -4.508 23.5 6.723 1 92.62 87 ASN B C 1
ATOM 4868 O O . ASN B 1 87 ? -5.133 23.156 5.723 1 92.62 87 ASN B O 1
ATOM 4872 N N . VAL B 1 88 ? -3.219 23.656 6.84 1 93.06 88 VAL B N 1
ATOM 4873 C CA . VAL B 1 88 ? -2.398 23.188 5.727 1 93.06 88 VAL B CA 1
ATOM 4874 C C . VAL B 1 88 ? -2.537 21.672 5.582 1 93.06 88 VAL B C 1
ATOM 4876 O O . VAL B 1 88 ? -2.479 20.938 6.57 1 93.06 88 VAL B O 1
ATOM 4879 N N . ASN B 1 89 ? -2.812 21.281 4.434 1 92.69 89 ASN B N 1
ATOM 4880 C CA . ASN B 1 89 ? -3.045 19.859 4.156 1 92.69 89 ASN B CA 1
ATOM 4881 C C . ASN B 1 89 ? -1.735 19.094 4.047 1 92.69 89 ASN B C 1
ATOM 4883 O O . ASN B 1 89 ? -0.827 19.5 3.32 1 92.69 89 ASN B O 1
ATOM 4887 N N . PHE B 1 90 ? -1.69 18 4.727 1 91.5 90 PHE B N 1
ATOM 4888 C CA . PHE B 1 90 ? -0.482 17.188 4.75 1 91.5 90 PHE B CA 1
ATOM 4889 C C . PHE B 1 90 ? -0.15 16.672 3.355 1 91.5 90 PHE B C 1
ATOM 4891 O O . PHE B 1 90 ? 1.014 16.672 2.947 1 91.5 90 PHE B O 1
ATOM 4898 N N . LEU B 1 91 ? -1.117 16.188 2.602 1 90.12 91 LEU B N 1
ATOM 4899 C CA . LEU B 1 91 ? -0.893 15.641 1.27 1 90.12 91 LEU B CA 1
ATOM 4900 C C . LEU B 1 91 ? -0.388 16.719 0.313 1 90.12 91 LEU B C 1
ATOM 4902 O O . LEU B 1 91 ? 0.426 16.438 -0.569 1 90.12 91 LEU B O 1
ATOM 4906 N N . TYR B 1 92 ? -0.877 17.859 0.517 1 91.56 92 TYR B N 1
ATOM 4907 C CA . TYR B 1 92 ? -0.408 18.984 -0.285 1 91.56 92 TYR B CA 1
ATOM 4908 C C . TYR B 1 92 ? 1.06 19.281 -0.004 1 91.56 92 TYR B C 1
ATOM 4910 O O . TYR B 1 92 ? 1.844 19.5 -0.93 1 91.56 92 TYR B O 1
ATOM 4918 N N . VAL B 1 93 ? 1.421 19.25 1.182 1 92.75 93 VAL B N 1
ATOM 4919 C CA . VAL B 1 93 ? 2.793 19.516 1.6 1 92.75 93 VAL B CA 1
ATOM 4920 C C . VAL B 1 93 ? 3.725 18.438 1.044 1 92.75 93 VAL B C 1
ATOM 4922 O O . VAL B 1 93 ? 4.816 18.75 0.559 1 92.75 93 VAL B O 1
ATOM 4925 N N . VAL B 1 94 ? 3.244 17.25 1.121 1 90.25 94 VAL B N 1
ATOM 4926 C CA . VAL B 1 94 ? 4.059 16.141 0.626 1 90.25 94 VAL B CA 1
ATOM 4927 C C . VAL B 1 94 ? 4.285 16.297 -0.876 1 90.25 94 VAL B C 1
ATOM 4929 O O . VAL B 1 94 ? 5.387 16.062 -1.373 1 90.25 94 VAL B O 1
ATOM 4932 N N . SER B 1 95 ? 3.291 16.734 -1.536 1 89.44 95 SER B N 1
ATOM 4933 C CA . SER B 1 95 ? 3.422 16.938 -2.975 1 89.44 95 SER B CA 1
ATOM 4934 C C . SER B 1 95 ? 4.43 18.031 -3.289 1 89.44 95 SER B C 1
ATOM 4936 O O . SER B 1 95 ? 5.188 17.938 -4.254 1 89.44 95 SER B O 1
ATOM 4938 N N . VAL B 1 96 ? 4.477 19.031 -2.488 1 90.56 96 VAL B N 1
ATOM 4939 C CA . VAL B 1 96 ? 5.43 20.109 -2.658 1 90.56 96 VAL B CA 1
ATOM 4940 C C . VAL B 1 96 ? 6.848 19.609 -2.379 1 90.56 96 VAL B C 1
ATOM 4942 O O . VAL B 1 96 ? 7.785 19.953 -3.102 1 90.56 96 VAL B O 1
ATOM 4945 N N . VAL B 1 97 ? 6.938 18.828 -1.386 1 89.12 97 VAL B N 1
ATOM 4946 C CA . VAL B 1 97 ? 8.242 18.281 -1.013 1 89.12 97 VAL B CA 1
ATOM 4947 C C . VAL B 1 97 ? 8.773 17.406 -2.143 1 89.12 97 VAL B C 1
ATOM 4949 O O . VAL B 1 97 ? 9.961 17.469 -2.477 1 89.12 97 VAL B O 1
ATOM 4952 N N . LEU B 1 98 ? 7.848 16.641 -2.697 1 82.5 98 LEU B N 1
ATOM 4953 C CA . LEU B 1 98 ? 8.242 15.766 -3.793 1 82.5 98 LEU B CA 1
ATOM 4954 C C . LEU B 1 98 ? 8.664 16.578 -5.016 1 82.5 98 LEU B C 1
ATOM 4956 O O . LEU B 1 98 ? 9.578 16.188 -5.742 1 82.5 98 LEU B O 1
ATOM 4960 N N . PHE B 1 99 ? 8.023 17.672 -5.156 1 82.81 99 PHE B N 1
ATOM 4961 C CA . PHE B 1 99 ? 8.367 18.594 -6.227 1 82.81 99 PHE B CA 1
ATOM 4962 C C . PHE B 1 99 ? 9.766 19.172 -6.016 1 82.81 99 PHE B C 1
ATOM 4964 O O . PHE B 1 99 ? 10.562 19.234 -6.953 1 82.81 99 PHE B O 1
ATOM 4971 N N . LEU B 1 100 ? 10.117 19.469 -4.863 1 86.56 100 LEU B N 1
ATOM 4972 C CA . LEU B 1 100 ? 11.398 20.109 -4.543 1 86.56 100 LEU B CA 1
ATOM 4973 C C . LEU B 1 100 ? 12.523 19.078 -4.547 1 86.56 100 LEU B C 1
ATOM 4975 O O . LEU B 1 100 ? 13.688 19.422 -4.777 1 86.56 100 LEU B O 1
ATOM 4979 N N . ARG B 1 101 ? 12.164 17.859 -4.344 1 79.44 101 ARG B N 1
ATOM 4980 C CA . ARG B 1 101 ? 13.172 16.812 -4.234 1 79.44 101 ARG B CA 1
ATOM 4981 C C . ARG B 1 101 ? 13.688 16.406 -5.613 1 79.44 101 ARG B C 1
ATOM 4983 O O . ARG B 1 101 ? 14.703 15.719 -5.719 1 79.44 101 ARG B O 1
ATOM 4990 N N . GLN B 1 102 ? 13.008 16.797 -6.555 1 73.94 102 GLN B N 1
ATOM 4991 C CA . GLN B 1 102 ? 13.523 16.547 -7.895 1 73.94 102 GLN B CA 1
ATOM 4992 C C . GLN B 1 102 ? 14.875 17.219 -8.102 1 73.94 102 GLN B C 1
ATOM 4994 O O . GLN B 1 102 ? 15.719 16.719 -8.852 1 73.94 102 GLN B O 1
ATOM 4999 N N . ASP B 1 103 ? 15.023 18.344 -7.422 1 70.88 103 ASP B N 1
ATOM 5000 C CA . ASP B 1 103 ? 16.312 19.031 -7.379 1 70.88 103 ASP B CA 1
ATOM 5001 C C . ASP B 1 103 ? 16.938 18.938 -5.988 1 70.88 103 ASP B C 1
ATOM 5003 O O . ASP B 1 103 ? 16.641 19.766 -5.113 1 70.88 103 ASP B O 1
ATOM 5007 N N . LYS B 1 104 ? 17.719 17.906 -5.801 1 66.56 104 LYS B N 1
ATOM 5008 C CA . LYS B 1 104 ? 18.219 17.594 -4.469 1 66.56 104 LYS B CA 1
ATOM 5009 C C . LYS B 1 104 ? 19.141 18.688 -3.941 1 66.56 104 LYS B C 1
ATOM 5011 O O . LYS B 1 104 ? 19.875 19.312 -4.707 1 66.56 104 LYS B O 1
ATOM 5016 N N . CYS B 1 105 ? 18.781 18.969 -2.662 1 67.75 105 CYS B N 1
ATOM 5017 C CA . CYS B 1 105 ? 19.641 19.906 -1.95 1 67.75 105 CYS B CA 1
ATOM 5018 C C . CYS B 1 105 ? 21.062 19.375 -1.858 1 67.75 105 CYS B C 1
ATOM 5020 O O . CYS B 1 105 ? 21.281 18.156 -1.729 1 67.75 105 CYS B O 1
ATOM 5022 N N . SER B 1 106 ? 21.906 20.203 -2.242 1 65.38 106 SER B N 1
ATOM 5023 C CA . SER B 1 106 ? 23.297 19.828 -1.985 1 65.38 106 SER B CA 1
ATOM 5024 C C . SER B 1 106 ? 23.516 19.484 -0.513 1 65.38 106 SER B C 1
ATOM 5026 O O . SER B 1 106 ? 22.625 19.703 0.315 1 65.38 106 SER B O 1
ATOM 5028 N N . THR B 1 107 ? 24.5 18.828 -0.12 1 63.81 107 THR B N 1
ATOM 5029 C CA . THR B 1 107 ? 24.828 18.453 1.245 1 63.81 107 THR B CA 1
ATOM 5030 C C . THR B 1 107 ? 24.844 19.656 2.166 1 63.81 107 THR B C 1
ATOM 5032 O O . THR B 1 107 ? 25.078 20.781 1.718 1 63.81 107 THR B O 1
ATOM 5035 N N . PRO B 1 108 ? 24.266 19.422 3.359 1 62.88 108 PRO B N 1
ATOM 5036 C CA . PRO B 1 108 ? 24.281 20.531 4.312 1 62.88 108 PRO B CA 1
ATOM 5037 C C . PRO B 1 108 ? 25.625 21.266 4.32 1 62.88 108 PRO B C 1
ATOM 5039 O O . PRO B 1 108 ? 25.656 22.5 4.477 1 62.88 108 PRO B O 1
ATOM 5042 N N . GLY B 1 109 ? 26.562 20.516 4.133 1 61 109 GLY B N 1
ATOM 5043 C CA . GLY B 1 109 ? 27.875 21.125 4.055 1 61 109 GLY B CA 1
ATOM 5044 C C . GLY B 1 109 ? 28.031 22.047 2.865 1 61 109 GLY B C 1
ATOM 5045 O O . GLY B 1 109 ? 28.609 23.141 2.994 1 61 109 GLY B O 1
ATOM 5046 N N . ASP B 1 110 ? 27.469 21.656 1.838 1 70.31 110 ASP B N 1
ATOM 5047 C CA . ASP B 1 110 ? 27.547 22.484 0.634 1 70.31 110 ASP B CA 1
ATOM 5048 C C . ASP B 1 110 ? 26.719 23.75 0.775 1 70.31 110 ASP B C 1
ATOM 5050 O O . ASP B 1 110 ? 27.125 24.828 0.315 1 70.31 110 ASP B O 1
ATOM 5054 N N . VAL B 1 111 ? 25.719 23.656 1.495 1 71.56 111 VAL B N 1
ATOM 5055 C CA . VAL B 1 111 ? 24.828 24.797 1.698 1 71.56 111 VAL B CA 1
ATOM 5056 C C . VAL B 1 111 ? 25.5 25.812 2.625 1 71.56 111 VAL B C 1
ATOM 5058 O O . VAL B 1 111 ? 25.375 27.016 2.414 1 71.56 111 VAL B O 1
ATOM 5061 N N . PHE B 1 112 ? 26.141 25.234 3.629 1 70.31 112 PHE B N 1
ATOM 5062 C CA . PHE B 1 112 ? 26.859 26.109 4.551 1 70.31 112 PHE B CA 1
ATOM 5063 C C . PHE B 1 112 ? 28 26.828 3.832 1 70.31 112 PHE B C 1
ATOM 5065 O O . PHE B 1 112 ? 28.25 28.016 4.102 1 70.31 112 PHE B O 1
ATOM 5072 N N . ALA B 1 113 ? 28.5 26.125 2.895 1 70.44 113 ALA B N 1
ATOM 5073 C CA . ALA B 1 113 ? 29.672 26.656 2.182 1 70.44 113 ALA B CA 1
ATOM 5074 C C . ALA B 1 113 ? 29.266 27.75 1.204 1 70.44 113 ALA B C 1
ATOM 5076 O O . ALA B 1 113 ? 30.078 28.578 0.82 1 70.44 113 ALA B O 1
ATOM 5077 N N . MET B 1 114 ? 28.062 27.766 0.799 1 77.19 114 MET B N 1
ATOM 5078 C CA . MET B 1 114 ? 27.578 28.75 -0.174 1 77.19 114 MET B CA 1
ATOM 5079 C C . MET B 1 114 ? 27.578 30.156 0.42 1 77.19 114 MET B C 1
ATOM 5081 O O . MET B 1 114 ? 27.562 31.141 -0.314 1 77.19 114 MET B O 1
ATOM 5085 N N . GLY B 1 115 ? 27.719 30.297 1.772 1 73.19 115 GLY B N 1
ATOM 5086 C CA . GLY B 1 115 ? 27.656 31.609 2.396 1 73.19 115 GLY B CA 1
ATOM 5087 C C . GLY B 1 115 ? 26.234 32.094 2.637 1 73.19 115 GLY B C 1
ATOM 5088 O O . GLY B 1 115 ? 25.281 31.484 2.148 1 73.19 115 GLY B O 1
ATOM 5089 N N . PRO B 1 116 ? 26.141 33.156 3.381 1 75.69 116 PRO B N 1
ATOM 5090 C CA . PRO B 1 116 ? 24.797 33.656 3.711 1 75.69 116 PRO B CA 1
ATOM 5091 C C . PRO B 1 116 ? 24.031 34.125 2.482 1 75.69 116 PRO B C 1
ATOM 5093 O O . PRO B 1 116 ? 22.828 33.875 2.363 1 75.69 116 PRO B O 1
ATOM 5096 N N . ASP B 1 117 ? 24.719 34.75 1.587 1 78.94 117 ASP B N 1
ATOM 5097 C CA . ASP B 1 117 ? 24.062 35.25 0.382 1 78.94 117 ASP B CA 1
ATOM 5098 C C . ASP B 1 117 ? 23.656 34.125 -0.545 1 78.94 117 ASP B C 1
ATOM 5100 O O . ASP B 1 117 ? 22.594 34.156 -1.154 1 78.94 117 ASP B O 1
ATOM 5104 N N . GLY B 1 118 ? 24.547 33.219 -0.633 1 78.56 118 GLY B N 1
ATOM 5105 C CA . GLY B 1 118 ? 24.25 32.031 -1.46 1 78.56 118 GLY B CA 1
ATOM 5106 C C . GLY B 1 118 ? 23.094 31.219 -0.953 1 78.56 118 GLY B C 1
ATOM 5107 O O . GLY B 1 118 ? 22.266 30.75 -1.741 1 78.56 118 GLY B O 1
ATOM 5108 N N . ARG B 1 119 ? 23 31.188 0.292 1 81.88 119 ARG B N 1
ATOM 5109 C CA . ARG B 1 119 ? 21.906 30.438 0.909 1 81.88 119 ARG B CA 1
ATOM 5110 C C . ARG B 1 119 ? 20.562 31.156 0.705 1 81.88 119 ARG B C 1
ATOM 5112 O O . ARG B 1 119 ? 19.547 30.5 0.462 1 81.88 119 ARG B O 1
ATOM 5119 N N . THR B 1 120 ? 20.672 32.469 0.772 1 79.88 120 THR B N 1
ATOM 5120 C CA . THR B 1 120 ? 19.453 33.25 0.604 1 79.88 120 THR B CA 1
ATOM 5121 C C . THR B 1 120 ? 18.922 33.125 -0.823 1 79.88 120 THR B C 1
ATOM 5123 O O . THR B 1 120 ? 17.719 33.031 -1.036 1 79.88 120 THR B O 1
ATOM 5126 N N . LYS B 1 121 ? 19.812 33.125 -1.724 1 80.38 121 LYS B N 1
ATOM 5127 C CA . LYS B 1 121 ? 19.406 33 -3.115 1 80.38 121 LYS B CA 1
ATOM 5128 C C . LYS B 1 121 ? 18.812 31.609 -3.373 1 80.38 121 LYS B C 1
ATOM 5130 O O . LYS B 1 121 ? 17.844 31.469 -4.133 1 80.38 121 LYS B O 1
ATOM 5135 N N . LEU B 1 122 ? 19.359 30.703 -2.713 1 81.94 122 LEU B N 1
ATOM 5136 C CA . LEU B 1 122 ? 18.906 29.328 -2.902 1 81.94 122 LEU B CA 1
ATOM 5137 C C . LEU B 1 122 ? 17.5 29.141 -2.377 1 81.94 122 LEU B C 1
ATOM 5139 O O . LEU B 1 122 ? 16.625 28.625 -3.088 1 81.94 122 LEU B O 1
ATOM 5143 N N . TRP B 1 123 ? 17.312 29.547 -1.186 1 82.75 123 TRP B N 1
ATOM 5144 C CA . TRP B 1 123 ? 15.992 29.312 -0.627 1 82.75 123 TRP B CA 1
ATOM 5145 C C . TRP B 1 123 ? 14.961 30.25 -1.254 1 82.75 123 TRP B C 1
ATOM 5147 O O . TRP B 1 123 ? 13.797 29.875 -1.403 1 82.75 123 TRP B O 1
ATOM 5157 N N . HIS B 1 124 ? 15.375 31.391 -1.684 1 83.25 124 HIS B N 1
ATOM 5158 C CA . HIS B 1 124 ? 14.461 32.312 -2.354 1 83.25 124 HIS B CA 1
ATOM 5159 C C . HIS B 1 124 ? 13.969 31.719 -3.674 1 83.25 124 HIS B C 1
ATOM 5161 O O . HIS B 1 124 ? 12.781 31.812 -3.998 1 83.25 124 HIS B O 1
ATOM 5167 N N . SER B 1 125 ? 14.836 31.188 -4.348 1 83.06 125 SER B N 1
ATOM 5168 C CA . SER B 1 125 ? 14.461 30.609 -5.637 1 83.06 125 SER B CA 1
ATOM 5169 C C . SER B 1 125 ? 13.531 29.406 -5.461 1 83.06 125 SER B C 1
ATOM 5171 O O . SER B 1 125 ? 12.578 29.234 -6.227 1 83.06 125 SER B O 1
ATOM 5173 N N . ARG B 1 126 ? 13.758 28.641 -4.461 1 86.75 126 ARG B N 1
ATOM 5174 C CA . ARG B 1 126 ? 12.945 27.453 -4.219 1 86.75 126 ARG B CA 1
ATOM 5175 C C . ARG B 1 126 ? 11.555 27.828 -3.717 1 86.75 126 ARG B C 1
ATOM 5177 O O . ARG B 1 126 ? 10.555 27.266 -4.16 1 86.75 126 ARG B O 1
ATOM 5184 N N . ILE B 1 127 ? 11.555 28.844 -2.875 1 87.81 127 ILE B N 1
ATOM 5185 C CA . ILE B 1 127 ? 10.273 29.266 -2.33 1 87.81 127 ILE B CA 1
ATOM 5186 C C . ILE B 1 127 ? 9.453 29.953 -3.418 1 87.81 127 ILE B C 1
ATOM 5188 O O . ILE B 1 127 ? 8.234 29.766 -3.51 1 87.81 127 ILE B O 1
ATOM 5192 N N . ALA B 1 128 ? 10.109 30.656 -4.23 1 87.62 128 ALA B N 1
ATOM 5193 C CA . ALA B 1 128 ? 9.438 31.359 -5.316 1 87.62 128 ALA B CA 1
ATOM 5194 C C . ALA B 1 128 ? 8.836 30.375 -6.312 1 87.62 128 ALA B C 1
ATOM 5196 O O . ALA B 1 128 ? 7.742 30.594 -6.844 1 87.62 128 ALA B O 1
ATOM 5197 N N . SER B 1 129 ? 9.523 29.375 -6.539 1 86.94 129 SER B N 1
ATOM 5198 C CA . SER B 1 129 ? 9.023 28.359 -7.461 1 86.94 129 SER B CA 1
ATOM 5199 C C . SER B 1 129 ? 7.793 27.656 -6.895 1 86.94 129 SER B C 1
ATOM 5201 O O . SER B 1 129 ? 6.828 27.406 -7.621 1 86.94 129 SER B O 1
ATOM 5203 N N . VAL B 1 130 ? 7.863 27.375 -5.648 1 89.19 130 VAL B N 1
ATOM 5204 C CA . VAL B 1 130 ? 6.742 26.703 -5.008 1 89.19 130 VAL B CA 1
ATOM 5205 C C . VAL B 1 130 ? 5.555 27.656 -4.898 1 89.19 130 VAL B C 1
ATOM 5207 O O . VAL B 1 130 ? 4.406 27.25 -5.074 1 89.19 130 VAL B O 1
ATOM 5210 N N . GLN B 1 131 ? 5.879 28.859 -4.598 1 89.38 131 GLN B N 1
ATOM 5211 C CA . GLN B 1 131 ? 4.828 29.875 -4.496 1 89.38 131 GLN B CA 1
ATOM 5212 C C . GLN B 1 131 ? 4.062 30 -5.809 1 89.38 131 GLN B C 1
ATOM 5214 O O . GLN B 1 131 ? 2.836 30.125 -5.812 1 89.38 131 GLN B O 1
ATOM 5219 N N . GLY B 1 132 ? 4.762 29.938 -6.84 1 88.62 132 GLY B N 1
ATOM 5220 C CA . GLY B 1 132 ? 4.109 29.984 -8.141 1 88.62 132 GLY B CA 1
ATOM 5221 C C . GLY B 1 132 ? 3.258 28.766 -8.43 1 88.62 132 GLY B C 1
ATOM 5222 O O . GLY B 1 132 ? 2.148 28.891 -8.953 1 88.62 132 GLY B O 1
ATOM 5223 N N . ALA B 1 133 ? 3.75 27.703 -8.094 1 90.25 133 ALA B N 1
ATOM 5224 C CA . ALA B 1 133 ? 3.027 26.453 -8.336 1 90.25 133 ALA B CA 1
ATOM 5225 C C . ALA B 1 133 ? 1.751 26.391 -7.5 1 90.25 133 ALA B C 1
ATOM 5227 O O . ALA B 1 133 ? 0.694 26 -8 1 90.25 133 ALA B O 1
ATOM 5228 N N . VAL B 1 134 ? 1.844 26.781 -6.281 1 90.38 134 VAL B N 1
ATOM 5229 C CA . VAL B 1 134 ? 0.701 26.734 -5.375 1 90.38 134 VAL B CA 1
ATOM 5230 C C . VAL B 1 134 ? -0.325 27.781 -5.77 1 90.38 134 VAL B C 1
ATOM 5232 O O . VAL B 1 134 ? -1.532 27.562 -5.656 1 90.38 134 VAL B O 1
ATOM 5235 N N . MET B 1 135 ? 0.149 28.906 -6.211 1 91.38 135 MET B N 1
ATOM 5236 C CA . MET B 1 135 ? -0.757 29.953 -6.652 1 91.38 135 MET B CA 1
ATOM 5237 C C . MET B 1 135 ? -1.601 29.484 -7.832 1 91.38 135 MET B C 1
ATOM 5239 O O . MET B 1 135 ? -2.814 29.703 -7.855 1 91.38 135 MET B O 1
ATOM 5243 N N . LEU B 1 136 ? -0.957 28.875 -8.734 1 90.56 136 LEU B N 1
ATOM 5244 C CA . LEU B 1 136 ? -1.678 28.344 -9.891 1 90.56 136 LEU B CA 1
ATOM 5245 C C . LEU B 1 136 ? -2.654 27.25 -9.477 1 90.56 136 LEU B C 1
ATOM 5247 O O . LEU B 1 136 ? -3.762 27.172 -10.008 1 90.56 136 LEU B O 1
ATOM 5251 N N . ALA B 1 137 ? -2.213 26.453 -8.617 1 90.88 137 ALA B N 1
ATOM 5252 C CA . ALA B 1 137 ? -3.076 25.375 -8.109 1 90.88 137 ALA B CA 1
ATOM 5253 C C . ALA B 1 137 ? -4.285 25.953 -7.375 1 90.88 137 ALA B C 1
ATOM 5255 O O . ALA B 1 137 ? -5.391 25.422 -7.473 1 90.88 137 ALA B O 1
ATOM 5256 N N . ALA B 1 138 ? -4.023 26.984 -6.625 1 92.62 138 ALA B N 1
ATOM 5257 C CA . ALA B 1 138 ? -5.102 27.625 -5.891 1 92.62 138 ALA B CA 1
ATOM 5258 C C . ALA B 1 138 ? -6.109 28.266 -6.844 1 92.62 138 ALA B C 1
ATOM 5260 O O . ALA B 1 138 ? -7.316 28.25 -6.578 1 92.62 138 ALA B O 1
ATOM 5261 N N . VAL B 1 139 ? -5.645 28.766 -7.887 1 90.81 139 VAL B N 1
ATOM 5262 C CA . VAL B 1 139 ? -6.527 29.359 -8.891 1 90.81 139 VAL B CA 1
ATOM 5263 C C . VAL B 1 139 ? -7.406 28.266 -9.5 1 90.81 139 VAL B C 1
ATOM 5265 O O . VAL B 1 139 ? -8.594 28.5 -9.758 1 90.81 139 VAL B O 1
ATOM 5268 N N . LEU B 1 140 ? -6.824 27.188 -9.695 1 89.62 140 LEU B N 1
ATOM 5269 C CA . LEU B 1 140 ? -7.609 26.078 -10.211 1 89.62 140 LEU B CA 1
ATOM 5270 C C . LEU B 1 140 ? -8.703 25.688 -9.227 1 89.62 140 LEU B C 1
ATOM 5272 O O . LEU B 1 140 ? -9.828 25.359 -9.633 1 89.62 140 LEU B O 1
ATOM 5276 N N . THR B 1 141 ? -8.391 25.672 -8 1 91.06 141 THR B N 1
ATOM 5277 C CA . THR B 1 141 ? -9.375 25.359 -6.977 1 91.06 141 THR B CA 1
ATOM 5278 C C . THR B 1 141 ? -10.492 26.391 -6.965 1 91.06 141 THR B C 1
ATOM 5280 O O . THR B 1 141 ? -11.664 26.062 -6.766 1 91.06 141 THR B O 1
ATOM 5283 N N . VAL B 1 142 ? -10.133 27.641 -7.191 1 92 142 VAL B N 1
ATOM 5284 C CA . VAL B 1 142 ? -11.117 28.719 -7.246 1 92 142 VAL B CA 1
ATOM 5285 C C . VAL B 1 142 ? -12.039 28.516 -8.445 1 92 142 VAL B C 1
ATOM 5287 O O . VAL B 1 142 ? -13.25 28.703 -8.336 1 92 142 VAL B O 1
ATOM 5290 N N . VAL B 1 143 ? -11.461 28.094 -9.492 1 89.06 143 VAL B N 1
ATOM 5291 C CA . VAL B 1 143 ? -12.234 27.875 -10.711 1 89.06 143 VAL B CA 1
ATOM 5292 C C . VAL B 1 143 ? -13.195 26.703 -10.508 1 89.06 143 VAL B C 1
ATOM 5294 O O . VAL B 1 143 ? -14.359 26.766 -10.906 1 89.06 143 VAL B O 1
ATOM 5297 N N . ILE B 1 144 ? -12.727 25.719 -9.891 1 85.19 144 ILE B N 1
ATOM 5298 C CA . ILE B 1 144 ? -13.562 24.547 -9.617 1 85.19 144 ILE B CA 1
ATOM 5299 C C . ILE B 1 144 ? -14.711 24.938 -8.688 1 85.19 144 ILE B C 1
ATOM 5301 O O . ILE B 1 144 ? -15.852 24.516 -8.906 1 85.19 144 ILE B O 1
ATOM 5305 N N . GLY B 1 145 ? -14.438 25.719 -7.703 1 84.69 145 GLY B N 1
ATOM 5306 C CA . GLY B 1 145 ? -15.445 26.141 -6.742 1 84.69 145 GLY B CA 1
ATOM 5307 C C . GLY B 1 145 ? -16.438 27.125 -7.309 1 84.69 145 GLY B C 1
ATOM 5308 O O . GLY B 1 145 ? -17.625 27.109 -6.957 1 84.69 145 GLY B O 1
ATOM 5309 N N . SER B 1 146 ? -16.031 27.938 -8.242 1 85.81 146 SER B N 1
ATOM 5310 C CA . SER B 1 146 ? -16.875 29.016 -8.766 1 85.81 146 SER B CA 1
ATOM 5311 C C . SER B 1 146 ? -17.766 28.516 -9.906 1 85.81 146 SER B C 1
ATOM 5313 O O . SER B 1 146 ? -18.891 28.969 -10.062 1 85.81 146 SER B O 1
ATOM 5315 N N . THR B 1 147 ? -17.25 27.688 -10.828 1 78.31 147 THR B N 1
ATOM 5316 C CA . THR B 1 147 ? 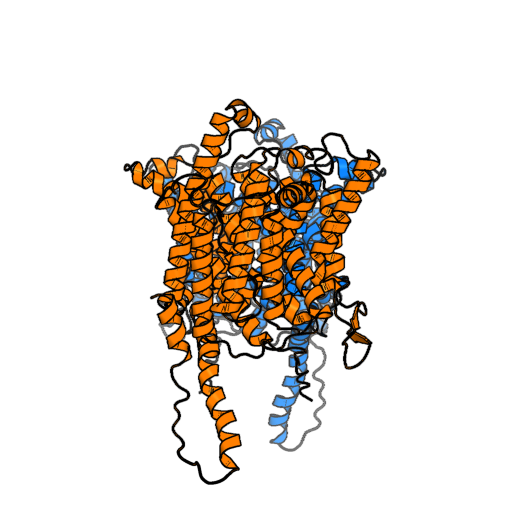-17.984 27.266 -12.023 1 78.31 147 THR B CA 1
ATOM 5317 C C . THR B 1 147 ? -18.969 26.141 -11.688 1 78.31 147 THR B C 1
ATOM 5319 O O . THR B 1 147 ? -19.781 25.75 -12.516 1 78.31 147 THR B O 1
ATOM 5322 N N . GLY B 1 148 ? -19.078 25.75 -10.562 1 67.44 148 GLY B N 1
ATOM 5323 C CA . GLY B 1 148 ? -19.953 24.641 -10.242 1 67.44 148 GLY B CA 1
ATOM 5324 C C . GLY B 1 148 ? -19.547 23.344 -10.898 1 67.44 148 GLY B C 1
ATOM 5325 O O . GLY B 1 148 ? -20.359 22.406 -11 1 67.44 148 GLY B O 1
ATOM 5326 N N . CYS B 1 149 ? -18.438 23.297 -11.539 1 65.31 149 CYS B N 1
ATOM 5327 C CA . CYS B 1 149 ? -17.969 22.125 -12.258 1 65.31 149 CYS B CA 1
ATOM 5328 C C . CYS B 1 149 ? -17.5 21.047 -11.289 1 65.31 149 CYS B C 1
ATOM 5330 O O . CYS B 1 149 ? -16.953 20.016 -11.719 1 65.31 149 CYS B O 1
ATOM 5332 N N . LEU B 1 150 ? -17.641 21.406 -10.109 1 66.94 150 LEU B N 1
ATOM 5333 C CA . LEU B 1 150 ? -17.219 20.422 -9.117 1 66.94 150 LEU B CA 1
ATOM 5334 C C . LEU B 1 150 ? -17.859 19.062 -9.398 1 66.94 150 LEU B C 1
ATOM 5336 O O . LEU B 1 150 ? -17.188 18.031 -9.305 1 66.94 150 LEU B O 1
ATOM 5340 N N . GLY B 1 151 ? -19.094 19.156 -9.766 1 60.62 151 GLY B N 1
ATOM 5341 C CA . GLY B 1 151 ? -19.797 17.922 -10.078 1 60.62 151 GLY B CA 1
ATOM 5342 C C . GLY B 1 151 ? -19.188 17.172 -11.258 1 60.62 151 GLY B C 1
ATOM 5343 O O . GLY B 1 151 ? -19.047 15.953 -11.227 1 60.62 151 GLY B O 1
ATOM 5344 N N . LYS B 1 152 ? -18.844 18 -12.227 1 63 152 LYS B N 1
ATOM 5345 C CA . LYS B 1 152 ? -18.281 17.391 -13.43 1 63 152 LYS B CA 1
ATOM 5346 C C . LYS B 1 152 ? -16.891 16.828 -13.156 1 63 152 LYS B C 1
ATOM 5348 O O . LYS B 1 152 ? -16.547 15.75 -13.656 1 63 152 LYS B O 1
ATOM 5353 N N . ILE B 1 153 ? -16.172 17.578 -12.414 1 65.44 153 ILE B N 1
ATOM 5354 C CA . ILE B 1 153 ? -14.82 17.156 -12.109 1 65.44 153 ILE B CA 1
ATOM 5355 C C . ILE B 1 153 ? -14.859 15.922 -11.195 1 65.44 153 ILE B C 1
ATOM 5357 O O . ILE B 1 153 ? -14.07 14.992 -11.375 1 65.44 153 ILE B O 1
ATOM 5361 N N . LEU B 1 154 ? -15.781 16.031 -10.344 1 61.59 154 LEU B N 1
ATOM 5362 C CA . LEU B 1 154 ? -15.898 14.898 -9.43 1 61.59 154 LEU B CA 1
ATOM 5363 C C . LEU B 1 154 ? -16.328 13.633 -10.172 1 61.59 154 LEU B C 1
ATOM 5365 O O . LEU B 1 154 ? -16.078 12.523 -9.703 1 61.59 154 LEU B O 1
ATOM 5369 N N . ARG B 1 155 ? -16.859 13.914 -11.312 1 58.81 155 ARG B N 1
ATOM 5370 C CA . ARG B 1 155 ? -17.188 12.766 -12.148 1 58.81 155 ARG B CA 1
ATOM 5371 C C . ARG B 1 155 ? -15.93 12.125 -12.719 1 58.81 155 ARG B C 1
ATOM 5373 O O . ARG B 1 155 ? -15.883 10.906 -12.922 1 58.81 155 ARG B O 1
ATOM 5380 N N . PHE B 1 156 ? -15.008 13.023 -12.945 1 60.38 156 PHE B N 1
ATOM 5381 C CA . PHE B 1 156 ? -13.766 12.523 -13.531 1 60.38 156 PHE B CA 1
ATOM 5382 C C . PHE B 1 156 ? -12.781 12.125 -12.438 1 60.38 156 PHE B C 1
ATOM 5384 O O . PHE B 1 156 ? -11.938 11.25 -12.648 1 60.38 156 PHE B O 1
ATOM 5391 N N . VAL B 1 157 ? -12.914 12.844 -11.375 1 69.44 157 VAL B N 1
ATOM 5392 C CA . VAL B 1 157 ? -12.039 12.516 -10.25 1 69.44 157 VAL B CA 1
ATOM 5393 C C . VAL B 1 157 ? -12.734 11.516 -9.336 1 69.44 157 VAL B C 1
ATOM 5395 O O . VAL B 1 157 ? -13.438 11.898 -8.398 1 69.44 157 VAL B O 1
ATOM 5398 N N . SER B 1 158 ? -12.711 10.281 -9.719 1 73.88 158 SER B N 1
ATOM 5399 C CA . SER B 1 158 ? -13.344 9.156 -9.031 1 73.88 158 SER B CA 1
ATOM 5400 C C . SER B 1 158 ? -12.453 8.625 -7.918 1 73.88 158 SER B C 1
ATOM 5402 O O . SER B 1 158 ? -11.242 8.883 -7.898 1 73.88 158 SER B O 1
ATOM 5404 N N . PRO B 1 159 ? -13.133 8.195 -6.914 1 81.31 159 PRO B N 1
ATOM 5405 C CA . PRO B 1 159 ? -12.344 7.527 -5.879 1 81.31 159 PRO B CA 1
ATOM 5406 C C . PRO B 1 159 ? -11.352 6.52 -6.453 1 81.31 159 PRO B C 1
ATOM 5408 O O . PRO B 1 159 ? -10.344 6.203 -5.809 1 81.31 159 PRO B O 1
ATOM 5411 N N . LEU B 1 160 ? -11.562 6.168 -7.734 1 85.44 160 LEU B N 1
ATOM 5412 C CA . LEU B 1 160 ? -10.672 5.227 -8.406 1 85.44 160 LEU B CA 1
ATOM 5413 C C . LEU B 1 160 ? -9.336 5.887 -8.734 1 85.44 160 LEU B C 1
ATOM 5415 O O . LEU B 1 160 ? -8.305 5.211 -8.812 1 85.44 160 LEU B O 1
ATOM 5419 N N . THR B 1 161 ? -9.375 7.16 -8.938 1 87.44 161 THR B N 1
ATOM 5420 C CA . THR B 1 161 ? -8.156 7.875 -9.289 1 87.44 161 THR B CA 1
ATOM 5421 C C . THR B 1 161 ? -7.504 8.484 -8.055 1 87.44 161 THR B C 1
ATOM 5423 O O . THR B 1 161 ? -6.277 8.531 -7.949 1 87.44 161 THR B O 1
ATOM 5426 N N . VAL B 1 162 ? -8.297 8.844 -7.082 1 89.81 162 VAL B N 1
ATOM 5427 C CA . VAL B 1 162 ? -7.797 9.57 -5.918 1 89.81 162 VAL B CA 1
ATOM 5428 C C . VAL B 1 162 ? -7.133 8.594 -4.949 1 89.81 162 VAL B C 1
ATOM 5430 O O . VAL B 1 162 ? -6.113 8.922 -4.332 1 89.81 162 VAL B O 1
ATOM 5433 N N . PHE B 1 163 ? -7.684 7.395 -4.848 1 91.69 163 PHE B N 1
ATOM 5434 C CA . PHE B 1 163 ? -7.137 6.422 -3.91 1 91.69 163 PHE B CA 1
ATOM 5435 C C . PHE B 1 163 ? -5.688 6.094 -4.254 1 91.69 163 PHE B C 1
ATOM 5437 O O . PHE B 1 163 ? -4.805 6.211 -3.402 1 91.69 163 PHE B O 1
ATOM 5444 N N . PRO B 1 164 ? -5.43 5.723 -5.516 1 93.31 164 PRO B N 1
ATOM 5445 C CA . PRO B 1 164 ? -4.035 5.434 -5.859 1 93.31 164 PRO B CA 1
ATOM 5446 C C . PRO B 1 164 ? -3.123 6.648 -5.695 1 93.31 164 PRO B C 1
ATOM 5448 O O . PRO B 1 164 ? -1.948 6.5 -5.344 1 93.31 164 PRO B O 1
ATOM 5451 N N . MET B 1 165 ? -3.623 7.809 -5.926 1 93.81 165 MET B N 1
ATOM 5452 C CA . MET B 1 165 ? -2.822 9.016 -5.781 1 93.81 165 MET B CA 1
ATOM 5453 C C . MET B 1 165 ? -2.396 9.219 -4.332 1 93.81 165 MET B C 1
ATOM 5455 O O . MET B 1 165 ? -1.234 9.531 -4.059 1 93.81 165 MET B O 1
ATOM 5459 N N . ILE B 1 166 ? -3.324 9.039 -3.418 1 94.5 166 ILE B N 1
ATOM 5460 C CA . ILE B 1 166 ? -3.027 9.234 -2.002 1 94.5 166 ILE B CA 1
ATOM 5461 C C . ILE B 1 166 ? -2.02 8.18 -1.542 1 94.5 166 ILE B C 1
ATOM 5463 O O . ILE B 1 166 ? -1.043 8.5 -0.861 1 94.5 166 ILE B O 1
ATOM 5467 N N . VAL B 1 167 ? -2.219 6.945 -1.969 1 94 167 VAL B N 1
ATOM 5468 C CA . VAL B 1 167 ? -1.344 5.852 -1.566 1 94 167 VAL B CA 1
ATOM 5469 C C . VAL B 1 167 ? 0.075 6.109 -2.07 1 94 167 VAL B C 1
ATOM 5471 O O . VAL B 1 167 ? 1.043 5.965 -1.319 1 94 167 VAL B O 1
ATOM 5474 N N . LEU B 1 168 ? 0.193 6.551 -3.281 1 94.69 168 LEU B N 1
ATOM 5475 C CA . LEU B 1 168 ? 1.505 6.789 -3.871 1 94.69 168 LEU B CA 1
ATOM 5476 C C . LEU B 1 168 ? 2.172 8.008 -3.238 1 94.69 168 LEU B C 1
ATOM 5478 O O . LEU B 1 168 ? 3.395 8.047 -3.094 1 94.69 168 LEU B O 1
ATOM 5482 N N . THR B 1 169 ? 1.336 9 -2.846 1 93.88 169 THR B N 1
ATOM 5483 C CA . THR B 1 169 ? 1.873 10.164 -2.15 1 93.88 169 THR B CA 1
ATOM 5484 C C . THR B 1 169 ? 2.48 9.758 -0.81 1 93.88 169 THR B C 1
ATOM 5486 O O . THR B 1 169 ? 3.605 10.148 -0.489 1 93.88 169 THR B O 1
ATOM 5489 N N . ILE B 1 170 ? 1.778 8.984 -0.1 1 93 170 ILE B N 1
ATOM 5490 C CA . ILE B 1 170 ? 2.227 8.555 1.22 1 93 170 ILE B CA 1
ATOM 5491 C C . ILE B 1 170 ? 3.465 7.672 1.08 1 93 170 ILE B C 1
ATOM 5493 O O . ILE B 1 170 ? 4.438 7.832 1.824 1 93 170 ILE B O 1
ATOM 5497 N N . PHE B 1 171 ? 3.484 6.844 0.042 1 88.88 171 PHE B N 1
ATOM 5498 C CA . PHE B 1 171 ? 4.609 5.938 -0.169 1 88.88 171 PHE B CA 1
ATOM 5499 C C . PHE B 1 171 ? 5.863 6.719 -0.546 1 88.88 171 PHE B C 1
ATOM 5501 O O . PHE B 1 171 ? 6.977 6.324 -0.188 1 88.88 171 PHE B O 1
ATOM 5508 N N . SER B 1 172 ? 5.699 7.727 -1.184 1 89.25 172 SER B N 1
ATOM 5509 C CA . SER B 1 172 ? 6.832 8.508 -1.681 1 89.25 172 SER B CA 1
ATOM 5510 C C . SER B 1 172 ? 7.559 9.219 -0.543 1 89.25 172 SER B C 1
ATOM 5512 O O . SER B 1 172 ? 8.766 9.445 -0.621 1 89.25 172 SER B O 1
ATOM 5514 N N . ILE B 1 173 ? 6.828 9.57 0.484 1 90.88 173 ILE B N 1
ATOM 5515 C CA . ILE B 1 173 ? 7.453 10.344 1.55 1 90.88 173 ILE B CA 1
ATOM 5516 C C . ILE B 1 173 ? 7.859 9.414 2.691 1 90.88 173 ILE B C 1
ATOM 5518 O O . ILE B 1 173 ? 8.57 9.828 3.609 1 90.88 173 ILE B O 1
ATOM 5522 N N . PHE B 1 174 ? 7.574 8.188 2.631 1 89.44 174 PHE B N 1
ATOM 5523 C CA . PHE B 1 174 ? 7.719 7.273 3.76 1 89.44 174 PHE B CA 1
ATOM 5524 C C . PHE B 1 174 ? 9.188 7.094 4.125 1 89.44 174 PHE B C 1
ATOM 5526 O O . PHE B 1 174 ? 9.523 6.922 5.301 1 89.44 174 PHE B O 1
ATOM 5533 N N . ASN B 1 175 ? 10.078 7.156 3.17 1 87.69 175 ASN B N 1
ATOM 5534 C CA . ASN B 1 175 ? 11.5 7.055 3.471 1 87.69 175 ASN B CA 1
ATOM 5535 C C . ASN B 1 175 ? 11.977 8.219 4.336 1 87.69 175 ASN B C 1
ATOM 5537 O O . ASN B 1 175 ? 12.812 8.039 5.219 1 87.69 175 ASN B O 1
ATOM 5541 N N . LEU B 1 176 ? 11.438 9.336 4.051 1 89.06 176 LEU B N 1
ATOM 5542 C CA . LEU B 1 176 ? 11.781 10.516 4.836 1 89.06 176 LEU B CA 1
ATOM 5543 C C . LEU B 1 176 ? 11.258 10.391 6.262 1 89.06 176 LEU B C 1
ATOM 5545 O O . LEU B 1 176 ? 11.93 10.797 7.211 1 89.06 176 LEU B O 1
ATOM 5549 N N . VAL B 1 177 ? 10.078 9.891 6.402 1 92.81 177 VAL B N 1
ATOM 5550 C CA . VAL B 1 177 ? 9.484 9.688 7.719 1 92.81 177 VAL B CA 1
ATOM 5551 C C . VAL B 1 177 ? 10.336 8.695 8.516 1 92.81 177 VAL B C 1
ATOM 5553 O O . VAL B 1 177 ? 10.625 8.93 9.695 1 92.81 177 VAL B O 1
ATOM 5556 N N . MET B 1 178 ? 10.781 7.699 7.867 1 92.06 178 MET B N 1
ATOM 5557 C CA . MET B 1 178 ? 11.57 6.672 8.539 1 92.06 178 MET B CA 1
ATOM 5558 C C . MET B 1 178 ? 12.906 7.238 9.008 1 92.06 178 MET B C 1
ATOM 5560 O O . MET B 1 178 ? 13.375 6.918 10.102 1 92.06 178 MET B O 1
ATOM 5564 N N . GLU B 1 179 ? 13.5 8.055 8.211 1 90.69 179 GLU B N 1
ATOM 5565 C CA . GLU B 1 179 ? 14.773 8.672 8.57 1 90.69 179 GLU B CA 1
ATOM 5566 C C . GLU B 1 179 ? 14.648 9.508 9.844 1 90.69 179 GLU B C 1
ATOM 5568 O O . GLU B 1 179 ? 15.531 9.484 10.695 1 90.69 179 GLU B O 1
ATOM 5573 N N . LYS B 1 180 ? 13.547 10.188 9.93 1 92.25 180 LYS B N 1
ATOM 5574 C CA . LYS B 1 180 ? 13.336 11.031 11.102 1 92.25 180 LYS B CA 1
ATOM 5575 C C . LYS B 1 180 ? 13 10.188 12.336 1 92.25 180 LYS B C 1
ATOM 5577 O O . LYS B 1 180 ? 13.43 10.508 13.445 1 92.25 180 LYS B O 1
ATOM 5582 N N . VAL B 1 181 ? 12.328 9.125 12.148 1 91.94 181 VAL B N 1
ATOM 5583 C CA . VAL B 1 181 ? 11.945 8.242 13.242 1 91.94 181 VAL B CA 1
ATOM 5584 C C . VAL B 1 181 ? 13.18 7.5 13.766 1 91.94 181 VAL B C 1
ATOM 5586 O O . VAL B 1 181 ? 13.305 7.254 14.961 1 91.94 181 VAL B O 1
ATOM 5589 N N . PHE B 1 182 ? 14.156 7.215 12.883 1 90.62 182 PHE B N 1
ATOM 5590 C CA . PHE B 1 182 ? 15.312 6.395 13.227 1 90.62 182 PHE B CA 1
ATOM 5591 C C . PHE B 1 182 ? 16.344 7.207 13.992 1 90.62 182 PHE B C 1
ATOM 5593 O O . PHE B 1 182 ? 17.266 6.648 14.594 1 90.62 182 PHE B O 1
ATOM 5600 N N . LEU B 1 183 ? 16.234 8.586 13.961 1 88 183 LEU B N 1
ATOM 5601 C CA . LEU B 1 183 ? 17.188 9.422 14.672 1 88 183 LEU B CA 1
ATOM 5602 C C . LEU B 1 183 ? 17.203 9.086 16.156 1 88 183 LEU B C 1
ATOM 5604 O O . LEU B 1 183 ? 18.266 9.039 16.781 1 88 183 LEU B O 1
ATOM 5608 N N . ASN B 1 184 ? 16.062 8.938 16.766 1 89.56 184 ASN B N 1
ATOM 5609 C CA . ASN B 1 184 ? 15.859 8.445 18.125 1 89.56 184 ASN B CA 1
ATOM 5610 C C . ASN B 1 184 ? 14.594 7.594 18.234 1 89.56 184 ASN B C 1
ATOM 5612 O O . ASN B 1 184 ? 13.508 8.117 18.484 1 89.56 184 ASN B O 1
ATOM 5616 N N . TRP B 1 185 ? 14.797 6.352 18.188 1 86.75 185 TRP B N 1
ATOM 5617 C CA . TRP B 1 185 ? 13.672 5.438 18.062 1 86.75 185 TRP B CA 1
ATOM 5618 C C . TRP B 1 185 ? 12.93 5.312 19.391 1 86.75 185 TRP B C 1
ATOM 5620 O O . TRP B 1 185 ? 11.734 4.992 19.422 1 86.75 185 TRP B O 1
ATOM 5630 N N . TYR B 1 186 ? 13.547 5.625 20.5 1 85.94 186 TYR B N 1
ATOM 5631 C CA . TYR B 1 186 ? 12.883 5.555 21.797 1 85.94 186 TYR B CA 1
ATOM 5632 C C . TYR B 1 186 ? 11.844 6.656 21.938 1 85.94 186 TYR B C 1
ATOM 5634 O O . TYR B 1 186 ? 10.711 6.402 22.359 1 85.94 186 TYR B O 1
ATOM 5642 N N . ILE B 1 187 ? 12.312 7.781 21.547 1 90.88 187 ILE B N 1
ATOM 5643 C CA . ILE B 1 187 ? 11.414 8.922 21.703 1 90.88 187 ILE B CA 1
ATOM 5644 C C . ILE B 1 187 ? 10.305 8.852 20.656 1 90.88 187 ILE B C 1
ATOM 5646 O O . ILE B 1 187 ? 9.133 9.102 20.969 1 90.88 187 ILE B O 1
ATOM 5650 N N . SER B 1 188 ? 10.664 8.508 19.422 1 92.88 188 SER B N 1
ATOM 5651 C CA . SER B 1 188 ? 9.656 8.406 18.375 1 92.88 188 SER B CA 1
ATOM 5652 C C . SER B 1 188 ? 8.656 7.301 18.672 1 92.88 188 SER B C 1
ATOM 5654 O O . SER B 1 188 ? 7.445 7.504 18.547 1 92.88 188 SER B O 1
ATOM 5656 N N . GLY B 1 189 ? 9.188 6.141 19.047 1 90.44 189 GLY B N 1
ATOM 5657 C CA . GLY B 1 189 ? 8.312 5.035 19.406 1 90.44 189 GLY B CA 1
ATOM 5658 C C . GLY B 1 189 ? 7.449 5.316 20.625 1 90.44 189 GLY B C 1
ATOM 5659 O O . GLY B 1 189 ? 6.273 4.941 20.656 1 90.44 189 GLY B O 1
ATOM 5660 N N . GLY B 1 190 ? 8.07 5.961 21.594 1 90.5 190 GLY B N 1
ATOM 5661 C CA . GLY B 1 190 ? 7.32 6.34 22.781 1 90.5 190 GLY B CA 1
ATOM 5662 C C . GLY B 1 190 ? 6.203 7.324 22.484 1 90.5 190 GLY B C 1
ATOM 5663 O O . GLY B 1 190 ? 5.102 7.203 23.031 1 90.5 190 GLY B O 1
ATOM 5664 N N . THR B 1 191 ? 6.516 8.242 21.672 1 91.38 191 THR B N 1
ATOM 5665 C CA . THR B 1 191 ? 5.512 9.234 21.312 1 91.38 191 THR B CA 1
ATOM 5666 C C . THR B 1 191 ? 4.348 8.578 20.562 1 91.38 191 THR B C 1
ATOM 5668 O O . THR B 1 191 ? 3.184 8.875 20.844 1 91.38 191 THR B O 1
ATOM 5671 N N . LEU B 1 192 ? 4.633 7.715 19.656 1 91 192 LEU B N 1
ATOM 5672 C CA . LEU B 1 192 ? 3.596 7.012 18.906 1 91 192 LEU B CA 1
ATOM 5673 C C . LEU B 1 192 ? 2.742 6.156 19.844 1 91 192 LEU B C 1
ATOM 5675 O O . LEU B 1 192 ? 1.521 6.098 19.688 1 91 192 LEU B O 1
ATOM 5679 N N . LEU B 1 193 ? 3.396 5.496 20.703 1 88.31 193 LEU B N 1
ATOM 5680 C CA . LEU B 1 193 ? 2.684 4.684 21.688 1 88.31 193 LEU B CA 1
ATOM 5681 C C . LEU B 1 193 ? 1.737 5.539 22.516 1 88.31 193 LEU B C 1
ATOM 5683 O O . LEU B 1 193 ? 0.611 5.129 22.812 1 88.31 193 LEU B O 1
ATOM 5687 N N . LEU B 1 194 ? 2.205 6.668 22.906 1 89.25 194 LEU B N 1
ATOM 5688 C CA . LEU B 1 194 ? 1.372 7.586 23.672 1 89.25 194 LEU B CA 1
ATOM 5689 C C . LEU B 1 194 ? 0.168 8.039 22.859 1 89.25 194 LEU B C 1
ATOM 5691 O O . LEU B 1 194 ? -0.942 8.148 23.375 1 89.25 194 LEU B O 1
ATOM 5695 N N . ILE B 1 195 ? 0.377 8.297 21.641 1 87.44 195 ILE B N 1
ATOM 5696 C CA . ILE B 1 195 ? -0.716 8.727 20.766 1 87.44 195 ILE B CA 1
ATOM 5697 C C . ILE B 1 195 ? -1.757 7.613 20.672 1 87.44 195 ILE B C 1
ATOM 5699 O O . ILE B 1 195 ? -2.959 7.867 20.797 1 87.44 195 ILE B O 1
ATOM 5703 N N . VAL B 1 196 ? -1.307 6.395 20.516 1 84.31 196 VAL B N 1
ATOM 5704 C CA . VAL B 1 196 ? -2.201 5.254 20.359 1 84.31 196 VAL B CA 1
ATOM 5705 C C . VAL B 1 196 ? -2.959 5.012 21.672 1 84.31 196 VAL B C 1
ATOM 5707 O O . VAL B 1 196 ? -4.168 4.762 21.656 1 84.31 196 VAL B O 1
ATOM 5710 N N . ILE B 1 197 ? -2.299 5.109 22.734 1 82.75 197 ILE B N 1
ATOM 5711 C CA . ILE B 1 197 ? -2.914 4.875 24.031 1 82.75 197 ILE B CA 1
ATOM 5712 C C . ILE B 1 197 ? -3.984 5.934 24.297 1 82.75 197 ILE B C 1
ATOM 5714 O O . ILE B 1 197 ? -5.098 5.605 24.703 1 82.75 197 ILE B O 1
ATOM 5718 N N . PHE B 1 198 ? -3.701 7.133 23.969 1 81.19 198 PHE B N 1
ATOM 5719 C CA . PHE B 1 198 ? -4.629 8.219 24.25 1 81.19 198 PHE B CA 1
ATOM 5720 C C . PHE B 1 198 ? -5.781 8.219 23.25 1 81.19 198 PHE B C 1
ATOM 5722 O O . PHE B 1 198 ? -6.918 8.539 23.594 1 81.19 198 PHE B O 1
ATOM 5729 N N . SER B 1 199 ? -5.523 7.891 22.094 1 76.69 199 SER B N 1
ATOM 5730 C CA . SER B 1 199 ? -6.535 7.965 21.047 1 76.69 199 SER B CA 1
ATOM 5731 C C . SER B 1 199 ? -7.441 6.738 21.062 1 76.69 199 SER B C 1
ATOM 5733 O O . SER B 1 199 ? -8.648 6.852 20.844 1 76.69 199 SER B O 1
ATOM 5735 N N . GLN B 1 200 ? -6.875 5.598 21.312 1 71.56 200 GLN B N 1
ATOM 5736 C CA . GLN B 1 200 ? -7.656 4.375 21.141 1 71.56 200 GLN B CA 1
ATOM 5737 C C . GLN B 1 200 ? -8.094 3.818 22.5 1 71.56 200 GLN B C 1
ATOM 5739 O O . GLN B 1 200 ? -9.211 3.322 22.641 1 71.56 200 GLN B O 1
ATOM 5744 N N . TYR B 1 201 ? -7.305 3.846 23.406 1 66.62 201 TYR B N 1
ATOM 5745 C CA . TYR B 1 201 ? -7.594 3.154 24.656 1 66.62 201 TYR B CA 1
ATOM 5746 C C . TYR B 1 201 ? -8.359 4.059 25.625 1 66.62 201 TYR B C 1
ATOM 5748 O O . TYR B 1 201 ? -9.195 3.584 26.391 1 66.62 201 TYR B O 1
ATOM 5756 N N . LEU B 1 202 ? -8.07 5.219 25.578 1 59.47 202 LEU B N 1
ATOM 5757 C CA . LEU B 1 202 ? -8.703 6.086 26.578 1 59.47 202 LEU B CA 1
ATOM 5758 C C . LEU B 1 202 ? -9.906 6.812 25.969 1 59.47 202 LEU B C 1
ATOM 5760 O O . LEU B 1 202 ? -10.328 7.852 26.484 1 59.47 202 LEU B O 1
ATOM 5764 N N . ARG B 1 203 ? -10.25 6.305 24.906 1 58.94 203 ARG B N 1
ATOM 5765 C CA . ARG B 1 203 ? -11.422 6.871 24.25 1 58.94 203 ARG B CA 1
ATOM 5766 C C . ARG B 1 203 ? -12.633 6.859 25.172 1 58.94 203 ARG B C 1
ATOM 5768 O O . ARG B 1 203 ? -13.398 7.824 25.219 1 58.94 203 ARG B O 1
ATOM 5775 N N . SER B 1 204 ? -12.727 5.758 25.859 1 54.56 204 SER B N 1
ATOM 5776 C CA . SER B 1 204 ? -13.945 5.594 26.656 1 54.56 204 SER B CA 1
ATOM 5777 C C . SER B 1 204 ? -13.734 6.078 28.078 1 54.56 204 SER B C 1
ATOM 5779 O O . SER B 1 204 ? -14.625 5.941 28.922 1 54.56 204 SER B O 1
ATOM 5781 N N . SER B 1 205 ? -12.57 6.555 28.391 1 54.78 205 SER B N 1
ATOM 5782 C CA . SER B 1 205 ? -12.453 6.984 29.766 1 54.78 205 SER B CA 1
ATOM 5783 C C . SER B 1 205 ? -12.938 8.422 29.953 1 54.78 205 SER B C 1
ATOM 5785 O O . SER B 1 205 ? -12.25 9.359 29.547 1 54.78 205 SER B O 1
ATOM 5787 N N . PRO B 1 206 ? -14.234 8.609 30.172 1 51.47 206 PRO B N 1
ATOM 5788 C CA . PRO B 1 206 ? -14.812 9.945 30.328 1 51.47 206 PRO B CA 1
ATOM 5789 C C . PRO B 1 206 ? -14.172 10.742 31.469 1 51.47 206 PRO B C 1
ATOM 5791 O O . PRO B 1 206 ? -14 10.219 32.562 1 51.47 206 PRO B O 1
ATOM 5794 N N . LEU B 1 207 ? -13.195 11.484 31.25 1 49.94 207 LEU B N 1
ATOM 5795 C CA . LEU B 1 207 ? -12.805 12.383 32.344 1 49.94 207 LEU B CA 1
ATOM 5796 C C . LEU B 1 207 ? -13.859 13.453 32.562 1 49.94 207 LEU B C 1
ATOM 5798 O O . LEU B 1 207 ? -14.32 14.086 31.609 1 49.94 207 LEU B O 1
ATOM 5802 N N . PRO B 1 208 ? -14.539 13.438 33.75 1 45.81 208 PRO B N 1
ATOM 5803 C CA . PRO B 1 208 ? -15.555 14.438 34.062 1 45.81 208 PRO B CA 1
ATOM 5804 C C . PRO B 1 208 ? -15.039 15.867 33.938 1 45.81 208 PRO B C 1
ATOM 5806 O O . PRO B 1 208 ? -14.008 16.219 34.5 1 45.81 208 PRO B O 1
ATOM 5809 N N . VAL B 1 209 ? -15.172 16.438 32.875 1 48.41 209 VAL B N 1
ATOM 5810 C CA . VAL B 1 209 ? -14.82 17.859 32.812 1 48.41 209 VAL B CA 1
ATOM 5811 C C . VAL B 1 209 ? -15.922 18.688 33.438 1 48.41 209 VAL B C 1
ATOM 5813 O O . VAL B 1 209 ? -17.094 18.562 33.094 1 48.41 209 VAL B O 1
ATOM 5816 N N . PRO B 1 210 ? -15.633 19.312 34.656 1 44.56 210 PRO B N 1
ATOM 5817 C CA . PRO B 1 210 ? -16.609 20.156 35.344 1 44.56 210 PRO B CA 1
ATOM 5818 C C . PRO B 1 210 ? -17.141 21.297 34.469 1 44.56 210 PRO B C 1
ATOM 5820 O O . PRO B 1 210 ? -16.359 22.016 33.844 1 44.56 210 PRO B O 1
ATOM 5823 N N . THR B 1 211 ? -18.109 21.141 33.656 1 45.66 211 THR B N 1
ATOM 5824 C CA . THR B 1 211 ? -18.703 22.25 32.906 1 45.66 211 THR B CA 1
ATOM 5825 C C . THR B 1 211 ? -19.531 23.156 33.812 1 45.66 211 THR B C 1
ATOM 5827 O O . THR B 1 211 ? -20.422 22.688 34.5 1 45.66 211 THR B O 1
ATOM 5830 N N . LEU B 1 212 ? -18.906 24.188 34.312 1 39.59 212 LEU B N 1
ATOM 5831 C CA . LEU B 1 212 ? -19.594 25.172 35.125 1 39.59 212 LEU B CA 1
ATOM 5832 C C . LEU B 1 212 ? -20.562 26 34.312 1 39.59 212 LEU B C 1
ATOM 5834 O O . LEU B 1 212 ? -20.141 26.672 33.344 1 39.59 212 LEU B O 1
ATOM 5838 N N . THR B 1 213 ? -21.719 25.562 33.969 1 43.66 213 THR B N 1
ATOM 5839 C CA . THR B 1 213 ? -22.672 26.516 33.375 1 43.66 213 THR B CA 1
ATOM 5840 C C . THR B 1 213 ? -23.172 27.5 34.438 1 43.66 213 THR B C 1
ATOM 5842 O O . THR B 1 213 ? -23.391 27.141 35.594 1 43.66 213 THR B O 1
ATOM 5845 N N . PHE B 1 214 ? -22.922 28.766 34.25 1 39.31 214 PHE B N 1
ATOM 5846 C CA . PHE B 1 214 ? -23.453 29.781 35.125 1 39.31 214 PHE B CA 1
ATOM 5847 C C . PHE B 1 214 ? -24.875 29.438 35.562 1 39.31 214 PHE B C 1
ATOM 5849 O O . PHE B 1 214 ? -25.297 29.766 36.656 1 39.31 214 PHE B O 1
ATOM 5856 N N . GLN B 1 215 ? -25.734 29.188 34.531 1 38.22 215 GLN B N 1
ATOM 5857 C CA . GLN B 1 215 ? -27.125 29.031 35 1 38.22 215 GLN B CA 1
ATOM 5858 C C . GLN B 1 215 ? -27.297 27.75 35.781 1 38.22 215 GLN B C 1
ATOM 5860 O O . GLN B 1 215 ? -28.109 27.688 36.719 1 38.22 215 GLN B O 1
ATOM 5865 N N . ARG B 1 216 ? -27.266 26.516 35.062 1 45.28 216 ARG B N 1
ATOM 5866 C CA . ARG B 1 216 ? -27.891 25.328 35.656 1 45.28 216 ARG B CA 1
ATOM 5867 C C . ARG B 1 216 ? -26.844 24.469 36.375 1 45.28 216 ARG B C 1
ATOM 5869 O O . ARG B 1 216 ? -27.141 23.344 36.781 1 45.28 216 ARG B O 1
ATOM 5876 N N . GLY B 1 217 ? -25.922 24.844 37.125 1 40.41 217 GLY B N 1
ATOM 5877 C CA . GLY B 1 217 ? -25.062 24.078 38 1 40.41 217 GLY B CA 1
ATOM 5878 C C . GLY B 1 217 ? -23.969 23.328 37.281 1 40.41 217 GLY B C 1
ATOM 5879 O O . GLY B 1 217 ? -23.906 23.344 36.062 1 40.41 217 GLY B O 1
ATOM 5880 N N . CYS B 1 218 ? -22.859 22.766 38.031 1 39.69 218 CYS B N 1
ATOM 5881 C CA . CYS B 1 218 ? -21.656 22.047 37.625 1 39.69 218 CYS B CA 1
ATOM 5882 C C . CYS B 1 218 ? -21.984 20.75 36.938 1 39.69 218 CYS B C 1
ATOM 5884 O O . CYS B 1 218 ? -22.516 19.828 37.531 1 39.69 218 CYS B O 1
ATOM 5886 N N . TYR B 1 219 ? -22.562 20.719 35.844 1 42.47 219 TYR B N 1
ATOM 5887 C CA . TYR B 1 219 ? -22.812 19.406 35.281 1 42.47 219 TYR B CA 1
ATOM 5888 C C . TYR B 1 219 ? -21.547 18.844 34.625 1 42.47 219 TYR B C 1
ATOM 5890 O O . TYR B 1 219 ? -20.703 19.609 34.156 1 42.47 219 TYR B O 1
ATOM 5898 N N . MET B 1 220 ? -21.062 17.797 35.25 1 42.59 220 MET B N 1
ATOM 5899 C CA . MET B 1 220 ? -19.906 17.031 34.812 1 42.59 220 MET B CA 1
ATOM 5900 C C . MET B 1 220 ? -20.219 16.328 33.469 1 42.59 220 MET B C 1
ATOM 5902 O O . MET B 1 220 ? -21.156 15.555 33.375 1 42.59 220 MET B O 1
ATOM 5906 N N . HIS B 1 221 ? -20.156 17.047 32.406 1 47.97 221 HIS B N 1
ATOM 5907 C CA . HIS B 1 221 ? -20.359 16.344 31.156 1 47.97 221 HIS B CA 1
ATOM 5908 C C . HIS B 1 221 ? -19.172 15.445 30.828 1 47.97 221 HIS B C 1
ATOM 5910 O O . HIS B 1 221 ? -18.016 15.852 30.969 1 47.97 221 HIS B O 1
ATOM 5916 N N . ARG B 1 222 ? -19.406 14.211 30.953 1 48.31 222 ARG B N 1
ATOM 5917 C CA . ARG B 1 222 ? -18.453 13.164 30.625 1 48.31 222 ARG B CA 1
ATOM 5918 C C . ARG B 1 222 ? -18.016 13.258 29.156 1 48.31 222 ARG B C 1
ATOM 5920 O O . ARG B 1 222 ? -18.75 12.859 28.266 1 48.31 222 ARG B O 1
ATOM 5927 N N . THR B 1 223 ? -17.266 14.359 28.938 1 52.81 223 THR B N 1
ATOM 5928 C CA . THR B 1 223 ? -16.797 14.469 27.562 1 52.81 223 THR B CA 1
ATOM 5929 C C . THR B 1 223 ? -15.508 13.664 27.359 1 52.81 223 THR B C 1
ATOM 5931 O O . THR B 1 223 ? -14.727 13.5 28.297 1 52.81 223 THR B O 1
ATOM 5934 N N . GLU B 1 224 ? -15.508 12.914 26.391 1 57.41 224 GLU B N 1
ATOM 5935 C CA . GLU B 1 224 ? -14.344 12.109 26.031 1 57.41 224 GLU B CA 1
ATOM 5936 C C . GLU B 1 224 ? -13.188 12.984 25.547 1 57.41 224 GLU B C 1
ATOM 5938 O O . GLU B 1 224 ? -12.867 13.008 24.359 1 57.41 224 GLU B O 1
ATOM 5943 N N . ILE B 1 225 ? -12.633 13.781 26.5 1 54.75 225 ILE B N 1
ATOM 5944 C CA . ILE B 1 225 ? -11.602 14.773 26.234 1 54.75 225 ILE B CA 1
ATOM 5945 C C . ILE B 1 225 ? -10.336 14.086 25.719 1 54.75 225 ILE B C 1
ATOM 5947 O O . ILE B 1 225 ? -9.633 14.609 24.859 1 54.75 225 ILE B O 1
ATOM 5951 N N . PHE B 1 226 ? -10.094 12.953 26.156 1 57.78 226 PHE B N 1
ATOM 5952 C CA . PHE B 1 226 ? -8.844 12.289 25.797 1 57.78 226 PHE B CA 1
ATOM 5953 C C . PHE B 1 226 ? -8.859 11.859 24.344 1 57.78 226 PHE B C 1
ATOM 5955 O O . PHE B 1 226 ? -7.816 11.789 23.688 1 57.78 226 PHE B O 1
ATOM 5962 N N . GLN B 1 227 ? -10 11.711 23.938 1 61.81 227 GLN B N 1
ATOM 5963 C CA . GLN B 1 227 ? -10.055 11.281 22.531 1 61.81 227 GLN B CA 1
ATOM 5964 C C . GLN B 1 227 ? -9.734 12.43 21.594 1 61.81 227 GLN B C 1
ATOM 5966 O O . GLN B 1 227 ? -9.062 12.234 20.578 1 61.81 227 GLN B O 1
ATOM 5971 N N . ILE B 1 228 ? -10.078 13.57 22.141 1 64.25 228 ILE B N 1
ATOM 5972 C CA . ILE B 1 228 ? -9.953 14.703 21.234 1 64.25 228 ILE B CA 1
ATOM 5973 C C . ILE B 1 228 ? -8.562 15.32 21.359 1 64.25 228 ILE B C 1
ATOM 5975 O O . ILE B 1 228 ? -8.023 15.867 20.391 1 64.25 228 ILE B O 1
ATOM 5979 N N . LEU B 1 229 ? -7.953 15.117 22.5 1 75.12 229 LEU B N 1
ATOM 5980 C CA . LEU B 1 229 ? -6.66 15.75 22.734 1 75.12 229 LEU B CA 1
ATOM 5981 C C . LEU B 1 229 ? -5.551 14.703 22.797 1 75.12 229 LEU B C 1
ATOM 5983 O O . LEU B 1 229 ? -4.539 14.906 23.484 1 75.12 229 LEU B O 1
ATOM 5987 N N . ALA B 1 230 ? -5.734 13.727 22.031 1 79.38 230 ALA B N 1
ATOM 5988 C CA . ALA B 1 230 ? -4.785 12.625 22.125 1 79.38 230 ALA B CA 1
ATOM 5989 C C . ALA B 1 230 ? -3.42 13.023 21.578 1 79.38 230 ALA B C 1
ATOM 5991 O O . ALA B 1 230 ? -2.396 12.844 22.234 1 79.38 230 ALA B O 1
ATOM 5992 N N . VAL B 1 231 ? -3.434 13.711 20.516 1 84.19 231 VAL B N 1
ATOM 5993 C CA . VAL B 1 231 ? -2.178 13.977 19.828 1 84.19 231 VAL B CA 1
ATOM 5994 C C . VAL B 1 231 ? -1.424 15.102 20.531 1 84.19 231 VAL B C 1
ATOM 5996 O O . VAL B 1 231 ? -0.251 14.945 20.875 1 84.19 231 VAL B O 1
ATOM 5999 N N . PRO B 1 232 ? -2.09 16.172 20.875 1 87.19 232 PRO B N 1
ATOM 6000 C CA . PRO B 1 232 ? -1.364 17.234 21.562 1 87.19 232 PRO B CA 1
ATOM 6001 C C . PRO B 1 232 ? -0.842 16.812 22.938 1 87.19 232 PRO B C 1
ATOM 6003 O O . PRO B 1 232 ? 0.266 17.188 23.328 1 87.19 232 PRO B O 1
ATOM 6006 N N . PHE B 1 233 ? -1.545 16.047 23.578 1 87.75 233 PHE B N 1
ATOM 6007 C CA . PHE B 1 233 ? -1.104 15.578 24.891 1 87.75 233 PHE B CA 1
ATOM 6008 C C . PHE B 1 233 ? 0.116 14.672 24.75 1 87.75 233 PHE B C 1
ATOM 6010 O O . PHE B 1 233 ? 1.027 14.727 25.578 1 87.75 233 PHE B O 1
ATOM 6017 N N . ALA B 1 234 ? 0.04 13.883 23.781 1 90.5 234 ALA B N 1
ATOM 6018 C CA . ALA B 1 234 ? 1.178 13 23.547 1 90.5 234 ALA B CA 1
ATOM 6019 C C . ALA B 1 234 ? 2.438 13.797 23.234 1 90.5 234 ALA B C 1
ATOM 6021 O O . ALA B 1 234 ? 3.523 13.469 23.719 1 90.5 234 ALA B O 1
ATOM 6022 N N . VAL B 1 235 ? 2.279 14.844 22.516 1 91.06 235 VAL B N 1
ATOM 6023 C CA . VAL B 1 235 ? 3.418 15.656 22.109 1 91.06 235 VAL B CA 1
ATOM 6024 C C . VAL B 1 235 ? 3.975 16.406 23.312 1 91.06 235 VAL B C 1
ATOM 6026 O O . VAL B 1 235 ? 5.191 16.484 23.5 1 91.06 235 VAL B O 1
ATOM 6029 N N . ILE B 1 236 ? 3.125 16.938 24.094 1 90.94 236 ILE B N 1
ATOM 6030 C CA . ILE B 1 236 ? 3.543 17.688 25.281 1 90.94 236 ILE B CA 1
ATOM 6031 C C . ILE B 1 236 ? 4.27 16.75 26.234 1 90.94 236 ILE B C 1
ATOM 6033 O O . ILE B 1 236 ? 5.336 17.094 26.766 1 90.94 236 ILE B O 1
ATOM 6037 N N . LEU B 1 237 ? 3.705 15.594 26.422 1 91.56 237 LEU B N 1
ATOM 6038 C CA . LEU B 1 237 ? 4.328 14.625 27.312 1 91.56 237 LEU B CA 1
ATOM 6039 C C . LEU B 1 237 ? 5.676 14.172 26.766 1 91.56 237 LEU B C 1
ATOM 6041 O O . LEU B 1 237 ? 6.633 14 27.531 1 91.56 237 LEU B O 1
ATOM 6045 N N . ALA B 1 238 ? 5.715 13.938 25.531 1 93.44 238 ALA B N 1
ATOM 6046 C CA . ALA B 1 238 ? 6.977 13.531 24.922 1 93.44 238 ALA B CA 1
ATOM 6047 C C . ALA B 1 238 ? 8.031 14.633 25.062 1 93.44 238 ALA B C 1
ATOM 6049 O O . ALA B 1 238 ? 9.203 14.344 25.297 1 93.44 238 ALA B O 1
ATOM 6050 N N . TRP B 1 239 ? 7.652 15.867 24.891 1 91.44 239 TRP B N 1
ATOM 6051 C CA . TRP B 1 239 ? 8.57 16.984 25.047 1 91.44 239 TRP B CA 1
ATOM 6052 C C . TRP B 1 239 ? 9.094 17.078 26.484 1 91.44 239 TRP B C 1
ATOM 6054 O O . TRP B 1 239 ? 10.273 17.344 26.703 1 91.44 239 TRP B O 1
ATOM 6064 N N . ILE B 1 240 ? 8.203 16.828 27.375 1 92.19 240 ILE B N 1
ATOM 6065 C CA . ILE B 1 240 ? 8.594 16.859 28.781 1 92.19 240 ILE B CA 1
ATOM 6066 C C . ILE B 1 240 ? 9.617 15.758 29.062 1 92.19 240 ILE B C 1
ATOM 6068 O O . ILE B 1 240 ? 10.594 15.977 29.766 1 92.19 240 ILE B O 1
ATOM 6072 N N . ILE B 1 241 ? 9.359 14.672 28.531 1 92.75 241 ILE B N 1
ATOM 6073 C CA . ILE B 1 241 ? 10.281 13.555 28.688 1 92.75 241 ILE B CA 1
ATOM 6074 C C . ILE B 1 241 ? 11.641 13.914 28.094 1 92.75 241 ILE B C 1
ATOM 6076 O O . ILE B 1 241 ? 12.688 13.633 28.688 1 92.75 241 ILE B O 1
ATOM 6080 N N . CYS B 1 242 ? 11.617 14.5 26.922 1 91.38 242 CYS B N 1
ATOM 6081 C CA . CYS B 1 242 ? 12.859 14.914 26.281 1 91.38 242 CYS B CA 1
ATOM 6082 C C . CYS B 1 242 ? 13.578 15.961 27.125 1 91.38 242 CYS B C 1
ATOM 6084 O O . CYS B 1 242 ? 14.812 15.961 27.203 1 91.38 242 CYS B O 1
ATOM 6086 N N . TRP B 1 243 ? 12.828 16.812 27.688 1 89.94 243 TRP B N 1
ATOM 6087 C CA . TRP B 1 243 ? 13.414 17.844 28.547 1 89.94 243 TRP B CA 1
ATOM 6088 C C . TRP B 1 243 ? 14.094 17.219 29.75 1 89.94 243 TRP B C 1
ATOM 6090 O O . TRP B 1 243 ? 15.195 17.625 30.125 1 89.94 243 TRP B O 1
ATOM 6100 N N . PHE B 1 244 ? 13.43 16.25 30.359 1 91.38 244 PHE B N 1
ATOM 6101 C CA . PHE B 1 244 ? 14 15.555 31.5 1 91.38 244 PHE B CA 1
ATOM 6102 C C . PHE B 1 244 ? 15.258 14.789 31.109 1 91.38 244 PHE B C 1
ATOM 6104 O O . PHE B 1 244 ? 16.234 14.781 31.859 1 91.38 244 PHE B O 1
ATOM 6111 N N . LEU B 1 245 ? 15.18 14.164 30 1 90.31 245 LEU B N 1
ATOM 6112 C CA . LEU B 1 245 ? 16.328 13.398 29.547 1 90.31 245 LEU B CA 1
ATOM 6113 C C . LEU B 1 245 ? 17.5 14.32 29.219 1 90.31 245 LEU B C 1
ATOM 6115 O O . LEU B 1 245 ? 18.672 13.945 29.406 1 90.31 245 LEU B O 1
ATOM 6119 N N . THR B 1 246 ? 17.219 15.469 28.672 1 87.38 246 THR B N 1
ATOM 6120 C CA . THR B 1 246 ? 18.266 16.453 28.375 1 87.38 246 THR B CA 1
ATOM 6121 C C . THR B 1 246 ? 18.844 17.031 29.656 1 87.38 246 THR B C 1
ATOM 6123 O O . THR B 1 246 ? 20.062 17.219 29.766 1 87.38 246 THR B O 1
ATOM 6126 N N . TYR B 1 247 ? 17.984 17.266 30.609 1 87.38 247 TYR B N 1
ATOM 6127 C CA . TYR B 1 247 ? 18.422 17.828 31.891 1 87.38 247 TYR B CA 1
ATOM 6128 C C . TYR B 1 247 ? 19.328 16.875 32.625 1 87.38 247 TYR B C 1
ATOM 6130 O O . TYR B 1 247 ? 20.328 17.297 33.219 1 87.38 247 TYR B O 1
ATOM 6138 N N . TYR B 1 248 ? 19.047 15.633 32.531 1 89.56 248 TYR B N 1
ATOM 6139 C CA . TYR B 1 248 ? 19.844 14.641 33.25 1 89.56 248 TYR B CA 1
ATOM 6140 C C . TYR B 1 248 ? 20.984 14.148 32.375 1 89.56 248 TYR B C 1
ATOM 6142 O O . TYR B 1 248 ? 21.703 13.211 32.719 1 89.56 248 TYR B O 1
ATOM 6150 N N . ASP B 1 249 ? 21.219 14.688 31.234 1 83.94 249 ASP B N 1
ATOM 6151 C CA . ASP B 1 249 ? 22.297 14.383 30.312 1 83.94 249 ASP B CA 1
ATOM 6152 C C . ASP B 1 249 ? 22.297 12.898 29.938 1 83.94 249 ASP B C 1
ATOM 6154 O O . ASP B 1 249 ? 23.344 12.258 29.906 1 83.94 249 ASP B O 1
ATOM 6158 N N . ALA B 1 250 ? 21.156 12.391 29.766 1 83.62 250 ALA B N 1
ATOM 6159 C CA . ALA B 1 250 ? 21.016 10.992 29.375 1 83.62 250 ALA B CA 1
ATOM 6160 C C . ALA B 1 250 ? 21.141 10.82 27.875 1 83.62 250 ALA B C 1
ATOM 6162 O O . ALA B 1 250 ? 21.375 9.703 27.375 1 83.62 250 ALA B O 1
ATOM 6163 N N . LEU B 1 251 ? 21.125 11.875 27.219 1 83.25 251 LEU B N 1
ATOM 6164 C CA . LEU B 1 251 ? 21.219 11.852 25.75 1 83.25 251 LEU B CA 1
ATOM 6165 C C . LEU B 1 251 ? 22.578 12.328 25.297 1 83.25 251 LEU B C 1
ATOM 6167 O O . LEU B 1 251 ? 23.203 13.18 25.938 1 83.25 251 LEU B O 1
ATOM 6171 N N . SER B 1 252 ? 22.969 11.703 24.266 1 79.38 252 SER B N 1
ATOM 6172 C CA . SER B 1 252 ? 24.25 12.133 23.719 1 79.38 252 SER B CA 1
ATOM 6173 C C . SER B 1 252 ? 24.172 13.57 23.203 1 79.38 252 SER B C 1
ATOM 6175 O O . SER B 1 252 ? 23.078 14.086 22.938 1 79.38 252 SER B O 1
ATOM 6177 N N . ALA B 1 253 ? 25.266 14.219 23.125 1 71.62 253 ALA B N 1
ATOM 6178 C CA . ALA B 1 253 ? 25.344 15.625 22.766 1 71.62 253 ALA B CA 1
ATOM 6179 C C . ALA B 1 253 ? 24.797 15.859 21.359 1 71.62 253 ALA B C 1
ATOM 6181 O O . ALA B 1 253 ? 24.344 16.953 21.031 1 71.62 253 ALA B O 1
ATOM 6182 N N . ARG B 1 254 ? 24.828 14.844 20.578 1 71.44 254 ARG B N 1
ATOM 6183 C CA . ARG B 1 254 ? 24.422 15.047 19.188 1 71.44 254 ARG B CA 1
ATOM 6184 C C . ARG B 1 254 ? 23.062 14.43 18.906 1 71.44 254 ARG B C 1
ATOM 6186 O O . ARG B 1 254 ? 22.641 14.32 17.75 1 71.44 254 ARG B O 1
ATOM 6193 N N . ASP B 1 255 ? 22.469 14.164 20.016 1 81.12 255 ASP B N 1
ATOM 6194 C CA . ASP B 1 255 ? 21.172 13.516 19.844 1 81.12 255 ASP B CA 1
ATOM 6195 C C . ASP B 1 255 ? 20.094 14.531 19.469 1 81.12 255 ASP B C 1
ATOM 6197 O O . ASP B 1 255 ? 20.031 15.609 20.062 1 81.12 255 ASP B O 1
ATOM 6201 N N . MET B 1 256 ? 19.359 14.289 18.547 1 79.62 256 MET B N 1
ATOM 6202 C CA . MET B 1 256 ? 18.359 15.203 18 1 79.62 256 MET B CA 1
ATOM 6203 C C . MET B 1 256 ? 17.125 15.25 18.906 1 79.62 256 MET B C 1
ATOM 6205 O O . MET B 1 256 ? 16.203 16.016 18.641 1 79.62 256 MET B O 1
ATOM 6209 N N . ALA B 1 257 ? 17.188 14.492 20.016 1 80.94 257 ALA B N 1
ATOM 6210 C CA . ALA B 1 257 ? 16.094 14.516 20.969 1 80.94 257 ALA B CA 1
ATOM 6211 C C . ALA B 1 257 ? 16.328 15.578 22.047 1 80.94 257 ALA B C 1
ATOM 6213 O O . ALA B 1 257 ? 15.438 15.844 22.859 1 80.94 257 ALA B O 1
ATOM 6214 N N . ARG B 1 258 ? 17.422 16.219 21.922 1 79.44 258 ARG B N 1
ATOM 6215 C CA . ARG B 1 258 ? 17.75 17.219 22.938 1 79.44 258 ARG B CA 1
ATOM 6216 C C . ARG B 1 258 ? 16.953 18.5 22.719 1 79.44 258 ARG B C 1
ATOM 6218 O O . ARG B 1 258 ? 16.641 18.859 21.578 1 79.44 258 ARG B O 1
ATOM 6225 N N . THR B 1 259 ? 16.609 19.109 23.812 1 79.62 259 THR B N 1
ATOM 6226 C CA . THR B 1 259 ? 15.781 20.312 23.734 1 79.62 259 THR B CA 1
ATOM 6227 C C . THR B 1 259 ? 16.641 21.562 23.828 1 79.62 259 THR B C 1
ATOM 6229 O O . THR B 1 259 ? 16.156 22.688 23.641 1 79.62 259 THR B O 1
ATOM 6232 N N . ASP B 1 260 ? 17.953 21.453 23.969 1 76.25 260 ASP B N 1
ATOM 6233 C CA . ASP B 1 260 ? 18.797 22.609 24.219 1 76.25 260 ASP B CA 1
ATOM 6234 C C . ASP B 1 260 ? 19.625 22.969 22.984 1 76.25 260 ASP B C 1
ATOM 6236 O O . ASP B 1 260 ? 20.328 23.984 22.969 1 76.25 260 ASP B O 1
ATOM 6240 N N . THR B 1 261 ? 19.672 22.312 21.953 1 68.5 261 THR B N 1
ATOM 6241 C CA . THR B 1 261 ? 20.625 22.484 20.859 1 68.5 261 THR B CA 1
ATOM 6242 C C . THR B 1 261 ? 20.281 23.703 20.031 1 68.5 261 THR B C 1
ATOM 6244 O O . THR B 1 261 ? 21.172 24.375 19.5 1 68.5 261 THR B O 1
ATOM 6247 N N . HIS B 1 262 ? 19.062 24.156 19.906 1 70.31 262 HIS B N 1
ATOM 6248 C CA . HIS B 1 262 ? 18.734 25.219 18.969 1 70.31 262 HIS B CA 1
ATOM 6249 C C . HIS B 1 262 ? 18 26.359 19.656 1 70.31 262 HIS B C 1
ATOM 6251 O O . HIS B 1 262 ? 17.219 27.078 19.031 1 70.31 262 HIS B O 1
ATOM 6257 N N . VAL B 1 263 ? 18.453 26.609 20.828 1 76.81 263 VAL B N 1
ATOM 6258 C CA . VAL B 1 263 ? 17.75 27.625 21.609 1 76.81 263 VAL B CA 1
ATOM 6259 C C . VAL B 1 263 ? 18.141 29.016 21.109 1 76.81 263 VAL B C 1
ATOM 6261 O O . VAL B 1 263 ? 17.406 29.984 21.312 1 76.81 263 VAL B O 1
ATOM 6264 N N . ALA B 1 264 ? 19.188 29.094 20.297 1 74.44 264 ALA B N 1
ATOM 6265 C CA . ALA B 1 264 ? 19.672 30.375 19.781 1 74.44 264 ALA B CA 1
ATOM 6266 C C . ALA B 1 264 ? 18.672 31 18.812 1 74.44 264 ALA B C 1
ATOM 6268 O O . ALA B 1 264 ? 18.656 32.219 18.625 1 74.44 264 ALA B O 1
ATOM 6269 N N . ILE B 1 265 ? 17.906 30.25 18.312 1 76.94 265 ILE B N 1
ATOM 6270 C CA . ILE B 1 265 ? 16.938 30.719 17.328 1 76.94 265 ILE B CA 1
ATOM 6271 C C . ILE B 1 265 ? 15.953 31.688 18 1 76.94 265 ILE B C 1
ATOM 6273 O O . ILE B 1 265 ? 15.484 32.656 17.375 1 76.94 265 ILE B O 1
ATOM 6277 N N . ILE B 1 266 ? 15.711 31.531 19.281 1 81.75 266 ILE B N 1
ATOM 6278 C CA . ILE B 1 266 ? 14.75 32.375 20 1 81.75 266 ILE B CA 1
ATOM 6279 C C . ILE B 1 266 ? 15.273 33.781 20.125 1 81.75 266 ILE B C 1
ATOM 6281 O O . ILE B 1 266 ? 14.531 34.75 19.969 1 81.75 266 ILE B O 1
ATOM 6285 N N . SER B 1 267 ? 16.562 33.844 20.297 1 79.62 267 SER B N 1
ATOM 6286 C CA . SER B 1 267 ? 17.172 35.156 20.484 1 79.62 267 SER B CA 1
ATOM 6287 C C . SER B 1 267 ? 17.375 35.875 19.156 1 79.62 267 SER B C 1
ATOM 6289 O O . SER B 1 267 ? 17.422 37.094 19.109 1 79.62 267 SER B O 1
ATOM 6291 N N . HIS B 1 268 ? 17.375 35.156 18.094 1 81.12 268 HIS B N 1
ATOM 6292 C CA . HIS B 1 268 ? 17.656 35.75 16.781 1 81.12 268 HIS B CA 1
ATOM 6293 C C . HIS B 1 268 ? 16.359 36.062 16.031 1 81.12 268 HIS B C 1
ATOM 6295 O O . HIS B 1 268 ? 16.406 36.656 14.945 1 81.12 268 HIS B O 1
ATOM 6301 N N . THR B 1 269 ? 15.242 35.75 16.656 1 83.56 269 THR B N 1
ATOM 6302 C CA . THR B 1 269 ? 13.969 36 16 1 83.56 269 THR B CA 1
ATOM 6303 C C . THR B 1 269 ? 13.367 37.312 16.438 1 83.56 269 THR B C 1
ATOM 6305 O O . THR B 1 269 ? 13.43 37.688 17.625 1 83.56 269 THR B O 1
ATOM 6308 N N . PRO B 1 270 ? 12.875 38.094 15.516 1 85.75 270 PRO B N 1
ATOM 6309 C CA . PRO B 1 270 ? 12.203 39.344 15.883 1 85.75 270 PRO B CA 1
ATOM 6310 C C . PRO B 1 270 ? 10.977 39.125 16.766 1 85.75 270 PRO B C 1
ATOM 6312 O O . PRO B 1 270 ? 10.32 38.094 16.672 1 85.75 270 PRO B O 1
ATOM 6315 N N . ILE B 1 271 ? 10.625 40.062 17.547 1 87.38 271 ILE B N 1
ATOM 6316 C CA . ILE B 1 271 ? 9.523 39.969 18.5 1 87.38 271 ILE B CA 1
ATOM 6317 C C . ILE B 1 271 ? 8.195 40 17.766 1 87.38 271 ILE B C 1
ATOM 6319 O O . ILE B 1 271 ? 7.266 39.25 18.125 1 87.38 271 ILE B O 1
ATOM 6323 N N . ILE B 1 272 ? 8.148 40.812 16.75 1 89.81 272 ILE B N 1
ATOM 6324 C CA . ILE B 1 272 ? 6.934 40.875 15.961 1 89.81 272 ILE B CA 1
ATOM 6325 C C . ILE B 1 272 ? 7.223 40.438 14.531 1 89.81 272 ILE B C 1
ATOM 6327 O O . ILE B 1 272 ? 8.148 40.938 13.891 1 89.81 272 ILE B O 1
ATOM 6331 N N . ASN B 1 273 ? 6.422 39.438 14.156 1 87.38 273 ASN B N 1
ATOM 6332 C CA . ASN B 1 273 ? 6.539 38.969 12.789 1 87.38 273 ASN B CA 1
ATOM 6333 C C . ASN B 1 273 ? 5.68 39.781 11.828 1 87.38 273 ASN B C 1
ATOM 6335 O O . ASN B 1 273 ? 4.488 39.969 12.07 1 87.38 273 ASN B O 1
ATOM 6339 N N . ILE B 1 274 ? 6.332 40.312 10.859 1 85 274 ILE B N 1
ATOM 6340 C CA . ILE B 1 274 ? 5.602 41.031 9.82 1 85 274 ILE B CA 1
ATOM 6341 C C . ILE B 1 274 ? 5.629 40.219 8.523 1 85 274 ILE B C 1
ATOM 6343 O O . ILE B 1 274 ? 6.691 39.781 8.07 1 85 274 ILE B O 1
ATOM 6347 N N . PHE B 1 275 ? 4.379 40 8.039 1 87.12 275 PHE B N 1
ATOM 6348 C CA . PHE B 1 275 ? 4.273 39.219 6.805 1 87.12 275 PHE B CA 1
ATOM 6349 C C . PHE B 1 275 ? 4.066 40.156 5.613 1 87.12 275 PHE B C 1
ATOM 6351 O O . PHE B 1 275 ? 3.123 40.938 5.594 1 87.12 275 PHE B O 1
ATOM 6358 N N . SER B 1 276 ? 5.023 40.219 4.73 1 85.31 276 SER B N 1
ATOM 6359 C CA . SER B 1 276 ? 4.949 41.031 3.523 1 85.31 276 SER B CA 1
ATOM 6360 C C . SER B 1 276 ? 4.672 40.188 2.291 1 85.31 276 SER B C 1
ATOM 6362 O O . SER B 1 276 ? 5.137 39.031 2.201 1 85.31 276 SER B O 1
ATOM 6364 N N . PRO B 1 277 ? 3.777 40.75 1.438 1 87.81 277 PRO B N 1
ATOM 6365 C CA . PRO B 1 277 ? 3.508 40.031 0.204 1 87.81 277 PRO B CA 1
ATOM 6366 C C . PRO B 1 277 ? 4.75 39.875 -0.672 1 87.81 277 PRO B C 1
ATOM 6368 O O . PRO B 1 277 ? 5.551 40.781 -0.788 1 87.81 277 PRO B O 1
ATOM 6371 N N . PHE B 1 278 ? 5.016 38.719 -1.205 1 84.5 278 PHE B N 1
ATOM 6372 C CA . PHE B 1 278 ? 6.117 38.406 -2.107 1 84.5 278 PHE B CA 1
ATOM 6373 C C . PHE B 1 278 ? 7.457 38.688 -1.435 1 84.5 278 PHE B C 1
ATOM 6375 O O . PHE B 1 278 ? 8.359 39.25 -2.047 1 84.5 278 PHE B O 1
ATOM 6382 N N . TYR B 1 279 ? 7.469 38.344 -0.169 1 78.38 279 TYR B N 1
ATOM 6383 C CA . TYR B 1 279 ? 8.688 38.5 0.617 1 78.38 279 TYR B CA 1
ATOM 6384 C C . TYR B 1 279 ? 9.844 37.719 -0.002 1 78.38 279 TYR B C 1
ATOM 6386 O O . TYR B 1 279 ? 10.992 38.188 0.046 1 78.38 279 TYR B O 1
ATOM 6394 N N . TYR B 1 280 ? 9.547 36.688 -0.667 1 80.06 280 TYR B N 1
ATOM 6395 C CA . TYR B 1 280 ? 10.586 35.812 -1.182 1 80.06 280 TYR B CA 1
ATOM 6396 C C . TYR B 1 280 ? 10.812 36.031 -2.672 1 80.06 280 TYR B C 1
ATOM 6398 O O . TYR B 1 280 ? 11.562 35.312 -3.314 1 80.06 280 TYR B O 1
ATOM 6406 N N . GLY B 1 281 ? 10.219 36.969 -3.26 1 78.75 281 GLY B N 1
ATOM 6407 C CA . GLY B 1 281 ? 10.352 37.281 -4.68 1 78.75 281 GLY B CA 1
ATOM 6408 C C . GLY B 1 281 ? 9.094 36.969 -5.469 1 78.75 281 GLY B C 1
ATOM 6409 O O . GLY B 1 281 ? 8.125 36.438 -4.922 1 78.75 281 GLY B O 1
ATOM 6410 N N . PHE B 1 282 ? 9.219 37.25 -6.672 1 84.5 282 PHE B N 1
ATOM 6411 C CA . PHE B 1 282 ? 8.078 37.031 -7.547 1 84.5 282 PHE B CA 1
ATOM 6412 C C . PHE B 1 282 ? 7.973 35.562 -7.926 1 84.5 282 PHE B C 1
ATOM 6414 O O . PHE B 1 282 ? 8.984 34.906 -8.164 1 84.5 282 PHE B O 1
ATOM 6421 N N . PRO B 1 283 ? 6.801 35.094 -7.883 1 86.56 283 PRO B N 1
ATOM 6422 C CA . PRO B 1 283 ? 6.582 33.656 -8.188 1 86.56 283 PRO B CA 1
ATOM 6423 C C . PRO B 1 283 ? 7 33.312 -9.609 1 86.56 283 PRO B C 1
ATOM 6425 O O . PRO B 1 283 ? 6.836 34.094 -10.531 1 86.56 283 PRO B O 1
ATOM 6428 N N . THR B 1 284 ? 7.668 32.188 -9.719 1 84.5 284 THR B N 1
ATOM 6429 C CA . THR B 1 284 ? 8.031 31.641 -11.031 1 84.5 284 THR B CA 1
ATOM 6430 C C . THR B 1 284 ? 6.984 30.641 -11.508 1 84.5 284 THR B C 1
ATOM 6432 O O . THR B 1 284 ? 6.668 29.672 -10.805 1 84.5 284 THR B O 1
ATOM 6435 N N . LEU B 1 285 ? 6.453 30.953 -12.688 1 84.12 285 LEU B N 1
ATOM 6436 C CA . LEU B 1 285 ? 5.402 30.109 -13.227 1 84.12 285 LEU B CA 1
ATOM 6437 C C . LEU B 1 285 ? 5.973 29.125 -14.25 1 84.12 285 LEU B C 1
ATOM 6439 O O . LEU B 1 285 ? 6.742 29.516 -15.133 1 84.12 285 LEU B O 1
ATOM 6443 N N . SER B 1 286 ? 5.867 27.891 -13.93 1 82.06 286 SER B N 1
ATOM 6444 C CA . SER B 1 286 ? 6.25 26.828 -14.852 1 82.06 286 SER B CA 1
ATOM 6445 C C . SER B 1 286 ? 5.102 25.844 -15.078 1 82.06 286 SER B C 1
ATOM 6447 O O . SER B 1 286 ? 4.332 25.562 -14.156 1 82.06 286 SER B O 1
ATOM 6449 N N . VAL B 1 287 ? 4.926 25.469 -16.297 1 81.81 287 VAL B N 1
ATOM 6450 C CA . VAL B 1 287 ? 3.861 24.531 -16.656 1 81.81 287 VAL B CA 1
ATOM 6451 C C . VAL B 1 287 ? 4.102 23.188 -15.961 1 81.81 287 VAL B C 1
ATOM 6453 O O . VAL B 1 287 ? 3.158 22.531 -15.523 1 81.81 287 VAL B O 1
ATOM 6456 N N . SER B 1 288 ? 5.363 22.797 -15.914 1 82.38 288 SER B N 1
ATOM 6457 C CA . SER B 1 288 ? 5.691 21.531 -15.273 1 82.38 288 SER B CA 1
ATOM 6458 C C . SER B 1 288 ? 5.328 21.547 -13.797 1 82.38 288 SER B C 1
ATOM 6460 O O . SER B 1 288 ? 4.828 20.547 -13.266 1 82.38 288 SER B O 1
ATOM 6462 N N . SER B 1 289 ? 5.59 22.734 -13.242 1 84 289 SER B N 1
ATOM 6463 C CA . SER B 1 289 ? 5.27 22.844 -11.828 1 84 289 SER B CA 1
ATOM 6464 C C . SER B 1 289 ? 3.764 22.828 -11.594 1 84 289 SER B C 1
ATOM 6466 O O . SER B 1 289 ? 3.293 22.266 -10.594 1 84 289 SER B O 1
ATOM 6468 N N . PHE B 1 290 ? 3.061 23.359 -12.492 1 85.81 290 PHE B N 1
ATOM 6469 C CA . PHE B 1 290 ? 1.604 23.375 -12.398 1 85.81 290 PHE B CA 1
ATOM 6470 C C . PHE B 1 290 ? 1.035 21.969 -12.516 1 85.81 290 PHE B C 1
ATOM 6472 O O . PHE B 1 290 ? 0.189 21.562 -11.719 1 85.81 290 PHE B O 1
ATOM 6479 N N . LEU B 1 291 ? 1.535 21.234 -13.438 1 85.81 291 LEU B N 1
ATOM 6480 C CA . LEU B 1 291 ? 1.023 19.875 -13.68 1 85.81 291 LEU B CA 1
ATOM 6481 C C . LEU B 1 291 ? 1.395 18.953 -12.531 1 85.81 291 LEU B C 1
ATOM 6483 O O . LEU B 1 291 ? 0.638 18.031 -12.203 1 85.81 291 LEU B O 1
ATOM 6487 N N . LEU B 1 292 ? 2.473 19.219 -11.984 1 86.31 292 LEU B N 1
ATOM 6488 C CA . LEU B 1 292 ? 2.92 18.391 -10.875 1 86.31 292 LEU B CA 1
ATOM 6489 C C . LEU B 1 292 ? 2.053 18.609 -9.641 1 86.31 292 LEU B C 1
ATOM 6491 O O . LEU B 1 292 ? 1.96 17.734 -8.773 1 86.31 292 LEU B O 1
ATOM 6495 N N . MET B 1 293 ? 1.381 19.828 -9.562 1 90.06 293 MET B N 1
ATOM 6496 C CA . MET B 1 293 ? 0.555 20.141 -8.398 1 90.06 293 MET B CA 1
ATOM 6497 C C . MET B 1 293 ? -0.896 19.734 -8.633 1 90.06 293 MET B C 1
ATOM 6499 O O . MET B 1 293 ? -1.705 19.734 -7.707 1 90.06 293 MET B O 1
ATOM 6503 N N . LEU B 1 294 ? -1.21 19.266 -9.773 1 88.31 294 LEU B N 1
ATOM 6504 C CA . LEU B 1 294 ? -2.582 18.938 -10.133 1 88.31 294 LEU B CA 1
ATOM 6505 C C . LEU B 1 294 ? -3.111 17.812 -9.258 1 88.31 294 LEU B C 1
ATOM 6507 O O . LEU B 1 294 ? -4.223 17.891 -8.727 1 88.31 294 LEU B O 1
ATOM 6511 N N . PRO B 1 295 ? -2.32 16.719 -9.102 1 89.12 295 PRO B N 1
ATOM 6512 C CA . PRO B 1 295 ? -2.83 15.648 -8.234 1 89.12 295 PRO B CA 1
ATOM 6513 C C . PRO B 1 295 ? -3.115 16.141 -6.816 1 89.12 295 PRO B C 1
ATOM 6515 O O . PRO B 1 295 ? -4.086 15.695 -6.195 1 89.12 295 PRO B O 1
ATOM 6518 N N . ALA B 1 296 ? -2.309 17.047 -6.32 1 90.38 296 ALA B N 1
ATOM 6519 C CA . ALA B 1 296 ? -2.52 17.578 -4.977 1 90.38 296 ALA B CA 1
ATOM 6520 C C . ALA B 1 296 ? -3.848 18.328 -4.887 1 90.38 296 ALA B C 1
ATOM 6522 O O . ALA B 1 296 ? -4.57 18.203 -3.893 1 90.38 296 ALA B O 1
ATOM 6523 N N . VAL B 1 297 ? -4.156 19.031 -5.902 1 90.06 297 VAL B N 1
ATOM 6524 C CA . VAL B 1 297 ? -5.398 19.797 -5.938 1 90.06 297 VAL B CA 1
ATOM 6525 C C . VAL B 1 297 ? -6.59 18.828 -5.973 1 90.06 297 VAL B C 1
ATOM 6527 O O . VAL B 1 297 ? -7.566 19.031 -5.242 1 90.06 297 VAL B O 1
ATOM 6530 N N . LEU B 1 298 ? -6.453 17.812 -6.711 1 87.88 298 LEU B N 1
ATOM 6531 C CA . LEU B 1 298 ? -7.555 16.875 -6.855 1 87.88 298 LEU B CA 1
ATOM 6532 C C . LEU B 1 298 ? -7.793 16.109 -5.555 1 87.88 298 LEU B C 1
ATOM 6534 O O . LEU B 1 298 ? -8.938 15.922 -5.145 1 87.88 298 LEU B O 1
ATOM 6538 N N . MET B 1 299 ? -6.77 15.711 -4.945 1 89.81 299 MET B N 1
ATOM 6539 C CA . MET B 1 299 ? -6.895 14.992 -3.686 1 89.81 299 MET B CA 1
ATOM 6540 C C . MET B 1 299 ? -7.484 15.883 -2.6 1 89.81 299 MET B C 1
ATOM 6542 O O . MET B 1 299 ? -8.336 15.445 -1.826 1 89.81 299 MET B O 1
ATOM 6546 N N . THR B 1 300 ? -7.09 17.109 -2.553 1 89.38 300 THR B N 1
ATOM 6547 C CA . THR B 1 300 ? -7.547 18.016 -1.505 1 89.38 300 THR B CA 1
ATOM 6548 C C . THR B 1 300 ? -9.008 18.406 -1.729 1 89.38 300 THR B C 1
ATOM 6550 O O . THR B 1 300 ? -9.766 18.562 -0.771 1 89.38 300 THR B O 1
ATOM 6553 N N . VAL B 1 301 ? -9.352 18.609 -2.951 1 87.12 301 VAL B N 1
ATOM 6554 C CA . VAL B 1 301 ? -10.734 18.953 -3.246 1 87.12 301 VAL B CA 1
ATOM 6555 C C . VAL B 1 301 ? -11.656 17.797 -2.84 1 87.12 301 VAL B C 1
ATOM 6557 O O . VAL B 1 301 ? -12.719 18.031 -2.254 1 87.12 301 VAL B O 1
ATOM 6560 N N . MET B 1 302 ? -11.234 16.609 -3.133 1 85.81 302 MET B N 1
ATOM 6561 C CA . MET B 1 302 ? -12.031 15.453 -2.738 1 85.81 302 MET B CA 1
ATOM 6562 C C . MET B 1 302 ? -12.148 15.359 -1.221 1 85.81 302 MET B C 1
ATOM 6564 O O . MET B 1 302 ? -13.219 15.062 -0.692 1 85.81 302 MET B O 1
ATOM 6568 N N . GLU B 1 303 ? -11.078 15.578 -0.642 1 87.06 303 GLU B N 1
ATOM 6569 C CA . GLU B 1 303 ? -11.062 15.547 0.817 1 87.06 303 GLU B CA 1
ATOM 6570 C C . GLU B 1 303 ? -11.961 16.625 1.402 1 87.06 303 GLU B C 1
ATOM 6572 O O . GLU B 1 303 ? -12.664 16.391 2.385 1 87.06 303 GLU B O 1
ATOM 6577 N N . SER B 1 304 ? -11.914 17.797 0.818 1 89.38 304 SER B N 1
ATOM 6578 C CA . SER B 1 304 ? -12.719 18.906 1.296 1 89.38 304 SER B CA 1
ATOM 6579 C C . SER B 1 304 ? -14.211 18.625 1.135 1 89.38 304 SER B C 1
ATOM 6581 O O . SER B 1 304 ? -15 18.906 2.037 1 89.38 304 SER B O 1
ATOM 6583 N N . VAL B 1 305 ? -14.547 18.094 0.047 1 84.69 305 VAL B N 1
ATOM 6584 C CA . VAL B 1 305 ? -15.953 17.781 -0.202 1 84.69 305 VAL B CA 1
ATOM 6585 C C . VAL B 1 305 ? -16.438 16.719 0.785 1 84.69 305 VAL B C 1
ATOM 6587 O O . VAL B 1 305 ? -17.531 16.812 1.329 1 84.69 305 VAL B O 1
ATOM 6590 N N . ASP B 1 306 ? -15.633 15.781 0.972 1 82.69 306 ASP B N 1
ATOM 6591 C CA . ASP B 1 306 ? -15.977 14.711 1.902 1 82.69 306 ASP B CA 1
ATOM 6592 C C . ASP B 1 306 ? -16.141 15.25 3.32 1 82.69 306 ASP B C 1
ATOM 6594 O O . ASP B 1 306 ? -17.109 14.906 4.012 1 82.69 306 ASP B O 1
ATOM 6598 N N . GLN B 1 307 ? -15.273 16.078 3.738 1 88.25 307 GLN B N 1
ATOM 6599 C CA . GLN B 1 307 ? -15.312 16.609 5.098 1 88.25 307 GLN B CA 1
ATOM 6600 C C . GLN B 1 307 ? -16.469 17.594 5.273 1 88.25 307 GLN B C 1
ATOM 6602 O O . GLN B 1 307 ? -17.094 17.641 6.332 1 88.25 307 GLN B O 1
ATOM 6607 N N . GLN B 1 308 ? -16.719 18.328 4.309 1 89 308 GLN B N 1
ATOM 6608 C CA . GLN B 1 308 ? -17.828 19.281 4.391 1 89 308 GLN B CA 1
ATOM 6609 C C . GLN B 1 308 ? -19.172 18.547 4.441 1 89 308 GLN B C 1
ATOM 6611 O O . GLN B 1 308 ? -20.062 18.938 5.195 1 89 308 GLN B O 1
ATOM 6616 N N . ASN B 1 309 ? -19.234 17.531 3.664 1 83.31 309 ASN B N 1
ATOM 6617 C CA . ASN B 1 309 ? -20.453 16.734 3.713 1 83.31 309 ASN B CA 1
ATOM 6618 C C . ASN B 1 309 ? -20.625 16.031 5.062 1 83.31 309 ASN B C 1
ATOM 6620 O O . ASN B 1 309 ? -21.719 15.977 5.605 1 83.31 309 ASN B O 1
ATOM 6624 N N . ALA B 1 310 ? -19.578 15.523 5.504 1 82.38 310 ALA B N 1
ATOM 6625 C CA . ALA B 1 310 ? -19.609 14.883 6.812 1 82.38 310 ALA B CA 1
ATOM 6626 C C . ALA B 1 310 ? -19.984 15.883 7.902 1 82.38 310 ALA B C 1
ATOM 6628 O O . ALA B 1 310 ? -20.75 15.555 8.82 1 82.38 310 ALA B O 1
ATOM 6629 N N . CYS B 1 311 ? -19.484 17.062 7.812 1 87.44 311 CYS B N 1
ATOM 6630 C CA . CYS B 1 311 ? -19.781 18.109 8.797 1 87.44 311 CYS B CA 1
ATOM 6631 C C . CYS B 1 311 ? -21.25 18.531 8.719 1 87.44 311 CYS B C 1
ATOM 6633 O O . CYS B 1 311 ? -21.891 18.766 9.742 1 87.44 311 CYS B O 1
ATOM 6635 N N . CYS B 1 312 ? -21.766 18.547 7.547 1 84.81 312 CYS B N 1
ATOM 6636 C CA . CYS B 1 312 ? -23.172 18.906 7.375 1 84.81 312 CYS B CA 1
ATOM 6637 C C . CYS B 1 312 ? -24.078 17.875 8.039 1 84.81 312 CYS B C 1
ATOM 6639 O O . CYS B 1 312 ? -25.031 18.234 8.734 1 84.81 312 CYS B O 1
ATOM 6641 N N . VAL B 1 313 ? -23.688 16.719 7.84 1 79.62 313 VAL B N 1
ATOM 6642 C CA . VAL B 1 313 ? -24.5 15.641 8.406 1 79.62 313 VAL B CA 1
ATOM 6643 C C . VAL B 1 313 ? -24.422 15.68 9.93 1 79.62 313 VAL B C 1
ATOM 6645 O O . VAL B 1 313 ? -25.438 15.516 10.609 1 79.62 313 VAL B O 1
ATOM 6648 N N . LEU B 1 314 ? -23.281 15.938 10.406 1 81.19 314 LEU B N 1
ATOM 6649 C CA . LEU B 1 314 ? -23.094 15.977 11.852 1 81.19 314 LEU B CA 1
ATOM 6650 C C . LEU B 1 314 ? -23.812 17.188 12.461 1 81.19 314 LEU B C 1
ATOM 6652 O O . LEU B 1 314 ? -24.281 17.109 13.594 1 81.19 314 LEU B O 1
ATOM 6656 N N . CYS B 1 315 ? -23.875 18.234 11.734 1 82.38 315 CYS B N 1
ATOM 6657 C CA . CYS B 1 315 ? -24.531 19.453 12.195 1 82.38 315 CYS B CA 1
ATOM 6658 C C . CYS B 1 315 ? -26.031 19.406 11.898 1 82.38 315 CYS B C 1
ATOM 6660 O O . CYS B 1 315 ? -26.734 20.391 12.117 1 82.38 315 CYS B O 1
ATOM 6662 N N . GLN B 1 316 ? -26.438 18.234 11.375 1 78.75 316 GLN B N 1
ATOM 6663 C CA . GLN B 1 316 ? -27.859 18.016 11.062 1 78.75 316 GLN B CA 1
ATOM 6664 C C . GLN B 1 316 ? -28.344 18.969 9.984 1 78.75 316 GLN B C 1
ATOM 6666 O O . GLN B 1 316 ? -29.422 19.562 10.117 1 78.75 316 GLN B O 1
ATOM 6671 N N . LYS B 1 317 ? -27.453 19.266 9.203 1 79.81 317 LYS B N 1
ATOM 6672 C CA . LYS B 1 317 ? -27.781 20.047 8.008 1 79.81 317 LYS B CA 1
ATOM 6673 C C . LYS B 1 317 ? -27.75 19.172 6.762 1 79.81 317 LYS B C 1
ATOM 6675 O O . LYS B 1 317 ? -27.047 18.156 6.723 1 79.81 317 LYS B O 1
ATOM 6680 N N . ILE B 1 318 ? -28.5 19.469 5.82 1 73 318 ILE B N 1
ATOM 6681 C CA . ILE B 1 318 ? -28.531 18.719 4.57 1 73 318 ILE B CA 1
ATOM 6682 C C . ILE B 1 318 ? -27.375 19.156 3.674 1 73 318 ILE B C 1
ATOM 6684 O O . ILE B 1 318 ? -27.219 20.359 3.396 1 73 318 ILE B O 1
ATOM 6688 N N . PRO B 1 319 ? -26.625 18.234 3.387 1 79.25 319 PRO B N 1
ATOM 6689 C CA . PRO B 1 319 ? -25.531 18.578 2.479 1 79.25 319 PRO B CA 1
ATOM 6690 C C . PRO B 1 319 ? -26.031 19.141 1.149 1 79.25 319 PRO B C 1
ATOM 6692 O O . PRO B 1 319 ? -27 18.641 0.581 1 79.25 319 PRO B O 1
ATOM 6695 N N . SER B 1 320 ? -25.547 20.281 0.802 1 75.44 320 SER B N 1
ATOM 6696 C CA . SER B 1 320 ? -25.922 20.953 -0.434 1 75.44 320 SER B CA 1
ATOM 6697 C C . SER B 1 320 ? -24.703 21.266 -1.295 1 75.44 320 SER B C 1
ATOM 6699 O O . SER B 1 320 ? -23.609 21.5 -0.772 1 75.44 320 SER B O 1
ATOM 6701 N N . SER B 1 321 ? -24.922 21.172 -2.59 1 77.81 321 SER B N 1
ATOM 6702 C CA . SER B 1 321 ? -23.844 21.5 -3.523 1 77.81 321 SER B CA 1
ATOM 6703 C C . SER B 1 321 ? -23.422 22.969 -3.398 1 77.81 321 SER B C 1
ATOM 6705 O O . SER B 1 321 ? -22.266 23.312 -3.648 1 77.81 321 SER B O 1
ATOM 6707 N N . LYS B 1 322 ? -24.391 23.703 -2.982 1 79.5 322 LYS B N 1
ATOM 6708 C CA . LYS B 1 322 ? -24.094 25.125 -2.846 1 79.5 322 LYS B CA 1
ATOM 6709 C C . LYS B 1 322 ? -23.094 25.375 -1.712 1 79.5 322 LYS B C 1
ATOM 6711 O O . LYS B 1 322 ? -22.188 26.188 -1.845 1 79.5 322 LYS B O 1
ATOM 6716 N N . ILE B 1 323 ? -23.281 24.672 -0.666 1 85.12 323 ILE B N 1
ATOM 6717 C CA . ILE B 1 323 ? -22.406 24.812 0.488 1 85.12 323 ILE B CA 1
ATOM 6718 C C . ILE B 1 323 ? -21.016 24.297 0.143 1 85.12 323 ILE B C 1
ATOM 6720 O O . ILE B 1 323 ? -20 24.922 0.493 1 85.12 323 ILE B O 1
ATOM 6724 N N . THR B 1 324 ? -21.031 23.219 -0.583 1 85 324 THR B N 1
ATOM 6725 C CA . THR B 1 324 ? -19.75 22.625 -0.938 1 85 324 THR B CA 1
ATOM 6726 C C . THR B 1 324 ? -19 23.484 -1.943 1 85 324 THR B C 1
ATOM 6728 O O . THR B 1 324 ? -17.766 23.609 -1.873 1 85 324 THR B O 1
ATOM 6731 N N . HIS B 1 325 ? -19.719 24.125 -2.848 1 85.94 325 HIS B N 1
ATOM 6732 C CA . HIS B 1 325 ? -19.078 25 -3.822 1 85.94 325 HIS B CA 1
ATOM 6733 C C . HIS B 1 325 ? -18.516 26.25 -3.148 1 85.94 325 HIS B C 1
ATOM 6735 O O . HIS B 1 325 ? -17.406 26.688 -3.488 1 85.94 325 HIS B O 1
ATOM 6741 N N . ARG B 1 326 ? -19.203 26.734 -2.242 1 89.12 326 ARG B N 1
ATOM 6742 C CA . ARG B 1 326 ? -18.734 27.906 -1.514 1 89.12 326 ARG B CA 1
ATOM 6743 C C . ARG B 1 326 ? -17.516 27.578 -0.652 1 89.12 326 ARG B C 1
ATOM 6745 O O . ARG B 1 326 ? -16.609 28.391 -0.506 1 89.12 326 ARG B O 1
ATOM 6752 N N . GLY B 1 327 ? -17.609 26.438 -0.07 1 91.88 327 GLY B N 1
ATOM 6753 C CA . GLY B 1 327 ? -16.469 26 0.734 1 91.88 327 GLY B CA 1
ATOM 6754 C C . GLY B 1 327 ? -15.195 25.844 -0.068 1 91.88 327 GLY B C 1
ATOM 6755 O O . GLY B 1 327 ? -14.133 26.312 0.347 1 91.88 327 GLY B O 1
ATOM 6756 N N . VAL B 1 328 ? -15.336 25.25 -1.193 1 91.38 328 VAL B N 1
ATOM 6757 C CA . VAL B 1 328 ? -14.172 25.016 -2.047 1 91.38 328 VAL B CA 1
ATOM 6758 C C . VAL B 1 328 ? -13.664 26.344 -2.602 1 91.38 328 VAL B C 1
ATOM 6760 O O . VAL B 1 328 ? -12.461 26.547 -2.744 1 91.38 328 VAL B O 1
ATOM 6763 N N . LEU B 1 329 ? -14.547 27.203 -2.883 1 92.44 329 LEU B N 1
ATOM 6764 C CA . LEU B 1 329 ? -14.18 28.531 -3.377 1 92.44 329 LEU B CA 1
ATOM 6765 C C . LEU B 1 329 ? -13.359 29.281 -2.338 1 92.44 329 LEU B C 1
ATOM 6767 O O . LEU B 1 329 ? -12.312 29.859 -2.66 1 92.44 329 LEU B O 1
ATOM 6771 N N . VAL B 1 330 ? -13.836 29.312 -1.131 1 94 330 VAL B N 1
ATOM 6772 C CA . VAL B 1 330 ? -13.133 30.016 -0.064 1 94 330 VAL B CA 1
ATOM 6773 C C . VAL B 1 330 ? -11.781 29.359 0.193 1 94 330 VAL B C 1
ATOM 6775 O O . VAL B 1 330 ? -10.797 30.031 0.486 1 94 330 VAL B O 1
ATOM 6778 N N . GLU B 1 331 ? -11.711 28.047 0.093 1 94.31 331 GLU B N 1
ATOM 6779 C CA . GLU B 1 331 ? -10.445 27.344 0.242 1 94.31 331 GLU B CA 1
ATOM 6780 C C . GLU B 1 331 ? -9.445 27.766 -0.829 1 94.31 331 GLU B C 1
ATOM 6782 O O . GLU B 1 331 ? -8.266 27.969 -0.538 1 94.31 331 GLU B O 1
ATOM 6787 N N . GLY B 1 332 ? -9.961 27.875 -2.025 1 93.5 332 GLY B N 1
ATOM 6788 C CA . GLY B 1 332 ? -9.102 28.312 -3.107 1 93.5 332 GLY B CA 1
ATOM 6789 C C . GLY B 1 332 ? -8.617 29.734 -2.943 1 93.5 332 GLY B C 1
ATOM 6790 O O . GLY B 1 332 ? -7.43 30.031 -3.127 1 93.5 332 GLY B O 1
ATOM 6791 N N . VAL B 1 333 ? -9.445 30.578 -2.514 1 94.25 333 VAL B N 1
ATOM 6792 C CA . VAL B 1 333 ? -9.109 32 -2.365 1 94.25 333 VAL B CA 1
ATOM 6793 C C . VAL B 1 333 ? -8.117 32.188 -1.219 1 94.25 333 VAL B C 1
ATOM 6795 O O . VAL B 1 333 ? -7.148 32.938 -1.343 1 94.25 333 VAL B O 1
ATOM 6798 N N . THR B 1 334 ? -8.414 31.547 -0.178 1 94.5 334 THR B N 1
ATOM 6799 C CA . THR B 1 334 ? -7.531 31.688 0.974 1 94.5 334 THR B CA 1
ATOM 6800 C C . THR B 1 334 ? -6.176 31.047 0.695 1 94.5 334 THR B C 1
ATOM 6802 O O . THR B 1 334 ? -5.145 31.547 1.165 1 94.5 334 THR B O 1
ATOM 6805 N N . SER B 1 335 ? -6.141 29.938 -0.037 1 94.44 335 SER B N 1
ATOM 6806 C CA . SER B 1 335 ? -4.867 29.328 -0.422 1 94.44 335 SER B CA 1
ATOM 6807 C C . SER B 1 335 ? -4.078 30.25 -1.352 1 94.44 335 SER B C 1
ATOM 6809 O O . SER B 1 335 ? -2.852 30.328 -1.257 1 94.44 335 SER B O 1
ATOM 6811 N N . ALA B 1 336 ? -4.801 30.922 -2.26 1 92.75 336 ALA B N 1
ATOM 6812 C CA . ALA B 1 336 ? -4.152 31.875 -3.15 1 92.75 336 ALA B CA 1
ATOM 6813 C C . ALA B 1 336 ? -3.574 33.062 -2.365 1 92.75 336 ALA B C 1
ATOM 6815 O O . ALA B 1 336 ? -2.453 33.5 -2.629 1 92.75 336 ALA B O 1
ATOM 6816 N N . LEU B 1 337 ? -4.316 33.5 -1.45 1 91.5 337 LEU B N 1
ATOM 6817 C CA . LEU B 1 337 ? -3.855 34.625 -0.615 1 91.5 337 LEU B CA 1
ATOM 6818 C C . LEU B 1 337 ? -2.646 34.188 0.217 1 91.5 337 LEU B C 1
ATOM 6820 O O . LEU B 1 337 ? -1.683 34.969 0.34 1 91.5 337 LEU B O 1
ATOM 6824 N N . ALA B 1 338 ? -2.764 33.062 0.786 1 92.25 338 ALA B N 1
ATOM 6825 C CA . ALA B 1 338 ? -1.657 32.562 1.594 1 92.25 338 ALA B CA 1
ATOM 6826 C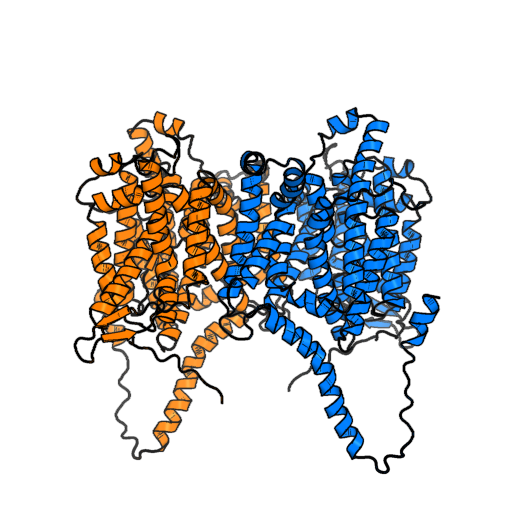 C . ALA B 1 338 ? -0.392 32.406 0.755 1 92.25 338 ALA B C 1
ATOM 6828 O O . ALA B 1 338 ? 0.714 32.656 1.231 1 92.25 338 ALA B O 1
ATOM 6829 N N . SER B 1 339 ? -0.534 31.969 -0.462 1 90.69 339 SER B N 1
ATOM 6830 C CA . SER B 1 339 ? 0.618 31.766 -1.335 1 90.69 339 SER B CA 1
ATOM 6831 C C . SER B 1 339 ? 1.295 33.094 -1.673 1 90.69 339 SER B C 1
ATOM 6833 O O . SER B 1 339 ? 2.514 33.156 -1.852 1 90.69 339 SER B O 1
ATOM 6835 N N . VAL B 1 340 ? 0.581 34.125 -1.77 1 89.5 340 VAL B N 1
ATOM 6836 C CA . VAL B 1 340 ? 1.131 35.438 -2.057 1 89.5 340 VAL B CA 1
ATOM 6837 C C . VAL B 1 340 ? 2.047 35.875 -0.915 1 89.5 340 VAL B C 1
ATOM 6839 O O . VAL B 1 340 ? 3.053 36.562 -1.142 1 89.5 340 VAL B O 1
ATOM 6842 N N . PHE B 1 341 ? 1.732 35.406 0.258 1 88.88 341 PHE B N 1
ATOM 6843 C CA . PHE B 1 341 ? 2.51 35.812 1.423 1 88.88 341 PHE B CA 1
ATOM 6844 C C . PHE B 1 341 ? 3.578 34.781 1.748 1 88.88 341 PHE B C 1
ATOM 6846 O O . PHE B 1 341 ? 4.227 34.844 2.793 1 88.88 341 PHE B O 1
ATOM 6853 N N . GLY B 1 342 ? 3.695 33.781 0.962 1 83.81 342 GLY B N 1
ATOM 6854 C CA . GLY B 1 342 ? 4.824 32.875 1.095 1 83.81 342 GLY B CA 1
ATOM 6855 C C . GLY B 1 342 ? 4.453 31.562 1.73 1 83.81 342 GLY B C 1
ATOM 6856 O O . GLY B 1 342 ? 5.332 30.766 2.08 1 83.81 342 GLY B O 1
ATOM 6857 N N . VAL B 1 343 ? 3.219 31.266 1.949 1 86.5 343 VAL B N 1
ATOM 6858 C CA . VAL B 1 343 ? 2.811 29.953 2.449 1 86.5 343 VAL B CA 1
ATOM 6859 C C . VAL B 1 343 ? 2.748 28.953 1.295 1 86.5 343 VAL B C 1
ATOM 6861 O O . VAL B 1 343 ? 1.917 29.094 0.394 1 86.5 343 VAL B O 1
ATOM 6864 N N . PRO B 1 344 ? 3.621 28 1.309 1 81.38 344 PRO B N 1
ATOM 6865 C CA . PRO B 1 344 ? 3.76 27.125 0.143 1 81.38 344 PRO B CA 1
ATOM 6866 C C . PRO B 1 344 ? 2.877 25.875 0.231 1 81.38 344 PRO B C 1
ATOM 6868 O O . PRO B 1 344 ? 3.344 24.766 -0.025 1 81.38 344 PRO B O 1
ATOM 6871 N N . ALA B 1 345 ? 1.654 26 0.617 1 86.06 345 ALA B N 1
ATOM 6872 C CA . ALA B 1 345 ? 0.781 24.828 0.664 1 86.06 345 ALA B CA 1
ATOM 6873 C C . ALA B 1 345 ? -0.688 25.234 0.669 1 86.06 345 ALA B C 1
ATOM 6875 O O . ALA B 1 345 ? -1.025 26.359 1.067 1 86.06 345 ALA B O 1
ATOM 6876 N N . GLY B 1 346 ? -1.459 24.375 0.163 1 89.19 346 GLY B N 1
ATOM 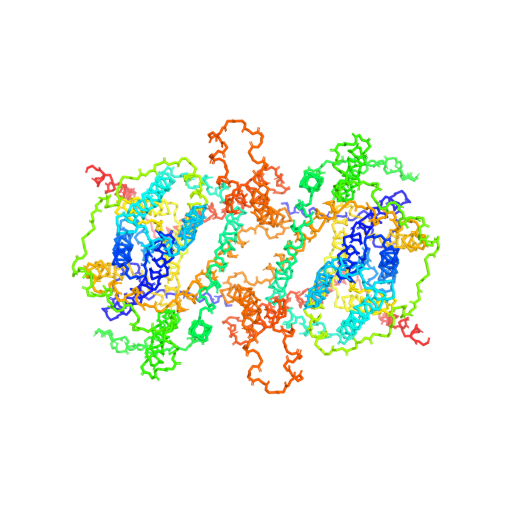6877 C CA . GLY B 1 346 ? -2.893 24.609 0.142 1 89.19 346 GLY B CA 1
ATOM 6878 C C . GLY B 1 346 ? -3.57 24.297 1.461 1 89.19 346 GLY B C 1
ATOM 6879 O O . GLY B 1 346 ? -3.053 23.5 2.258 1 89.19 346 GLY B O 1
ATOM 6880 N N . MET B 1 347 ? -4.711 24.953 1.656 1 92.06 347 MET B N 1
ATOM 6881 C CA . MET B 1 347 ? -5.477 24.781 2.889 1 92.06 347 MET B CA 1
ATOM 6882 C C . MET B 1 347 ? -6.68 23.875 2.66 1 92.06 347 MET B C 1
ATOM 6884 O O . MET B 1 347 ? -7.281 23.891 1.585 1 92.06 347 MET B O 1
ATOM 6888 N N . SER B 1 348 ? -6.875 23 3.609 1 91.94 348 SER B N 1
ATOM 6889 C CA . SER B 1 348 ? -8.031 22.109 3.584 1 91.94 348 SER B CA 1
ATOM 6890 C C . SER B 1 348 ? -8.633 21.938 4.977 1 91.94 348 SER B C 1
ATOM 6892 O O . SER B 1 348 ? -7.984 22.25 5.977 1 91.94 348 SER B O 1
ATOM 6894 N N . PRO B 1 349 ? -9.898 21.531 4.988 1 92.06 349 PRO B N 1
ATOM 6895 C CA . PRO B 1 349 ? -10.531 21.344 6.297 1 92.06 349 PRO B CA 1
ATOM 6896 C C . PRO B 1 349 ? -9.852 20.25 7.121 1 92.06 349 PRO B C 1
ATOM 6898 O O . PRO B 1 349 ? -9.398 19.234 6.566 1 92.06 349 PRO B O 1
ATOM 6901 N N . SER B 1 350 ? -9.812 20.516 8.375 1 86.62 350 SER B N 1
ATOM 6902 C CA . SER B 1 350 ? -9.148 19.594 9.289 1 86.62 350 SER B CA 1
ATOM 6903 C C . SER B 1 350 ? -10.055 18.422 9.648 1 86.62 350 SER B C 1
ATOM 6905 O O . SER B 1 350 ? -11.234 18.625 9.969 1 86.62 350 SER B O 1
ATOM 6907 N N . GLN B 1 351 ? -9.484 17.281 9.656 1 83.5 351 GLN B N 1
ATOM 6908 C CA . GLN B 1 351 ? -10.219 16.078 10.031 1 83.5 351 GLN B CA 1
ATOM 6909 C C . GLN B 1 351 ? -10.508 16.047 11.523 1 83.5 351 GLN B C 1
ATOM 6911 O O . GLN B 1 351 ? -11.461 15.398 11.969 1 83.5 351 GLN B O 1
ATOM 6916 N N . SER B 1 352 ? -9.75 16.766 12.242 1 82.06 352 SER B N 1
ATOM 6917 C CA . SER B 1 352 ? -9.906 16.766 13.695 1 82.06 352 SER B CA 1
ATOM 6918 C C . SER B 1 352 ? -11.211 17.438 14.102 1 82.06 352 SER B C 1
ATOM 6920 O O . SER B 1 352 ? -11.781 17.125 15.156 1 82.06 352 SER B O 1
ATOM 6922 N N . ASP B 1 353 ? -11.719 18.297 13.25 1 87.62 353 ASP B N 1
ATOM 6923 C CA . ASP B 1 353 ? -12.969 18.984 13.57 1 87.62 353 ASP B CA 1
ATOM 6924 C C . ASP B 1 353 ? -14.148 18.016 13.539 1 87.62 353 ASP B C 1
ATOM 6926 O O . ASP B 1 353 ? -15.062 18.109 14.367 1 87.62 353 ASP B O 1
ATOM 6930 N N . ILE B 1 354 ? -14.07 17.156 12.625 1 83.5 354 ILE B N 1
ATOM 6931 C CA . ILE B 1 354 ? -15.133 16.172 12.5 1 83.5 354 ILE B CA 1
ATOM 6932 C C . ILE B 1 354 ? -15.109 15.227 13.703 1 83.5 354 ILE B C 1
ATOM 6934 O O . ILE B 1 354 ? -16.156 14.898 14.273 1 83.5 354 ILE B O 1
ATOM 6938 N N . ALA B 1 355 ? -13.977 14.883 14 1 76.19 355 ALA B N 1
ATOM 6939 C CA . ALA B 1 355 ? -13.828 14 15.156 1 76.19 355 ALA B CA 1
ATOM 6940 C C . ALA B 1 355 ? -14.281 14.695 16.438 1 76.19 355 ALA B C 1
ATOM 6942 O O . ALA B 1 355 ? -14.867 14.07 17.312 1 76.19 355 ALA B O 1
ATOM 6943 N N . ASP B 1 356 ? -14.023 15.914 16.516 1 78.88 356 ASP B N 1
ATOM 6944 C CA . ASP B 1 356 ? -14.398 16.688 17.688 1 78.88 356 ASP B CA 1
ATOM 6945 C C . ASP B 1 356 ? -15.914 16.812 17.812 1 78.88 356 ASP B C 1
ATOM 6947 O O . ASP B 1 356 ? -16.469 16.688 18.906 1 78.88 356 ASP B O 1
ATOM 6951 N N . ILE B 1 357 ? -16.547 17.047 16.75 1 82.12 357 ILE B N 1
ATOM 6952 C CA . ILE B 1 357 ? -18 17.234 16.766 1 82.12 357 ILE B CA 1
ATOM 6953 C C . ILE B 1 357 ? -18.672 15.898 17.094 1 82.12 357 ILE B C 1
ATOM 6955 O O . ILE B 1 357 ? -19.672 15.875 17.812 1 82.12 357 ILE B O 1
ATOM 6959 N N . GLU B 1 358 ? -18.078 14.906 16.531 1 75.94 358 GLU B N 1
ATOM 6960 C CA . GLU B 1 358 ? -18.641 13.586 16.781 1 75.94 358 GLU B CA 1
ATOM 6961 C C . GLU B 1 358 ? -18.531 13.211 18.25 1 75.94 358 GLU B C 1
ATOM 6963 O O . GLU B 1 358 ? -19.422 12.586 18.812 1 75.94 358 GLU B O 1
ATOM 6968 N N . SER B 1 359 ? -17.484 13.617 18.844 1 72.31 359 SER B N 1
ATOM 6969 C CA . SER B 1 359 ? -17.203 13.203 20.219 1 72.31 359 SER B CA 1
ATOM 6970 C C . SER B 1 359 ? -17.859 14.156 21.219 1 72.31 359 SER B C 1
ATOM 6972 O O . SER B 1 359 ? -18.375 13.719 22.25 1 72.31 359 SER B O 1
ATOM 6974 N N . THR B 1 360 ? -17.859 15.422 21.031 1 73.19 360 THR B N 1
ATOM 6975 C CA . THR B 1 360 ? -18.344 16.406 22 1 73.19 360 THR B CA 1
ATOM 6976 C C . THR B 1 360 ? -19.797 16.781 21.703 1 73.19 360 THR B C 1
ATOM 6978 O O . THR B 1 360 ? -20.484 17.344 22.562 1 73.19 360 THR B O 1
ATOM 6981 N N . LYS B 1 361 ? -20.219 16.562 20.453 1 77.31 361 LYS B N 1
ATOM 6982 C CA . LYS B 1 361 ? -21.547 16.922 19.984 1 77.31 361 LYS B CA 1
ATOM 6983 C C . LYS B 1 361 ? -21.781 18.422 20.047 1 77.31 361 LYS B C 1
ATOM 6985 O O . LYS B 1 361 ? -22.906 18.891 20.234 1 77.31 361 LYS B O 1
ATOM 6990 N N . VAL B 1 362 ? -20.672 19.141 20.078 1 77.88 362 VAL B N 1
ATOM 6991 C CA . VAL B 1 362 ? -20.734 20.609 20.016 1 77.88 362 VAL B CA 1
ATOM 6992 C C . VAL B 1 362 ? -20.375 21.078 18.609 1 77.88 362 VAL B C 1
ATOM 6994 O O . VAL B 1 362 ? -19.25 20.844 18.141 1 77.88 362 VAL B O 1
ATOM 6997 N N . SER B 1 363 ? -21.312 21.703 18 1 80.38 363 SER B N 1
ATOM 6998 C CA . SER B 1 363 ? -21.094 22.156 16.625 1 80.38 363 SER B CA 1
ATOM 6999 C C . SER B 1 363 ? -21.219 23.672 16.516 1 80.38 363 SER B C 1
ATOM 7001 O O . SER B 1 363 ? -21.844 24.172 15.586 1 80.38 363 SER B O 1
ATOM 7003 N N . SER B 1 364 ? -20.547 24.391 17.328 1 84.56 364 SER B N 1
ATOM 7004 C CA . SER B 1 364 ? -20.688 25.844 17.297 1 84.56 364 SER B CA 1
ATOM 7005 C C . SER B 1 364 ? -19.609 26.484 16.438 1 84.56 364 SER B C 1
ATOM 7007 O O . SER B 1 364 ? -18.438 26.172 16.562 1 84.56 364 SER B O 1
ATOM 7009 N N . ARG B 1 365 ? -20.047 27.406 15.617 1 88.75 365 ARG B N 1
ATOM 7010 C CA . ARG B 1 365 ? -19.094 28.109 14.75 1 88.75 365 ARG B CA 1
ATOM 7011 C C . ARG B 1 365 ? -18.328 29.156 15.523 1 88.75 365 ARG B C 1
ATOM 7013 O O . ARG B 1 365 ? -17.219 29.547 15.133 1 88.75 365 ARG B O 1
ATOM 7020 N N . CYS B 1 366 ? -18.797 29.656 16.609 1 89.06 366 CYS B N 1
ATOM 7021 C CA . CYS B 1 366 ? -18.156 30.688 17.406 1 89.06 366 CYS B CA 1
ATOM 7022 C C . CYS B 1 366 ? -16.875 30.156 18.047 1 89.06 366 CYS B C 1
ATOM 7024 O O . CYS B 1 366 ? -15.93 30.922 18.25 1 89.06 366 CYS B O 1
ATOM 7026 N N . VAL B 1 367 ? -16.906 28.953 18.281 1 88.06 367 VAL B N 1
ATOM 7027 C CA . VAL B 1 367 ? -15.719 28.344 18.875 1 88.06 367 VAL B CA 1
ATOM 7028 C C . VAL B 1 367 ? -14.562 28.406 17.875 1 88.06 367 VAL B C 1
ATOM 7030 O O . VAL B 1 367 ? -13.43 28.734 18.25 1 88.06 367 VAL B O 1
ATOM 7033 N N . VAL B 1 368 ? -14.852 28.125 16.609 1 91.5 368 VAL B N 1
ATOM 7034 C CA . VAL B 1 368 ? -13.828 28.125 15.57 1 91.5 368 VAL B CA 1
ATOM 7035 C C . VAL B 1 368 ? -13.375 29.562 15.305 1 91.5 368 VAL B C 1
ATOM 7037 O O . VAL B 1 368 ? -12.18 29.812 15.125 1 91.5 368 VAL B O 1
ATOM 7040 N N . GLN B 1 369 ? -14.258 30.484 15.344 1 93.38 369 GLN B N 1
ATOM 7041 C CA . GLN B 1 369 ? -13.938 31.891 15.109 1 93.38 369 GLN B CA 1
ATOM 7042 C C . GLN B 1 369 ? -13.086 32.469 16.234 1 93.38 369 GLN B C 1
ATOM 7044 O O . GLN B 1 369 ? -12.117 33.188 15.992 1 93.38 369 GLN B O 1
ATOM 7049 N N . GLY B 1 370 ? -13.461 32.125 17.391 1 91.62 370 GLY B N 1
ATOM 7050 C CA . GLY B 1 370 ? -12.672 32.562 18.531 1 91.62 370 GLY B CA 1
ATOM 7051 C C . GLY B 1 370 ? -11.273 31.984 18.562 1 91.62 370 GLY B C 1
ATOM 7052 O O . GLY B 1 370 ? -10.305 32.688 18.828 1 91.62 370 GLY B O 1
ATOM 7053 N N . ALA B 1 371 ? -11.195 30.75 18.297 1 93 371 ALA B N 1
ATOM 7054 C CA . ALA B 1 371 ? -9.898 30.094 18.266 1 93 371 ALA B CA 1
ATOM 7055 C C . ALA B 1 371 ? -9.016 30.672 17.156 1 93 371 ALA B C 1
ATOM 7057 O O . ALA B 1 371 ? -7.805 30.797 17.328 1 93 371 ALA B O 1
ATOM 7058 N N . SER B 1 372 ? -9.602 30.984 16.031 1 95.44 372 SER B N 1
ATOM 7059 C CA . SER B 1 372 ? -8.859 31.531 14.906 1 95.44 372 SER B CA 1
ATOM 7060 C C . SER B 1 372 ? -8.297 32.906 15.227 1 95.44 372 SER B C 1
ATOM 7062 O O . SER B 1 372 ? -7.168 33.219 14.836 1 95.44 372 SER B O 1
ATOM 7064 N N . ILE B 1 373 ? -8.977 33.719 15.914 1 95.25 373 ILE B N 1
ATOM 7065 C CA . ILE B 1 373 ? -8.516 35.031 16.281 1 95.25 373 ILE B CA 1
ATOM 7066 C C . ILE B 1 373 ? -7.34 34.938 17.25 1 95.25 373 ILE B C 1
ATOM 7068 O O . ILE B 1 373 ? -6.352 35.656 17.109 1 95.25 373 ILE B O 1
ATOM 7072 N N . ILE B 1 374 ? -7.457 34.062 18.141 1 94.44 374 ILE B N 1
ATOM 7073 C CA . ILE B 1 374 ? -6.383 33.875 19.109 1 94.44 374 ILE B CA 1
ATOM 7074 C C . ILE B 1 374 ? -5.133 33.375 18.391 1 94.44 374 ILE B C 1
ATOM 7076 O O . ILE B 1 374 ? -4.02 33.812 18.688 1 94.44 374 ILE B O 1
ATOM 7080 N N . LEU B 1 375 ? -5.32 32.469 17.5 1 95.44 375 LEU B N 1
ATOM 7081 C CA . LEU B 1 375 ? -4.195 31.922 16.75 1 95.44 375 LEU B CA 1
ATOM 7082 C C . LEU B 1 375 ? -3.525 33 15.898 1 95.44 375 LEU B C 1
ATOM 7084 O O . LEU B 1 375 ? -2.301 33 15.75 1 95.44 375 LEU B O 1
ATOM 7088 N N . MET B 1 376 ? -4.27 33.875 15.336 1 95.56 376 MET B N 1
ATOM 7089 C CA . MET B 1 376 ? -3.711 34.969 14.555 1 95.56 376 MET B CA 1
ATOM 7090 C C . MET B 1 376 ? -2.855 35.875 15.43 1 95.56 376 MET B C 1
ATOM 7092 O O . MET B 1 376 ? -1.768 36.312 15.023 1 95.56 376 MET B O 1
ATOM 7096 N N . LEU B 1 377 ? -3.256 36.062 16.609 1 93.75 377 LEU B N 1
ATOM 7097 C CA . LEU B 1 377 ? -2.523 36.938 17.516 1 93.75 377 LEU B CA 1
ATOM 7098 C C . LEU B 1 377 ? -1.247 36.25 18 1 93.75 377 LEU B C 1
ATOM 7100 O O . LEU B 1 377 ? -0.19 36.875 18.078 1 93.75 377 LEU B O 1
ATOM 7104 N N . ILE B 1 378 ? -1.398 35.031 18.266 1 91.69 378 ILE B N 1
ATOM 7105 C CA . ILE B 1 378 ? -0.254 34.25 18.75 1 91.69 378 ILE B CA 1
ATOM 7106 C C . ILE B 1 378 ? 0.802 34.156 17.641 1 91.69 378 ILE B C 1
ATOM 7108 O O . ILE B 1 378 ? 2.002 34.188 17.922 1 91.69 378 ILE B O 1
ATOM 7112 N N . SER B 1 379 ? 0.397 34.062 16.438 1 93.31 379 SER B N 1
ATOM 7113 C CA . SER B 1 379 ? 1.321 33.875 15.32 1 93.31 379 SER B CA 1
ATOM 7114 C C . SER B 1 379 ? 2.137 35.156 15.086 1 93.31 379 SER B C 1
ATOM 7116 O O . SER B 1 379 ? 3.227 35.094 14.516 1 93.31 379 SER B O 1
ATOM 7118 N N . LEU B 1 380 ? 1.688 36.281 15.547 1 93.69 380 LEU B N 1
ATOM 7119 C CA . LEU B 1 380 ? 2.396 37.562 15.391 1 93.69 380 LEU B CA 1
ATOM 7120 C C . LEU B 1 380 ? 3.523 37.688 16.406 1 93.69 380 LEU B C 1
ATOM 7122 O O . LEU B 1 380 ? 4.441 38.5 16.234 1 93.69 380 LEU B O 1
ATOM 7126 N N . TYR B 1 381 ? 3.424 36.906 17.422 1 92.69 381 TYR B N 1
ATOM 7127 C CA . TYR B 1 381 ? 4.477 36.844 18.438 1 92.69 381 TYR B CA 1
ATOM 7128 C C . TYR B 1 381 ? 5.629 35.969 17.984 1 92.69 381 TYR B C 1
ATOM 7130 O O . TYR B 1 381 ? 5.52 34.75 18.016 1 92.69 381 TYR B O 1
ATOM 7138 N N . GLY B 1 382 ? 6.754 36.5 17.688 1 87.62 382 GLY B N 1
ATOM 7139 C CA . GLY B 1 382 ? 7.891 35.812 17.062 1 87.62 382 GLY B CA 1
ATOM 7140 C C . GLY B 1 382 ? 8.484 34.75 17.953 1 87.62 382 GLY B C 1
ATOM 7141 O O . GLY B 1 382 ? 8.695 33.594 17.5 1 87.62 382 GLY B O 1
ATOM 7142 N N . PRO B 1 383 ? 8.719 34.969 19.219 1 88.69 383 PRO B N 1
ATOM 7143 C CA . PRO B 1 383 ? 9.359 33.969 20.078 1 88.69 383 PRO B CA 1
ATOM 7144 C C . PRO B 1 383 ? 8.547 32.688 20.203 1 88.69 383 PRO B C 1
ATOM 7146 O O . PRO B 1 383 ? 9.109 31.609 20.406 1 88.69 383 PRO B O 1
ATOM 7149 N N . LEU B 1 384 ? 7.27 32.75 20.016 1 88.5 384 LEU B N 1
ATOM 7150 C CA . LEU B 1 384 ? 6.461 31.531 20.062 1 88.5 384 LEU B CA 1
ATOM 7151 C C . LEU B 1 384 ? 6.742 30.656 18.844 1 88.5 384 LEU B C 1
ATOM 7153 O O . LEU B 1 384 ? 6.805 29.422 18.969 1 88.5 384 LEU B O 1
ATOM 7157 N N . GLY B 1 385 ? 6.777 31.281 17.766 1 87 385 GLY B N 1
ATOM 7158 C CA . GLY B 1 385 ? 7.164 30.516 16.578 1 87 385 GLY B CA 1
ATOM 7159 C C . GLY B 1 385 ? 8.516 29.844 16.719 1 87 385 GLY B C 1
ATOM 7160 O O . GLY B 1 385 ? 8.68 28.703 16.312 1 87 385 GLY B O 1
ATOM 7161 N N . ALA B 1 386 ? 9.445 30.562 17.25 1 87.88 386 ALA B N 1
ATOM 7162 C CA . ALA B 1 386 ? 10.781 30.031 17.469 1 87.88 386 ALA B CA 1
ATOM 7163 C C . ALA B 1 386 ? 10.758 28.859 18.453 1 87.88 386 ALA B C 1
ATOM 7165 O O . ALA B 1 386 ? 11.477 27.875 18.281 1 87.88 386 ALA B O 1
ATOM 7166 N N . PHE B 1 387 ? 9.914 28.969 19.391 1 87.44 387 PHE B N 1
ATOM 7167 C CA . PHE B 1 387 ? 9.781 27.922 20.375 1 87.44 387 PHE B CA 1
ATOM 7168 C C . PHE B 1 387 ? 9.242 26.641 19.75 1 87.44 387 PHE B C 1
ATOM 7170 O O . PHE B 1 387 ? 9.695 25.531 20.078 1 87.44 387 PHE B O 1
ATOM 7177 N N . LEU B 1 388 ? 8.32 26.75 18.906 1 88.69 388 LEU B N 1
ATOM 7178 C CA . LEU B 1 388 ? 7.699 25.609 18.266 1 88.69 388 LEU B CA 1
ATOM 7179 C C . LEU B 1 388 ? 8.672 24.922 17.312 1 88.69 388 LEU B C 1
ATOM 7181 O O . LEU B 1 388 ? 8.539 23.734 17.047 1 88.69 388 LEU B O 1
ATOM 7185 N N . THR B 1 389 ? 9.633 25.641 16.828 1 85.69 389 THR B N 1
ATOM 7186 C CA . THR B 1 389 ? 10.617 25.047 15.938 1 85.69 389 THR B CA 1
ATOM 7187 C C . THR B 1 389 ? 11.625 24.203 16.719 1 85.69 389 THR B C 1
ATOM 7189 O O . THR B 1 389 ? 12.367 23.406 16.125 1 85.69 389 THR B O 1
ATOM 7192 N N . LEU B 1 390 ? 11.586 24.344 18.062 1 84.38 390 LEU B N 1
ATOM 7193 C CA . LEU B 1 390 ? 12.547 23.625 18.891 1 84.38 390 LEU B CA 1
ATOM 7194 C C . LEU B 1 390 ? 12.039 22.234 19.25 1 84.38 390 LEU B C 1
ATOM 7196 O O . LEU B 1 390 ? 12.719 21.484 19.953 1 84.38 390 LEU B O 1
ATOM 7200 N N . VAL B 1 391 ? 10.891 21.891 18.766 1 89.75 391 VAL B N 1
ATOM 7201 C CA . VAL B 1 391 ? 10.398 20.531 19 1 89.75 391 VAL B CA 1
ATOM 7202 C C . VAL B 1 391 ? 11.391 19.516 18.438 1 89.75 391 VAL B C 1
ATOM 7204 O O . VAL B 1 391 ? 11.797 19.609 17.281 1 89.75 391 VAL B O 1
ATOM 7207 N N . PRO B 1 392 ? 11.781 18.578 19.25 1 91.88 392 PRO B N 1
ATOM 7208 C CA . PRO B 1 392 ? 12.766 17.578 18.812 1 91.88 392 PRO B CA 1
ATOM 7209 C C . PRO B 1 392 ? 12.32 16.828 17.547 1 91.88 392 PRO B C 1
ATOM 7211 O O . PRO B 1 392 ? 11.141 16.5 17.422 1 91.88 392 PRO B O 1
ATOM 7214 N N . VAL B 1 393 ? 13.242 16.531 16.703 1 92.25 393 VAL B N 1
ATOM 7215 C CA . VAL B 1 393 ? 12.984 15.961 15.391 1 92.25 393 VAL B CA 1
ATOM 7216 C C . VAL B 1 393 ? 12.352 14.586 15.539 1 92.25 393 VAL B C 1
ATOM 7218 O O . VAL B 1 393 ? 11.43 14.234 14.797 1 92.25 393 VAL B O 1
ATOM 7221 N N . PRO B 1 394 ? 12.758 13.773 16.531 1 93.75 394 PRO B N 1
ATOM 7222 C CA . PRO B 1 394 ? 12.109 12.461 16.672 1 93.75 394 PRO B CA 1
ATOM 7223 C C . PRO B 1 394 ? 10.617 12.578 16.984 1 93.75 394 PRO B C 1
ATOM 7225 O O . PRO B 1 394 ? 9.836 11.703 16.594 1 93.75 394 PRO B O 1
ATOM 7228 N N . ILE B 1 395 ? 10.242 13.602 17.734 1 95 395 ILE B N 1
ATOM 7229 C CA . ILE B 1 395 ? 8.828 13.828 18 1 95 395 ILE B CA 1
ATOM 7230 C C . ILE B 1 395 ? 8.109 14.203 16.703 1 95 395 ILE B C 1
ATOM 7232 O O . ILE B 1 395 ? 7 13.727 16.438 1 95 395 ILE B O 1
ATOM 7236 N N . ILE B 1 396 ? 8.758 15.008 15.891 1 94.5 396 ILE B N 1
ATOM 7237 C CA . ILE B 1 396 ? 8.203 15.391 14.602 1 94.5 396 ILE B CA 1
ATOM 7238 C C . ILE B 1 396 ? 8.055 14.156 13.711 1 94.5 396 ILE B C 1
ATOM 7240 O O . ILE B 1 396 ? 7.066 14.023 12.984 1 94.5 396 ILE B O 1
ATOM 7244 N N . GLY B 1 397 ? 9.047 13.297 13.812 1 94.31 397 GLY B N 1
ATOM 7245 C CA . GLY B 1 397 ? 8.953 12.055 13.07 1 94.31 397 GLY B CA 1
ATOM 7246 C C . GLY B 1 397 ? 7.73 11.234 13.43 1 94.31 397 GLY B C 1
ATOM 7247 O O . GLY B 1 397 ? 7.059 10.688 12.555 1 94.31 397 GLY B O 1
ATOM 7248 N N . ALA B 1 398 ? 7.441 11.141 14.656 1 94.94 398 ALA B N 1
ATOM 7249 C CA . ALA B 1 398 ? 6.262 10.422 15.125 1 94.94 398 ALA B CA 1
ATOM 7250 C C . ALA B 1 398 ? 4.98 11.086 14.648 1 94.94 398 ALA B C 1
ATOM 7252 O O . ALA B 1 398 ? 4.02 10.414 14.273 1 94.94 398 ALA B O 1
ATOM 7253 N N . LEU B 1 399 ? 4.98 12.391 14.672 1 94.75 399 LEU B N 1
ATOM 7254 C CA . LEU B 1 399 ? 3.812 13.133 14.211 1 94.75 399 LEU B CA 1
ATOM 7255 C C . LEU B 1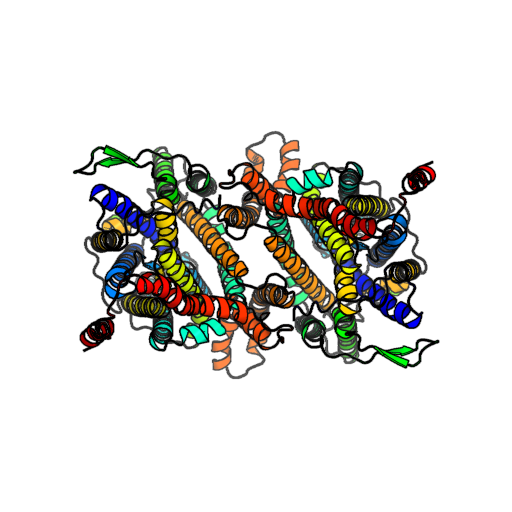 399 ? 3.609 12.938 12.711 1 94.75 399 LEU B C 1
ATOM 7257 O O . LEU B 1 399 ? 2.471 12.859 12.242 1 94.75 399 LEU B O 1
ATOM 7261 N N . MET B 1 400 ? 4.684 12.898 12.008 1 95.06 400 MET B N 1
ATOM 7262 C CA . MET B 1 400 ? 4.598 12.641 10.57 1 95.06 400 MET B CA 1
ATOM 7263 C C . MET B 1 400 ? 4.023 11.258 10.297 1 95.06 400 MET B C 1
ATOM 7265 O O . MET B 1 400 ? 3.197 11.086 9.398 1 95.06 400 MET B O 1
ATOM 7269 N N . LEU B 1 401 ? 4.453 10.312 11.039 1 94.88 401 LEU B N 1
ATOM 7270 C CA . LEU B 1 401 ? 3.924 8.961 10.906 1 94.88 401 LEU B CA 1
ATOM 7271 C C . LEU B 1 401 ? 2.43 8.93 11.203 1 94.88 401 LEU B C 1
ATOM 7273 O O . LEU B 1 401 ? 1.667 8.242 10.523 1 94.88 401 LEU B O 1
ATOM 7277 N N . ASN B 1 402 ? 2.074 9.609 12.219 1 93.06 402 ASN B N 1
ATOM 7278 C CA . ASN B 1 402 ? 0.656 9.703 12.547 1 93.06 402 ASN B CA 1
ATOM 7279 C C . ASN B 1 402 ? -0.147 10.328 11.414 1 93.06 402 ASN B C 1
ATOM 7281 O O . ASN B 1 402 ? -1.275 9.906 11.141 1 93.06 402 ASN B O 1
ATOM 7285 N N . SER B 1 403 ? 0.378 11.328 10.812 1 92.94 403 SER B N 1
ATOM 7286 C CA . SER B 1 403 ? -0.298 11.961 9.688 1 92.94 403 SER B CA 1
ATOM 7287 C C . SER B 1 403 ? -0.419 11.008 8.508 1 92.94 403 SER B C 1
ATOM 7289 O O . SER B 1 403 ? -1.421 11.023 7.789 1 92.94 403 SER B O 1
ATOM 7291 N N . CYS B 1 404 ? 0.571 10.188 8.297 1 94.19 404 CYS B N 1
ATOM 7292 C CA . CYS B 1 404 ? 0.518 9.18 7.246 1 94.19 404 CYS B CA 1
ATOM 7293 C C . CYS B 1 404 ? -0.577 8.156 7.527 1 94.19 404 CYS B C 1
ATOM 7295 O O . CYS B 1 404 ? -1.326 7.781 6.621 1 94.19 404 CYS B O 1
ATOM 7297 N N . VAL B 1 405 ? -0.623 7.754 8.75 1 93.06 405 VAL B N 1
ATOM 7298 C CA . VAL B 1 405 ? -1.642 6.785 9.141 1 93.06 405 VAL B CA 1
ATOM 7299 C C . VAL B 1 405 ? -3.031 7.383 8.938 1 93.06 405 VAL B C 1
ATOM 7301 O O . VAL B 1 405 ? -3.912 6.746 8.359 1 93.06 405 VAL B O 1
ATOM 7304 N N . ASN B 1 406 ? -3.244 8.617 9.32 1 90.25 406 ASN B N 1
ATOM 7305 C CA . ASN B 1 406 ? -4.539 9.273 9.195 1 90.25 406 ASN B CA 1
ATOM 7306 C C . ASN B 1 406 ? -4.926 9.477 7.734 1 90.25 406 ASN B C 1
ATOM 7308 O O . ASN B 1 406 ? -6.09 9.312 7.367 1 90.25 406 ASN B O 1
ATOM 7312 N N . SER B 1 407 ? -4 9.859 7 1 92.44 407 SER B N 1
ATOM 7313 C CA . SER B 1 407 ? -4.277 10.039 5.578 1 92.44 407 SER B CA 1
ATOM 7314 C C . SER B 1 407 ? -4.621 8.711 4.91 1 92.44 407 SER B C 1
ATOM 7316 O O . SER B 1 407 ? -5.457 8.664 4.004 1 92.44 407 SER B O 1
ATOM 7318 N N . SER B 1 408 ? -3.996 7.672 5.316 1 93.38 408 SER B N 1
ATOM 7319 C CA . SER B 1 408 ? -4.297 6.352 4.77 1 93.38 408 SER B CA 1
ATOM 7320 C C . SER B 1 408 ? -5.684 5.883 5.199 1 93.38 408 SER B C 1
ATOM 7322 O O . SER B 1 408 ? -6.375 5.199 4.438 1 93.38 408 SER B O 1
ATOM 7324 N N . CYS B 1 409 ? -6 6.199 6.426 1 90.69 409 CYS B N 1
ATOM 7325 C CA . CYS B 1 409 ? -7.348 5.883 6.879 1 90.69 409 CYS B CA 1
ATOM 7326 C C . CYS B 1 409 ? -8.391 6.582 6.02 1 90.69 409 CYS B C 1
ATOM 7328 O O . CYS B 1 409 ? -9.406 5.984 5.648 1 90.69 409 CYS B O 1
ATOM 7330 N N . GLN B 1 410 ? -8.094 7.762 5.727 1 88.25 410 GLN B N 1
ATOM 7331 C CA . GLN B 1 410 ? -9 8.523 4.871 1 88.25 410 GLN B CA 1
ATOM 7332 C C . GLN B 1 410 ? -9.055 7.926 3.465 1 88.25 410 GLN B C 1
ATOM 7334 O O . GLN B 1 410 ? -10.125 7.848 2.863 1 88.25 410 GLN B O 1
ATOM 7339 N N . ALA B 1 411 ? -7.984 7.539 2.99 1 90 411 ALA B N 1
ATOM 7340 C CA . ALA B 1 411 ? -7.938 6.914 1.671 1 90 411 ALA B CA 1
ATOM 7341 C C . ALA B 1 411 ? -8.789 5.645 1.637 1 90 411 ALA B C 1
ATOM 7343 O O . ALA B 1 411 ? -9.531 5.414 0.68 1 90 411 ALA B O 1
ATOM 7344 N N . LEU B 1 412 ? -8.703 4.844 2.654 1 88.56 412 LEU B N 1
ATOM 7345 C CA . LEU B 1 412 ? -9.461 3.602 2.721 1 88.56 412 LEU B CA 1
ATOM 7346 C C . LEU B 1 412 ? -10.961 3.879 2.756 1 88.56 412 LEU B C 1
ATOM 7348 O O . LEU B 1 412 ? -11.75 3.102 2.221 1 88.56 412 LEU B O 1
ATOM 7352 N N . SER B 1 413 ? -11.289 4.949 3.334 1 83.25 413 SER B N 1
ATOM 7353 C CA . SER B 1 413 ? -12.703 5.297 3.416 1 83.25 413 SER B CA 1
ATOM 7354 C C . SER B 1 413 ? -13.273 5.602 2.035 1 83.25 413 SER B C 1
ATOM 7356 O O . SER B 1 413 ? -14.477 5.438 1.808 1 83.25 413 SER B O 1
ATOM 7358 N N . TYR B 1 414 ? -12.43 6 1.175 1 83.81 414 TYR B N 1
ATOM 7359 C CA . TYR B 1 414 ? -12.883 6.305 -0.178 1 83.81 414 TYR B CA 1
ATOM 7360 C C . TYR B 1 414 ? -13.242 5.031 -0.934 1 83.81 414 TYR B C 1
ATOM 7362 O O . TYR B 1 414 ? -14.023 5.066 -1.887 1 83.81 414 TYR B O 1
ATOM 7370 N N . LEU B 1 415 ? -12.727 3.898 -0.545 1 82.25 415 LEU B N 1
ATOM 7371 C CA . LEU B 1 415 ? -13 2.633 -1.218 1 82.25 415 LEU B CA 1
ATOM 7372 C C . LEU B 1 415 ? -14.445 2.201 -0.999 1 82.25 415 LEU B C 1
ATOM 7374 O O . LEU B 1 415 ? -14.992 1.423 -1.783 1 82.25 415 LEU B O 1
ATOM 7378 N N . TRP B 1 416 ? -14.977 2.732 0.019 1 76.25 416 TRP B N 1
ATOM 7379 C CA . TRP B 1 416 ? -16.344 2.34 0.341 1 76.25 416 TRP B CA 1
ATOM 7380 C C . TRP B 1 416 ? -17.344 2.973 -0.63 1 76.25 416 TRP B C 1
ATOM 7382 O O . TRP B 1 416 ? -18.5 2.549 -0.71 1 76.25 416 TRP B O 1
ATOM 7392 N N . TYR B 1 417 ? -16.766 3.904 -1.344 1 71.5 417 TYR B N 1
ATOM 7393 C CA . TYR B 1 417 ? -17.641 4.57 -2.307 1 71.5 417 TYR B CA 1
ATOM 7394 C C . TYR B 1 417 ? -17.625 3.838 -3.645 1 71.5 417 TYR B C 1
ATOM 7396 O O . TYR B 1 417 ? -18.391 4.184 -4.551 1 71.5 417 TYR B O 1
ATOM 7404 N N . ILE B 1 418 ? -16.828 2.818 -3.746 1 72.31 418 ILE B N 1
ATOM 7405 C CA . ILE B 1 418 ? -16.703 2.072 -4.992 1 72.31 418 ILE B CA 1
ATOM 7406 C C . ILE B 1 418 ? -17.5 0.775 -4.895 1 72.31 418 ILE B C 1
ATOM 7408 O O . ILE B 1 418 ? -17.703 0.242 -3.803 1 72.31 418 ILE B O 1
ATOM 7412 N N . GLU B 1 419 ? -17.969 0.45 -6.074 1 65.38 419 GLU B N 1
ATOM 7413 C CA . GLU B 1 419 ? -18.688 -0.817 -6.109 1 65.38 419 GLU B CA 1
ATOM 7414 C C . GLU B 1 419 ? -17.781 -1.983 -5.738 1 65.38 419 GLU B C 1
ATOM 7416 O O . GLU B 1 419 ? -16.75 -2.193 -6.371 1 65.38 419 GLU B O 1
ATOM 7421 N N . ARG B 1 420 ? -18.172 -2.562 -4.762 1 62.97 420 ARG B N 1
ATOM 7422 C CA . ARG B 1 420 ? -17.328 -3.561 -4.105 1 62.97 420 ARG B CA 1
ATOM 7423 C C . ARG B 1 420 ? -17.078 -4.758 -5.02 1 62.97 420 ARG B C 1
ATOM 7425 O O . ARG B 1 420 ? -15.992 -5.344 -5 1 62.97 420 ARG B O 1
ATOM 7432 N N . LYS B 1 421 ? -18.047 -5.062 -5.734 1 63.28 421 LYS B N 1
ATOM 7433 C CA . LYS B 1 421 ? -17.969 -6.375 -6.367 1 63.28 421 LYS B CA 1
ATOM 7434 C C . LYS B 1 421 ? -17.422 -6.266 -7.789 1 63.28 421 LYS B C 1
ATOM 7436 O O . LYS B 1 421 ? -17.25 -7.277 -8.477 1 63.28 421 LYS B O 1
ATOM 7441 N N . SER B 1 422 ? -16.891 -5.113 -8.023 1 75.19 422 SER B N 1
ATOM 7442 C CA . SER B 1 422 ? -16.438 -4.984 -9.398 1 75.19 422 SER B CA 1
ATOM 7443 C C . SER B 1 422 ? -14.953 -5.328 -9.523 1 75.19 422 SER B C 1
ATOM 7445 O O . SER B 1 422 ? -14.102 -4.648 -8.938 1 75.19 422 SER B O 1
ATOM 7447 N N . LYS B 1 423 ? -14.664 -6.355 -10.297 1 76.94 423 LYS B N 1
ATOM 7448 C CA . LYS B 1 423 ? -13.281 -6.762 -10.562 1 76.94 423 LYS B CA 1
ATOM 7449 C C . LYS B 1 423 ? -12.547 -5.699 -11.375 1 76.94 423 LYS B C 1
ATOM 7451 O O . LYS B 1 423 ? -11.336 -5.543 -11.242 1 76.94 423 LYS B O 1
ATOM 7456 N N . ARG B 1 424 ? -13.297 -4.984 -12.133 1 82.06 424 ARG B N 1
ATOM 7457 C CA . ARG B 1 424 ? -12.719 -3.914 -12.945 1 82.06 424 ARG B CA 1
ATOM 7458 C C . ARG B 1 424 ? -12.117 -2.826 -12.062 1 82.06 424 ARG B C 1
ATOM 7460 O O . ARG B 1 424 ? -10.977 -2.41 -12.273 1 82.06 424 ARG B O 1
ATOM 7467 N N . ASN B 1 425 ? -12.906 -2.447 -11.07 1 85.81 425 ASN B N 1
ATOM 7468 C CA . ASN B 1 425 ? -12.469 -1.355 -10.203 1 85.81 425 ASN B CA 1
ATOM 7469 C C . ASN B 1 425 ? -11.258 -1.755 -9.367 1 85.81 425 ASN B C 1
ATOM 7471 O O . ASN B 1 425 ? -10.328 -0.962 -9.188 1 85.81 425 ASN B O 1
ATOM 7475 N N . THR B 1 426 ? -11.32 -2.949 -8.945 1 87.5 426 THR B N 1
ATOM 7476 C CA . THR B 1 426 ? -10.188 -3.398 -8.133 1 87.5 426 THR B CA 1
ATOM 7477 C C . THR B 1 426 ? -8.93 -3.523 -8.984 1 87.5 426 THR B C 1
ATOM 7479 O O . THR B 1 426 ? -7.828 -3.232 -8.516 1 87.5 426 THR B O 1
ATOM 7482 N N . PHE B 1 427 ? -9.102 -3.881 -10.234 1 89.62 427 PHE B N 1
ATOM 7483 C CA . PHE B 1 427 ? -7.961 -3.979 -11.133 1 89.62 427 PHE B CA 1
ATOM 7484 C C . PHE B 1 427 ? -7.379 -2.6 -11.422 1 89.62 427 PHE B C 1
ATOM 7486 O O . PHE B 1 427 ? -6.16 -2.422 -11.422 1 89.62 427 PHE B O 1
ATOM 7493 N N . ILE B 1 428 ? -8.164 -1.662 -11.641 1 90 428 ILE B N 1
ATOM 7494 C CA . ILE B 1 428 ? -7.719 -0.313 -11.977 1 90 428 ILE B CA 1
ATOM 7495 C C . ILE B 1 428 ? -6.93 0.271 -10.805 1 90 428 ILE B C 1
ATOM 7497 O O . ILE B 1 428 ? -5.855 0.843 -11 1 90 428 ILE B O 1
ATOM 7501 N N . ILE B 1 429 ? -7.43 0.065 -9.625 1 92.19 429 ILE B N 1
ATOM 7502 C CA . ILE B 1 429 ? -6.801 0.615 -8.43 1 92.19 429 ILE B CA 1
ATOM 7503 C C . ILE B 1 429 ? -5.422 -0.011 -8.242 1 92.19 429 ILE B C 1
ATOM 7505 O O . ILE B 1 429 ? -4.43 0.7 -8.07 1 92.19 429 ILE B O 1
ATOM 7509 N N . THR B 1 430 ? -5.344 -1.251 -8.383 1 92.88 430 THR B N 1
ATOM 7510 C CA . THR B 1 430 ? -4.102 -1.952 -8.086 1 92.88 430 THR B CA 1
ATOM 7511 C C . THR B 1 430 ? -3.092 -1.765 -9.219 1 92.88 430 THR B C 1
ATOM 7513 O O . THR 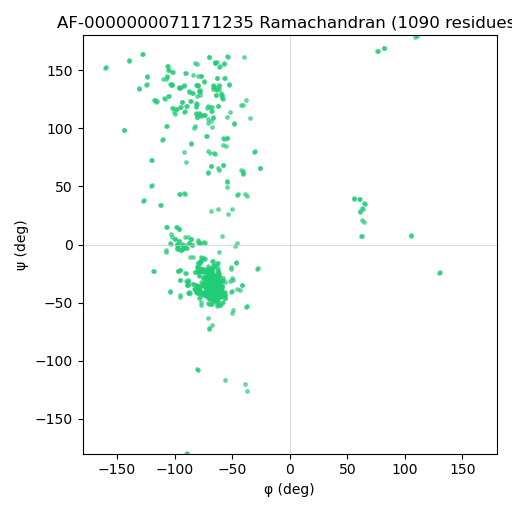B 1 430 ? -1.915 -1.493 -8.969 1 92.88 430 THR B O 1
ATOM 7516 N N . ALA B 1 431 ? -3.545 -1.844 -10.406 1 93.31 431 ALA B N 1
ATOM 7517 C CA . ALA B 1 431 ? -2.652 -1.658 -11.547 1 93.31 431 ALA B CA 1
ATOM 7518 C C . ALA B 1 431 ? -2.061 -0.251 -11.562 1 93.31 431 ALA B C 1
ATOM 7520 O O . ALA B 1 431 ? -0.884 -0.068 -11.883 1 93.31 431 ALA B O 1
ATOM 7521 N N . SER B 1 432 ? -2.863 0.668 -11.172 1 94.5 432 SER B N 1
ATOM 7522 C CA . SER B 1 432 ? -2.402 2.053 -11.172 1 94.5 432 SER B CA 1
ATOM 7523 C C . SER B 1 432 ? -1.345 2.279 -10.094 1 94.5 432 SER B C 1
ATOM 7525 O O . SER B 1 432 ? -0.391 3.031 -10.305 1 94.5 432 SER B O 1
ATOM 7527 N N . ILE B 1 433 ? -1.493 1.681 -8.984 1 95 433 ILE B N 1
ATOM 7528 C CA . ILE B 1 433 ? -0.527 1.831 -7.902 1 95 433 ILE B CA 1
ATOM 7529 C C . ILE B 1 433 ? 0.816 1.239 -8.328 1 95 433 ILE B C 1
ATOM 7531 O O . ILE B 1 433 ? 1.859 1.877 -8.164 1 95 433 ILE B O 1
ATOM 7535 N N . PHE B 1 434 ? 0.819 0.112 -8.969 1 94.06 434 PHE B N 1
ATOM 7536 C CA . PHE B 1 434 ? 2.059 -0.57 -9.32 1 94.06 434 PHE B CA 1
ATOM 7537 C C . PHE B 1 434 ? 2.732 0.115 -10.508 1 94.06 434 PHE B C 1
ATOM 7539 O O . PHE B 1 434 ? 3.943 0.347 -10.484 1 94.06 434 PHE B O 1
ATOM 7546 N N . LEU B 1 435 ? 1.955 0.479 -11.484 1 93.62 435 LEU B N 1
ATOM 7547 C CA . LEU B 1 435 ? 2.533 1.163 -12.633 1 93.62 435 LEU B CA 1
ATOM 7548 C C . LEU B 1 435 ? 3.004 2.562 -12.25 1 93.62 435 LEU B C 1
ATOM 7550 O O . LEU B 1 435 ? 3.99 3.062 -12.805 1 93.62 435 LEU B O 1
ATOM 7554 N N . GLY B 1 436 ? 2.236 3.15 -11.328 1 93.5 436 GLY B N 1
ATOM 7555 C CA . GLY B 1 436 ? 2.646 4.453 -10.828 1 93.5 436 GLY B CA 1
ATOM 7556 C C . GLY B 1 436 ? 3.971 4.422 -10.086 1 93.5 436 GLY B C 1
ATOM 7557 O O . GLY B 1 436 ? 4.691 5.418 -10.055 1 93.5 436 GLY B O 1
ATOM 7558 N N . TYR B 1 437 ? 4.258 3.344 -9.547 1 91.56 437 TYR B N 1
ATOM 7559 C CA . TYR B 1 437 ? 5.512 3.203 -8.812 1 91.56 437 TYR B CA 1
ATOM 7560 C C . TYR B 1 437 ? 6.637 2.754 -9.734 1 91.56 437 TYR B C 1
ATOM 7562 O O . TYR B 1 437 ? 7.77 3.227 -9.617 1 91.56 437 TYR B O 1
ATOM 7570 N N . ILE B 1 438 ? 6.402 1.919 -10.742 1 91.81 438 ILE B N 1
ATOM 7571 C CA . ILE B 1 438 ? 7.418 1.278 -11.57 1 91.81 438 ILE B CA 1
ATOM 7572 C C . ILE B 1 438 ? 7.906 2.256 -12.641 1 91.81 438 ILE B C 1
ATOM 7574 O O . ILE B 1 438 ? 9.109 2.361 -12.891 1 91.81 438 ILE B O 1
ATOM 7578 N N . ILE B 1 439 ? 7.043 3.027 -13.281 1 90.44 439 ILE B N 1
ATOM 7579 C CA . ILE B 1 439 ? 7.379 3.855 -14.438 1 90.44 439 ILE B CA 1
ATOM 7580 C C . ILE B 1 439 ? 8.336 4.969 -14.008 1 90.44 439 ILE B C 1
ATOM 7582 O O . ILE B 1 439 ? 9.375 5.18 -14.648 1 90.44 439 ILE B O 1
ATOM 7586 N N . PRO B 1 440 ? 8.039 5.664 -12.938 1 89.5 440 PRO B N 1
ATOM 7587 C CA . PRO B 1 440 ? 8.992 6.695 -12.523 1 89.5 440 PRO B CA 1
ATOM 7588 C C . PRO B 1 440 ? 10.359 6.125 -12.148 1 89.5 440 PRO B C 1
ATOM 7590 O O . PRO B 1 440 ? 11.391 6.75 -12.414 1 89.5 440 PRO B O 1
ATOM 7593 N N . ASN B 1 441 ? 10.367 4.988 -11.547 1 88.25 441 ASN B N 1
ATOM 7594 C CA . ASN B 1 441 ? 11.641 4.359 -11.203 1 88.25 441 ASN B CA 1
ATOM 7595 C C . ASN B 1 441 ? 12.391 3.9 -12.453 1 88.25 441 ASN B C 1
ATOM 7597 O O . ASN B 1 441 ? 13.625 3.906 -12.477 1 88.25 441 ASN B O 1
ATOM 7601 N N . LEU B 1 442 ? 11.641 3.523 -13.461 1 88.31 442 LEU B N 1
ATOM 7602 C CA . LEU B 1 442 ? 12.25 3.158 -14.734 1 88.31 442 LEU B CA 1
ATOM 7603 C C . LEU B 1 442 ? 12.938 4.363 -15.375 1 88.31 442 LEU B C 1
ATOM 7605 O O . LEU B 1 442 ? 14.062 4.254 -15.867 1 88.31 442 LEU B O 1
ATOM 7609 N N . VAL B 1 443 ? 12.289 5.461 -15.312 1 84.81 443 VAL B N 1
ATOM 7610 C CA . VAL B 1 443 ? 12.82 6.684 -15.898 1 84.81 443 VAL B CA 1
ATOM 7611 C C . VAL B 1 443 ? 14.023 7.164 -15.086 1 84.81 443 VAL B C 1
ATOM 7613 O O . VAL B 1 443 ? 14.984 7.695 -15.648 1 84.81 443 VAL B O 1
ATOM 7616 N N . ALA B 1 444 ? 13.969 6.934 -13.812 1 82 444 ALA B N 1
ATOM 7617 C CA . ALA B 1 444 ? 15.07 7.336 -12.945 1 82 444 ALA B CA 1
ATOM 7618 C C . ALA B 1 444 ? 16.297 6.469 -13.18 1 82 444 ALA B C 1
ATOM 7620 O O . ALA B 1 444 ? 17.438 6.957 -13.133 1 82 444 ALA B O 1
ATOM 7621 N N . THR B 1 445 ? 16.109 5.195 -13.43 1 81.19 445 THR B N 1
ATOM 7622 C CA . THR B 1 445 ? 17.219 4.266 -13.633 1 81.19 445 THR B CA 1
ATOM 7623 C C . THR B 1 445 ? 17.75 4.355 -15.062 1 81.19 445 THR B C 1
ATOM 7625 O O . THR B 1 445 ? 18.953 4.152 -15.297 1 81.19 445 THR B O 1
ATOM 7628 N N . HIS B 1 446 ? 16.781 4.594 -15.938 1 80.06 446 HIS B N 1
ATOM 7629 C CA . HIS B 1 446 ? 17.172 4.711 -17.344 1 80.06 446 HIS B CA 1
ATOM 7630 C C . HIS B 1 446 ? 16.797 6.078 -17.891 1 80.06 446 HIS B C 1
ATOM 7632 O O . HIS B 1 446 ? 15.906 6.184 -18.75 1 80.06 446 HIS B O 1
ATOM 7638 N N . PRO B 1 447 ? 17.578 7.066 -17.422 1 73.12 447 PRO B N 1
ATOM 7639 C CA . PRO B 1 447 ? 17.234 8.414 -17.891 1 73.12 447 PRO B CA 1
ATOM 7640 C C . PRO B 1 447 ? 17.391 8.562 -19.406 1 73.12 447 PRO B C 1
ATOM 7642 O O . PRO B 1 447 ? 16.797 9.461 -20 1 73.12 447 PRO B O 1
ATOM 7645 N N . GLU B 1 448 ? 18.141 7.699 -20.016 1 71.31 448 GLU B N 1
ATOM 7646 C CA . GLU B 1 448 ? 18.391 7.738 -21.453 1 71.31 448 GLU B CA 1
ATOM 7647 C C . GLU B 1 448 ? 17.094 7.527 -22.234 1 71.31 448 GLU B C 1
ATOM 7649 O O . GLU B 1 448 ? 17 7.934 -23.391 1 71.31 448 GLU B O 1
ATOM 7654 N N . LEU B 1 449 ? 16.172 6.938 -21.641 1 63.94 449 LEU B N 1
ATOM 7655 C CA . LEU B 1 449 ? 14.906 6.617 -22.281 1 63.94 449 LEU B CA 1
ATOM 7656 C C . LEU B 1 449 ? 14.195 7.887 -22.734 1 63.94 449 LEU B C 1
ATOM 7658 O O . LEU B 1 449 ? 13.547 7.895 -23.781 1 63.94 449 LEU B O 1
ATOM 7662 N N . VAL B 1 450 ? 14.242 8.883 -21.938 1 62.72 450 VAL B N 1
ATOM 7663 C CA . VAL B 1 450 ? 13.5 10.102 -22.219 1 62.72 450 VAL B CA 1
ATOM 7664 C C . VAL B 1 450 ? 14.352 11.031 -23.078 1 62.72 450 VAL B C 1
ATOM 7666 O O . VAL B 1 450 ? 13.82 11.797 -23.891 1 62.72 450 VAL B O 1
ATOM 7669 N N . GLU B 1 451 ? 15.641 10.961 -22.891 1 60.66 451 GLU B N 1
ATOM 7670 C CA . GLU B 1 451 ? 16.516 11.867 -23.641 1 60.66 451 GLU B CA 1
ATOM 7671 C C . GLU B 1 451 ? 16.531 11.531 -25.125 1 60.66 451 GLU B C 1
ATOM 7673 O O . GLU B 1 451 ? 16.656 12.422 -25.969 1 60.66 451 GLU B O 1
ATOM 7678 N N . THR B 1 452 ? 16.547 10.32 -25.469 1 51.09 452 THR B N 1
ATOM 7679 C CA . THR B 1 452 ? 16.797 9.945 -26.844 1 51.09 452 THR B CA 1
ATOM 7680 C C . THR B 1 452 ? 15.586 10.266 -27.719 1 51.09 452 THR B C 1
ATOM 7682 O O . THR B 1 452 ? 15.734 10.609 -28.891 1 51.09 452 THR B O 1
ATOM 7685 N N . SER B 1 453 ? 14.383 10 -27.219 1 49.31 453 SER B N 1
ATOM 7686 C CA . SER B 1 453 ? 13.344 9.914 -28.234 1 49.31 453 SER B CA 1
ATOM 7687 C C . SER B 1 453 ? 12.906 11.297 -28.703 1 49.31 453 SER B C 1
ATOM 7689 O O . SER B 1 453 ? 12.203 11.422 -29.703 1 49.31 453 SER B O 1
ATOM 7691 N N . VAL B 1 454 ? 12.773 12.266 -27.859 1 48.81 454 VAL B N 1
ATOM 7692 C CA . VAL B 1 454 ? 12.219 13.539 -28.312 1 48.81 454 VAL B CA 1
ATOM 7693 C C . VAL B 1 454 ? 13.328 14.578 -28.406 1 48.81 454 VAL B C 1
ATOM 7695 O O . VAL B 1 454 ? 13.992 14.883 -27.406 1 48.81 454 VAL B O 1
ATOM 7698 N N . HIS B 1 455 ? 13.766 14.836 -29.484 1 52.41 455 HIS B N 1
ATOM 7699 C CA . HIS B 1 455 ? 14.781 15.828 -29.828 1 52.41 455 HIS B CA 1
ATOM 7700 C C . HIS B 1 455 ? 14.453 17.188 -29.219 1 52.41 455 HIS B C 1
ATOM 7702 O O . HIS B 1 455 ? 15.305 18.078 -29.203 1 52.41 455 HIS B O 1
ATOM 7708 N N . SER B 1 456 ? 13.227 17.469 -29.031 1 52.5 456 SER B N 1
ATOM 7709 C CA . SER B 1 456 ? 13.039 18.828 -28.578 1 52.5 456 SER B CA 1
ATOM 7710 C C . SER B 1 456 ? 13.25 18.953 -27.062 1 52.5 456 SER B C 1
ATOM 7712 O O . SER B 1 456 ? 12.508 18.359 -26.281 1 52.5 456 SER B O 1
ATOM 7714 N N . VAL B 1 457 ? 14.406 19.422 -26.734 1 53.72 457 VAL B N 1
ATOM 7715 C CA . VAL B 1 457 ? 15.016 19.578 -25.422 1 53.72 457 VAL B CA 1
ATOM 7716 C C . VAL B 1 457 ? 13.984 20.141 -24.438 1 53.72 457 VAL B C 1
ATOM 7718 O O . VAL B 1 457 ? 13.898 19.688 -23.297 1 53.72 457 VAL B O 1
ATOM 7721 N N . ASP B 1 458 ? 13.133 21.094 -24.906 1 57.38 458 ASP B N 1
ATOM 7722 C CA . ASP B 1 458 ? 12.227 21.797 -24.016 1 57.38 458 ASP B CA 1
ATOM 7723 C C . ASP B 1 458 ? 11.102 20.891 -23.531 1 57.38 458 ASP B C 1
ATOM 7725 O O . ASP B 1 458 ? 10.742 20.906 -22.359 1 57.38 458 ASP B O 1
ATOM 7729 N N . VAL B 1 459 ? 10.672 20.094 -24.531 1 59.97 459 VAL B N 1
ATOM 7730 C CA . VAL B 1 459 ? 9.539 19.219 -24.203 1 59.97 459 VAL B CA 1
ATOM 7731 C C . VAL B 1 459 ? 10 18.094 -23.297 1 59.97 459 VAL B C 1
ATOM 7733 O O . VAL B 1 459 ? 9.297 17.719 -22.359 1 59.97 459 VAL B O 1
ATOM 7736 N N . VAL B 1 460 ? 11.164 17.812 -23.547 1 62.25 460 VAL B N 1
ATOM 7737 C CA . VAL B 1 460 ? 11.734 16.719 -22.75 1 62.25 460 VAL B CA 1
ATOM 7738 C C . VAL B 1 460 ? 11.945 17.188 -21.312 1 62.25 460 VAL B C 1
ATOM 7740 O O . VAL B 1 460 ? 11.664 16.453 -20.375 1 62.25 460 VAL B O 1
ATOM 7743 N N . ASP B 1 461 ? 12.344 18.406 -21.266 1 67.38 461 ASP B N 1
ATOM 7744 C CA . ASP B 1 461 ? 12.617 18.953 -19.922 1 67.38 461 ASP B CA 1
ATOM 7745 C C . ASP B 1 461 ? 11.32 19.156 -19.141 1 67.38 461 ASP B C 1
ATOM 7747 O O . ASP B 1 461 ? 11.312 19.109 -17.922 1 67.38 461 ASP B O 1
ATOM 7751 N N . SER B 1 462 ? 10.328 19.375 -19.906 1 73.38 462 SER B N 1
ATOM 7752 C CA . SER B 1 462 ? 9.047 19.594 -19.25 1 73.38 462 SER B CA 1
ATOM 7753 C C . SER B 1 462 ? 8.367 18.281 -18.875 1 73.38 462 SER B C 1
ATOM 7755 O O . SER B 1 462 ? 7.629 18.219 -17.891 1 73.38 462 SER B O 1
ATOM 7757 N N . ILE B 1 463 ? 8.719 17.281 -19.547 1 78.38 463 ILE B N 1
ATOM 7758 C CA . ILE B 1 463 ? 8 16.016 -19.359 1 78.38 463 ILE B CA 1
ATOM 7759 C C . ILE B 1 463 ? 8.773 15.125 -18.391 1 78.38 463 ILE B C 1
ATOM 7761 O O . ILE B 1 463 ? 8.172 14.328 -17.672 1 78.38 463 ILE B O 1
ATOM 7765 N N . LYS B 1 464 ? 10.039 15.406 -18.297 1 80.94 464 LYS B N 1
ATOM 7766 C CA . LYS B 1 464 ? 10.891 14.539 -17.484 1 80.94 464 LYS B CA 1
ATOM 7767 C C . LYS B 1 464 ? 10.477 14.57 -16.031 1 80.94 464 LYS B C 1
ATOM 7769 O O . LYS B 1 464 ? 10.312 13.523 -15.398 1 80.94 464 LYS B O 1
ATOM 7774 N N . PRO B 1 465 ? 10.188 15.844 -15.578 1 82.31 465 PRO B N 1
ATOM 7775 C CA . PRO B 1 465 ? 9.766 15.875 -14.172 1 82.31 465 PRO B CA 1
ATOM 7776 C C . PRO B 1 465 ? 8.414 15.203 -13.945 1 82.31 465 PRO B C 1
ATOM 7778 O O . PRO B 1 465 ? 8.18 14.633 -12.875 1 82.31 465 PRO B O 1
ATOM 7781 N N . LEU B 1 466 ? 7.637 15.219 -14.922 1 86.81 466 LEU B N 1
ATOM 7782 C CA . LEU B 1 466 ? 6.32 14.602 -14.828 1 86.81 466 LEU B CA 1
ATOM 7783 C C . LEU B 1 466 ? 6.43 13.086 -14.812 1 86.81 466 LEU B C 1
ATOM 7785 O O . LEU B 1 466 ? 5.699 12.414 -14.078 1 86.81 466 LEU B O 1
ATOM 7789 N N . LEU B 1 467 ? 7.348 12.586 -15.531 1 87 467 LEU B N 1
ATOM 7790 C CA . LEU B 1 467 ? 7.516 11.141 -15.641 1 87 467 LEU B CA 1
ATOM 7791 C C . LEU B 1 467 ? 8.203 10.578 -14.406 1 87 467 LEU B C 1
ATOM 7793 O O . LEU B 1 467 ? 8.141 9.375 -14.148 1 87 467 LEU B O 1
ATOM 7797 N N . LYS B 1 468 ? 8.773 11.438 -13.68 1 86.44 468 LYS B N 1
ATOM 7798 C CA . LYS B 1 468 ? 9.469 10.992 -12.477 1 86.44 468 LYS B CA 1
ATOM 7799 C C . LYS B 1 468 ? 8.562 11.094 -11.25 1 86.44 468 LYS B C 1
ATOM 7801 O O . LYS B 1 468 ? 8.938 10.656 -10.156 1 86.44 468 LYS B O 1
ATOM 7806 N N . SER B 1 469 ? 7.406 11.633 -11.453 1 89.75 469 SER B N 1
ATOM 7807 C CA . SER B 1 469 ? 6.48 11.789 -10.336 1 89.75 469 SER B CA 1
ATOM 7808 C C . SER B 1 469 ? 5.594 10.562 -10.172 1 89.75 469 SER B C 1
ATOM 7810 O O . SER B 1 469 ? 4.793 10.242 -11.055 1 89.75 469 SER B O 1
ATOM 7812 N N . TYR B 1 470 ? 5.676 9.891 -8.984 1 92 470 TYR B N 1
ATOM 7813 C CA . TYR B 1 470 ? 4.863 8.719 -8.688 1 92 470 TYR B CA 1
ATOM 7814 C C . TYR B 1 470 ? 3.379 9.055 -8.742 1 92 470 TYR B C 1
ATOM 7816 O O . TYR B 1 470 ? 2.584 8.305 -9.312 1 92 470 TYR B O 1
ATOM 7824 N N . VAL B 1 471 ? 3.061 10.188 -8.18 1 92.62 471 VAL B N 1
ATOM 7825 C CA . VAL B 1 471 ? 1.664 10.555 -7.973 1 92.62 471 VAL B CA 1
ATOM 7826 C C . VAL B 1 471 ? 1.025 10.922 -9.312 1 92.62 471 VAL B C 1
ATOM 7828 O O . VAL B 1 471 ? -0.096 10.508 -9.609 1 92.62 471 VAL B O 1
ATOM 7831 N N . PHE B 1 472 ? 1.728 11.648 -10.078 1 91.31 472 PHE B N 1
ATOM 7832 C CA . PHE B 1 472 ? 1.197 12.07 -11.367 1 91.31 472 PHE B CA 1
ATOM 7833 C C . PHE B 1 472 ? 0.976 10.875 -12.289 1 91.31 472 PHE B C 1
ATOM 7835 O O . PHE B 1 472 ? -0.086 10.75 -12.898 1 91.31 472 PHE B O 1
ATOM 7842 N N . ILE B 1 473 ? 1.945 10.023 -12.398 1 92.69 473 ILE B N 1
ATOM 7843 C CA . ILE B 1 473 ? 1.85 8.867 -13.281 1 92.69 473 ILE B CA 1
ATOM 7844 C C . ILE B 1 473 ? 0.761 7.922 -12.773 1 92.69 473 ILE B C 1
ATOM 7846 O O . ILE B 1 473 ? -0.021 7.387 -13.562 1 92.69 473 ILE B O 1
ATOM 7850 N N . GLY B 1 474 ? 0.755 7.66 -11.492 1 93.31 474 GLY B N 1
ATOM 7851 C CA . GLY B 1 474 ? -0.293 6.82 -10.93 1 93.31 474 GLY B CA 1
ATOM 7852 C C . GLY B 1 474 ? -1.689 7.34 -11.219 1 93.31 474 GLY B C 1
ATOM 7853 O O . GLY B 1 474 ? -2.576 6.57 -11.602 1 93.31 474 GLY B O 1
ATOM 7854 N N . GLY B 1 475 ? -1.867 8.648 -11.008 1 91.06 475 GLY B N 1
ATOM 7855 C CA . GLY B 1 475 ? -3.152 9.25 -11.312 1 91.06 475 GLY B CA 1
ATOM 7856 C C . GLY B 1 475 ? -3.504 9.195 -12.789 1 91.06 475 GLY B C 1
ATOM 7857 O O . GLY B 1 475 ? -4.652 8.938 -13.148 1 91.06 475 GLY B O 1
ATOM 7858 N N . LEU B 1 476 ? -2.541 9.43 -13.586 1 91.12 476 LEU B N 1
ATOM 7859 C CA . LEU B 1 476 ? -2.764 9.406 -15.031 1 91.12 476 LEU B CA 1
ATOM 7860 C C . LEU B 1 476 ? -3.158 8.008 -15.492 1 91.12 476 LEU B C 1
ATOM 7862 O O . LEU B 1 476 ? -4.078 7.852 -16.297 1 91.12 476 LEU B O 1
ATOM 7866 N N . VAL B 1 477 ? -2.461 7.035 -15.023 1 92.69 477 VAL B N 1
ATOM 7867 C CA . VAL B 1 477 ? -2.758 5.656 -15.398 1 92.69 477 VAL B CA 1
ATOM 7868 C C . VAL B 1 477 ? -4.16 5.281 -14.93 1 92.69 477 VAL B C 1
ATOM 7870 O O . VAL B 1 477 ? -4.918 4.641 -15.664 1 92.69 477 VAL B O 1
ATOM 7873 N N . ALA B 1 478 ? -4.449 5.621 -13.719 1 91.69 478 ALA B N 1
ATOM 7874 C CA . ALA B 1 478 ? -5.785 5.34 -13.195 1 91.69 478 ALA B CA 1
ATOM 7875 C C . ALA B 1 478 ? -6.859 6.004 -14.047 1 91.69 478 ALA B C 1
ATOM 7877 O O . ALA B 1 478 ? -7.883 5.387 -14.367 1 91.69 478 ALA B O 1
ATOM 7878 N N . PHE B 1 479 ? -6.594 7.184 -14.422 1 87.38 479 PHE B N 1
ATOM 7879 C CA . PHE B 1 479 ? -7.539 7.93 -15.242 1 87.38 479 PHE B CA 1
ATOM 7880 C C . PHE B 1 479 ? -7.688 7.289 -16.625 1 87.38 479 PHE B C 1
ATOM 7882 O O . PHE B 1 479 ? -8.805 7.121 -17.109 1 87.38 479 PHE B O 1
ATOM 7889 N N . LEU B 1 480 ? -6.594 6.969 -17.219 1 88.38 480 LEU B N 1
ATOM 7890 C CA . LEU B 1 480 ? -6.617 6.371 -18.562 1 88.38 480 LEU B CA 1
ATOM 7891 C C . LEU B 1 480 ? -7.312 5.012 -18.531 1 88.38 480 LEU B C 1
ATOM 7893 O O . LEU B 1 480 ? -8.078 4.688 -19.438 1 88.38 480 LEU B O 1
ATOM 7897 N N . LEU B 1 481 ? -7.043 4.227 -17.578 1 88 481 LEU B N 1
ATOM 7898 C CA . LEU B 1 481 ? -7.676 2.916 -17.469 1 88 481 LEU B CA 1
ATOM 7899 C C . LEU B 1 481 ? -9.164 3.055 -17.156 1 88 481 LEU B C 1
ATOM 7901 O O . LEU B 1 481 ? -9.977 2.273 -17.656 1 88 481 LEU B O 1
ATOM 7905 N N . ASP B 1 482 ? -9.5 3.99 -16.297 1 83.06 482 ASP B N 1
ATOM 7906 C CA . ASP B 1 482 ? -10.898 4.203 -15.945 1 83.06 482 ASP B CA 1
ATOM 7907 C C . ASP B 1 482 ? -11.719 4.605 -17.172 1 83.06 482 ASP B C 1
ATOM 7909 O O . ASP B 1 482 ? -12.859 4.164 -17.328 1 83.06 482 ASP B O 1
ATOM 7913 N N . VAL B 1 483 ? -11.086 5.379 -18.031 1 80.44 483 VAL B N 1
ATOM 7914 C CA . VAL B 1 483 ? -11.805 5.871 -19.203 1 80.44 483 VAL B CA 1
ATOM 7915 C C . VAL B 1 483 ? -11.766 4.82 -20.312 1 80.44 483 VAL B C 1
ATOM 7917 O O . VAL B 1 483 ? -12.719 4.684 -21.078 1 80.44 483 VAL B O 1
ATOM 7920 N N . SER B 1 484 ? -10.766 4.098 -20.453 1 81.38 484 SER B N 1
ATOM 7921 C CA . SER B 1 484 ? -10.578 3.174 -21.562 1 81.38 484 SER B CA 1
ATOM 7922 C C . SER B 1 484 ? -11.312 1.859 -21.312 1 81.38 484 SER B C 1
ATOM 7924 O O . SER B 1 484 ? -11.789 1.229 -22.266 1 81.38 484 SER B O 1
ATOM 7926 N N . ILE B 1 485 ? -11.336 1.35 -20.109 1 78.06 485 ILE B N 1
ATOM 7927 C CA . ILE B 1 485 ? -11.969 0.068 -19.828 1 78.06 485 ILE B CA 1
ATOM 7928 C C . ILE B 1 485 ? -13.477 0.264 -19.688 1 78.06 485 ILE B C 1
ATOM 7930 O O . ILE B 1 485 ? -13.938 1.056 -18.859 1 78.06 485 ILE B O 1
ATOM 7934 N N . PRO B 1 486 ? -14.141 -0.375 -20.531 1 71 486 PRO B N 1
ATOM 7935 C CA . PRO B 1 486 ? -15.594 -0.209 -20.5 1 71 486 PRO B CA 1
ATOM 7936 C C . PRO B 1 486 ? -16.219 -0.789 -19.234 1 71 486 PRO B C 1
ATOM 7938 O O . PRO B 1 486 ? -15.734 -1.789 -18.703 1 71 486 PRO B O 1
ATOM 7941 N N . ALA B 1 487 ? -17.094 -0.084 -18.609 1 62.38 487 ALA B N 1
ATOM 7942 C CA . ALA B 1 487 ? -17.797 -0.552 -17.422 1 62.38 487 ALA B CA 1
ATOM 7943 C C . ALA B 1 487 ? -18.859 -1.596 -17.781 1 62.38 487 ALA B C 1
ATOM 7945 O O . ALA B 1 487 ? -19.531 -1.481 -18.812 1 62.38 487 ALA B O 1
ATOM 7946 N N . ALA B 1 488 ? -18.688 -2.895 -17.391 1 56.56 488 ALA B N 1
ATOM 7947 C CA . ALA B 1 488 ? -19.625 -3.965 -17.719 1 56.56 488 ALA B CA 1
ATOM 7948 C C . ALA B 1 488 ? -21.062 -3.566 -17.375 1 56.56 488 ALA B C 1
ATOM 7950 O O . ALA B 1 488 ? -22 -3.943 -18.062 1 56.56 488 ALA B O 1
ATOM 7951 N N . ALA B 1 489 ? -21.438 -3.242 -16.188 1 52.09 489 ALA B N 1
ATOM 7952 C CA . ALA B 1 489 ? -22.781 -2.852 -15.789 1 52.09 489 ALA B CA 1
ATOM 7953 C C . ALA B 1 489 ? -22.859 -1.357 -15.492 1 52.09 489 ALA B C 1
ATOM 7955 O O . ALA B 1 489 ? -21.859 -0.75 -15.078 1 52.09 489 ALA B O 1
ATOM 7956 N N . PRO B 1 490 ? -23.984 -0.858 -15.891 1 46.03 490 PRO B N 1
ATOM 7957 C CA . PRO B 1 490 ? -24.297 0.52 -15.508 1 46.03 490 PRO B CA 1
ATOM 7958 C C . PRO B 1 490 ? -24.078 0.774 -14.016 1 46.03 490 PRO B C 1
ATOM 7960 O O . PRO B 1 490 ? -24.438 -0.068 -13.188 1 46.03 490 PRO B O 1
ATOM 7963 N N . GLY B 1 491 ? -22.938 1.485 -13.508 1 48.38 491 GLY B N 1
ATOM 7964 C CA . GLY B 1 491 ? -22.688 1.779 -12.109 1 48.38 491 GLY B CA 1
ATOM 7965 C C . GLY B 1 491 ? -21.281 1.393 -11.664 1 48.38 491 GLY B C 1
ATOM 7966 O O . GLY B 1 491 ? -20.875 1.714 -10.547 1 48.38 491 GLY B O 1
ATOM 7967 N N . GLU B 1 492 ? -20.938 0.464 -12.539 1 51.56 492 GLU B N 1
ATOM 7968 C CA . GLU B 1 492 ? -19.641 -0.082 -12.156 1 51.56 492 GLU B CA 1
ATOM 7969 C C . GLU B 1 492 ? -18.531 0.96 -12.312 1 51.56 492 GLU B C 1
ATOM 7971 O O . GLU B 1 492 ? -17.453 0.823 -11.734 1 51.56 492 GLU B O 1
ATOM 7976 N N . SER B 1 493 ? -18.922 1.852 -13.102 1 49.34 493 SER B N 1
ATOM 7977 C CA . SER B 1 493 ? -17.875 2.873 -13.188 1 49.34 493 SER B CA 1
ATOM 7978 C C . SER B 1 493 ? -17.703 3.604 -11.859 1 49.34 493 SER B C 1
ATOM 7980 O O . SER B 1 493 ? -18.688 3.84 -11.148 1 49.34 493 SER B O 1
ATOM 7982 N N . GLY B 1 494 ? -16.703 3.43 -11.18 1 48.94 494 GLY B N 1
ATOM 7983 C CA . GLY B 1 494 ? -16.469 4.156 -9.945 1 48.94 494 GLY B CA 1
ATOM 7984 C C . GLY B 1 494 ? -17.125 5.523 -9.922 1 48.94 494 GLY B C 1
ATOM 7985 O O . GLY B 1 494 ? -17.438 6.051 -8.852 1 48.94 494 GLY B O 1
ATOM 7986 N N . LEU B 1 495 ? -17.391 5.98 -11.102 1 49.59 495 LEU B N 1
ATOM 7987 C CA . LEU B 1 495 ? -17.984 7.309 -11.242 1 49.59 495 LEU B CA 1
ATOM 7988 C C . LEU B 1 495 ? -19.469 7.273 -10.945 1 49.59 495 LEU B C 1
ATOM 7990 O O . LEU B 1 495 ? -20.031 8.242 -10.422 1 49.59 495 LEU B O 1
ATOM 7994 N N . SER B 1 496 ? -19.984 6.168 -11.156 1 48.75 496 SER B N 1
ATOM 7995 C CA . SER B 1 496 ? -21.438 6.156 -11.109 1 48.75 496 SER B CA 1
ATOM 7996 C C . SER B 1 496 ? -21.938 6.188 -9.672 1 48.75 496 SER B C 1
ATOM 7998 O O . SER B 1 496 ? -22.859 6.945 -9.352 1 48.75 496 SER B O 1
ATOM 8000 N N . LEU B 1 497 ? -21.422 5.289 -8.906 1 49 497 LEU B N 1
ATOM 8001 C CA . LEU B 1 497 ? -21.938 5.266 -7.539 1 49 497 LEU B CA 1
ATOM 8002 C C . LEU B 1 497 ? -21.609 6.57 -6.816 1 49 497 LEU B C 1
ATOM 8004 O O . LEU B 1 497 ? -22.422 7.074 -6.039 1 49 497 LEU B O 1
ATOM 8008 N N . TRP B 1 498 ? -20.484 6.996 -7.199 1 48.69 498 TRP B N 1
ATOM 8009 C CA . TRP B 1 498 ? -20.062 8.281 -6.645 1 48.69 498 TRP B CA 1
ATOM 8010 C C . TRP B 1 498 ? -21 9.398 -7.105 1 48.69 498 TRP B C 1
ATOM 8012 O O . TRP B 1 498 ? -21.406 10.25 -6.305 1 48.69 498 TRP B O 1
ATOM 8022 N N . ARG B 1 499 ? -21.359 9.281 -8.336 1 51 499 ARG B N 1
ATOM 8023 C CA . ARG B 1 499 ? -22.297 10.258 -8.891 1 51 499 ARG B CA 1
ATOM 8024 C C . ARG B 1 499 ? -23.656 10.156 -8.211 1 51 499 ARG B C 1
ATOM 8026 O O . ARG B 1 499 ? -24.297 11.172 -7.941 1 51 499 ARG B O 1
ATOM 8033 N N . ARG B 1 500 ? -23.984 8.898 -8.062 1 50.28 500 ARG B N 1
ATOM 8034 C CA . ARG B 1 500 ? -25.281 8.695 -7.441 1 50.28 500 ARG B CA 1
ATOM 8035 C C . ARG B 1 500 ? -25.281 9.172 -5.992 1 50.28 500 ARG B C 1
ATOM 8037 O O . ARG B 1 500 ? -26.25 9.781 -5.531 1 50.28 500 ARG B O 1
ATOM 8044 N N . LYS B 1 501 ? -24.281 8.828 -5.402 1 49.31 501 LYS B N 1
ATOM 8045 C CA . LYS B 1 501 ? -24.203 9.281 -4.016 1 49.31 501 LYS B CA 1
ATOM 8046 C C . LYS B 1 501 ? -24.125 10.805 -3.938 1 49.31 501 LYS B C 1
ATOM 8048 O O . LYS B 1 501 ? -24.781 11.422 -3.102 1 49.31 501 LYS B O 1
ATOM 8053 N N . VAL B 1 502 ? -23.344 11.219 -4.859 1 47.16 502 VAL B N 1
ATOM 8054 C CA . VAL B 1 502 ? -23.25 12.672 -4.922 1 47.16 502 VAL B CA 1
ATOM 8055 C C . VAL B 1 502 ? -24.594 13.25 -5.371 1 47.16 502 VAL B C 1
ATOM 8057 O O . VAL B 1 502 ? -25.062 14.266 -4.832 1 47.16 502 VAL B O 1
ATOM 8060 N N . SER B 1 503 ? -25.109 12.547 -6.312 1 45.44 503 SER B N 1
ATOM 8061 C CA . SER B 1 503 ? -26.422 12.992 -6.785 1 45.44 503 SER B CA 1
ATOM 8062 C C . SER B 1 503 ? -27.5 12.727 -5.754 1 45.44 503 SER B C 1
ATOM 8064 O O . SER B 1 503 ? -28.406 13.539 -5.566 1 45.44 503 SER B O 1
ATOM 8066 N N . GLU B 1 504 ? -27.531 11.461 -5.266 1 45.75 504 GLU B N 1
ATOM 8067 C CA . GLU B 1 504 ? -28.531 11.141 -4.254 1 45.75 504 GLU B CA 1
ATOM 8068 C C . GLU B 1 504 ? -28.375 12.039 -3.029 1 45.75 504 GLU B C 1
ATOM 8070 O O . GLU B 1 504 ? -29.375 12.477 -2.449 1 45.75 504 GLU B O 1
ATOM 8075 N N . ASP B 1 505 ? -27.25 12.07 -2.623 1 42.31 505 ASP B N 1
ATOM 8076 C CA . ASP B 1 505 ? -27.047 13.031 -1.537 1 42.31 505 ASP B CA 1
ATOM 8077 C C . ASP B 1 505 ? -27.469 14.438 -1.964 1 42.31 505 ASP B C 1
ATOM 8079 O O . ASP B 1 505 ? -28.016 15.203 -1.163 1 42.31 505 ASP B O 1
ATOM 8083 N N . PHE B 1 506 ? -27.266 14.633 -3.23 1 38.19 506 PHE B N 1
ATOM 8084 C CA . PHE B 1 506 ? -27.75 15.898 -3.775 1 38.19 506 PHE B CA 1
ATOM 8085 C C . PHE B 1 506 ? -29.266 15.836 -4.016 1 38.19 506 PHE B C 1
ATOM 8087 O O . PHE B 1 506 ? -29.969 16.828 -3.809 1 38.19 506 PHE B O 1
ATOM 8094 N N . ASN B 1 507 ? -29.766 14.688 -4.5 1 36.38 507 ASN B N 1
ATOM 8095 C CA . ASN B 1 507 ? -31.203 14.602 -4.762 1 36.38 507 ASN B CA 1
ATOM 8096 C C . ASN B 1 507 ? -31.984 14.312 -3.488 1 36.38 507 ASN B C 1
ATOM 8098 O O . ASN B 1 507 ? -33.188 14.523 -3.441 1 36.38 507 ASN B O 1
ATOM 8102 N N . LEU B 1 508 ? -31.578 13.5 -2.623 1 33.19 508 LEU B N 1
ATOM 8103 C CA . LEU B 1 508 ? -32.375 13.352 -1.405 1 33.19 508 LEU B CA 1
ATOM 8104 C C . LEU B 1 508 ? -32.656 14.711 -0.787 1 33.19 508 LEU B C 1
ATOM 8106 O O . LEU B 1 508 ? -33.531 14.82 0.088 1 33.19 508 LEU B O 1
ATOM 8110 N N . SER B 1 509 ? -32 15.648 -1.029 1 32.28 509 SER B N 1
ATOM 8111 C CA . SER B 1 509 ? -32.438 16.969 -0.599 1 32.28 509 SER B CA 1
ATOM 8112 C C . SER B 1 509 ? -33.75 17.359 -1.27 1 32.28 509 SER B C 1
ATOM 8114 O O . SER B 1 509 ? -34.594 18.031 -0.664 1 32.28 509 SER B O 1
ATOM 8116 N N . GLU B 1 510 ? -34 16.906 -2.469 1 31.12 510 GLU B N 1
ATOM 8117 C CA . GLU B 1 510 ? -35.219 17.359 -3.092 1 31.12 510 GLU B CA 1
ATOM 8118 C C . GLU B 1 510 ? -36.438 16.547 -2.596 1 31.12 510 GLU B C 1
ATOM 8120 O O . GLU B 1 510 ? -37.531 17.078 -2.439 1 31.12 510 GLU B O 1
ATOM 8125 N N . VAL B 1 511 ? -36.188 15.25 -2.344 1 30.88 511 VAL B N 1
ATOM 8126 C CA . VAL B 1 511 ? -37.406 14.5 -2.049 1 30.88 511 VAL B CA 1
ATOM 8127 C C . VAL B 1 511 ? -37.812 14.711 -0.59 1 30.88 511 VAL B C 1
ATOM 8129 O O . VAL B 1 511 ? -39 14.688 -0.253 1 30.88 511 VAL B O 1
ATOM 8132 N N . ARG B 1 512 ? -36.906 14.75 0.391 1 32.47 512 ARG B N 1
ATOM 8133 C CA . ARG B 1 512 ? -37.438 14.891 1.737 1 32.47 512 ARG B CA 1
ATOM 8134 C C . ARG B 1 512 ? -38.094 16.266 1.928 1 32.47 512 ARG B C 1
ATOM 8136 O O . ARG B 1 512 ? -38.719 16.531 2.949 1 32.47 512 ARG B O 1
ATOM 8143 N N . THR B 1 513 ? -37.812 17.234 1.157 1 29.34 513 THR B N 1
ATOM 8144 C CA . THR B 1 513 ? -38.688 18.391 1.316 1 29.34 513 THR B CA 1
ATOM 8145 C C . THR B 1 513 ? -40.156 18.031 1.062 1 29.34 513 THR B C 1
ATOM 8147 O O . THR B 1 513 ? -41.062 18.594 1.672 1 29.34 513 THR B O 1
ATOM 8150 N N . CYS B 1 514 ? -40.312 17.062 0.177 1 27.61 514 CYS B N 1
ATOM 8151 C CA . CYS B 1 514 ? -41.75 16.938 -0.144 1 27.61 514 CYS B CA 1
ATOM 8152 C C . CYS B 1 514 ? -42.5 16.156 0.93 1 27.61 514 CYS B C 1
ATOM 8154 O O . CYS B 1 514 ? -43.625 16.484 1.266 1 27.61 514 CYS B O 1
ATOM 8156 N N . SER B 1 515 ? -41.938 15.047 1.493 1 30.05 515 SER B N 1
ATOM 8157 C CA . SER B 1 515 ? -42.875 14.273 2.297 1 30.05 515 SER B CA 1
ATOM 8158 C C . SER B 1 515 ? -43.062 14.898 3.67 1 30.05 515 SER B C 1
ATOM 8160 O O . SER B 1 515 ? -44.188 14.852 4.223 1 30.05 515 SER B O 1
ATOM 8162 N N . VAL B 1 516 ? -42.031 15.469 4.312 1 29.64 516 VAL B N 1
ATOM 8163 C CA . VAL B 1 516 ? -42.344 16.062 5.609 1 29.64 516 VAL B CA 1
ATOM 8164 C C . VAL B 1 516 ? -43.188 17.312 5.418 1 29.64 516 VAL B C 1
ATOM 8166 O O . VAL B 1 516 ? -44.062 17.609 6.234 1 29.64 516 VAL B O 1
ATOM 8169 N N . CYS B 1 517 ? -42.969 18 4.324 1 28.75 517 CYS B N 1
ATOM 8170 C CA . CYS B 1 517 ? -43.875 19.141 4.148 1 28.75 517 CYS B CA 1
ATOM 8171 C C . CYS B 1 517 ? -45.281 18.672 3.881 1 28.75 517 CYS B C 1
ATOM 8173 O O . CYS B 1 517 ? -46.25 19.391 4.164 1 28.75 517 CYS B O 1
ATOM 8175 N N . ARG B 1 518 ? -45.469 17.469 3.33 1 29.39 518 ARG B N 1
ATOM 8176 C CA . ARG B 1 518 ? -46.844 17.109 3.045 1 29.39 518 ARG B CA 1
ATOM 8177 C C . ARG B 1 518 ? -47.594 16.766 4.328 1 29.39 518 ARG B C 1
ATOM 8179 O O . ARG B 1 518 ? -48.812 16.984 4.418 1 29.39 518 ARG B O 1
ATOM 8186 N N . ALA B 1 519 ? -46.938 16.156 5.324 1 30.94 519 ALA B N 1
ATOM 8187 C CA . ALA B 1 519 ? -47.781 15.758 6.438 1 30.94 519 ALA B CA 1
ATOM 8188 C C . ALA B 1 519 ? -48.219 16.969 7.266 1 30.94 519 ALA B C 1
ATOM 8190 O O . ALA B 1 519 ? -49.344 17 7.793 1 30.94 519 ALA B O 1
ATOM 8191 N N . SER B 1 520 ? -47.312 17.984 7.484 1 28.61 520 SER B N 1
ATOM 8192 C CA . SER B 1 520 ? -47.812 19.078 8.32 1 28.61 520 SER B CA 1
ATOM 8193 C C . SER B 1 520 ? -48.875 19.891 7.613 1 28.61 520 SER B C 1
ATOM 8195 O O . SER B 1 520 ? -49.594 20.641 8.25 1 28.61 520 SER B O 1
ATOM 8197 N N . ILE B 1 521 ? -48.844 19.891 6.258 1 30.39 521 ILE B N 1
ATOM 8198 C CA . ILE B 1 521 ? -49.812 20.75 5.578 1 30.39 521 ILE B CA 1
ATOM 8199 C C . ILE B 1 521 ? -51.219 20.172 5.762 1 30.39 521 ILE B C 1
ATOM 8201 O O . ILE B 1 521 ? -52.219 20.859 5.539 1 30.39 521 ILE B O 1
ATOM 8205 N N . ALA B 1 522 ? -51.344 18.859 5.938 1 30.66 522 ALA B N 1
ATOM 8206 C CA . ALA B 1 522 ? -52.719 18.375 5.852 1 30.66 522 ALA B CA 1
ATOM 8207 C C . ALA B 1 522 ? -53.531 18.875 7.035 1 30.66 522 ALA B C 1
ATOM 8209 O O . ALA B 1 522 ? -54.781 18.766 7.039 1 30.66 522 ALA B O 1
ATOM 8210 N N . GLU B 1 523 ? -52.906 18.953 8.25 1 30.67 523 GLU B N 1
ATOM 8211 C CA . GLU B 1 523 ? -53.938 19.219 9.258 1 30.67 523 GLU B CA 1
ATOM 8212 C C . GLU B 1 523 ? -54.531 20.609 9.086 1 30.67 523 GLU B C 1
ATOM 8214 O O . GLU B 1 523 ? -55.75 20.797 9.25 1 30.67 523 GLU B O 1
ATOM 8219 N N . ASN B 1 524 ? -53.75 21.688 9.367 1 28.28 524 ASN B N 1
ATOM 8220 C CA . ASN B 1 524 ? -54.469 22.938 9.562 1 28.28 524 ASN B CA 1
ATOM 8221 C C . ASN B 1 524 ? -54.969 23.516 8.242 1 28.28 524 ASN B C 1
ATOM 8223 O O . ASN B 1 524 ? -54.438 23.219 7.184 1 28.28 524 ASN B O 1
ATOM 8227 N N . GLY B 1 525 ? -56.219 24.109 8.195 1 27.52 525 GLY B N 1
ATOM 8228 C CA . GLY B 1 525 ? -57.125 24.656 7.199 1 27.52 525 GLY B CA 1
ATOM 8229 C C . GLY B 1 525 ? -56.406 25.391 6.086 1 27.52 525 GLY B C 1
ATOM 8230 O O . GLY B 1 525 ? -55.219 25.266 5.922 1 27.52 525 GLY B O 1
ATOM 8231 N N . THR B 1 526 ? -56.938 26.781 5.918 1 26.3 526 THR B N 1
ATOM 8232 C CA . THR B 1 526 ? -57 27.672 4.754 1 26.3 526 THR B CA 1
ATOM 8233 C C . THR B 1 526 ? -55.594 28.109 4.344 1 26.3 526 THR B C 1
ATOM 8235 O O . THR B 1 526 ? -54.812 28.609 5.168 1 26.3 526 THR B O 1
ATOM 8238 N N . PRO B 1 527 ? -55 27.516 3.303 1 27.8 527 PRO B N 1
ATOM 8239 C CA . PRO B 1 527 ? -53.656 27.766 2.809 1 27.8 527 PRO B CA 1
ATOM 8240 C C . PRO B 1 527 ? -53.406 29.25 2.502 1 27.8 527 PRO B C 1
ATOM 8242 O O . PRO B 1 527 ? -54.062 29.812 1.621 1 27.8 527 PRO B O 1
ATOM 8245 N N . THR B 1 528 ? -53.688 30.203 3.58 1 27.03 528 THR B N 1
ATOM 8246 C CA . THR B 1 528 ? -53.531 31.562 3.113 1 27.03 528 THR B CA 1
ATOM 8247 C C . THR B 1 528 ? -52.281 31.703 2.234 1 27.03 528 THR B C 1
ATOM 8249 O O . THR B 1 528 ? -51.25 31.078 2.5 1 27.03 528 THR B O 1
ATOM 8252 N N . SER B 1 529 ? -52.438 32.125 0.953 1 25.75 529 SER B N 1
ATOM 8253 C CA . SER B 1 529 ? -51.625 32.344 -0.23 1 25.75 529 SER B CA 1
ATOM 8254 C C . SER B 1 529 ? -50.344 33.094 0.116 1 25.75 529 SER B C 1
ATOM 8256 O O . SER B 1 529 ? -49.688 33.656 -0.763 1 25.75 529 SER B O 1
ATOM 8258 N N . GLU B 1 530 ? -50.156 33.406 1.433 1 25.81 530 GLU B N 1
ATOM 8259 C CA . GLU B 1 530 ? -49.062 34.375 1.533 1 25.81 530 GLU B CA 1
ATOM 8260 C C . GLU B 1 530 ? -47.781 33.875 0.852 1 25.81 530 GLU B C 1
ATOM 8262 O O . GLU B 1 530 ? -47.375 32.719 1.07 1 25.81 530 GLU B O 1
ATOM 8267 N N . HIS B 1 531 ? -47.406 34.5 -0.317 1 24.78 531 HIS B N 1
ATOM 8268 C CA . HIS B 1 531 ? -46.375 34.469 -1.328 1 24.78 531 HIS B CA 1
ATOM 8269 C C . HIS B 1 531 ? -45 34.188 -0.702 1 24.78 531 HIS B C 1
ATOM 8271 O O . HIS B 1 531 ? -44.719 34.656 0.409 1 24.78 531 HIS B O 1
ATOM 8277 N N . SER B 1 532 ? -44.344 33.156 -1.188 1 25.98 532 SER B N 1
ATOM 8278 C CA . SER B 1 532 ? -43.156 32.344 -1.131 1 25.98 532 SER B CA 1
ATOM 8279 C C . SER B 1 532 ? -41.906 33.188 -1.263 1 25.98 532 SER B C 1
ATOM 8281 O O . SER B 1 532 ? -41.219 33.156 -2.283 1 25.98 532 SER B O 1
ATOM 8283 N N . ASN B 1 533 ? -41.906 34.531 -0.876 1 23.38 533 ASN B N 1
ATOM 8284 C CA . ASN B 1 533 ? -40.781 35.438 -1.135 1 23.38 533 ASN B CA 1
ATOM 8285 C C . ASN B 1 533 ? -39.531 34.938 -0.437 1 23.38 533 ASN B C 1
ATOM 8287 O O . ASN B 1 533 ? -38.625 35.719 -0.18 1 23.38 533 ASN B O 1
ATOM 8291 N N . ASN B 1 534 ? -39.594 34 0.302 1 26 534 ASN B N 1
ATOM 8292 C CA . ASN B 1 534 ? -38.406 33.719 1.076 1 26 534 ASN B CA 1
ATOM 8293 C C . ASN B 1 534 ? -37.219 33.375 0.172 1 26 534 ASN B C 1
ATOM 8295 O O . ASN B 1 534 ? -36.781 32.219 0.12 1 26 534 ASN B O 1
ATOM 8299 N N . VAL B 1 535 ? -37.188 34 -1.126 1 25.2 535 VAL B N 1
ATOM 8300 C CA . VAL B 1 535 ? -36.219 33.781 -2.182 1 25.2 535 VAL B CA 1
ATOM 8301 C C . VAL B 1 535 ? -34.812 34.062 -1.639 1 25.2 535 VAL B C 1
ATOM 8303 O O . VAL B 1 535 ? -33.938 33.156 -1.656 1 25.2 535 VAL B O 1
ATOM 8306 N N . ASN B 1 536 ? -34.031 35.25 -2.299 1 25.75 536 ASN B N 1
ATOM 8307 C CA . ASN B 1 536 ? -32.812 35.625 -2.971 1 25.75 536 ASN B CA 1
ATOM 8308 C C . ASN B 1 536 ? -31.781 36.219 -1.988 1 25.75 536 ASN B C 1
ATOM 8310 O O . ASN B 1 536 ? -30.859 36.906 -2.389 1 25.75 536 ASN B O 1
ATOM 8314 N N . VAL B 1 537 ? -32.125 36.375 -0.812 1 26.8 537 VAL B N 1
ATOM 8315 C CA . VAL B 1 537 ? -31.281 37.25 -0.007 1 26.8 537 VAL B CA 1
ATOM 8316 C C . VAL B 1 537 ? -29.875 36.688 0.108 1 26.8 537 VAL B C 1
ATOM 8318 O O . VAL B 1 537 ? -28.891 37.438 0.144 1 26.8 537 VAL B O 1
ATOM 8321 N N . ILE B 1 538 ? -29.781 35.5 0.112 1 26.23 538 ILE B N 1
ATOM 8322 C CA . ILE B 1 538 ? -28.469 34.938 0.425 1 26.23 538 ILE B CA 1
ATOM 8323 C C . ILE B 1 538 ? -27.516 35.188 -0.752 1 26.23 538 ILE B C 1
ATOM 8325 O O . ILE B 1 538 ? -26.312 35.281 -0.569 1 26.23 538 ILE B O 1
ATOM 8329 N N . ASP B 1 539 ? -28.016 35.438 -1.975 1 27.27 539 ASP B N 1
ATOM 8330 C CA . ASP B 1 539 ? -27.234 35.812 -3.145 1 27.27 539 ASP B CA 1
ATOM 8331 C C . ASP B 1 539 ? -26.734 37.281 -3.039 1 27.27 539 ASP B C 1
ATOM 8333 O O . ASP B 1 539 ? -25.641 37.594 -3.504 1 27.27 539 ASP B O 1
ATOM 8337 N N . ALA B 1 540 ? -27.438 38.188 -2.449 1 27.91 540 ALA B N 1
ATOM 8338 C CA . ALA B 1 540 ? -27.094 39.625 -2.477 1 27.91 540 ALA B CA 1
ATOM 8339 C C . ALA B 1 540 ? -25.812 39.875 -1.703 1 27.91 540 ALA B C 1
ATOM 8341 O O . ALA B 1 540 ? -25 40.719 -2.117 1 27.91 540 ALA B O 1
ATOM 8342 N N . CYS B 1 541 ? -25.578 39.375 -0.621 1 25.06 541 CYS B N 1
ATOM 8343 C CA . CYS B 1 541 ? -24.422 39.781 0.176 1 25.06 541 CYS B CA 1
ATOM 8344 C C . CYS B 1 541 ? -23.109 39.344 -0.487 1 25.06 541 CYS B C 1
ATOM 8346 O O . CYS B 1 541 ? -22.125 40.062 -0.488 1 25.06 541 CYS B O 1
ATOM 8348 N N . PHE B 1 542 ? -23.094 38.312 -1.142 1 26.55 542 PHE B N 1
ATOM 8349 C CA . PHE B 1 542 ? -21.859 37.938 -1.811 1 26.55 542 PHE B CA 1
ATOM 8350 C C . PHE B 1 542 ? -21.531 38.875 -2.947 1 26.55 542 PHE B C 1
ATOM 8352 O O . PHE B 1 542 ? -20.375 39.281 -3.105 1 26.55 542 PHE B O 1
ATOM 8359 N N . LEU B 1 543 ? -22.5 39.406 -3.658 1 26.56 543 LEU B N 1
ATOM 8360 C CA . LEU B 1 543 ? -22.234 40.344 -4.742 1 26.56 543 LEU B CA 1
ATOM 8361 C C . LEU B 1 543 ? -21.688 41.656 -4.195 1 26.56 543 LEU B C 1
ATOM 8363 O O . LEU B 1 543 ? -20.797 42.281 -4.809 1 26.56 543 LEU B O 1
ATOM 8367 N N . ALA B 1 544 ? -22.172 42.125 -3.143 1 27.94 544 ALA B N 1
ATOM 8368 C CA . ALA B 1 544 ? -21.688 43.406 -2.629 1 27.94 544 ALA B CA 1
ATOM 8369 C C . ALA B 1 544 ? -20.203 43.312 -2.25 1 27.94 544 ALA B C 1
ATOM 8371 O O . ALA B 1 544 ? -19.453 44.281 -2.471 1 27.94 544 ALA B O 1
ATOM 8372 N N . TRP B 1 545 ? -19.766 42.25 -1.686 1 26.94 545 TRP B N 1
ATOM 8373 C CA . TRP B 1 545 ? -18.359 42.219 -1.274 1 26.94 545 TRP B CA 1
ATOM 8374 C C . TRP B 1 545 ? -17.438 42.156 -2.486 1 26.94 545 TRP B C 1
ATOM 8376 O O . TRP B 1 545 ? -16.375 42.781 -2.498 1 26.94 545 TRP B O 1
ATOM 8386 N N . LEU B 1 546 ? -17.875 41.562 -3.531 1 25.8 546 LEU B N 1
ATOM 8387 C CA . LEU B 1 546 ? -17.047 41.625 -4.738 1 25.8 546 LEU B CA 1
ATOM 8388 C C . LEU B 1 546 ? -17.078 43.031 -5.328 1 25.8 546 LEU B C 1
ATOM 8390 O O . LEU B 1 546 ? -16.125 43.438 -6 1 25.8 546 LEU B O 1
ATOM 8394 N N . ALA B 1 547 ? -18 43.906 -5.102 1 29.27 547 ALA B N 1
ATOM 8395 C CA . ALA B 1 547 ? -18 45.25 -5.645 1 29.27 547 ALA B CA 1
ATOM 8396 C C . ALA B 1 547 ? -17.156 46.188 -4.789 1 29.27 547 ALA B C 1
ATOM 8398 O O . ALA B 1 547 ? -17.234 46.156 -3.561 1 29.27 547 ALA B O 1
#